Protein AF-0000000075185343 (afdb_homodimer)

Organism: Armillaria gallica (NCBI:txid47427)

Solvent-accessible surface area (backbone atoms only — not comparable to full-atom values): 59771 Å² total; per-residue (Å²): 130,84,63,84,61,34,31,67,48,39,50,49,32,51,50,29,24,50,54,26,45,66,64,66,38,42,68,31,11,31,52,29,29,56,52,54,71,21,35,46,64,78,39,52,64,46,67,72,79,73,80,76,79,70,81,72,74,79,71,74,74,76,77,89,76,66,90,67,81,67,83,68,66,77,80,66,73,63,76,83,69,45,92,76,30,43,60,65,43,72,72,53,65,68,56,47,52,49,42,52,50,40,41,62,76,40,42,66,58,45,51,30,40,41,27,28,52,73,70,65,43,30,81,58,32,34,73,70,36,65,86,51,80,25,66,67,41,47,39,46,24,54,50,25,49,44,74,69,45,75,46,71,73,50,36,55,56,52,36,63,76,35,65,85,56,83,48,28,69,43,21,33,50,34,13,52,39,30,42,77,70,68,40,38,69,62,12,35,52,28,14,49,50,12,35,24,45,42,71,57,46,47,58,34,54,52,52,35,45,72,52,50,87,50,69,68,52,45,62,55,49,58,44,35,39,51,57,58,73,84,37,67,68,49,41,52,49,48,39,51,44,30,37,76,69,64,64,46,52,71,65,42,52,50,54,48,53,56,45,37,31,79,71,38,28,48,72,40,40,67,58,30,36,49,49,13,49,34,29,42,69,67,70,34,36,69,60,12,48,53,28,39,50,52,17,35,70,73,35,75,78,64,55,82,63,42,32,59,48,43,55,32,34,57,79,66,69,32,60,67,58,42,51,55,49,35,54,52,39,47,72,69,42,63,87,37,38,41,43,23,34,28,40,14,48,47,27,45,76,69,66,36,44,70,62,13,38,54,24,15,50,48,15,32,73,70,33,81,79,43,42,67,37,29,38,52,35,17,52,40,24,50,75,65,67,33,35,68,62,17,41,53,27,20,52,53,22,39,72,75,38,74,77,44,40,66,32,32,38,46,42,12,53,29,28,42,74,69,69,33,41,70,62,11,35,55,28,16,52,52,20,29,70,69,41,70,66,45,34,69,38,26,42,50,35,14,50,34,27,46,75,73,67,40,53,70,60,15,48,53,25,43,56,57,19,53,73,60,40,62,88,78,61,46,67,68,42,51,52,46,19,53,52,27,48,73,73,67,39,50,69,63,15,38,53,34,29,50,51,44,46,53,47,34,59,73,66,66,51,63,60,65,80,45,36,69,35,33,50,52,43,22,53,48,23,68,69,39,94,88,36,53,54,66,59,24,44,53,40,23,50,56,36,38,74,44,90,34,92,57,21,66,60,24,46,55,47,38,55,51,49,53,52,50,53,50,50,52,54,50,51,54,51,50,53,52,68,74,95,126,85,63,82,59,35,32,67,48,38,50,51,33,52,50,29,25,50,55,27,46,66,63,66,37,41,69,31,10,31,52,28,28,57,52,53,69,20,35,44,64,78,40,51,64,45,67,71,80,73,78,75,81,71,81,72,72,78,66,81,69,71,73,87,74,66,88,64,80,67,80,68,65,77,81,65,73,63,76,82,68,46,91,77,29,44,61,65,41,71,72,52,67,66,59,47,52,49,42,52,50,40,39,62,75,39,40,68,59,46,52,31,38,40,26,30,53,72,70,66,45,29,82,58,31,35,73,70,37,65,84,52,78,23,66,67,41,46,39,44,25,55,48,24,50,44,74,69,44,75,47,72,72,52,36,53,55,53,37,63,76,35,66,86,54,83,49,30,69,43,21,32,51,36,12,53,40,29,42,76,71,69,39,40,69,62,13,35,51,28,15,50,51,11,33,21,44,43,70,58,46,48,58,35,54,53,51,35,44,72,52,48,87,49,70,68,53,45,62,55,49,58,46,35,38,49,56,57,73,84,37,68,67,48,41,51,50,48,41,51,46,29,37,75,70,64,64,46,53,70,64,41,52,49,52,49,53,57,45,37,31,78,71,39,29,46,74,39,40,66,56,28,37,49,49,13,50,34,28,42,70,68,68,34,36,68,62,12,47,52,28,40,50,51,18,36,70,73,35,76,79,66,54,83,61,43,32,60,49,45,56,30,33,58,77,68,69,32,62,66,59,41,51,55,50,34,55,52,38,48,72,68,43,62,89,36,39,42,41,22,34,27,40,13,49,48,28,44,77,69,66,36,44,70,60,14,39,52,24,16,49,48,16,32,73,70,32,81,79,43,42,69,38,30,38,51,36,16,52,39,25,50,76,68,67,34,37,68,63,15,44,54,27,19,52,54,23,38,72,76,38,74,79,44,41,66,33,31,38,46,41,13,52,29,27,41,75,69,69,34,42,68,63,12,35,55,27,17,52,52,20,28,71,71,42,70,66,46,35,69,37,26,44,51,34,15,50,35,26,45,76,72,65,40,52,68,62,14,47,55,26,43,55,54,19,53,72,60,39,62,88,78,62,46,68,68,41,50,50,47,20,52,51,26,47,74,73,66,37,50,68,64,15,36,51,35,28,50,50,44,46,53,47,35,57,73,67,67,51,63,61,64,79,47,36,68,37,34,50,51,42,23,54,48,22,67,67,41,95,89,36,55,55,66,57,23,45,51,41,24,50,53,35,39,73,44,90,32,92,56,20,66,62,25,45,57,49,38,54,52,48,53,51,51,54,49,50,54,55,50,52,53,51,51,55,52,69,74,93

Secondary structure (DSSP, 8-state):
---S-SHHHHHHHHHHHHHHHHTT-HHHHHHHHHHHHHS-HHHHS------------S------------------------TTPPP--PPPHHHHHHHHHHHHHTHHHHHHHHHHHHTT-GGGHHHHTTT--SHHHHHHHHHHHHHH---HHHHHHHHHHTTT---HHHHHHHHHHHHHTT-HHHHHHHHHHHHHH-TT-HHHHHHHHHT--SHHHHHHHHTTSSS-TTSHHHHHHHHHHHHHTT---HHHHHHHHHHTSTTS-TT-HHHHHHHHHHHHHTT-HHHHHHHHHHHHHH-TT--TTHHHHHHHHHHTT-HHHHHHHHHHHHHHHTT-HHHHHHHHHHHHHTT-HHHHHHHHHHHHHH-TT-HHHHHHHHHHHHHTT-HHHHHHHHHHHHHH-TT-HHHHHHHHHHHHHTT-HHHHHHHHHHHHHHSTT-HHHHHHHHHHHHHHT-HHHHHHHHHHHHHHS-TT--HHHHHHHHHHHHHT-HHHHHHHHHHHHHHHHHTT--GGGSHHHHHHHHHHHHHSTT--HHHHHHHHHHHHTTT-TTHHHHHHHHHHHHHHHHHHHHHHHHHHHH-/---S-SHHHHHHHHHHHHHHHHTT-HHHHHHHHHHHHHS-HHHHS------------SS-----------------------TTPPP--PPPHHHHHHHHHHHHHTHHHHHHHHHHHHTT-GGGHHHHTTT--SHHHHHHHHHHHHHH---HHHHHHHHHHTTT---HHHHHHHHHHHHHTT-HHHHHHHHHHHHHHSTT-HHHHHHHHHT--SHHHHHHHHTTSSS-TTSHHHHHHHHHHHHHTT---HHHHHHHHHHTSTTS-TT-HHHHHHHHHHHHHTT-HHHHHHHHHHHHHH-TT--TTHHHHHHHHHHTT-HHHHHHHHHHHHHHHTT-HHHHHHHHHHHHHTT-HHHHHHHHHHHHHH-TT-HHHHHHHHHHHHHTT-HHHHHHHHHHHHHH-TT-HHHHHHHHHHHHHTT-HHHHHHHHHHHHHH-TT-HHHHHHHHHHHHHHT-HHHHHHHHHHHHHHS-TT--HHHHHHHHHHHHHT-HHHHHHHHHHHHHHHHHTT--GGGSHHHHHHHHHHHHHSTT--HHHHHHHHHHHHTTT-TTHHHHHHHHHHHHHHHHHHHHHHHHHHHH-

Structure (mmCIF, N/CA/C/O backbone):
data_AF-0000000075185343-model_v1
#
loop_
_entity.id
_entity.type
_entity.pdbx_description
1 polymer 'TPR-like protein'
#
loop_
_atom_site.group_PDB
_atom_site.id
_atom_site.type_symbol
_atom_site.label_atom_id
_atom_site.label_alt_id
_atom_site.label_comp_id
_atom_site.label_asym_id
_atom_site.label_entity_id
_atom_site.label_seq_id
_atom_site.pdbx_PDB_ins_code
_atom_site.Cartn_x
_atom_site.Cartn_y
_atom_site.Cartn_z
_atom_site.occupancy
_atom_site.B_iso_or_equiv
_atom_site.auth_seq_id
_atom_site.auth_comp_id
_atom_site.auth_asym_id
_atom_site.auth_atom_id
_atom_site.pdbx_PDB_model_num
ATOM 1 N N . MET A 1 1 ? -32.25 22.969 25.922 1 38.88 1 MET A N 1
ATOM 2 C CA . MET A 1 1 ? -31.812 23.125 24.531 1 38.88 1 MET A CA 1
ATOM 3 C C . MET A 1 1 ? -31.625 21.75 23.875 1 38.88 1 MET A C 1
ATOM 5 O O . MET A 1 1 ? -30.906 20.906 24.391 1 38.88 1 MET A O 1
ATOM 9 N N . ALA A 1 2 ? -32.562 21.281 23.281 1 50.47 2 ALA A N 1
ATOM 10 C CA . ALA A 1 2 ? -32.688 19.922 22.75 1 50.47 2 ALA A CA 1
ATOM 11 C C . ALA A 1 2 ? -31.453 19.5 21.969 1 50.47 2 ALA A C 1
ATOM 13 O O . ALA A 1 2 ? -30.922 20.281 21.172 1 50.47 2 ALA A O 1
ATOM 14 N N . SER A 1 3 ? -30.641 18.609 22.438 1 69.75 3 SER A N 1
ATOM 15 C CA . SER A 1 3 ? -29.359 18.094 21.938 1 69.75 3 SER A CA 1
ATOM 16 C C . SER A 1 3 ? -29.5 17.547 20.531 1 69.75 3 SER A C 1
ATOM 18 O O . SER A 1 3 ? -30.469 16.859 20.219 1 69.75 3 SER A O 1
ATOM 20 N N . TYR A 1 4 ? -28.922 18.266 19.484 1 83 4 TYR A N 1
ATOM 21 C CA . TYR A 1 4 ? -28.875 17.812 18.109 1 83 4 TYR A CA 1
ATOM 22 C C . TYR A 1 4 ? -28.531 16.328 18.031 1 83 4 TYR A C 1
ATOM 24 O O . TYR A 1 4 ? -28.969 15.633 17.109 1 83 4 TYR A O 1
ATOM 32 N N . VAL A 1 5 ? -28.047 15.781 19.125 1 92.75 5 VAL A N 1
ATOM 33 C CA . VAL A 1 5 ? -27.594 14.398 19.062 1 92.75 5 VAL A CA 1
ATOM 34 C C . VAL A 1 5 ? -28.688 13.461 19.547 1 92.75 5 VAL A C 1
ATOM 36 O O . VAL A 1 5 ? -28.984 13.406 20.75 1 92.75 5 VAL A O 1
ATOM 39 N N . ASP A 1 6 ? -29.328 12.836 18.625 1 92.31 6 ASP A N 1
ATOM 40 C CA . ASP A 1 6 ? -30.422 11.922 18.922 1 92.31 6 ASP A CA 1
ATOM 41 C C . ASP A 1 6 ? -30.391 10.703 18 1 92.31 6 ASP A C 1
ATOM 43 O O . ASP A 1 6 ? -29.391 10.477 17.312 1 92.31 6 ASP A O 1
ATOM 47 N N . ALA A 1 7 ? -31.422 9.945 18.047 1 92.25 7 ALA A N 1
ATOM 48 C CA . ALA A 1 7 ? -31.484 8.703 17.281 1 92.25 7 ALA A CA 1
ATOM 49 C C . ALA A 1 7 ? -31.516 8.984 15.781 1 92.25 7 ALA A C 1
ATOM 51 O O . ALA A 1 7 ? -30.969 8.211 14.992 1 92.25 7 ALA A O 1
ATOM 52 N N . SER A 1 8 ? -32.125 10.086 15.469 1 92.81 8 SER A N 1
ATOM 53 C CA . SER A 1 8 ? -32.188 10.461 14.055 1 92.81 8 SER A CA 1
ATOM 54 C C . SER A 1 8 ? -30.797 10.766 13.508 1 92.81 8 SER A C 1
ATOM 56 O O . SER A 1 8 ? -30.453 10.336 12.406 1 92.81 8 SER A O 1
ATOM 58 N N . MET A 1 9 ? -30.078 11.477 14.289 1 95.06 9 MET A N 1
ATOM 59 C CA . MET A 1 9 ? -28.703 11.766 13.883 1 95.06 9 MET A CA 1
ATOM 60 C C . MET A 1 9 ? -27.891 10.492 13.758 1 95.06 9 MET A C 1
ATOM 62 O O . MET A 1 9 ? -27.125 10.328 12.805 1 95.06 9 MET A O 1
ATOM 66 N N . ALA A 1 10 ? -28.062 9.641 14.711 1 95.94 10 ALA A N 1
ATOM 67 C CA . ALA A 1 10 ? -27.359 8.359 14.672 1 95.94 10 ALA A CA 1
ATOM 68 C C . ALA A 1 10 ? -27.688 7.586 13.398 1 95.94 10 ALA A C 1
ATOM 70 O O . ALA A 1 10 ? -26.812 6.98 12.789 1 95.94 10 ALA A O 1
ATOM 71 N N . ALA A 1 11 ? -28.906 7.605 13.031 1 95.31 11 ALA A N 1
ATOM 72 C CA . ALA A 1 11 ? -29.344 6.914 11.82 1 95.31 11 ALA A CA 1
ATOM 73 C C . ALA A 1 11 ? -28.703 7.531 10.578 1 95.31 11 ALA A C 1
ATOM 75 O O . ALA A 1 11 ? -28.312 6.812 9.656 1 95.31 11 ALA A O 1
ATOM 76 N N . ASP A 1 12 ? -28.656 8.852 10.594 1 95.62 12 ASP A N 1
ATOM 77 C CA . ASP A 1 12 ? -28.031 9.547 9.477 1 95.62 12 ASP A CA 1
ATOM 78 C C . ASP A 1 12 ? -26.562 9.195 9.359 1 95.62 12 ASP A C 1
ATOM 80 O O . ASP A 1 12 ? -26.031 9.016 8.258 1 95.62 12 ASP A O 1
ATOM 84 N N . ILE A 1 13 ? -25.891 9.117 10.469 1 97.44 13 ILE A N 1
ATOM 85 C CA . ILE A 1 13 ? -24.469 8.797 10.477 1 97.44 13 ILE A CA 1
ATOM 86 C C . ILE A 1 13 ? -24.266 7.344 10.047 1 97.44 13 ILE A C 1
ATOM 88 O O . ILE A 1 13 ? -23.328 7.031 9.32 1 97.44 13 ILE A O 1
ATOM 92 N N . ARG A 1 14 ? -25.172 6.473 10.445 1 96.56 14 ARG A N 1
ATOM 93 C CA . ARG A 1 14 ? -25.141 5.078 10.008 1 96.56 14 ARG A CA 1
ATOM 94 C C . ARG A 1 14 ? -25.234 4.973 8.492 1 96.56 14 ARG A C 1
ATOM 96 O O . ARG A 1 14 ? -24.5 4.203 7.871 1 96.56 14 ARG A O 1
ATOM 103 N N . ALA A 1 15 ? -26.125 5.723 8.016 1 96.31 15 ALA A N 1
ATOM 104 C CA . ALA A 1 15 ? -26.297 5.75 6.566 1 96.31 15 ALA A CA 1
ATOM 105 C C . ALA A 1 15 ? -25.031 6.25 5.875 1 96.31 15 ALA A C 1
ATOM 107 O O . ALA A 1 15 ? -24.672 5.762 4.805 1 96.31 15 ALA A O 1
ATOM 108 N N . ALA A 1 16 ? -24.391 7.184 6.469 1 97.94 16 ALA A N 1
ATOM 109 C CA . ALA A 1 16 ? -23.156 7.738 5.906 1 97.94 16 ALA A CA 1
ATOM 110 C C . ALA A 1 16 ? -22.047 6.699 5.898 1 97.94 16 ALA A C 1
ATOM 112 O O . ALA A 1 16 ? -21.25 6.633 4.953 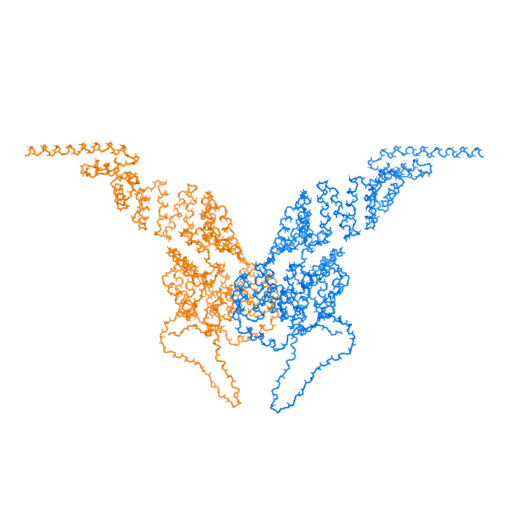1 97.94 16 ALA A O 1
ATOM 113 N N . VAL A 1 17 ? -21.938 5.91 6.98 1 97.94 17 VAL A N 1
ATOM 114 C CA . VAL A 1 17 ? -20.938 4.852 7.039 1 97.94 17 VAL A CA 1
ATOM 115 C C . VAL A 1 17 ? -21.125 3.902 5.855 1 97.94 17 VAL A C 1
ATOM 117 O O . VAL A 1 17 ? -20.156 3.578 5.16 1 97.94 17 VAL A O 1
ATOM 120 N N . GLN A 1 18 ? -22.312 3.57 5.613 1 95.88 18 GLN A N 1
ATOM 121 C CA . GLN A 1 18 ? -22.625 2.611 4.559 1 95.88 18 GLN A CA 1
ATOM 122 C C . GLN A 1 18 ? -22.391 3.219 3.178 1 95.88 18 GLN A C 1
ATOM 124 O O . GLN A 1 18 ? -21.703 2.631 2.342 1 95.88 18 GLN A O 1
ATOM 129 N N . GLU A 1 19 ? -22.922 4.398 2.951 1 96.69 19 GLU A N 1
ATOM 130 C CA . GLU A 1 19 ? -22.875 5.031 1.636 1 96.69 19 GLU A CA 1
ATOM 131 C C . GLU A 1 19 ? -21.438 5.387 1.255 1 96.69 19 GLU A C 1
ATOM 133 O O . GLU A 1 19 ? -21.031 5.207 0.105 1 96.69 19 GLU A O 1
ATOM 138 N N . CYS A 1 20 ? -20.719 5.871 2.207 1 98.12 20 CYS A N 1
ATOM 139 C CA . CYS A 1 20 ? -19.328 6.207 1.936 1 98.12 20 CYS A CA 1
ATOM 140 C C . CYS A 1 20 ? -18.5 4.957 1.652 1 98.12 20 CYS A C 1
ATOM 142 O O . CYS A 1 20 ? -17.688 4.934 0.724 1 98.12 20 CYS A O 1
ATOM 144 N N . SER A 1 21 ? -18.734 3.916 2.41 1 96.62 21 SER A N 1
ATOM 145 C CA . SER A 1 21 ? -18.031 2.656 2.215 1 96.62 21 SER A CA 1
ATOM 146 C C . SER A 1 21 ? -18.328 2.061 0.843 1 96.62 21 SER A C 1
ATOM 148 O O . SER A 1 21 ? -17.422 1.606 0.145 1 96.62 21 SER A O 1
ATOM 150 N N . GLU A 1 22 ? -19.562 2.1 0.472 1 95.56 22 GLU A N 1
ATOM 151 C CA . GLU A 1 22 ? -19.984 1.51 -0.793 1 95.56 22 GLU A CA 1
ATOM 152 C C . GLU A 1 22 ? -19.422 2.283 -1.98 1 95.56 22 GLU A C 1
ATOM 154 O O . GLU A 1 22 ? -19.328 1.754 -3.092 1 95.56 22 GLU A O 1
ATOM 159 N N . ARG A 1 23 ? -19.047 3.523 -1.767 1 96.94 23 ARG A N 1
ATOM 160 C CA . ARG A 1 23 ? -18.547 4.359 -2.848 1 96.94 23 ARG A CA 1
ATOM 161 C C . ARG A 1 23 ? -17.016 4.469 -2.787 1 96.94 23 ARG A C 1
ATOM 163 O O . ARG A 1 23 ? -16.422 5.246 -3.527 1 96.94 23 ARG A O 1
ATOM 170 N N . GLY A 1 24 ? -16.391 3.771 -1.872 1 96 24 GLY A N 1
ATOM 171 C CA . GLY A 1 24 ? -14.938 3.725 -1.801 1 96 24 GLY A CA 1
ATOM 172 C C . GLY A 1 24 ? -14.336 4.91 -1.065 1 96 24 GLY A C 1
ATOM 173 O O . GLY A 1 24 ? -13.133 5.152 -1.146 1 96 24 GLY A O 1
ATOM 174 N N . LEU A 1 25 ? -15.164 5.707 -0.429 1 97.44 25 LEU A N 1
ATOM 175 C CA . LEU A 1 25 ? -14.672 6.793 0.412 1 97.44 25 LEU A CA 1
ATOM 176 C C . LEU A 1 25 ? -14.375 6.297 1.823 1 97.44 25 LEU A C 1
ATOM 178 O O . LEU A 1 25 ? -15.078 6.652 2.771 1 97.44 25 LEU A O 1
ATOM 182 N N . TYR A 1 26 ? -13.312 5.613 1.954 1 96.44 26 TYR A N 1
ATOM 183 C CA . TYR A 1 26 ? -13.008 4.828 3.145 1 96.44 26 TYR A CA 1
ATOM 184 C C . TYR A 1 26 ? -12.711 5.734 4.332 1 96.44 26 TYR A C 1
ATOM 186 O O . TYR A 1 26 ? -13.117 5.441 5.461 1 96.44 26 TYR A O 1
ATOM 194 N N . LYS A 1 27 ? -12.039 6.824 4.125 1 94.81 27 LYS A N 1
ATOM 195 C CA . LYS A 1 27 ? -11.711 7.734 5.215 1 94.81 27 LYS A CA 1
ATOM 196 C C . LYS A 1 27 ? -12.961 8.391 5.789 1 94.81 27 LYS A C 1
ATOM 198 O O . LYS A 1 27 ? -13.078 8.57 7 1 94.81 27 LYS A O 1
ATOM 203 N N . ALA A 1 28 ? -13.82 8.75 4.887 1 98 28 ALA A N 1
ATOM 204 C CA . ALA A 1 28 ? -15.078 9.328 5.34 1 98 28 ALA A CA 1
ATOM 205 C C . ALA A 1 28 ? -15.922 8.297 6.09 1 98 28 ALA A C 1
ATOM 207 O O . ALA A 1 28 ? -16.562 8.625 7.094 1 98 28 ALA A O 1
ATOM 208 N N . ALA A 1 29 ? -15.938 7.098 5.555 1 98 29 ALA A N 1
ATOM 209 C CA . ALA A 1 29 ? -16.656 6.02 6.23 1 98 29 ALA A CA 1
ATOM 210 C C . ALA A 1 29 ? -16.094 5.77 7.625 1 98 29 ALA A C 1
ATOM 212 O O . ALA A 1 29 ? -16.844 5.605 8.586 1 98 29 ALA A O 1
ATOM 213 N N . GLN A 1 30 ? -14.836 5.777 7.73 1 97.06 30 GLN A N 1
ATOM 214 C CA . GLN A 1 30 ? -14.164 5.562 9.008 1 97.06 30 GLN A CA 1
ATOM 215 C C . GLN A 1 30 ? -14.5 6.68 10 1 97.06 30 GLN A C 1
ATOM 217 O O . GLN A 1 30 ? -14.812 6.414 11.164 1 97.06 30 GLN A O 1
ATOM 222 N N . TRP A 1 31 ? -14.391 7.879 9.508 1 97.31 31 TRP A N 1
ATOM 223 C CA . TRP A 1 31 ? -14.695 9.023 10.359 1 97.31 31 TRP A CA 1
ATOM 224 C C . TRP A 1 31 ? -16.125 8.945 10.891 1 97.31 31 TRP A C 1
ATOM 226 O O . TRP A 1 31 ? -16.359 9.172 12.078 1 97.31 31 TRP A O 1
ATOM 236 N N . ALA A 1 32 ? -17.047 8.633 10.023 1 98.19 32 ALA A N 1
ATOM 237 C CA . ALA A 1 32 ? -18.453 8.531 10.406 1 98.19 32 ALA A CA 1
ATOM 238 C C . ALA A 1 32 ? -18.672 7.398 11.406 1 98.19 32 ALA A C 1
ATOM 240 O O . ALA A 1 32 ? -19.406 7.555 12.383 1 98.19 32 ALA A O 1
ATOM 241 N N . ALA A 1 33 ? -18.016 6.309 11.156 1 97.31 33 ALA A N 1
ATOM 242 C CA . ALA A 1 33 ? -18.156 5.156 12.047 1 97.31 33 ALA A CA 1
ATOM 243 C C . ALA A 1 33 ? -17.594 5.469 13.43 1 97.31 33 ALA A C 1
ATOM 245 O O . ALA A 1 33 ? -18.219 5.137 14.445 1 97.31 33 ALA A O 1
ATOM 246 N N . ASP A 1 34 ? -16.453 6.105 13.508 1 96.12 34 ASP A N 1
ATOM 247 C CA . ASP A 1 34 ? -15.859 6.5 14.781 1 96.12 34 ASP A CA 1
ATOM 248 C C . ASP A 1 34 ? -16.781 7.441 15.555 1 96.12 34 ASP A C 1
ATOM 250 O O . ASP A 1 34 ? -16.969 7.277 16.75 1 96.12 34 ASP A O 1
ATOM 254 N N . LEU A 1 35 ? -17.297 8.352 14.812 1 97.12 35 LEU A N 1
ATOM 255 C CA . LEU A 1 35 ? -18.172 9.328 15.43 1 97.12 35 LEU A CA 1
ATOM 256 C C . LEU A 1 35 ? -19.422 8.656 15.992 1 97.12 35 LEU A C 1
ATOM 258 O O . LEU A 1 35 ? -19.875 8.984 17.094 1 97.12 35 LEU A O 1
ATOM 262 N N . LEU A 1 36 ? -20 7.762 15.227 1 96.38 36 LEU A N 1
ATOM 263 C CA . LEU A 1 36 ? -21.219 7.062 15.609 1 96.38 36 LEU A CA 1
ATOM 264 C C . LEU A 1 36 ? -21.047 6.355 16.953 1 96.38 36 LEU A C 1
ATOM 266 O O . LEU A 1 36 ? -21.953 6.395 17.797 1 96.38 36 LEU A O 1
ATOM 270 N N . LEU A 1 37 ? -19.906 5.824 17.203 1 94.31 37 LEU A N 1
ATOM 271 C CA . LEU A 1 37 ? -19.688 5.027 18.406 1 94.31 37 LEU A CA 1
ATOM 272 C C . LEU A 1 37 ? -19.406 5.918 19.609 1 94.31 37 LEU A C 1
ATOM 274 O O . LEU A 1 37 ? -19.422 5.453 20.75 1 94.31 37 LEU A O 1
ATOM 278 N N . THR A 1 38 ? -19.141 7.148 19.344 1 95.56 38 THR A N 1
ATOM 279 C CA . THR A 1 38 ? -18.906 8.07 20.453 1 95.56 38 THR A CA 1
ATOM 280 C C . THR A 1 38 ? -20.234 8.625 20.984 1 95.56 38 THR A C 1
ATOM 282 O O . THR A 1 38 ? -20.266 9.234 22.047 1 95.56 38 THR A O 1
ATOM 285 N N . ILE A 1 39 ? -21.328 8.406 20.234 1 95.69 39 ILE A N 1
ATOM 286 C CA . ILE A 1 39 ? -22.656 8.781 20.719 1 95.69 39 ILE A CA 1
ATOM 287 C C . ILE A 1 39 ? -23.078 7.828 21.828 1 95.69 39 ILE A C 1
ATOM 289 O O . ILE A 1 39 ? -22.938 6.609 21.703 1 95.69 39 ILE A O 1
ATOM 293 N N . PRO A 1 40 ? -23.578 8.32 22.891 1 93.88 40 PRO A N 1
ATOM 294 C CA . PRO A 1 40 ? -24.031 7.449 23.969 1 93.88 40 PRO A CA 1
ATOM 295 C C . PRO A 1 40 ? -25.031 6.387 23.516 1 93.88 40 PRO A C 1
ATOM 297 O O . PRO A 1 40 ? -25.891 6.672 22.688 1 93.88 40 PRO A O 1
ATOM 300 N N . GLU A 1 41 ? -24.938 5.219 24.031 1 89.81 41 GLU A N 1
ATOM 301 C CA . GLU A 1 41 ? -25.688 4.047 23.609 1 89.81 41 GLU A CA 1
ATOM 302 C C . GLU A 1 41 ? -27.203 4.293 23.719 1 89.81 41 GLU A C 1
ATOM 304 O O . GLU A 1 41 ? -27.969 3.863 22.859 1 89.81 41 GLU A O 1
ATOM 309 N N . ALA A 1 42 ? -27.594 4.938 24.75 1 89.75 42 ALA A N 1
ATOM 310 C CA . ALA A 1 42 ? -29.016 5.199 25 1 89.75 42 ALA A CA 1
ATOM 311 C C . ALA A 1 42 ? -29.625 6.031 23.875 1 89.75 42 ALA A C 1
ATOM 313 O O . ALA A 1 42 ? -30.766 5.82 23.484 1 89.75 42 ALA A O 1
ATOM 314 N N . LYS A 1 43 ? -28.844 6.879 23.266 1 90.69 43 LYS A N 1
ATOM 315 C CA . LYS A 1 43 ? -29.312 7.754 22.203 1 90.69 43 LYS A CA 1
ATOM 316 C C . LYS A 1 43 ? -29.172 7.082 20.844 1 90.69 43 LYS A C 1
ATOM 318 O O . LYS A 1 43 ? -30 7.297 19.953 1 90.69 43 LYS A O 1
ATOM 323 N N . ARG A 1 44 ? -28.219 6.27 20.734 1 90.12 44 ARG A N 1
ATOM 324 C CA . ARG A 1 44 ? -27.891 5.641 19.453 1 90.12 44 ARG A CA 1
ATOM 325 C C . ARG A 1 44 ? -28.891 4.555 19.109 1 90.12 44 ARG A C 1
ATOM 327 O O . ARG A 1 44 ? -29.266 4.395 17.938 1 90.12 44 ARG A O 1
ATOM 334 N N . ASN A 1 45 ? -29.344 3.83 20.078 1 83.88 45 ASN A N 1
ATOM 335 C CA . ASN A 1 45 ? -30.172 2.66 19.844 1 83.88 45 ASN A CA 1
ATOM 336 C C . ASN A 1 45 ? -31.656 2.99 19.984 1 83.88 45 ASN A C 1
ATOM 338 O O . ASN A 1 45 ? -32.5 2.129 19.781 1 83.88 45 ASN A O 1
ATOM 342 N N . THR A 1 46 ? -32 4.141 20.375 1 73.5 46 THR A N 1
ATOM 343 C CA . THR A 1 46 ? -33.406 4.469 20.5 1 73.5 46 THR A CA 1
ATOM 344 C C . THR A 1 46 ? -34.094 4.434 19.141 1 73.5 46 THR A C 1
ATOM 346 O O . THR A 1 46 ? -33.688 5.125 18.219 1 73.5 46 THR A O 1
ATOM 349 N N . ARG A 1 47 ? -34.5 3.256 18.703 1 56.31 47 ARG A N 1
ATOM 350 C CA . ARG A 1 47 ? -35.219 3.107 17.422 1 56.31 47 ARG A CA 1
ATOM 351 C C . ARG A 1 47 ? -36.375 4.066 17.344 1 56.31 47 ARG A C 1
ATOM 353 O O . ARG A 1 47 ? -37.156 4.184 18.281 1 56.31 47 ARG A O 1
ATOM 360 N N . PRO A 1 48 ? -36.469 4.906 16.469 1 52.06 48 PRO A N 1
ATOM 361 C CA . PRO A 1 48 ? -37.656 5.742 16.375 1 52.06 48 PRO A CA 1
ATOM 362 C C . PRO A 1 48 ? -38.938 4.93 16.391 1 52.06 48 PRO A C 1
ATOM 364 O O . PRO A 1 48 ? -38.969 3.762 16 1 52.06 48 PRO A O 1
ATOM 367 N N . PRO A 1 49 ? -39.969 5.141 17.172 1 39.41 49 PRO A N 1
ATOM 368 C CA . PRO A 1 49 ? -41.219 4.402 17.141 1 39.41 49 PRO A CA 1
ATOM 369 C C . PRO A 1 49 ? -41.656 4.07 15.719 1 39.41 49 PRO A C 1
ATOM 371 O O . PRO A 1 49 ? -41.562 4.918 14.828 1 39.41 49 PRO A O 1
ATOM 374 N N . THR A 1 50 ? -41.531 2.859 15.297 1 37.97 50 THR A N 1
ATOM 375 C CA . THR A 1 50 ? -42.156 2.451 14.047 1 37.97 50 THR A CA 1
ATOM 376 C C . THR A 1 50 ? -43.562 3.002 13.961 1 37.97 50 THR A C 1
ATOM 378 O O . THR A 1 50 ? -44.375 2.781 14.867 1 37.97 50 THR A O 1
ATOM 381 N N . THR A 1 51 ? -43.969 3.99 13.297 1 34.47 51 THR A N 1
ATOM 382 C CA . THR A 1 51 ? -45.344 4.219 12.945 1 34.47 51 THR A CA 1
ATOM 383 C C . THR A 1 51 ? -46.031 2.924 12.492 1 34.47 51 THR A C 1
ATOM 385 O O . THR A 1 51 ? -45.594 2.299 11.531 1 34.47 51 THR A O 1
ATOM 388 N N . GLU A 1 52 ? -46.625 2.104 13.367 1 32.38 52 GLU A N 1
ATOM 389 C CA . GLU A 1 52 ? -47.562 1.032 13.062 1 32.38 52 GLU A CA 1
ATOM 390 C C . GLU A 1 52 ? -48.469 1.424 11.914 1 32.38 52 GLU A C 1
ATOM 392 O O . GLU A 1 52 ? -49.25 2.393 12.023 1 32.38 52 GLU A O 1
ATOM 397 N N . THR A 1 53 ? -48.188 1.217 10.664 1 31.88 53 THR A N 1
ATOM 398 C CA . THR A 1 53 ? -49.188 1.246 9.609 1 31.88 53 THR A CA 1
ATOM 399 C C . THR A 1 53 ? -50.312 0.27 9.93 1 31.88 53 THR A C 1
ATOM 401 O O . THR A 1 53 ? -50.156 -0.944 9.797 1 31.88 53 THR A O 1
ATOM 404 N N . THR A 1 54 ? -51.156 0.413 10.938 1 28.97 54 THR A N 1
ATOM 405 C CA . THR A 1 54 ? -52.406 -0.285 11.039 1 28.97 54 THR A CA 1
ATOM 406 C C . THR A 1 54 ? -53.156 -0.273 9.695 1 28.97 54 THR A C 1
ATOM 408 O O . THR A 1 54 ? -53.312 0.786 9.086 1 28.97 54 THR A O 1
ATOM 411 N N . PHE A 1 55 ? -53.312 -1.43 9.047 1 27.7 55 PHE A N 1
ATOM 412 C CA . PHE A 1 55 ? -54.156 -1.722 7.895 1 27.7 55 PHE A CA 1
ATOM 413 C C . PHE A 1 55 ? -55.594 -1.248 8.133 1 27.7 55 PHE A C 1
ATOM 415 O O . PHE A 1 55 ? -56.344 -1.87 8.891 1 27.7 55 PHE A O 1
ATOM 422 N N . SER A 1 56 ? -55.938 0.004 8.414 1 25.16 56 SER A N 1
ATOM 423 C CA . SER A 1 56 ? -57.344 0.393 8.336 1 25.16 56 SER A CA 1
ATOM 424 C C . SER A 1 56 ? -57.969 -0.091 7.043 1 25.16 56 SER A C 1
ATOM 426 O O . SER A 1 56 ? -57.312 -0.157 6.004 1 25.16 56 SER A O 1
ATOM 428 N N . THR A 1 57 ? -59 -1.056 7.078 1 25.14 57 THR A N 1
ATOM 429 C CA . THR A 1 57 ? -60.094 -1.346 6.141 1 25.14 57 THR A CA 1
ATOM 430 C C . THR A 1 57 ? -60.406 -0.123 5.281 1 25.14 57 THR A C 1
ATOM 432 O O . THR A 1 57 ? -60.125 1.01 5.68 1 25.14 57 THR A O 1
ATOM 435 N N . SER A 1 58 ? -61.156 -0.441 4.047 1 23.34 58 SER A N 1
ATOM 436 C CA . SER A 1 58 ? -61.5 0.292 2.83 1 23.34 58 SER A CA 1
ATOM 437 C C . SER A 1 58 ? -62.188 1.618 3.152 1 23.34 58 SER A C 1
ATOM 439 O O . SER A 1 58 ? -62.656 2.312 2.252 1 23.34 58 SER A O 1
ATOM 441 N N . THR A 1 59 ? -62.75 1.814 4.336 1 23.42 59 THR A N 1
ATOM 442 C CA . THR A 1 59 ? -63.594 2.945 4.02 1 23.42 59 THR A CA 1
ATOM 443 C C . THR A 1 59 ? -62.781 4.105 3.449 1 23.42 59 THR A C 1
ATOM 445 O O . THR A 1 59 ? -61.719 4.414 3.947 1 23.42 59 THR A O 1
ATOM 448 N N . PRO A 1 60 ? -63.25 4.566 2.184 1 22.77 60 PRO A N 1
ATOM 449 C CA . PRO A 1 60 ? -62.625 5.602 1.355 1 22.77 60 PRO A CA 1
ATOM 450 C C . PRO A 1 60 ? -62.188 6.809 2.168 1 22.77 60 PRO A C 1
ATOM 452 O O . PRO A 1 60 ? -61.781 7.832 1.595 1 22.77 60 PRO A O 1
ATOM 455 N N . ALA A 1 61 ? -61.875 6.621 3.492 1 21.17 61 ALA A N 1
ATOM 456 C CA . ALA A 1 61 ? -61.906 8.008 3.949 1 21.17 61 ALA A CA 1
ATOM 457 C C . ALA A 1 61 ? -61 8.891 3.08 1 21.17 61 ALA A C 1
ATOM 459 O O . ALA A 1 61 ? -60.031 8.422 2.514 1 21.17 61 ALA A O 1
ATOM 460 N N . ARG A 1 62 ? -61.406 10.109 2.988 1 19.31 62 ARG A N 1
ATOM 461 C CA . ARG A 1 62 ? -61.094 11.383 2.344 1 19.31 62 ARG A CA 1
ATOM 462 C C . ARG A 1 62 ? -59.625 11.758 2.545 1 19.31 62 ARG A C 1
ATOM 464 O O . ARG A 1 62 ? -59 11.32 3.51 1 19.31 62 ARG A O 1
ATOM 471 N N . ASN A 1 63 ? -59.125 12.633 1.643 1 17.38 63 ASN A N 1
ATOM 472 C CA . ASN A 1 63 ? -57.906 13.328 1.25 1 17.38 63 ASN A CA 1
ATOM 473 C C . ASN A 1 63 ? -57.219 13.961 2.451 1 17.38 63 ASN A C 1
ATOM 475 O O . ASN A 1 63 ? -56.219 14.703 2.291 1 17.38 63 ASN A O 1
ATOM 479 N N . THR A 1 64 ? -57.625 13.727 3.723 1 18.91 64 THR A N 1
ATOM 480 C CA . THR A 1 64 ? -57.094 14.938 4.355 1 18.91 64 THR A CA 1
ATOM 481 C C . THR A 1 64 ? -55.562 14.961 4.293 1 18.91 64 THR A C 1
ATOM 483 O O . THR A 1 64 ? -54.906 13.961 4.582 1 18.91 64 THR A O 1
ATOM 486 N N . ALA A 1 65 ? -54.906 15.984 3.689 1 19.08 65 ALA A N 1
ATOM 487 C CA . ALA A 1 65 ? -53.75 16.797 3.291 1 19.08 65 ALA A CA 1
ATOM 488 C C . ALA A 1 65 ? -52.688 16.766 4.359 1 19.08 65 ALA A C 1
ATOM 490 O O . ALA A 1 65 ? -51.531 16.438 4.074 1 19.08 65 ALA A O 1
ATOM 491 N N . ASN A 1 66 ? -52.688 17.766 5.301 1 17.88 66 ASN A N 1
ATOM 492 C CA . ASN A 1 66 ? -51.656 18.734 5.652 1 17.88 66 ASN A CA 1
ATOM 493 C C . ASN A 1 66 ? -50.75 18.234 6.77 1 17.88 66 ASN A C 1
ATOM 495 O O . ASN A 1 66 ? -49.906 18.953 7.262 1 17.88 66 ASN A O 1
ATOM 499 N N . ALA A 1 67 ? -51 17.156 7.562 1 19.53 67 ALA A N 1
ATOM 500 C CA . ALA A 1 67 ? -50.562 17.578 8.898 1 19.53 67 ALA A CA 1
ATOM 501 C C . ALA A 1 67 ? -49.031 17.625 8.992 1 19.53 67 ALA A C 1
ATOM 503 O O . ALA A 1 67 ? -48.375 16.578 8.992 1 19.53 67 ALA A O 1
ATOM 504 N N . LEU A 1 68 ? -48.375 18.828 8.453 1 21.62 68 LEU A N 1
ATOM 505 C CA . LEU A 1 68 ? -47.125 19.516 8.727 1 21.62 68 LEU A CA 1
ATOM 506 C C . LEU A 1 68 ? -46.781 19.453 10.219 1 21.62 68 LEU A C 1
ATOM 508 O O . LEU A 1 68 ? -47.438 20.078 11.039 1 21.62 68 LEU A O 1
ATOM 512 N N . THR A 1 69 ? -46.844 18.406 10.82 1 22.77 69 THR A N 1
ATOM 513 C CA . THR A 1 69 ? -46.625 18.609 12.25 1 22.77 69 THR A CA 1
ATOM 514 C C . THR A 1 69 ? -45.531 19.672 12.477 1 22.77 69 THR A C 1
ATOM 516 O O . THR A 1 69 ? -44.406 19.531 12 1 22.77 69 THR A O 1
ATOM 519 N N . SER A 1 70 ? -46 20.969 12.703 1 23.92 70 SER A N 1
ATOM 520 C CA . SER A 1 70 ? -45.469 22.219 13.211 1 23.92 70 SER A CA 1
ATOM 521 C C . SER A 1 70 ? -44.719 22.016 14.516 1 23.92 70 SER A C 1
ATOM 523 O O . SER A 1 70 ? -45.312 21.922 15.586 1 23.92 70 SER A O 1
ATOM 525 N N . PHE A 1 71 ? -44.031 21.094 14.828 1 24.12 71 PHE A N 1
ATOM 526 C CA . PHE A 1 71 ? -43.375 21.438 16.078 1 24.12 71 PHE A CA 1
ATOM 527 C C . PHE A 1 71 ? -42.906 22.891 16.047 1 24.12 71 PHE A C 1
ATOM 529 O O . PHE A 1 71 ? -41.969 23.234 15.305 1 24.12 71 PHE A O 1
ATOM 536 N N . MET A 1 72 ? -43.844 23.875 16.219 1 26.06 72 MET A N 1
ATOM 537 C CA . MET A 1 72 ? -43.812 25.297 16.578 1 26.06 72 MET A CA 1
ATOM 538 C C . MET A 1 72 ? -42.875 25.531 17.781 1 26.06 72 MET A C 1
ATOM 540 O O . MET A 1 72 ? -43.344 25.484 18.922 1 26.06 72 MET A O 1
ATOM 544 N N . GLU A 1 73 ? -41.812 24.812 18.125 1 26.14 73 GLU A N 1
ATOM 545 C CA . GLU A 1 73 ? -41.219 25.484 19.297 1 26.14 73 GLU A CA 1
ATOM 546 C C . GLU A 1 73 ? -41.281 27 19.141 1 26.14 73 GLU A C 1
ATOM 548 O O . GLU A 1 73 ? -41.406 27.516 18.031 1 26.14 73 GLU A O 1
ATOM 553 N N . SER A 1 74 ? -41.562 27.797 20.234 1 28 74 SER A N 1
ATOM 554 C CA . SER A 1 74 ? -41.469 29.25 20.25 1 28 74 SER A CA 1
ATOM 555 C C . SER A 1 74 ? -40.344 29.734 19.328 1 28 74 SER A C 1
ATOM 557 O O . SER A 1 74 ? -39.312 29.062 19.188 1 28 74 SER A O 1
ATOM 559 N N . PRO A 1 75 ? -40.625 30.609 18.328 1 30.58 75 PRO A N 1
ATOM 560 C CA . PRO A 1 75 ? -39.719 31.281 17.422 1 30.58 75 PRO A CA 1
ATOM 561 C C . PRO A 1 75 ? -38.438 31.734 18.109 1 30.58 75 PRO A C 1
ATOM 563 O O . PRO A 1 75 ? -38.375 32.844 18.641 1 30.58 75 PRO A O 1
ATOM 566 N N . THR A 1 76 ? -38.031 31.016 19.094 1 31.53 76 THR A N 1
ATOM 567 C CA . THR A 1 76 ? -36.781 31.641 19.453 1 31.53 76 THR A CA 1
ATOM 568 C C . THR A 1 76 ? -35.938 31.922 18.203 1 31.53 76 THR A C 1
ATOM 570 O O . THR A 1 76 ? -35.75 31.016 17.375 1 31.53 76 THR A O 1
ATOM 573 N N . LYS A 1 77 ? -35.906 33.094 17.688 1 33.53 77 LYS A N 1
ATOM 574 C CA . LYS A 1 77 ? -35.25 33.719 16.531 1 33.53 77 LYS A CA 1
ATOM 575 C C . LYS A 1 77 ? -33.969 33 16.188 1 33.53 77 LYS A C 1
ATOM 577 O O . LYS A 1 77 ? -32.969 33.125 16.906 1 33.53 77 LYS A O 1
ATOM 582 N N . SER A 1 78 ? -34.062 31.797 15.867 1 39.12 78 SER A N 1
ATOM 583 C CA . SER A 1 78 ? -32.781 31.328 15.305 1 39.12 78 SER A CA 1
ATOM 584 C C . SER A 1 78 ? -32.125 32.406 14.469 1 39.12 78 SER A C 1
ATOM 586 O O . SER A 1 78 ? -32.781 33.094 13.695 1 39.12 78 SER A O 1
ATOM 588 N N . PRO A 1 79 ? -31.094 32.969 14.773 1 43.97 79 PRO A N 1
ATOM 589 C CA . PRO A 1 79 ? -30.516 34.062 13.992 1 43.97 79 PRO A CA 1
ATOM 590 C C . PRO A 1 79 ? -30.688 33.875 12.492 1 43.97 79 PRO A C 1
ATOM 592 O O . PRO A 1 79 ? -30.781 32.719 12.016 1 43.97 79 PRO A O 1
ATOM 595 N N . ALA A 1 80 ? -31.375 34.719 11.664 1 51.75 80 ALA A N 1
ATOM 596 C CA . ALA A 1 80 ? -31.625 34.812 10.227 1 51.75 80 ALA A CA 1
ATOM 597 C C . ALA A 1 80 ? -30.484 34.219 9.422 1 51.75 80 ALA A C 1
ATOM 599 O O . ALA A 1 80 ? -29.328 34.625 9.562 1 51.75 80 ALA A O 1
ATOM 600 N N . ARG A 1 81 ? -30.672 32.844 9.031 1 63.38 81 ARG A N 1
ATOM 601 C CA . ARG A 1 81 ? -29.703 32.281 8.102 1 63.38 81 ARG A CA 1
ATOM 602 C C . ARG A 1 81 ? -29.422 33.219 6.938 1 63.38 81 ARG A C 1
ATOM 604 O O . ARG A 1 81 ? -30.266 34.031 6.578 1 63.38 81 ARG A O 1
ATOM 611 N N . HIS A 1 82 ? -28.25 33.219 6.605 1 71.38 82 HIS A N 1
ATOM 612 C CA . HIS A 1 82 ? -27.859 34.062 5.477 1 71.38 82 HIS A CA 1
ATOM 613 C C . HIS A 1 82 ? -28.734 33.781 4.258 1 71.38 82 HIS A C 1
ATOM 615 O O . HIS A 1 82 ? -29.047 32.625 3.967 1 71.38 82 HIS A O 1
ATOM 621 N N . PRO A 1 83 ? -29.391 34.719 3.705 1 69.62 83 PRO A N 1
ATOM 622 C CA . PRO A 1 83 ? -30.297 34.562 2.559 1 69.62 83 PRO A CA 1
ATOM 623 C C . PRO A 1 83 ? -29.719 33.688 1.467 1 69.62 83 PRO A C 1
ATOM 625 O O . PRO A 1 83 ? -30.453 33.031 0.723 1 69.62 83 PRO A O 1
ATOM 628 N N . HIS A 1 84 ? -28.359 33.562 1.429 1 74.25 84 HIS A N 1
ATOM 629 C CA . HIS A 1 84 ? -27.719 32.781 0.365 1 74.25 84 HIS A CA 1
ATOM 630 C C . HIS A 1 84 ? -27.281 31.422 0.863 1 74.25 84 HIS A C 1
ATOM 632 O O . HIS A 1 84 ? -26.562 30.703 0.162 1 74.25 84 HIS A O 1
ATOM 638 N N . ALA A 1 85 ? -27.766 31.062 2.025 1 77.81 85 ALA A N 1
ATOM 639 C CA . ALA A 1 85 ? -27.391 29.766 2.574 1 77.81 85 ALA A CA 1
ATOM 640 C C . ALA A 1 85 ? -28.031 28.625 1.794 1 77.81 85 ALA A C 1
ATOM 642 O O . ALA A 1 85 ? -29.203 28.703 1.406 1 77.81 85 ALA A O 1
ATOM 643 N N . ALA A 1 86 ? -27.219 27.656 1.539 1 79.38 86 ALA A N 1
ATOM 644 C CA . ALA A 1 86 ? -27.75 26.484 0.835 1 79.38 86 ALA A CA 1
ATOM 645 C C . ALA A 1 86 ? -28.812 25.797 1.66 1 79.38 86 ALA A C 1
ATOM 647 O O . ALA A 1 86 ? -28.781 25.812 2.893 1 79.38 86 ALA A O 1
ATOM 648 N N . SER A 1 87 ? -29.844 25.281 1.004 1 80.62 87 SER A N 1
ATOM 649 C CA . SER A 1 87 ? -30.875 24.516 1.684 1 80.62 87 SER A CA 1
ATOM 650 C C . SER A 1 87 ? -30.641 23.016 1.543 1 80.62 87 SER A C 1
ATOM 652 O O . SER A 1 87 ? -30.125 22.562 0.526 1 80.62 87 SER A O 1
ATOM 654 N N . LEU A 1 88 ? -30.922 22.391 2.711 1 77.62 88 LEU A N 1
ATOM 655 C CA . LEU A 1 88 ? -30.844 20.938 2.615 1 77.62 88 LEU A CA 1
ATOM 656 C C . LEU A 1 88 ? -31.75 20.406 1.513 1 77.62 88 LEU A C 1
ATOM 658 O O . LEU A 1 88 ? -32.938 20.781 1.439 1 77.62 88 LEU A O 1
ATOM 662 N N . LYS A 1 89 ? -31.188 19.891 0.448 1 68.62 89 LYS A N 1
ATOM 663 C CA . LYS A 1 89 ? -31.953 19.406 -0.697 1 68.62 89 LYS A CA 1
ATOM 664 C C . LYS A 1 89 ? -32.031 17.875 -0.682 1 68.62 89 LYS A C 1
ATOM 666 O O . LYS A 1 89 ? -31.016 17.188 -0.724 1 68.62 89 LYS A O 1
ATOM 671 N N . SER A 1 90 ? -33.188 17.438 -0.16 1 72.12 90 SER A N 1
ATOM 672 C CA . SER A 1 90 ? -33.406 16.016 -0.37 1 72.12 90 SER A CA 1
ATOM 673 C C . SER A 1 90 ? -33.969 15.734 -1.759 1 72.12 90 SER A C 1
ATOM 675 O O . SER A 1 90 ? -34.719 16.562 -2.305 1 72.12 90 SER A O 1
ATOM 677 N N . LEU A 1 91 ? -33.375 14.898 -2.465 1 74.44 91 LEU A N 1
ATOM 678 C CA . LEU A 1 91 ? -33.938 14.531 -3.764 1 74.44 91 LEU A CA 1
ATOM 679 C C . LEU A 1 91 ? -35.406 14.227 -3.65 1 74.44 91 LEU A C 1
ATOM 681 O O . LEU A 1 91 ? -35.875 13.664 -2.648 1 74.44 91 LEU A O 1
ATOM 685 N N . PRO A 1 92 ? -36.094 14.672 -4.582 1 81.19 92 PRO A N 1
ATOM 686 C CA . PRO A 1 92 ? -37.5 14.289 -4.59 1 81.19 92 PRO A CA 1
ATOM 687 C C . PRO A 1 92 ? -37.719 12.789 -4.418 1 81.19 92 PRO A C 1
ATOM 689 O O . PRO A 1 92 ? -36.906 11.992 -4.906 1 81.19 92 PRO A O 1
ATOM 692 N N . PRO A 1 93 ? -38.688 12.438 -3.648 1 86.31 93 PRO A N 1
ATOM 693 C CA . PRO A 1 93 ? -38.906 11.023 -3.355 1 86.31 93 PRO A CA 1
ATOM 694 C C . PRO A 1 93 ? -39 10.164 -4.617 1 86.31 93 PRO A C 1
ATOM 696 O O . PRO A 1 93 ? -38.562 9.016 -4.621 1 86.31 93 PRO A O 1
ATOM 699 N N . GLU A 1 94 ? -39.562 10.75 -5.645 1 87.75 94 GLU A N 1
ATOM 700 C CA . GLU A 1 94 ? -39.688 10 -6.895 1 87.75 94 GLU A CA 1
ATOM 701 C C . GLU A 1 94 ? -38.312 9.695 -7.48 1 87.75 94 GLU A C 1
ATOM 703 O O . GLU A 1 94 ? -38.062 8.586 -7.977 1 87.75 94 GLU A O 1
ATOM 708 N N . LEU A 1 95 ? -37.562 10.672 -7.398 1 86.31 95 LEU A N 1
ATOM 709 C CA . LEU A 1 95 ? -36.219 10.492 -7.918 1 86.31 95 LEU A CA 1
ATOM 710 C C . LEU A 1 95 ? -35.406 9.516 -7.055 1 86.31 95 LEU A C 1
ATOM 712 O O . LEU A 1 95 ? -34.625 8.734 -7.566 1 86.31 95 LEU A O 1
ATOM 716 N N . LEU A 1 96 ? -35.688 9.555 -5.84 1 87.31 96 LEU A N 1
ATOM 717 C CA . LEU A 1 96 ? -35.031 8.633 -4.926 1 87.31 96 LEU A CA 1
ATOM 718 C C . LEU A 1 96 ? -35.438 7.195 -5.203 1 87.31 96 LEU A C 1
ATOM 720 O O . LEU A 1 96 ? -34.625 6.289 -5.199 1 87.31 96 LEU A O 1
ATOM 724 N N . GLN A 1 97 ? -36.719 7.02 -5.391 1 90.81 97 GLN A N 1
ATOM 725 C CA . GLN A 1 97 ? -37.219 5.688 -5.691 1 90.81 97 GLN A CA 1
ATOM 726 C C . GLN A 1 97 ? -36.656 5.172 -7.016 1 90.81 97 GLN A C 1
ATOM 728 O O . GLN A 1 97 ? -36.344 3.99 -7.145 1 90.81 97 GLN A O 1
ATOM 733 N N . HIS A 1 98 ? -36.594 6.086 -7.922 1 92.5 98 HIS A N 1
ATOM 734 C CA . HIS A 1 98 ? -36.031 5.723 -9.219 1 92.5 98 HIS A CA 1
ATOM 735 C C . HIS A 1 98 ? -34.594 5.297 -9.086 1 92.5 98 HIS A C 1
ATOM 737 O O . HIS A 1 98 ? -34.156 4.316 -9.711 1 92.5 98 HIS A O 1
ATOM 743 N N . GLU A 1 99 ? -33.875 5.996 -8.312 1 91.75 99 GLU A N 1
ATOM 744 C CA . GLU A 1 99 ? -32.469 5.68 -8.086 1 91.75 99 GLU A CA 1
ATOM 745 C C . GLU A 1 99 ? -32.312 4.32 -7.406 1 91.75 99 GLU A C 1
ATOM 747 O O . GLU A 1 99 ? -31.422 3.545 -7.762 1 91.75 99 GLU A O 1
ATOM 752 N N . VAL A 1 100 ? -33.156 4.055 -6.492 1 91.88 100 VAL A N 1
ATOM 753 C CA . VAL A 1 100 ? -33.094 2.785 -5.773 1 91.88 100 VAL A CA 1
ATOM 754 C C . VAL A 1 100 ? -33.406 1.635 -6.73 1 91.88 100 VAL A C 1
ATOM 756 O O . VAL A 1 100 ? -32.781 0.577 -6.656 1 91.88 100 VAL A O 1
ATOM 759 N N . GLN A 1 101 ? -34.281 1.837 -7.605 1 94 101 GLN A N 1
ATOM 760 C CA . GLN A 1 101 ? -34.625 0.82 -8.594 1 94 101 GLN A CA 1
ATOM 761 C C . GLN A 1 101 ? -33.5 0.578 -9.562 1 94 101 GLN A C 1
ATOM 763 O O . GLN A 1 101 ? -33.188 -0.569 -9.898 1 94 101 GLN A O 1
ATOM 768 N N . LEU A 1 102 ? -32.906 1.66 -10.008 1 94.75 102 LEU A N 1
ATOM 769 C CA . LEU A 1 102 ? -31.766 1.533 -10.906 1 94.75 102 LEU A CA 1
ATOM 770 C C . LEU A 1 102 ? -30.625 0.777 -10.234 1 94.75 102 LEU A C 1
ATOM 772 O O . LEU A 1 102 ? -30 -0.087 -10.852 1 94.75 102 LEU A O 1
ATOM 776 N N . GLU A 1 103 ? -30.391 1.063 -9.031 1 94.75 103 GLU A N 1
ATOM 777 C CA . GLU A 1 103 ? -29.328 0.397 -8.281 1 94.75 103 GLU A CA 1
ATOM 778 C C . GLU A 1 103 ? -29.609 -1.094 -8.125 1 94.75 103 GLU A C 1
ATOM 780 O O . GLU A 1 103 ? -28.703 -1.915 -8.172 1 94.75 103 GLU A O 1
ATOM 785 N N . ALA A 1 104 ? -30.875 -1.377 -7.906 1 93.62 104 ALA A N 1
ATOM 786 C CA . ALA A 1 104 ? -31.266 -2.779 -7.773 1 93.62 104 ALA A CA 1
ATOM 787 C C . ALA A 1 104 ? -31.031 -3.539 -9.07 1 93.62 104 ALA A C 1
ATOM 789 O O . ALA A 1 104 ? -30.578 -4.691 -9.055 1 93.62 104 ALA A O 1
ATOM 790 N N . LEU A 1 105 ? -31.281 -2.865 -10.164 1 93.31 105 LEU A N 1
ATOM 791 C CA . LEU A 1 105 ? -31.094 -3.471 -11.477 1 93.31 105 LEU A CA 1
ATOM 792 C C . LEU A 1 105 ? -29.609 -3.646 -11.781 1 93.31 105 LEU A C 1
ATOM 794 O O . LEU A 1 105 ? -29.219 -4.57 -12.5 1 93.31 105 LEU A O 1
ATOM 798 N N . GLU A 1 106 ? -28.828 -2.777 -11.234 1 95.75 106 GLU A N 1
ATOM 799 C CA . GLU A 1 106 ? -27.391 -2.756 -11.523 1 95.75 106 GLU A CA 1
ATOM 800 C C . GLU A 1 106 ? -26.578 -3.291 -10.352 1 95.75 106 GLU A C 1
ATOM 802 O O . GLU A 1 106 ? -25.406 -2.963 -10.203 1 95.75 106 GLU A O 1
ATOM 807 N N . GLU A 1 107 ? -27.188 -4.074 -9.508 1 94.94 107 GLU A N 1
ATOM 808 C CA . GLU A 1 107 ? -26.594 -4.504 -8.25 1 94.94 107 GLU A CA 1
ATOM 809 C C . GLU A 1 107 ? -25.328 -5.316 -8.477 1 94.94 107 GLU A C 1
ATOM 811 O O . GLU A 1 107 ? -24.328 -5.152 -7.766 1 94.94 107 GLU A O 1
ATOM 816 N N . ASP A 1 108 ? -25.344 -6.199 -9.469 1 95.56 108 ASP A N 1
ATOM 817 C CA . ASP A 1 108 ? -24.203 -7.078 -9.727 1 95.56 108 ASP A CA 1
ATOM 818 C C . ASP A 1 108 ? -23 -6.285 -10.227 1 95.56 108 ASP A C 1
ATOM 820 O O . ASP A 1 108 ? -21.875 -6.5 -9.766 1 95.56 108 ASP A O 1
ATOM 824 N N . GLU A 1 109 ? -23.234 -5.328 -11.117 1 96.19 109 GLU A N 1
ATOM 825 C CA . GLU A 1 109 ? -22.172 -4.492 -11.656 1 96.19 109 GLU A CA 1
ATOM 826 C C . GLU A 1 109 ? -21.578 -3.586 -10.57 1 96.19 109 GLU A C 1
ATOM 828 O O . GLU A 1 109 ? -20.375 -3.4 -10.5 1 96.19 109 GLU A O 1
ATOM 833 N N . ILE A 1 110 ? -22.438 -3.084 -9.742 1 97.19 110 ILE A N 1
ATOM 834 C CA . ILE A 1 110 ? -22 -2.195 -8.672 1 97.19 110 ILE A CA 1
ATOM 835 C C . ILE A 1 110 ? -21.188 -2.98 -7.652 1 97.19 110 ILE A C 1
ATOM 837 O O . ILE A 1 110 ? -20.141 -2.504 -7.18 1 97.19 110 ILE A O 1
ATOM 841 N N . ALA A 1 111 ? -21.641 -4.164 -7.371 1 96.5 111 ALA A N 1
ATOM 842 C CA . ALA A 1 111 ? -20.906 -5.02 -6.438 1 96.5 111 ALA A CA 1
ATOM 843 C C . ALA A 1 111 ? -19.531 -5.363 -6.98 1 96.5 111 ALA A C 1
ATOM 845 O O . ALA A 1 111 ? -18.547 -5.402 -6.23 1 96.5 111 ALA A O 1
ATOM 846 N N . MET A 1 112 ? -19.469 -5.621 -8.234 1 96 112 MET A N 1
ATOM 847 C CA . MET A 1 112 ? -18.188 -5.914 -8.867 1 96 112 MET A CA 1
ATOM 848 C C . MET A 1 112 ? -17.266 -4.703 -8.805 1 96 112 MET A C 1
ATOM 850 O O . MET A 1 112 ? -16.078 -4.84 -8.477 1 96 112 MET A O 1
ATOM 854 N N . ALA A 1 113 ? -17.797 -3.572 -9.117 1 97.38 113 ALA A N 1
ATOM 855 C CA . ALA A 1 113 ? -17.016 -2.34 -9.062 1 97.38 113 ALA A CA 1
ATOM 856 C C . ALA A 1 113 ? -16.453 -2.1 -7.664 1 97.38 113 ALA A C 1
ATOM 858 O O . ALA A 1 113 ? -15.297 -1.709 -7.508 1 97.38 113 ALA A O 1
ATOM 859 N N . ARG A 1 114 ? -17.281 -2.344 -6.699 1 96.44 114 ARG A N 1
ATOM 860 C CA . ARG A 1 114 ? -16.844 -2.178 -5.316 1 96.44 114 ARG A CA 1
ATOM 861 C C . ARG A 1 114 ? -15.719 -3.148 -4.969 1 96.44 114 ARG A C 1
ATOM 863 O O . ARG A 1 114 ? -14.766 -2.781 -4.281 1 96.44 114 ARG A O 1
ATOM 870 N N . ALA A 1 115 ? -15.883 -4.336 -5.418 1 96.31 115 ALA A N 1
ATOM 871 C CA . ALA A 1 115 ? -14.844 -5.336 -5.176 1 96.31 115 ALA A CA 1
ATOM 872 C C . ALA A 1 115 ? -13.516 -4.918 -5.801 1 96.31 115 ALA A C 1
ATOM 874 O O . ALA A 1 115 ? -12.461 -5.07 -5.188 1 96.31 115 ALA A O 1
ATOM 875 N N . TRP A 1 116 ? -13.617 -4.375 -7.035 1 95.12 116 TRP A N 1
ATOM 876 C CA . TRP A 1 116 ? -12.414 -3.91 -7.719 1 95.12 116 TRP A CA 1
ATOM 877 C C . TRP A 1 116 ? -11.828 -2.686 -7.02 1 95.12 116 TRP A C 1
ATOM 879 O O . TRP A 1 116 ? -10.609 -2.494 -7 1 95.12 116 TRP A O 1
ATOM 889 N N . MET A 1 117 ? -12.68 -1.861 -6.363 1 95.31 117 MET A N 1
ATOM 890 C CA . MET A 1 117 ? -12.219 -0.726 -5.57 1 95.31 117 MET A CA 1
ATOM 891 C C . MET A 1 117 ? -11.406 -1.197 -4.371 1 95.31 117 MET A C 1
ATOM 893 O O . MET A 1 117 ? -10.359 -0.626 -4.062 1 95.31 117 MET A O 1
ATOM 897 N N . ASP A 1 118 ? -11.875 -2.242 -3.771 1 93.88 118 ASP A N 1
ATOM 898 C CA . ASP A 1 118 ? -11.234 -2.773 -2.57 1 93.88 118 ASP A CA 1
ATOM 899 C C . ASP A 1 118 ? -9.859 -3.355 -2.887 1 93.88 118 ASP A C 1
ATOM 901 O O . ASP A 1 118 ? -8.953 -3.311 -2.051 1 93.88 118 ASP A O 1
ATOM 905 N N . THR A 1 119 ? -9.719 -3.883 -4.074 1 91.94 119 THR A N 1
ATOM 906 C CA . THR A 1 119 ? -8.445 -4.473 -4.469 1 91.94 119 THR A CA 1
ATOM 907 C C . THR A 1 119 ? -7.605 -3.469 -5.25 1 91.94 119 THR A C 1
ATOM 909 O O . THR A 1 119 ? -6.547 -3.816 -5.785 1 91.94 119 THR A O 1
ATOM 912 N N . ARG A 1 120 ? -8.086 -2.277 -5.484 1 90.06 120 ARG A N 1
ATOM 913 C CA . ARG A 1 120 ? -7.41 -1.144 -6.105 1 90.06 120 ARG A CA 1
ATOM 914 C C . ARG A 1 120 ? -7.172 -1.395 -7.59 1 90.06 120 ARG A C 1
ATOM 916 O O . ARG A 1 120 ? -6.137 -1.002 -8.133 1 90.06 120 ARG A O 1
ATOM 923 N N . GLU A 1 121 ? -7.988 -2.145 -8.156 1 92.31 121 GLU A N 1
ATOM 924 C CA . GLU A 1 121 ? -7.996 -2.318 -9.609 1 92.31 121 GLU A CA 1
ATOM 925 C C . GLU A 1 121 ? -8.938 -1.321 -10.281 1 92.31 121 GLU A C 1
ATOM 927 O O . GLU A 1 121 ? -9.914 -1.716 -10.922 1 92.31 121 GLU A O 1
ATOM 932 N N . TYR A 1 122 ? -8.547 -0.096 -10.289 1 94.12 122 TYR A N 1
ATOM 933 C CA . TYR A 1 122 ? -9.398 1.037 -10.648 1 94.12 122 TYR A CA 1
ATOM 934 C C . TYR A 1 122 ? -9.68 1.055 -12.141 1 94.12 122 TYR A C 1
ATOM 936 O O . TYR A 1 122 ? -10.789 1.392 -12.57 1 94.12 122 TYR A O 1
ATOM 944 N N . THR A 1 1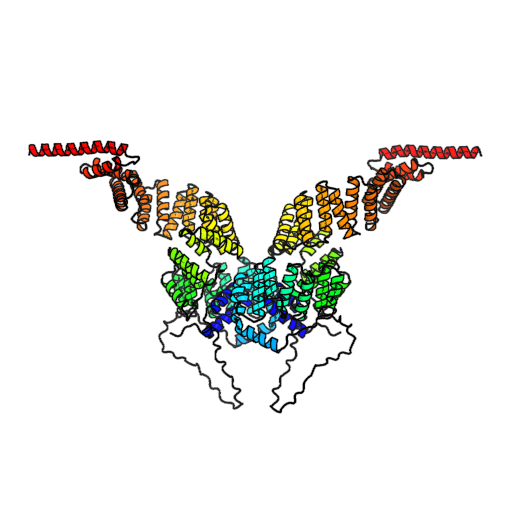23 ? -8.773 0.651 -12.953 1 92.19 123 THR A N 1
ATOM 945 C CA . THR A 1 123 ? -8.844 0.809 -14.398 1 92.19 123 THR A CA 1
ATOM 946 C C . THR A 1 123 ? -9.938 -0.076 -14.992 1 92.19 123 THR A C 1
ATOM 948 O O . THR A 1 123 ? -10.477 0.221 -16.062 1 92.19 123 THR A O 1
ATOM 951 N N . ARG A 1 124 ? -10.289 -1.099 -14.258 1 92.94 124 ARG A N 1
ATOM 952 C CA . ARG A 1 124 ? -11.273 -2.059 -14.742 1 92.94 124 ARG A CA 1
ATOM 953 C C . ARG A 1 124 ? -12.695 -1.53 -14.547 1 92.94 124 ARG A C 1
ATOM 955 O O . ARG A 1 124 ? -13.625 -1.971 -15.219 1 92.94 124 ARG A O 1
ATOM 962 N N . ILE A 1 125 ? -12.859 -0.612 -13.719 1 96.19 125 ILE A N 1
ATOM 963 C CA . ILE A 1 125 ? -14.172 -0.258 -13.195 1 96.19 125 ILE A CA 1
ATOM 964 C C . ILE A 1 125 ? -14.945 0.559 -14.227 1 96.19 125 ILE A C 1
ATOM 966 O O . ILE A 1 125 ? -16.094 0.237 -14.555 1 96.19 125 ILE A O 1
ATOM 970 N N . ALA A 1 126 ? -14.336 1.545 -14.844 1 94.56 126 ALA A N 1
ATOM 971 C CA . ALA A 1 126 ? -15.039 2.475 -15.727 1 94.56 126 ALA A CA 1
ATOM 972 C C . ALA A 1 126 ? -15.617 1.751 -16.938 1 94.56 126 ALA A C 1
ATOM 974 O O . ALA A 1 126 ? -16.812 1.895 -17.25 1 94.56 126 ALA A O 1
ATOM 975 N N . PRO A 1 127 ? -14.836 0.907 -17.594 1 93 127 PRO A N 1
ATOM 976 C CA . PRO A 1 127 ? -15.406 0.186 -18.734 1 93 127 PRO A CA 1
ATOM 977 C C . PRO A 1 127 ? -16.547 -0.75 -18.344 1 93 127 PRO A C 1
ATOM 979 O O . PRO A 1 127 ? -17.5 -0.928 -19.109 1 93 127 PRO A O 1
ATOM 982 N N . ALA A 1 128 ? -16.5 -1.298 -17.203 1 92.69 128 ALA A N 1
ATOM 983 C CA . ALA A 1 128 ? -17.5 -2.256 -16.75 1 92.69 128 ALA A CA 1
ATOM 984 C C . ALA A 1 128 ? -18.812 -1.553 -16.406 1 92.69 128 ALA A C 1
ATOM 986 O O . ALA A 1 128 ? -19.891 -2.154 -16.484 1 92.69 128 ALA A O 1
ATOM 987 N N . LEU A 1 129 ? -18.734 -0.293 -15.977 1 96.31 129 LEU A N 1
ATOM 988 C CA . LEU A 1 129 ? -19.922 0.432 -15.531 1 96.31 129 LEU A CA 1
ATOM 989 C C . LEU A 1 129 ? -20.422 1.362 -16.625 1 96.31 129 LEU A C 1
ATOM 991 O O . LEU A 1 129 ? -21.344 2.16 -16.406 1 96.31 129 LEU A O 1
ATOM 995 N N . ARG A 1 130 ? -19.953 1.283 -17.812 1 93.38 130 ARG A N 1
ATOM 996 C CA . ARG A 1 130 ? -20.219 2.23 -18.891 1 93.38 130 ARG A CA 1
ATOM 997 C C . ARG A 1 130 ? -21.703 2.279 -19.219 1 93.38 130 ARG A C 1
ATOM 999 O O . ARG A 1 130 ? -22.234 3.338 -19.562 1 93.38 130 ARG A O 1
ATOM 1006 N N . ASN A 1 131 ? -22.422 1.184 -19.047 1 93.75 131 ASN A N 1
ATOM 1007 C CA . ASN A 1 131 ? -23.828 1.109 -19.438 1 93.75 131 ASN A CA 1
ATOM 1008 C C . ASN A 1 131 ? -24.75 1.31 -18.234 1 93.75 131 ASN A C 1
ATOM 1010 O O . ASN A 1 131 ? -25.969 1.257 -18.375 1 93.75 131 ASN A O 1
ATOM 1014 N N . CYS A 1 132 ? -24.203 1.521 -17.094 1 96.38 132 CYS A N 1
ATOM 1015 C CA . CYS A 1 132 ? -25 1.741 -15.898 1 96.38 132 CYS A CA 1
ATOM 1016 C C . CYS A 1 132 ? -25.469 3.188 -15.82 1 96.38 132 CYS A C 1
ATOM 1018 O O . CYS A 1 132 ? -24.844 4.086 -16.375 1 96.38 132 CYS A O 1
ATOM 1020 N N . ARG A 1 133 ? -26.625 3.387 -15.148 1 94.88 133 ARG A N 1
ATOM 1021 C CA . ARG A 1 133 ? -27.234 4.711 -15.164 1 94.88 133 ARG A CA 1
ATOM 1022 C C . ARG A 1 133 ? -27.453 5.234 -13.75 1 94.88 133 ARG A C 1
ATOM 1024 O O . ARG A 1 133 ? -27.703 6.426 -13.555 1 94.88 133 ARG A O 1
ATOM 1031 N N . SER A 1 134 ? -27.406 4.348 -12.773 1 96 134 SER A N 1
ATOM 1032 C CA . SER A 1 134 ? -27.578 4.801 -11.398 1 96 134 SER A CA 1
ATOM 1033 C C . SER A 1 134 ? -26.484 5.789 -11 1 96 134 SER A C 1
ATOM 1035 O O . SER A 1 134 ? -25.359 5.715 -11.508 1 96 134 SER A O 1
ATOM 1037 N N . SER A 1 135 ? -26.812 6.738 -10.117 1 95.31 135 SER A N 1
ATOM 1038 C CA . SER A 1 135 ? -25.844 7.73 -9.648 1 95.31 135 SER A CA 1
ATOM 1039 C C . SER A 1 135 ? -24.672 7.07 -8.953 1 95.31 135 SER A C 1
ATOM 1041 O O . SER A 1 135 ? -23.531 7.547 -9.047 1 95.31 135 SER A O 1
ATOM 1043 N N . LYS A 1 136 ? -24.953 6.02 -8.25 1 96.75 136 LYS A N 1
ATOM 1044 C CA . LYS A 1 136 ? -23.891 5.305 -7.547 1 96.75 136 LYS A CA 1
ATOM 1045 C C . LYS A 1 136 ? -22.906 4.688 -8.531 1 96.75 136 LYS A C 1
ATOM 1047 O O . LYS A 1 136 ? -21.688 4.789 -8.352 1 96.75 136 LYS A O 1
ATOM 1052 N N . ALA A 1 137 ? -23.422 4.035 -9.562 1 97.81 137 ALA A N 1
ATOM 1053 C CA . ALA A 1 137 ? -22.562 3.457 -10.594 1 97.81 137 ALA A CA 1
ATOM 1054 C C . ALA A 1 137 ? -21.766 4.539 -11.312 1 97.81 137 ALA A C 1
ATOM 1056 O O . ALA A 1 137 ? -20.578 4.359 -11.586 1 97.81 137 ALA A O 1
ATOM 1057 N N . ARG A 1 138 ? -22.438 5.617 -11.586 1 97.06 138 ARG A N 1
ATOM 1058 C CA . ARG A 1 138 ? -21.766 6.727 -12.25 1 97.06 138 ARG A CA 1
ATOM 1059 C C . ARG A 1 138 ? -20.656 7.301 -11.375 1 97.06 138 ARG A C 1
ATOM 1061 O O . ARG A 1 138 ? -19.578 7.637 -11.867 1 97.06 138 ARG A O 1
ATOM 1068 N N . PHE A 1 139 ? -20.953 7.422 -10.109 1 98.19 139 PHE A N 1
ATOM 1069 C CA . PHE A 1 139 ? -19.938 7.895 -9.172 1 98.19 139 PHE A CA 1
ATOM 1070 C C . PHE A 1 139 ? -18.719 6.992 -9.203 1 98.19 139 PHE A C 1
ATOM 1072 O O . PHE A 1 139 ? -17.578 7.473 -9.312 1 98.19 139 PHE A O 1
ATOM 1079 N N . LEU A 1 140 ? -18.922 5.691 -9.102 1 98.19 140 LEU A N 1
ATOM 1080 C CA . LEU A 1 140 ? -17.828 4.727 -9.078 1 98.19 140 LEU A CA 1
ATOM 1081 C C . LEU A 1 140 ? -17.047 4.773 -10.383 1 98.19 140 LEU A C 1
ATOM 1083 O O . LEU A 1 140 ? -15.812 4.637 -10.375 1 98.19 140 LEU A O 1
ATOM 1087 N N . GLU A 1 141 ? -17.719 4.969 -11.461 1 97.5 141 GLU A N 1
ATOM 1088 C CA . GLU A 1 141 ? -17.078 5.078 -12.766 1 97.5 141 GLU A CA 1
ATOM 1089 C C . GLU A 1 141 ? -16.125 6.266 -12.805 1 97.5 141 GLU A C 1
ATOM 1091 O O . GLU A 1 141 ? -14.953 6.117 -13.164 1 97.5 141 GLU A O 1
ATOM 1096 N N . VAL A 1 142 ? -16.594 7.391 -12.383 1 97.75 142 VAL A N 1
ATOM 1097 C CA . VAL A 1 142 ? -15.82 8.625 -12.469 1 97.75 142 VAL A CA 1
ATOM 1098 C C . VAL A 1 142 ? -14.719 8.625 -11.406 1 97.75 142 VAL A C 1
ATOM 1100 O O . VAL A 1 142 ? -13.578 8.984 -11.68 1 97.75 142 VAL A O 1
ATOM 1103 N N . TYR A 1 143 ? -15.031 8.195 -10.211 1 97.88 143 TYR A N 1
ATOM 1104 C CA . TYR A 1 143 ? -14.086 8.203 -9.102 1 97.88 143 TYR A CA 1
ATOM 1105 C C . TYR A 1 143 ? -12.914 7.258 -9.375 1 97.88 143 TYR A C 1
ATOM 1107 O O . TYR A 1 143 ? -11.773 7.559 -9.023 1 97.88 143 TYR A O 1
ATOM 1115 N N . SER A 1 144 ? -13.234 6.121 -9.953 1 96.69 144 SER A N 1
ATOM 1116 C CA . SER A 1 144 ? -12.172 5.156 -10.234 1 96.69 144 SER A CA 1
ATOM 1117 C C . SER A 1 144 ? -11.164 5.723 -11.234 1 96.69 144 SER A C 1
ATOM 1119 O O . SER A 1 144 ? -9.961 5.484 -11.109 1 96.69 144 SER A O 1
ATOM 1121 N N . ARG A 1 145 ? -11.617 6.438 -12.234 1 95.69 145 ARG A N 1
ATOM 1122 C CA . ARG A 1 145 ? -10.734 7.074 -13.203 1 95.69 145 ARG A CA 1
ATOM 1123 C C . ARG A 1 145 ? -9.844 8.117 -12.531 1 95.69 145 ARG A C 1
ATOM 1125 O O . ARG A 1 145 ? -8.648 8.203 -12.82 1 95.69 145 ARG A O 1
ATOM 1132 N N . TYR A 1 146 ? -10.398 8.852 -11.609 1 95.94 146 TYR A N 1
ATOM 1133 C CA . TYR A 1 146 ? -9.648 9.844 -10.844 1 95.94 146 TYR A CA 1
ATOM 1134 C C . TYR A 1 146 ? -8.586 9.172 -9.984 1 95.94 146 TYR A C 1
ATOM 1136 O O . TYR A 1 146 ? -7.445 9.641 -9.922 1 95.94 146 TYR A O 1
ATOM 1144 N N . ALA A 1 147 ? -8.992 8.117 -9.305 1 93.31 147 ALA A N 1
ATOM 1145 C CA . ALA A 1 147 ? -8.086 7.41 -8.406 1 93.31 147 ALA A CA 1
ATOM 1146 C C . ALA A 1 147 ? -6.887 6.844 -9.156 1 93.31 147 ALA A C 1
ATOM 1148 O O . ALA A 1 147 ? -5.785 6.766 -8.617 1 93.31 147 ALA A O 1
ATOM 1149 N N . HIS A 1 148 ? -7.121 6.484 -10.383 1 90.06 148 HIS A N 1
ATOM 1150 C CA . HIS A 1 148 ? -6.059 5.914 -11.195 1 90.06 148 HIS A CA 1
ATOM 1151 C C . HIS A 1 148 ? -5.125 7 -11.727 1 90.06 148 HIS A C 1
ATOM 1153 O O . HIS A 1 148 ? -3.908 6.812 -11.773 1 90.06 148 HIS A O 1
ATOM 1159 N N . ASN A 1 149 ? -5.719 8.062 -12.211 1 87.31 149 ASN A N 1
ATOM 1160 C CA . ASN A 1 149 ? -4.969 9.133 -12.867 1 87.31 149 ASN A CA 1
ATOM 1161 C C . ASN A 1 149 ? -5.551 10.508 -12.539 1 87.31 149 ASN A C 1
ATOM 1163 O O . ASN A 1 149 ? -6.684 10.812 -12.922 1 87.31 149 ASN A O 1
ATOM 1167 N N . SER A 1 150 ? -4.75 11.336 -11.906 1 88.38 150 SER A N 1
ATOM 1168 C CA . SER A 1 150 ? -5.227 12.656 -11.523 1 88.38 150 SER A CA 1
ATOM 1169 C C . SER A 1 150 ? -4.445 13.758 -12.234 1 88.38 150 SER A C 1
ATOM 1171 O O . SER A 1 150 ? -4.191 14.82 -11.664 1 88.38 150 SER A O 1
ATOM 1173 N N . SER A 1 151 ? -4.074 13.484 -13.461 1 92 151 SER A N 1
ATOM 1174 C CA . SER A 1 151 ? -3.41 14.508 -14.266 1 92 151 SER A CA 1
ATOM 1175 C C . SER A 1 151 ? -4.379 15.617 -14.656 1 92 151 SER A C 1
ATOM 1177 O O . SER A 1 151 ? -5.59 15.406 -14.703 1 92 151 SER A O 1
ATOM 1179 N N . PRO A 1 152 ? -3.904 16.812 -14.945 1 93.56 152 PRO A N 1
ATOM 1180 C CA . PRO A 1 152 ? -4.781 17.922 -15.297 1 93.56 152 PRO A CA 1
ATOM 1181 C C . PRO A 1 152 ? -5.629 17.641 -16.531 1 93.56 152 PRO A C 1
ATOM 1183 O O . PRO A 1 152 ? -6.801 18.016 -16.594 1 93.56 152 PRO A O 1
ATOM 1186 N N . THR A 1 153 ? -5.016 16.953 -17.516 1 95.56 153 THR A N 1
ATOM 1187 C CA . THR A 1 153 ? -5.754 16.609 -18.734 1 95.56 153 THR A CA 1
ATOM 1188 C C . THR A 1 153 ? -6.914 15.672 -18.406 1 95.56 153 THR A C 1
ATOM 1190 O O . THR A 1 153 ? -8.031 15.875 -18.891 1 95.56 153 THR A O 1
ATOM 1193 N N . GLU A 1 154 ? -6.656 14.688 -17.594 1 94.81 154 GLU A N 1
ATOM 1194 C CA . GLU A 1 154 ? -7.699 13.75 -17.203 1 94.81 154 GLU A CA 1
ATOM 1195 C C . GLU A 1 154 ? -8.758 14.43 -16.344 1 94.81 154 GLU A C 1
ATOM 1197 O O . GLU A 1 154 ? -9.953 14.156 -16.484 1 94.81 154 GLU A O 1
ATOM 1202 N N . LEU A 1 155 ? -8.367 15.305 -15.5 1 96.75 155 LEU A N 1
ATOM 1203 C CA . LEU A 1 155 ? -9.289 16 -14.609 1 96.75 155 LEU A CA 1
ATOM 1204 C C . LEU A 1 155 ? -10.273 16.859 -15.398 1 96.75 155 LEU A C 1
ATOM 1206 O O . LEU A 1 155 ? -11.445 16.953 -15.039 1 96.75 155 LEU A O 1
ATOM 1210 N N . ARG A 1 156 ? -9.82 17.484 -16.5 1 97.25 156 ARG A N 1
ATOM 1211 C CA . ARG A 1 156 ? -10.703 18.281 -17.359 1 97.25 156 ARG A CA 1
ATOM 1212 C C . ARG A 1 156 ? -11.758 17.422 -18.031 1 97.25 156 ARG A C 1
ATOM 1214 O O . ARG A 1 156 ? -12.914 17.812 -18.156 1 97.25 156 ARG A O 1
ATOM 1221 N N . GLU A 1 157 ? -11.289 16.266 -18.453 1 96.75 157 GLU A N 1
ATOM 1222 C CA . GLU A 1 157 ? -12.234 15.328 -19.047 1 96.75 157 GLU A CA 1
ATOM 1223 C C . GLU A 1 157 ? -13.266 14.852 -18.031 1 96.75 157 GLU A C 1
ATOM 1225 O O . GLU A 1 157 ? -14.453 14.766 -18.344 1 96.75 157 GLU A O 1
ATOM 1230 N N . LEU A 1 158 ? -12.797 14.531 -16.844 1 97.56 158 LEU A N 1
ATOM 1231 C CA . LEU A 1 158 ? -13.688 14.07 -15.781 1 97.56 158 LEU A CA 1
ATOM 1232 C C . LEU A 1 158 ? -14.664 15.164 -15.375 1 97.56 158 LEU A C 1
ATOM 1234 O O . LEU A 1 158 ? -15.836 14.883 -15.102 1 97.56 158 LEU A O 1
ATOM 1238 N N . LEU A 1 159 ? -14.203 16.359 -15.352 1 97.81 159 LEU A N 1
ATOM 1239 C CA . LEU A 1 159 ? -15.055 17.5 -15.008 1 97.81 159 LEU A CA 1
ATOM 1240 C C . LEU A 1 159 ? -16.188 17.641 -16 1 97.81 159 LEU A C 1
ATOM 1242 O O . LEU A 1 159 ? -17.312 17.969 -15.625 1 97.81 159 LEU A O 1
ATOM 1246 N N . ARG A 1 160 ? -15.961 17.359 -17.281 1 96.88 160 ARG A N 1
ATOM 1247 C CA . ARG A 1 160 ? -16.984 17.422 -18.312 1 96.88 160 ARG A CA 1
ATOM 1248 C C . ARG A 1 160 ? -18.078 16.391 -18.078 1 96.88 160 ARG A C 1
ATOM 1250 O O . ARG A 1 160 ? -19.25 16.641 -18.344 1 96.88 160 ARG A O 1
ATOM 1257 N N . LEU A 1 161 ? -17.719 15.305 -17.5 1 95.44 161 LEU A N 1
ATOM 1258 C CA . LEU A 1 161 ? -18.656 14.211 -17.266 1 95.44 161 LEU A CA 1
ATOM 1259 C C . LEU A 1 161 ? -19.625 14.555 -16.141 1 95.44 161 LEU A C 1
ATOM 1261 O O . LEU A 1 161 ? -20.75 14.031 -16.094 1 95.44 161 LEU A O 1
ATOM 1265 N N . VAL A 1 162 ? -19.172 15.469 -15.195 1 96.88 162 VAL A N 1
ATOM 1266 C CA . VAL A 1 162 ? -20 15.742 -14.023 1 96.88 162 VAL A CA 1
ATOM 1267 C C . VAL A 1 162 ? -20.391 17.219 -13.992 1 96.88 162 VAL A C 1
ATOM 1269 O O . VAL A 1 162 ? -20.797 17.734 -12.953 1 96.88 162 VAL A O 1
ATOM 1272 N N . ARG A 1 163 ? -20.312 17.906 -15.008 1 93.88 163 ARG A N 1
ATOM 1273 C CA . ARG A 1 163 ? -20.484 19.359 -15.062 1 93.88 163 ARG A CA 1
ATOM 1274 C C . ARG A 1 163 ? -21.906 19.75 -14.672 1 93.88 163 ARG A C 1
ATOM 1276 O O . ARG A 1 163 ? -22.109 20.688 -13.898 1 93.88 163 ARG A O 1
ATOM 1283 N N . ASP A 1 164 ? -22.891 19.062 -15.094 1 91.69 164 ASP A N 1
ATOM 1284 C CA . ASP A 1 164 ? -24.281 19.453 -14.891 1 91.69 164 ASP A CA 1
ATOM 1285 C C . ASP A 1 164 ? -25 18.5 -13.93 1 91.69 164 ASP A C 1
ATOM 1287 O O . ASP A 1 164 ? -26.219 18.344 -13.992 1 91.69 164 ASP A O 1
ATOM 1291 N N . THR A 1 165 ? -24.312 18.047 -13.008 1 92.25 165 THR A N 1
ATOM 1292 C CA . THR A 1 165 ? -24.906 17.062 -12.102 1 92.25 165 THR A CA 1
ATOM 1293 C C . THR A 1 165 ? -25.578 17.766 -10.93 1 92.25 165 THR A C 1
ATOM 1295 O O . THR A 1 165 ? -25.234 18.891 -10.57 1 92.25 165 THR A O 1
ATOM 1298 N N . ALA A 1 166 ? -26.625 17.141 -10.398 1 90.88 166 ALA A N 1
ATOM 1299 C CA . ALA A 1 166 ? -27.297 17.609 -9.188 1 90.88 166 ALA A CA 1
ATOM 1300 C C . ALA A 1 166 ? -27.156 16.594 -8.062 1 90.88 166 ALA A C 1
ATOM 1302 O O . ALA A 1 166 ? -27.578 16.844 -6.93 1 90.88 166 ALA A O 1
ATOM 1303 N N . ASP A 1 167 ? -26.594 15.406 -8.406 1 93.69 167 ASP A N 1
ATOM 1304 C CA . ASP A 1 167 ? -26.391 14.367 -7.402 1 93.69 167 ASP A CA 1
ATOM 1305 C C . ASP A 1 167 ? -25.312 14.773 -6.402 1 93.69 167 ASP A C 1
ATOM 1307 O O . ASP A 1 167 ? -24.219 15.203 -6.797 1 93.69 167 ASP A O 1
ATOM 1311 N N . PRO A 1 168 ? -25.625 14.664 -5.129 1 96.06 168 PRO A N 1
ATOM 1312 C CA . PRO A 1 168 ? -24.688 15.156 -4.117 1 96.06 168 PRO A CA 1
ATOM 1313 C C . PRO A 1 168 ? -23.312 14.484 -4.219 1 96.06 168 PRO A C 1
ATOM 1315 O O . PRO A 1 168 ? -22.297 15.125 -3.969 1 96.06 168 PRO A O 1
ATOM 1318 N N . TRP A 1 169 ? -23.266 13.227 -4.562 1 97.31 169 TRP A N 1
ATOM 1319 C CA . TRP A 1 169 ? -22.016 12.5 -4.645 1 97.31 169 TRP A CA 1
ATOM 1320 C C . TRP A 1 169 ? -21.203 12.945 -5.867 1 97.31 169 TRP A C 1
ATOM 1322 O O . TRP A 1 169 ? -19.984 13.109 -5.793 1 97.31 169 TRP A O 1
ATOM 1332 N N . LEU A 1 170 ? -21.891 13.125 -6.969 1 97.62 170 LEU A N 1
ATOM 1333 C CA . LEU A 1 170 ? -21.219 13.602 -8.18 1 97.62 170 LEU A CA 1
ATOM 1334 C C . LEU A 1 170 ? -20.812 15.062 -8.031 1 97.62 170 LEU A C 1
ATOM 1336 O O . LEU A 1 170 ? -19.781 15.484 -8.578 1 97.62 170 LEU A O 1
ATOM 1340 N N . LEU A 1 171 ? -21.578 15.82 -7.297 1 97.81 171 LEU A N 1
ATOM 1341 C CA . LEU A 1 171 ? -21.203 17.203 -6.98 1 97.81 171 LEU A CA 1
ATOM 1342 C C . LEU A 1 171 ? -19.891 17.234 -6.191 1 97.81 171 LEU A C 1
ATOM 1344 O O . LEU A 1 171 ? -19.062 18.125 -6.406 1 97.81 171 LEU A O 1
ATOM 1348 N N . PHE A 1 172 ? -19.75 16.312 -5.277 1 98.25 172 PHE A N 1
ATOM 1349 C CA . PHE A 1 172 ? -18.5 16.188 -4.539 1 98.25 172 PHE A CA 1
ATOM 1350 C C . PHE A 1 172 ? -17.328 16.016 -5.492 1 98.25 172 PHE A C 1
ATOM 1352 O O . PHE A 1 172 ? -16.312 16.688 -5.359 1 98.25 172 PHE A O 1
ATOM 1359 N N . LEU A 1 173 ? -17.516 15.117 -6.441 1 98.62 173 LEU A N 1
ATOM 1360 C CA . LEU A 1 173 ? -16.453 14.883 -7.414 1 98.62 173 LEU A CA 1
ATOM 1361 C C . LEU A 1 173 ? -16.172 16.141 -8.242 1 98.62 173 LEU A C 1
ATOM 1363 O O . LEU A 1 173 ? -15.023 16.453 -8.531 1 98.62 173 LEU A O 1
ATOM 1367 N N . LYS A 1 174 ? -17.234 16.781 -8.648 1 98.44 174 LYS A N 1
ATOM 1368 C CA . LYS A 1 174 ? -17.094 18.031 -9.383 1 98.44 174 LYS A CA 1
ATOM 1369 C C . LYS A 1 174 ? -16.219 19.016 -8.602 1 98.44 174 LYS A C 1
ATOM 1371 O O . LYS A 1 174 ? -15.297 19.609 -9.164 1 98.44 174 LYS A O 1
ATOM 1376 N N . GLY A 1 175 ? -16.578 19.234 -7.309 1 98.31 175 GLY A N 1
ATOM 1377 C CA . GLY A 1 175 ? -15.789 20.109 -6.465 1 98.31 175 GLY A CA 1
ATOM 1378 C C . GLY A 1 175 ? -14.336 19.688 -6.352 1 98.31 175 GLY A C 1
ATOM 1379 O O . GLY A 1 175 ? -13.438 20.516 -6.367 1 98.31 175 GLY A O 1
ATOM 1380 N N . LEU A 1 176 ? -14.133 18.406 -6.215 1 97.81 176 LEU A N 1
ATOM 1381 C CA . LEU A 1 176 ? -12.789 17.844 -6.082 1 97.81 176 LEU A CA 1
ATOM 1382 C C . LEU A 1 176 ? -11.945 18.156 -7.309 1 97.81 176 LEU A C 1
ATOM 1384 O O . LEU A 1 176 ? -10.789 18.562 -7.184 1 97.81 176 LEU A O 1
ATOM 1388 N N . PHE A 1 177 ? -12.523 17.969 -8.508 1 98 177 PHE A N 1
ATOM 1389 C CA . PHE A 1 177 ? -11.797 18.219 -9.75 1 98 177 PHE A CA 1
ATOM 1390 C C . PHE A 1 177 ? -11.508 19.703 -9.914 1 98 177 PHE A C 1
ATOM 1392 O O . PHE A 1 177 ? -10.398 20.078 -10.297 1 98 177 PHE A O 1
ATOM 1399 N N . LEU A 1 178 ? -12.445 20.469 -9.594 1 97.88 178 LEU A N 1
ATOM 1400 C CA . LEU A 1 178 ? -12.281 21.922 -9.695 1 97.88 178 LEU A CA 1
ATOM 1401 C C . LEU A 1 178 ? -11.172 22.406 -8.773 1 97.88 178 LEU A C 1
ATOM 1403 O O . LEU A 1 178 ? -10.367 23.266 -9.164 1 97.88 178 LEU A O 1
ATOM 1407 N N . LYS A 1 179 ? -11.141 21.859 -7.582 1 95.62 179 LYS A N 1
ATOM 1408 C CA . LYS A 1 179 ? -10.094 22.234 -6.633 1 95.62 179 LYS A CA 1
ATOM 1409 C C . LYS A 1 179 ? -8.711 21.906 -7.184 1 95.62 179 LYS A C 1
ATOM 1411 O O . LYS A 1 179 ? -7.797 22.734 -7.109 1 95.62 179 LYS A O 1
ATOM 1416 N N . HIS A 1 180 ? -8.562 20.734 -7.727 1 93.62 180 HIS A N 1
ATOM 1417 C CA . HIS A 1 180 ? -7.281 20.312 -8.273 1 93.62 180 HIS A CA 1
ATOM 1418 C C . HIS A 1 180 ? -6.883 21.156 -9.477 1 93.62 180 HIS A C 1
ATOM 1420 O O . HIS A 1 180 ? -5.695 21.312 -9.758 1 93.62 180 HIS A O 1
ATOM 1426 N N . LEU A 1 181 ? -7.852 21.703 -10.164 1 94.94 181 LEU A N 1
ATOM 1427 C CA . LEU A 1 181 ? -7.59 22.531 -11.336 1 94.94 181 LEU A CA 1
ATOM 1428 C C . LEU A 1 181 ? -7.391 24 -10.938 1 94.94 181 LEU A C 1
ATOM 1430 O O . LEU A 1 181 ? -7.277 24.875 -11.805 1 94.94 181 LEU A O 1
ATOM 1434 N N . GLY A 1 182 ? -7.484 24.375 -9.68 1 91.81 182 GLY A N 1
ATOM 1435 C CA . GLY A 1 182 ? -7.172 25.688 -9.164 1 91.81 182 GLY A CA 1
ATOM 1436 C C . GLY A 1 182 ? -8.375 26.609 -9.125 1 91.81 182 GLY A C 1
ATOM 1437 O O . GLY A 1 182 ? -8.234 27.812 -8.883 1 91.81 182 GLY A O 1
ATOM 1438 N N . ARG A 1 183 ? -9.516 26.094 -9.414 1 95.88 183 ARG A N 1
ATOM 1439 C CA . ARG A 1 183 ? -10.742 26.875 -9.359 1 95.88 183 ARG A CA 1
ATOM 1440 C C . ARG A 1 183 ? -11.414 26.75 -8 1 95.88 183 ARG A C 1
ATOM 1442 O O . ARG A 1 183 ? -12.484 26.156 -7.883 1 95.88 183 ARG A O 1
ATOM 1449 N N . ARG A 1 184 ? -11.016 27.422 -7.012 1 94.5 184 ARG A N 1
ATOM 1450 C CA . ARG A 1 184 ? -11.328 27.234 -5.598 1 94.5 184 ARG A CA 1
ATOM 1451 C C . ARG A 1 184 ? -12.75 27.688 -5.285 1 94.5 184 ARG A C 1
ATOM 1453 O O . ARG A 1 184 ? -13.461 27.031 -4.531 1 94.5 184 ARG A O 1
ATOM 1460 N N . GLU A 1 185 ? -13.18 28.766 -5.855 1 95.44 185 GLU A N 1
ATOM 1461 C CA . GLU A 1 185 ? -14.5 29.297 -5.547 1 95.44 185 GLU A CA 1
ATOM 1462 C C . GLU A 1 185 ? -15.602 28.375 -6.043 1 95.44 185 GLU A C 1
ATOM 1464 O O . GLU A 1 185 ? -16.562 28.094 -5.32 1 95.44 185 GLU A O 1
ATOM 1469 N N . GLU A 1 186 ? -15.414 27.922 -7.246 1 97.38 186 GLU A N 1
ATOM 1470 C CA . GLU A 1 186 ? -16.391 26.984 -7.793 1 97.38 186 GLU A CA 1
ATOM 1471 C C . GLU A 1 186 ? -16.359 25.672 -7.035 1 97.38 186 GLU A C 1
ATOM 1473 O O . GLU A 1 186 ? -17.406 25.016 -6.867 1 97.38 186 GLU A O 1
ATOM 1478 N N . ALA A 1 187 ? -15.18 25.266 -6.672 1 98 187 ALA A N 1
ATOM 1479 C CA . ALA A 1 187 ? -15.039 24.047 -5.887 1 98 187 ALA A CA 1
ATOM 1480 C C . ALA A 1 187 ? -15.789 24.156 -4.562 1 98 187 ALA A C 1
ATOM 1482 O O . ALA A 1 187 ? -16.5 23.219 -4.164 1 98 187 ALA A O 1
ATOM 1483 N N . ALA A 1 188 ? -15.664 25.297 -3.904 1 97.75 188 ALA A N 1
ATOM 1484 C CA . ALA A 1 188 ? -16.344 25.531 -2.633 1 97.75 188 ALA A CA 1
ATOM 1485 C C . ALA A 1 188 ? -17.859 25.5 -2.807 1 97.75 188 ALA A C 1
ATOM 1487 O O . ALA A 1 188 ? -18.578 24.922 -1.977 1 97.75 188 ALA A O 1
ATOM 1488 N N . GLU A 1 189 ? -18.312 26.094 -3.865 1 96.69 189 GLU A N 1
ATOM 1489 C CA . GLU A 1 189 ? -19.75 26.078 -4.152 1 96.69 189 GLU A CA 1
ATOM 1490 C C . GLU A 1 189 ? -20.266 24.656 -4.348 1 96.69 189 GLU A C 1
ATOM 1492 O O . GLU A 1 189 ? -21.281 24.281 -3.779 1 96.69 189 GLU A O 1
ATOM 1497 N N . SER A 1 190 ? -19.531 23.922 -5.18 1 97.69 190 SER A N 1
ATOM 1498 C CA . SER A 1 190 ? -19.922 22.531 -5.426 1 97.69 190 SER A CA 1
ATOM 1499 C C . SER A 1 190 ? -19.875 21.719 -4.141 1 97.69 190 SER A C 1
ATOM 1501 O O . SER A 1 190 ? -20.734 20.859 -3.92 1 97.69 190 SER A O 1
ATOM 1503 N N . ALA A 1 191 ? -18.906 21.922 -3.318 1 98.12 191 ALA A N 1
ATOM 1504 C CA . ALA A 1 191 ? -18.797 21.234 -2.041 1 98.12 191 ALA A CA 1
ATOM 1505 C C . ALA A 1 191 ? -20 21.531 -1.144 1 98.12 191 ALA A C 1
ATOM 1507 O O . ALA A 1 191 ? -20.562 20.625 -0.524 1 98.12 191 ALA A O 1
ATOM 1508 N N . ILE A 1 192 ? -20.422 22.766 -1.099 1 97.5 192 ILE A N 1
ATOM 1509 C CA . ILE A 1 192 ? -21.531 23.172 -0.262 1 97.5 192 ILE A CA 1
ATOM 1510 C C . ILE A 1 192 ? -22.828 22.516 -0.762 1 97.5 192 ILE A C 1
ATOM 1512 O O . ILE A 1 192 ? -23.625 22.031 0.034 1 97.5 192 ILE A O 1
ATOM 1516 N N . LEU A 1 193 ? -22.953 22.469 -2.049 1 96.31 193 LEU A N 1
ATOM 1517 C CA . LEU A 1 193 ? -24.125 21.828 -2.627 1 96.31 193 LEU A CA 1
ATOM 1518 C C . LEU A 1 193 ? -24.125 20.328 -2.342 1 96.31 193 LEU A C 1
ATOM 1520 O O . LEU A 1 193 ? -25.172 19.734 -2.092 1 96.31 193 LEU A O 1
ATOM 1524 N N . SER A 1 19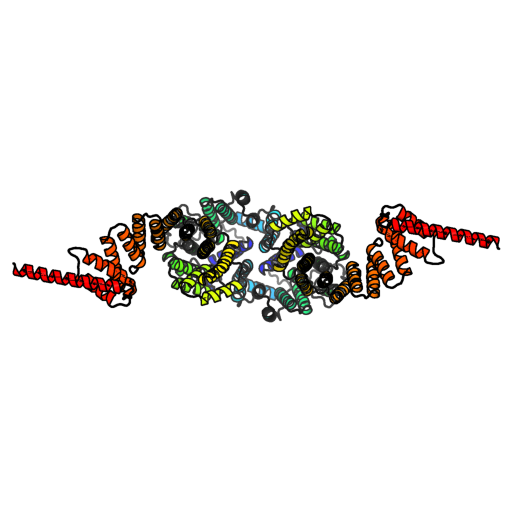4 ? -22.938 19.719 -2.453 1 97.62 194 SER A N 1
ATOM 1525 C CA . SER A 1 194 ? -22.812 18.312 -2.117 1 97.62 194 SER A CA 1
ATOM 1526 C C . SER A 1 194 ? -23.203 18.047 -0.666 1 97.62 194 SER A C 1
ATOM 1528 O O . SER A 1 194 ? -23.938 17.109 -0.375 1 97.62 194 SER A O 1
ATOM 1530 N N . ILE A 1 195 ? -22.75 18.906 0.237 1 97.69 195 ILE A N 1
ATOM 1531 C CA . ILE A 1 195 ? -23.031 18.781 1.662 1 97.69 195 ILE A CA 1
ATOM 1532 C C . ILE A 1 195 ? -24.531 18.953 1.899 1 97.69 195 ILE A C 1
ATOM 1534 O O . ILE A 1 195 ? -25.125 18.234 2.713 1 97.69 195 ILE A O 1
ATOM 1538 N N . ALA A 1 196 ? -25.125 19.797 1.176 1 95.94 196 ALA A N 1
ATOM 1539 C CA . ALA A 1 196 ? -26.562 20.031 1.301 1 95.94 196 ALA A CA 1
ATOM 1540 C C . ALA A 1 196 ? -27.359 18.781 0.915 1 95.94 196 ALA A C 1
ATOM 1542 O O . ALA A 1 196 ? -28.438 18.531 1.46 1 95.94 196 ALA A O 1
ATOM 1543 N N . GLY A 1 197 ? -26.844 18.062 0.03 1 94.88 197 GLY A N 1
ATOM 1544 C CA . GLY A 1 197 ? -27.516 16.859 -0.434 1 94.88 197 GLY A CA 1
ATOM 1545 C C . GLY A 1 197 ? -27.281 15.656 0.454 1 94.88 197 GLY A C 1
ATOM 1546 O O . GLY A 1 197 ? -28.156 14.805 0.608 1 94.88 197 GLY A O 1
ATOM 1547 N N . PHE A 1 198 ? -26.109 15.562 0.954 1 96 198 PHE A N 1
ATOM 1548 C CA . PHE A 1 198 ? -25.734 14.492 1.875 1 96 198 PHE A CA 1
ATOM 1549 C C . PHE A 1 198 ? -24.797 15.016 2.963 1 96 198 PHE A C 1
ATOM 1551 O O . PHE A 1 198 ? -23.578 15.008 2.795 1 96 198 PHE A O 1
ATOM 1558 N N . LEU A 1 199 ? -25.312 15.195 4.066 1 96.25 199 LEU A N 1
ATOM 1559 C CA . LEU A 1 199 ? -24.719 16.016 5.113 1 96.25 199 LEU A CA 1
ATOM 1560 C C . LEU A 1 199 ? -23.484 15.344 5.711 1 96.25 199 LEU A C 1
ATOM 1562 O O . LEU A 1 199 ? -22.5 16 6.016 1 96.25 199 LEU A O 1
ATOM 1566 N N . TRP A 1 200 ? -23.453 14.062 5.844 1 97.25 200 TRP A N 1
ATOM 1567 C CA . TRP A 1 200 ? -22.5 13.406 6.73 1 97.25 200 TRP A CA 1
ATOM 1568 C C . TRP A 1 200 ? -21.375 12.766 5.934 1 97.25 200 TRP A C 1
ATOM 1570 O O . TRP A 1 200 ? -20.672 11.883 6.438 1 97.25 200 TRP A O 1
ATOM 1580 N N . ASN A 1 201 ? -21.188 13.195 4.656 1 97.88 201 ASN A N 1
ATOM 1581 C CA . ASN A 1 201 ? -19.984 12.859 3.916 1 97.88 201 ASN A CA 1
ATOM 1582 C C . ASN A 1 201 ? -18.812 13.75 4.316 1 97.88 201 ASN A C 1
ATOM 1584 O O . ASN A 1 201 ? -18.609 14.82 3.742 1 97.88 201 ASN A O 1
ATOM 1588 N N . TRP A 1 202 ? -18 13.266 5.18 1 98.12 202 TRP A N 1
ATOM 1589 C CA . TRP A 1 202 ? -16.922 14.055 5.734 1 98.12 202 TRP A CA 1
ATOM 1590 C C . TRP A 1 202 ? -15.914 14.438 4.652 1 98.12 202 TRP A C 1
ATOM 1592 O O . TRP A 1 202 ? -15.25 15.477 4.746 1 98.12 202 TRP A O 1
ATOM 1602 N N . SER A 1 203 ? -15.789 13.656 3.602 1 98.12 203 SER A N 1
ATOM 1603 C CA . SER A 1 203 ? -14.891 13.984 2.506 1 98.12 203 SER A CA 1
ATOM 1604 C C . SER A 1 203 ? -15.281 15.305 1.845 1 98.12 203 SER A C 1
ATOM 1606 O O . SER A 1 203 ? -14.422 16.047 1.375 1 98.12 203 SER A O 1
ATOM 1608 N N . ALA A 1 204 ? -16.547 15.57 1.789 1 98.31 204 ALA A N 1
ATOM 1609 C CA . ALA A 1 204 ? -17.016 16.828 1.223 1 98.31 204 ALA A CA 1
ATOM 1610 C C . ALA A 1 204 ? -16.641 18 2.115 1 98.31 204 ALA A C 1
ATOM 1612 O O . ALA A 1 204 ? -16.297 19.078 1.619 1 98.31 204 ALA A O 1
ATOM 1613 N N . TRP A 1 205 ? -16.734 17.812 3.373 1 98.12 205 TRP A N 1
ATOM 1614 C CA . TRP A 1 205 ? -16.344 18.844 4.324 1 98.12 205 TRP A CA 1
ATOM 1615 C C . TRP A 1 205 ? -14.836 19.125 4.234 1 98.12 205 TRP A C 1
ATOM 1617 O O . TRP A 1 205 ? -14.406 20.266 4.301 1 98.12 205 TRP A O 1
ATOM 1627 N N . GLU A 1 206 ? -14.078 18.047 4.113 1 96.69 206 GLU A N 1
ATOM 1628 C CA . GLU A 1 206 ? -12.641 18.203 3.945 1 96.69 206 GLU A CA 1
ATOM 1629 C C . GLU A 1 206 ? -12.312 18.953 2.664 1 96.69 206 GLU A C 1
ATOM 1631 O O . GLU A 1 206 ? -11.352 19.734 2.625 1 96.69 206 GLU A O 1
ATOM 1636 N N . LEU A 1 207 ? -13.055 18.656 1.646 1 97.25 207 LEU A N 1
ATOM 1637 C CA . LEU A 1 207 ? -12.891 19.391 0.396 1 97.25 207 LEU A CA 1
ATOM 1638 C C . LEU A 1 207 ? -13.164 20.875 0.6 1 97.25 207 LEU A C 1
ATOM 1640 O O . LEU A 1 207 ? -12.391 21.719 0.139 1 97.25 207 LEU A O 1
ATOM 1644 N N . LEU A 1 208 ? -14.203 21.172 1.274 1 97.62 208 LEU A N 1
ATOM 1645 C CA . LEU A 1 208 ? -14.531 22.578 1.559 1 97.62 208 LEU A CA 1
ATOM 1646 C C . LEU A 1 208 ? -13.422 23.234 2.357 1 97.62 208 LEU A C 1
ATOM 1648 O O . LEU A 1 208 ? -13.039 24.375 2.064 1 97.62 208 LEU A O 1
ATOM 1652 N N . ARG A 1 209 ? -12.93 22.516 3.352 1 95.19 209 ARG A N 1
ATOM 1653 C CA . ARG A 1 209 ? -11.812 23.016 4.152 1 95.19 209 ARG A CA 1
ATOM 1654 C C . ARG A 1 209 ? -10.625 23.375 3.27 1 95.19 209 ARG A C 1
ATOM 1656 O O . ARG A 1 209 ? -9.977 24.406 3.473 1 95.19 209 ARG A O 1
ATOM 1663 N N . SER A 1 210 ? -10.367 22.562 2.328 1 91.88 210 SER A N 1
ATOM 1664 C CA . SER A 1 210 ? -9.203 22.75 1.462 1 91.88 210 SER A CA 1
ATOM 1665 C C . SER A 1 210 ? -9.359 23.984 0.594 1 91.88 210 SER A C 1
ATOM 1667 O O . SER A 1 210 ? -8.383 24.484 0.04 1 91.88 210 SER A O 1
ATOM 1669 N N . CYS A 1 211 ? -10.547 24.5 0.536 1 93.44 211 CYS A N 1
ATOM 1670 C CA . CYS A 1 211 ? -10.812 25.688 -0.271 1 93.44 211 CYS A CA 1
ATOM 1671 C C . CYS A 1 211 ? -10.688 26.953 0.565 1 93.44 211 CYS A C 1
ATOM 1673 O O . CYS A 1 211 ? -10.766 28.062 0.034 1 93.44 211 CYS A O 1
ATOM 1675 N N . ILE A 1 212 ? -10.508 26.828 1.829 1 92.88 212 ILE A N 1
ATOM 1676 C CA . ILE A 1 212 ? -10.461 27.969 2.744 1 92.88 212 ILE A CA 1
ATOM 1677 C C . ILE A 1 212 ? -9.008 28.281 3.096 1 92.88 212 ILE A C 1
ATOM 1679 O O . ILE A 1 212 ? -8.266 27.391 3.537 1 92.88 212 ILE A O 1
ATOM 1683 N N . SER A 1 213 ? -8.656 29.562 2.92 1 85.69 213 SER A N 1
ATOM 1684 C CA . SER A 1 213 ? -7.254 29.906 3.145 1 85.69 213 SER A CA 1
ATOM 1685 C C . SER A 1 213 ? -7.105 30.875 4.316 1 85.69 213 SER A C 1
ATOM 1687 O O . SER A 1 213 ? -6.008 31.047 4.848 1 85.69 213 SER A O 1
ATOM 1689 N N . ASP A 1 214 ? -8.25 31.516 4.711 1 86 214 ASP A N 1
ATOM 1690 C CA . ASP A 1 214 ? -8.133 32.5 5.781 1 86 214 ASP A CA 1
ATOM 1691 C C . ASP A 1 214 ? -9.422 32.594 6.598 1 86 214 ASP A C 1
ATOM 1693 O O . ASP A 1 214 ? -10.398 31.891 6.297 1 86 214 ASP A O 1
ATOM 1697 N N . ASN A 1 215 ? -9.344 33.375 7.617 1 87.5 215 ASN A N 1
ATOM 1698 C CA . ASN A 1 215 ? -10.445 33.5 8.562 1 87.5 215 ASN A CA 1
ATOM 1699 C C . ASN A 1 215 ? -11.656 34.188 7.934 1 87.5 215 ASN A C 1
ATOM 1701 O O . ASN A 1 215 ? -12.797 33.875 8.273 1 87.5 215 ASN A O 1
ATOM 1705 N N . GLU A 1 216 ? -11.414 35.156 7.07 1 90 216 GLU A N 1
ATOM 1706 C CA . GLU A 1 216 ? -12.508 35.875 6.418 1 90 216 GLU A CA 1
ATOM 1707 C C . GLU A 1 216 ? -13.344 34.938 5.551 1 90 216 GLU A C 1
ATOM 1709 O O . GLU A 1 216 ? -14.578 34.969 5.598 1 90 216 GLU A O 1
ATOM 1714 N N . GLN A 1 217 ? -12.672 34.125 4.82 1 91.56 217 GLN A N 1
ATOM 1715 C CA . GLN A 1 217 ? -13.367 33.156 3.984 1 91.56 217 GLN A CA 1
ATOM 1716 C C . GLN A 1 217 ? -14.156 32.156 4.836 1 91.56 217 GLN A C 1
ATOM 1718 O O . GLN A 1 217 ? -15.273 31.797 4.484 1 91.56 217 GLN A O 1
ATOM 1723 N N . MET A 1 218 ? -13.523 31.766 5.91 1 92.81 218 MET A N 1
ATOM 1724 C CA . MET A 1 218 ? -14.203 30.844 6.816 1 92.81 218 MET A CA 1
ATOM 1725 C C . MET A 1 218 ? -15.5 31.453 7.344 1 92.81 218 MET A C 1
ATOM 1727 O O . MET A 1 218 ? -16.547 30.797 7.336 1 92.81 218 MET A O 1
ATOM 1731 N N . SER A 1 219 ? -15.453 32.656 7.801 1 91 219 SER A N 1
ATOM 1732 C CA . SER A 1 219 ? -16.609 33.344 8.359 1 91 219 SER A CA 1
ATOM 1733 C C . SER A 1 219 ? -17.703 33.5 7.312 1 91 219 SER A C 1
ATOM 1735 O O . SER A 1 219 ? -18.891 33.406 7.629 1 91 219 SER A O 1
ATOM 1737 N N . ALA A 1 220 ? -17.297 33.719 6.098 1 91.69 220 ALA A N 1
ATOM 1738 C CA . ALA A 1 220 ? -18.25 33.906 5.008 1 91.69 220 ALA A CA 1
ATOM 1739 C C . ALA A 1 220 ? -18.906 32.562 4.641 1 91.69 220 ALA A C 1
ATOM 1741 O O . ALA A 1 220 ? -20.125 32.5 4.469 1 91.69 220 ALA A O 1
ATOM 1742 N N . LEU A 1 221 ? -18.141 31.594 4.562 1 93.19 221 LEU A N 1
ATOM 1743 C CA . LEU A 1 221 ? -18.625 30.297 4.055 1 93.19 221 LEU A CA 1
ATOM 1744 C C . LEU A 1 221 ? -19.5 29.609 5.09 1 93.19 221 LEU A C 1
ATOM 1746 O O . LEU A 1 221 ? -20.422 28.875 4.734 1 93.19 221 LEU A O 1
ATOM 1750 N N . ILE A 1 222 ? -19.188 29.781 6.32 1 92.69 222 ILE A N 1
ATOM 1751 C CA . ILE A 1 222 ? -19.953 29.109 7.375 1 92.69 222 ILE A CA 1
ATOM 1752 C C . ILE A 1 222 ? -21.406 29.562 7.32 1 92.69 222 ILE A C 1
ATOM 1754 O O . ILE A 1 222 ? -22.312 28.781 7.637 1 92.69 222 ILE A O 1
ATOM 1758 N N . GLN A 1 223 ? -21.656 30.75 6.816 1 91.44 223 GLN A N 1
ATOM 1759 C CA . GLN A 1 223 ? -23 31.312 6.719 1 91.44 223 GLN A CA 1
ATOM 1760 C C . GLN A 1 223 ? -23.766 30.703 5.543 1 91.44 223 GLN A C 1
ATOM 1762 O O . GLN A 1 223 ? -24.984 30.781 5.492 1 91.44 223 GLN A O 1
ATOM 1767 N N . LEU A 1 224 ? -23.016 30.125 4.672 1 93.06 224 LEU A N 1
ATOM 1768 C CA . LEU A 1 224 ? -23.625 29.594 3.455 1 93.06 224 LEU A CA 1
ATOM 1769 C C . LEU A 1 224 ? -23.938 28.109 3.613 1 93.06 224 LEU A C 1
ATOM 1771 O O . LEU A 1 224 ? -24.562 27.516 2.738 1 93.06 224 LEU A O 1
ATOM 1775 N N . LEU A 1 225 ? -23.562 27.531 4.738 1 94.56 225 LEU A N 1
ATOM 1776 C CA . LEU A 1 225 ? -23.781 26.109 4.961 1 94.56 225 LEU A CA 1
ATOM 1777 C C . LEU A 1 225 ? -25.25 25.812 5.156 1 94.56 225 LEU A C 1
ATOM 1779 O O . LEU A 1 225 ? -26.016 26.672 5.602 1 94.56 225 LEU A O 1
ATOM 1783 N N . PRO A 1 226 ? -25.703 24.625 4.828 1 92.69 226 PRO A N 1
ATOM 1784 C CA . PRO A 1 226 ? -27.125 24.266 4.902 1 92.69 226 PRO A CA 1
ATOM 1785 C C . PRO A 1 226 ? -27.609 24.031 6.332 1 92.69 226 PRO A C 1
ATOM 1787 O O . PRO A 1 226 ? -28.812 23.891 6.57 1 92.69 226 PRO A O 1
ATOM 1790 N N . ILE A 1 227 ? -26.734 23.969 7.312 1 92.38 227 ILE A N 1
ATOM 1791 C CA . ILE A 1 227 ? -27.094 23.75 8.711 1 92.38 227 ILE A CA 1
ATOM 1792 C C . ILE A 1 227 ? -26.562 24.891 9.57 1 92.38 227 ILE A C 1
ATOM 1794 O O . ILE A 1 227 ? -25.594 25.547 9.195 1 92.38 227 ILE A O 1
ATOM 1798 N N . PRO A 1 228 ? -27.25 25.078 10.625 1 91.44 228 PRO A N 1
ATOM 1799 C CA . PRO A 1 228 ? -26.875 26.219 11.453 1 91.44 228 PRO A CA 1
ATOM 1800 C C . PRO A 1 228 ? -25.5 26.078 12.086 1 91.44 228 PRO A C 1
ATOM 1802 O O . PRO A 1 228 ? -24.938 24.984 12.109 1 91.44 228 PRO A O 1
ATOM 1805 N N . GLU A 1 229 ? -25 27.156 12.602 1 91.5 229 GLU A N 1
ATOM 1806 C CA . GLU A 1 229 ? -23.656 27.234 13.172 1 91.5 229 GLU A CA 1
ATOM 1807 C C . GLU A 1 229 ? -23.547 26.422 14.453 1 91.5 229 GLU A C 1
ATOM 1809 O O . GLU A 1 229 ? -22.469 25.938 14.805 1 91.5 229 GLU A O 1
ATOM 1814 N N . ASN A 1 230 ? -24.656 26.203 15.125 1 92.19 230 ASN A N 1
ATOM 1815 C CA . ASN A 1 230 ? -24.625 25.484 16.391 1 92.19 230 ASN A CA 1
ATOM 1816 C C . ASN A 1 230 ? -24.781 23.984 16.203 1 92.19 230 ASN A C 1
ATOM 1818 O O . ASN A 1 230 ? -24.719 23.219 17.172 1 92.19 230 ASN A O 1
ATOM 1822 N N . HIS A 1 231 ? -25 23.609 14.953 1 94.5 231 HIS A N 1
ATOM 1823 C CA . HIS A 1 231 ? -25.016 22.188 14.672 1 94.5 231 HIS A CA 1
ATOM 1824 C C . HIS A 1 231 ? -23.672 21.547 14.953 1 94.5 231 HIS A C 1
ATOM 1826 O O . HIS A 1 231 ? -22.625 22.109 14.602 1 94.5 231 HIS A O 1
ATOM 1832 N N . PRO A 1 232 ? -23.641 20.391 15.641 1 96.06 232 PRO A N 1
ATOM 1833 C CA . PRO A 1 232 ? -22.375 19.75 16 1 96.06 232 PRO A CA 1
ATOM 1834 C C . PRO A 1 232 ? -21.453 19.547 14.805 1 96.06 232 PRO A C 1
ATOM 1836 O O . PRO A 1 232 ? -20.234 19.719 14.922 1 96.06 232 PRO A O 1
ATOM 1839 N N . LEU A 1 233 ? -22 19.203 13.688 1 96.31 233 LEU A N 1
ATOM 1840 C CA . LEU A 1 233 ? -21.203 18.969 12.492 1 96.31 233 LEU A CA 1
ATOM 1841 C C . LEU A 1 233 ? -20.531 20.25 12.023 1 96.31 233 LEU A C 1
ATOM 1843 O O . LEU A 1 233 ? -19.359 20.234 11.625 1 96.31 233 LEU A O 1
ATOM 1847 N N . THR A 1 234 ? -21.25 21.344 11.992 1 96 234 THR A N 1
ATOM 1848 C CA . THR A 1 234 ? -20.688 22.641 11.641 1 96 234 THR A CA 1
ATOM 1849 C C . THR A 1 234 ? -19.578 23.031 12.617 1 96 234 THR A C 1
ATOM 1851 O O . THR A 1 234 ? -18.562 23.578 12.219 1 96 234 THR A O 1
ATOM 1854 N N . GLN A 1 235 ? -19.859 22.766 13.836 1 96.62 235 GLN A N 1
ATOM 1855 C CA . GLN A 1 235 ? -18.875 23.094 14.867 1 96.62 235 GLN A CA 1
ATOM 1856 C C . GLN A 1 235 ? -17.609 22.266 14.703 1 96.62 235 GLN A C 1
ATOM 1858 O O . GLN A 1 235 ? -16.5 22.781 14.852 1 96.62 235 GLN A O 1
ATOM 1863 N N . MET A 1 236 ? -17.734 20.984 14.414 1 97.25 236 MET A N 1
ATOM 1864 C CA . MET A 1 236 ? -16.562 20.141 14.172 1 97.25 236 MET A CA 1
ATOM 1865 C C . MET A 1 236 ? -15.766 20.656 12.977 1 97.25 236 MET A C 1
ATOM 1867 O O . MET A 1 236 ? -14.531 20.672 13.008 1 97.25 236 MET A O 1
ATOM 1871 N N . PHE A 1 237 ? -16.531 21.062 11.961 1 97.44 237 PHE A N 1
ATOM 1872 C CA . PHE A 1 237 ? -15.898 21.625 10.766 1 97.44 237 PHE A CA 1
ATOM 1873 C C . PHE A 1 237 ? -15.117 22.891 11.109 1 97.44 237 PHE A C 1
ATOM 1875 O O . PHE A 1 237 ? -13.977 23.047 10.664 1 97.44 237 PHE A O 1
ATOM 1882 N N . GLN A 1 238 ? -15.688 23.656 11.883 1 96.62 238 GLN A N 1
ATOM 1883 C CA . GLN A 1 238 ? -15.055 24.922 12.281 1 96.62 238 GLN A CA 1
ATOM 1884 C C . GLN A 1 238 ? -13.789 24.656 13.086 1 96.62 238 GLN A C 1
ATOM 1886 O O . GLN A 1 238 ? -12.75 25.266 12.828 1 96.62 238 GLN A O 1
ATOM 1891 N N . ILE A 1 239 ? -13.859 23.812 14.094 1 97.12 239 ILE A N 1
ATOM 1892 C CA . ILE A 1 239 ? -12.711 23.484 14.93 1 97.12 239 ILE A CA 1
ATOM 1893 C C . ILE A 1 239 ? -11.57 22.969 14.07 1 97.12 239 ILE A C 1
ATOM 1895 O O . ILE A 1 239 ? -10.43 23.422 14.188 1 97.12 239 ILE A O 1
ATOM 1899 N N . LYS A 1 240 ? -11.867 22.047 13.195 1 96.5 240 LYS A N 1
ATOM 1900 C CA . LYS A 1 240 ? -10.867 21.422 12.336 1 96.5 240 LYS A CA 1
ATOM 1901 C C . LYS A 1 240 ? -10.227 22.453 11.406 1 96.5 240 LYS A C 1
ATOM 1903 O O . LYS A 1 240 ? -9 22.531 11.297 1 96.5 240 LYS A O 1
ATOM 1908 N N . THR A 1 241 ? -11.062 23.234 10.742 1 95.12 241 THR A N 1
ATOM 1909 C CA . THR A 1 241 ? -10.586 24.219 9.773 1 95.12 241 THR A CA 1
ATOM 1910 C C . THR A 1 241 ? -9.695 25.25 10.445 1 95.12 241 THR A C 1
ATOM 1912 O O . THR A 1 241 ? -8.602 25.562 9.953 1 95.12 241 THR A O 1
ATOM 1915 N N . MET A 1 242 ? -10.133 25.766 11.57 1 93.19 242 MET A N 1
ATOM 1916 C CA . MET A 1 242 ? -9.375 26.797 12.281 1 93.19 242 MET A CA 1
ATOM 1917 C C . MET A 1 242 ? -8.062 26.219 12.82 1 93.19 242 MET A C 1
ATOM 1919 O O . MET A 1 242 ? -7.055 26.938 12.875 1 93.19 242 MET A O 1
ATOM 1923 N N . SER A 1 243 ? -8.148 25 13.258 1 93 243 SER A N 1
ATOM 1924 C CA . SER A 1 243 ? -6.922 24.344 13.695 1 93 243 SER A CA 1
ATOM 1925 C C . SER A 1 243 ? -5.938 24.172 12.547 1 93 243 SER A C 1
ATOM 1927 O O . SER A 1 243 ? -4.754 24.484 12.68 1 93 243 SER A O 1
ATOM 1929 N N . ASP A 1 244 ? -6.402 23.734 11.375 1 88.31 244 ASP A N 1
ATOM 1930 C CA . ASP A 1 244 ? -5.562 23.5 10.203 1 88.31 244 ASP A CA 1
ATOM 1931 C C . ASP A 1 244 ? -4.91 24.812 9.742 1 88.31 244 ASP A C 1
ATOM 1933 O O . ASP A 1 244 ? -3.779 24.797 9.242 1 88.31 244 ASP A O 1
ATOM 1937 N N . LEU A 1 245 ? -5.668 25.859 9.883 1 83.81 245 LEU A N 1
ATOM 1938 C CA . LEU A 1 245 ? -5.164 27.156 9.461 1 83.81 245 LEU A CA 1
ATOM 1939 C C . LEU A 1 245 ? -4.285 27.781 10.539 1 83.81 245 LEU A C 1
ATOM 1941 O O . LEU A 1 245 ? -3.729 28.859 10.352 1 83.81 245 LEU A O 1
ATOM 1945 N N . GLN A 1 246 ? -4.238 27.141 11.742 1 82.81 246 GLN A N 1
ATOM 1946 C CA . GLN A 1 246 ? -3.471 27.609 12.891 1 82.81 246 GLN A CA 1
ATOM 1947 C C . GLN A 1 246 ? -4.008 28.953 13.391 1 82.81 246 GLN A C 1
ATOM 1949 O O . GLN A 1 246 ? -3.232 29.844 13.742 1 82.81 246 GLN A O 1
ATOM 1954 N N . LEU A 1 247 ? -5.328 29.062 13.305 1 84.94 247 LEU A N 1
ATOM 1955 C CA . LEU A 1 247 ? -5.98 30.297 13.719 1 84.94 247 LEU A CA 1
ATOM 1956 C C . LEU A 1 247 ? -6.953 30.047 14.859 1 84.94 247 LEU A C 1
ATOM 1958 O O . LEU A 1 247 ? -7.668 30.953 15.289 1 84.94 247 LEU A O 1
ATOM 1962 N N . ALA A 1 248 ? -6.871 28.875 15.336 1 90.19 248 ALA A N 1
ATOM 1963 C CA . ALA A 1 248 ? -7.816 28.516 16.391 1 90.19 248 ALA A CA 1
ATOM 1964 C C . ALA A 1 248 ? -7.516 29.266 17.672 1 90.19 248 ALA A C 1
ATOM 1966 O O . ALA A 1 248 ? -6.352 29.516 18 1 90.19 248 ALA A O 1
ATOM 1967 N N . SER A 1 249 ? -8.578 29.656 18.359 1 88.38 249 SER A N 1
ATOM 1968 C CA . SER A 1 249 ? -8.484 30.391 19.625 1 88.38 249 SER A CA 1
ATOM 1969 C C . SER A 1 249 ? -9.203 29.656 20.75 1 88.38 249 SER A C 1
ATOM 1971 O O . SER A 1 249 ? -9.477 28.453 20.641 1 88.38 249 SER A O 1
ATOM 1973 N N . ASP A 1 250 ? -9.492 30.375 21.797 1 92.38 250 ASP A N 1
ATOM 1974 C CA . ASP A 1 250 ? -10.211 29.828 22.938 1 92.38 250 ASP A CA 1
ATOM 1975 C C . ASP A 1 250 ? -11.648 29.469 22.562 1 92.38 250 ASP A C 1
ATOM 1977 O O . ASP A 1 250 ? -12.234 28.547 23.141 1 92.38 250 ASP A O 1
ATOM 1981 N N . HIS A 1 251 ? -12.055 30.125 21.562 1 94.12 251 HIS A N 1
ATOM 1982 C CA . HIS A 1 251 ? -13.406 29.844 21.109 1 94.12 251 HIS A CA 1
ATOM 1983 C C . HIS A 1 251 ? -13.539 28.391 20.625 1 94.12 251 HIS A C 1
ATOM 1985 O O . HIS A 1 251 ? -14.477 27.688 21 1 94.12 251 HIS A O 1
ATOM 1991 N N . GLU A 1 252 ? -12.641 27.984 19.781 1 95.81 252 GLU A N 1
ATOM 1992 C CA . GLU A 1 252 ? -12.664 26.625 19.25 1 95.81 252 GLU A CA 1
ATOM 1993 C C . GLU A 1 252 ? -12.461 25.594 20.359 1 95.81 252 GLU A C 1
ATOM 1995 O O . GLU A 1 252 ? -13.031 24.5 20.312 1 95.81 252 GLU A O 1
ATOM 2000 N N . MET A 1 253 ? -11.703 25.953 21.391 1 96.19 253 MET A N 1
ATOM 2001 C CA . MET A 1 253 ? -11.5 25.078 22.531 1 96.19 253 MET A CA 1
ATOM 2002 C C . MET A 1 253 ? -12.805 24.875 23.312 1 96.19 253 MET A C 1
ATOM 2004 O O . MET A 1 253 ? -13.109 23.766 23.734 1 96.19 253 MET A O 1
ATOM 2008 N N . THR A 1 254 ? -13.5 25.938 23.391 1 96.62 254 THR A N 1
ATOM 2009 C CA . THR A 1 254 ? -14.781 25.891 24.094 1 96.62 254 THR A CA 1
ATOM 2010 C C . THR A 1 254 ? -15.789 25.062 23.312 1 96.62 254 THR A C 1
ATOM 2012 O O . THR A 1 254 ? -16.562 24.297 23.891 1 96.62 254 THR A O 1
ATOM 2015 N N . LEU A 1 255 ? -15.812 25.266 22.016 1 96.81 255 LEU A N 1
ATOM 2016 C CA . LEU A 1 255 ? -16.688 24.453 21.172 1 96.81 255 LEU A CA 1
ATOM 2017 C C . LEU A 1 255 ? -16.359 22.969 21.312 1 96.81 255 LEU A C 1
ATOM 2019 O O . LEU A 1 255 ? -17.281 22.156 21.422 1 96.81 255 LEU A O 1
ATOM 2023 N N . ALA A 1 256 ? -15.102 22.625 21.297 1 97.69 256 ALA A N 1
ATOM 2024 C CA . ALA A 1 256 ? -14.68 21.234 21.438 1 97.69 256 ALA A CA 1
ATOM 2025 C C . ALA A 1 256 ? -15.094 20.672 22.781 1 97.69 256 ALA A C 1
ATOM 2027 O O . ALA A 1 256 ? -15.531 19.516 22.875 1 97.69 256 ALA A O 1
ATOM 2028 N N . ALA A 1 257 ? -14.938 21.469 23.797 1 96.56 257 ALA A N 1
ATOM 2029 C CA . ALA A 1 257 ? -15.328 21.047 25.141 1 96.56 257 ALA A CA 1
ATOM 2030 C C . ALA A 1 257 ? -16.828 20.734 25.203 1 96.56 257 ALA A C 1
ATOM 2032 O O . ALA A 1 257 ? -17.234 19.781 25.844 1 96.56 257 ALA A O 1
ATOM 2033 N N . LYS A 1 258 ? -17.562 21.547 24.578 1 96.62 258 LYS A N 1
ATOM 2034 C CA . LYS A 1 258 ? -19 21.344 24.531 1 96.62 258 LYS A CA 1
ATOM 2035 C C . LYS A 1 258 ? -19.344 20.047 23.812 1 96.62 258 LYS A C 1
ATOM 2037 O O . LYS A 1 258 ? -20.203 19.281 24.281 1 96.62 258 LYS A O 1
ATOM 2042 N N . LEU A 1 259 ? -18.703 19.797 22.703 1 97.44 259 LEU A N 1
ATOM 2043 C CA . LEU A 1 259 ? -18.969 18.594 21.906 1 97.44 259 LEU A CA 1
ATOM 2044 C C . LEU A 1 259 ? -18.547 17.344 22.656 1 97.44 259 LEU A C 1
ATOM 2046 O O . LEU A 1 259 ? -19.016 16.25 22.359 1 97.44 259 LEU A O 1
ATOM 2050 N N . LEU A 1 260 ? -17.641 17.469 23.641 1 97.44 260 LEU A N 1
ATOM 2051 C CA . LEU A 1 260 ? -17.125 16.328 24.391 1 97.44 260 LEU A CA 1
ATOM 2052 C C . LEU A 1 260 ? -17.969 16.062 25.641 1 97.44 260 LEU A C 1
ATOM 2054 O O . LEU A 1 260 ? -17.688 15.141 26.406 1 97.44 260 LEU A O 1
ATOM 2058 N N . GLU A 1 261 ? -19.016 16.781 25.812 1 96.25 261 GLU A N 1
ATOM 2059 C CA . GLU A 1 261 ? -19.906 16.578 26.953 1 96.25 261 GLU A CA 1
ATOM 2060 C C . GLU A 1 261 ? -20.641 15.25 26.859 1 96.25 261 GLU A C 1
ATOM 2062 O O . GLU A 1 261 ? -20.766 14.68 25.766 1 96.25 261 GLU A O 1
ATOM 2067 N N . PRO A 1 262 ? -21.203 14.727 27.875 1 94.38 262 PRO A N 1
ATOM 2068 C CA . PRO A 1 262 ? -21.797 13.391 27.953 1 94.38 262 PRO A CA 1
ATOM 2069 C C . PRO A 1 262 ? -23 13.227 27.016 1 94.38 262 PRO A C 1
ATOM 2071 O O . PRO A 1 262 ? -23.297 12.117 26.562 1 94.38 262 PRO A O 1
ATOM 2074 N N . ASN A 1 263 ? -23.594 14.312 26.703 1 92.94 263 ASN A N 1
ATOM 2075 C CA . ASN A 1 263 ? -24.797 14.219 25.875 1 92.94 263 ASN A CA 1
ATOM 2076 C C . ASN A 1 263 ? -24.5 14.422 24.406 1 92.94 263 ASN A C 1
ATOM 2078 O O . ASN A 1 263 ? -25.406 14.367 23.562 1 92.94 263 ASN A O 1
ATOM 2082 N N . TYR A 1 264 ? -23.25 14.617 24.094 1 95.88 264 TYR A N 1
ATOM 2083 C CA . TYR A 1 264 ? -22.828 14.797 22.719 1 95.88 264 TYR A CA 1
ATOM 2084 C C . TYR A 1 264 ? -21.938 13.648 22.266 1 95.88 264 TYR A C 1
ATOM 2086 O O . TYR A 1 264 ? -22.406 12.516 22.094 1 95.88 264 TYR A O 1
ATOM 2094 N N . PHE A 1 265 ? -20.562 13.953 22.25 1 97.12 265 PHE A N 1
ATOM 2095 C CA . PHE A 1 265 ? -19.609 12.945 21.828 1 97.12 265 PHE A CA 1
ATOM 2096 C C . PHE A 1 265 ? -18.5 12.797 22.859 1 97.12 265 PHE A C 1
ATOM 2098 O O . PHE A 1 265 ? -17.328 13.086 22.578 1 97.12 265 PHE A O 1
ATOM 2105 N N . PRO A 1 266 ? -18.688 12.367 24.062 1 93.88 266 PRO A N 1
ATOM 2106 C CA . PRO A 1 266 ? -17.766 12.43 25.188 1 93.88 266 PRO A CA 1
ATOM 2107 C C . PRO A 1 266 ? -16.469 11.672 24.938 1 93.88 266 PRO A C 1
ATOM 2109 O O . PRO A 1 266 ? -15.406 12.078 25.422 1 93.88 266 PRO A O 1
ATOM 2112 N N . LYS A 1 267 ? -16.312 10.57 24.266 1 93.12 267 LYS A N 1
ATOM 2113 C CA . LYS A 1 267 ? -15.117 9.75 24.047 1 93.12 267 LYS A CA 1
ATOM 2114 C C . LYS A 1 267 ? -14.656 9.828 22.594 1 93.12 267 LYS A C 1
ATOM 2116 O O . LYS A 1 267 ? -14.297 8.805 22 1 93.12 267 LYS A O 1
ATOM 2121 N N . ASN A 1 268 ? -14.656 11.109 22.203 1 96.12 268 ASN A N 1
ATOM 2122 C CA . ASN A 1 268 ? -14.242 11.328 20.812 1 96.12 268 ASN A CA 1
ATOM 2123 C C . ASN A 1 268 ? -12.75 11.656 20.719 1 96.12 268 ASN A C 1
ATOM 2125 O O . ASN A 1 268 ? -12.344 12.789 20.969 1 96.12 268 ASN A O 1
ATOM 2129 N N . ASP A 1 269 ? -11.945 10.719 20.344 1 95.12 269 ASP A N 1
ATOM 2130 C CA . ASP A 1 269 ? -10.5 10.883 20.297 1 95.12 269 ASP A CA 1
ATOM 2131 C C . ASP A 1 269 ? -10.102 11.906 19.234 1 95.12 269 ASP A C 1
ATOM 2133 O O . ASP A 1 269 ? -9.086 12.594 19.375 1 95.12 269 ASP A O 1
ATOM 2137 N N . PHE A 1 270 ? -10.898 12.062 18.219 1 95.19 270 PHE A N 1
ATOM 2138 C CA . PHE A 1 270 ? -10.656 13.039 17.156 1 95.19 270 PHE A CA 1
ATOM 2139 C C . PHE A 1 270 ? -10.672 14.453 17.719 1 95.19 270 PHE A C 1
ATOM 2141 O O . PHE A 1 270 ? -9.789 15.258 17.406 1 95.19 270 PHE A O 1
ATOM 2148 N N . LEU A 1 271 ? -11.594 14.727 18.516 1 97.62 271 LEU A N 1
ATOM 2149 C CA . LEU A 1 271 ? -11.734 16.047 19.109 1 97.62 271 LEU A CA 1
ATOM 2150 C C . LEU A 1 271 ? -10.594 16.328 20.094 1 97.62 271 LEU A C 1
ATOM 2152 O O . LEU A 1 271 ? -10.102 17.469 20.172 1 97.62 271 LEU A O 1
ATOM 2156 N N . TYR A 1 272 ? -10.219 15.359 20.844 1 97.38 272 TYR A N 1
ATOM 2157 C CA . TYR A 1 272 ? -9.07 15.539 21.719 1 97.38 272 TYR A CA 1
ATOM 2158 C C . TYR A 1 272 ? -7.809 15.82 20.906 1 97.38 272 TYR A C 1
ATOM 2160 O O . TYR A 1 272 ? -6.957 16.609 21.328 1 97.38 272 TYR A O 1
ATOM 2168 N N . GLY A 1 273 ? -7.684 15.109 19.781 1 97.38 273 GLY A N 1
ATOM 2169 C CA . GLY A 1 273 ? -6.57 15.406 18.891 1 97.38 273 GLY A CA 1
ATOM 2170 C C . GLY A 1 273 ? -6.562 16.844 18.406 1 97.38 273 GLY A C 1
ATOM 2171 O O . GLY A 1 273 ? -5.512 17.484 18.391 1 97.38 273 GLY A O 1
ATOM 2172 N N . LEU A 1 274 ? -7.707 17.344 18.047 1 97.5 274 LEU A N 1
ATOM 2173 C CA . LEU A 1 274 ? -7.82 18.719 17.578 1 97.5 274 LEU A CA 1
ATOM 2174 C C . LEU A 1 274 ? -7.48 19.703 18.703 1 97.5 274 LEU A C 1
ATOM 2176 O O . LEU A 1 274 ? -6.82 20.719 18.453 1 97.5 274 LEU A O 1
ATOM 2180 N N . ARG A 1 275 ? -7.906 19.422 19.875 1 97.69 275 ARG A N 1
ATOM 2181 C CA . ARG A 1 275 ? -7.555 20.25 21.016 1 97.69 275 ARG A CA 1
ATOM 2182 C C . ARG A 1 275 ? -6.043 20.297 21.219 1 97.69 275 ARG A C 1
ATOM 2184 O O . ARG A 1 275 ? -5.48 21.359 21.516 1 97.69 275 ARG A O 1
ATOM 2191 N N . GLY A 1 276 ? -5.434 19.109 21.094 1 97.12 276 GLY A N 1
ATOM 2192 C CA . GLY A 1 276 ? -3.98 19.078 21.172 1 97.12 276 GLY A CA 1
ATOM 2193 C C . GLY A 1 276 ? -3.312 19.969 20.141 1 97.12 276 GLY A C 1
ATOM 2194 O O . GLY A 1 276 ? -2.363 20.688 20.453 1 97.12 276 GLY A O 1
ATOM 2195 N N . CYS A 1 277 ? -3.812 19.953 18.953 1 96 277 CYS A N 1
ATOM 2196 C CA . CYS A 1 277 ? -3.271 20.781 17.875 1 96 277 CYS A CA 1
ATOM 2197 C C . CYS A 1 277 ? -3.447 22.266 18.172 1 96 277 CYS A C 1
ATOM 2199 O O . CYS A 1 277 ? -2.541 23.062 17.938 1 96 277 CYS A O 1
ATOM 2201 N N . ILE A 1 278 ? -4.594 22.594 18.641 1 95.62 278 ILE A N 1
ATOM 2202 C CA . ILE A 1 278 ? -4.883 23.984 18.969 1 95.62 278 ILE A CA 1
ATOM 2203 C C . ILE A 1 278 ? -3.92 24.484 20.047 1 95.62 278 ILE A C 1
ATOM 2205 O O . ILE A 1 278 ? -3.346 25.562 19.938 1 95.62 278 ILE A O 1
ATOM 2209 N N . MET A 1 279 ? -3.693 23.688 21.047 1 94.56 279 MET A N 1
ATOM 2210 C CA . MET A 1 279 ? -2.783 24.047 22.141 1 94.56 279 MET A CA 1
ATOM 2211 C C . MET A 1 279 ? -1.35 24.156 21.625 1 94.56 279 MET A C 1
ATOM 2213 O O . MET A 1 279 ? -0.604 25.047 22.047 1 94.56 279 MET A O 1
ATOM 2217 N N . TYR A 1 280 ? -1.007 23.281 20.766 1 91.88 280 TYR A N 1
ATOM 2218 C CA . TYR A 1 280 ? 0.322 23.328 20.172 1 91.88 280 TYR A CA 1
ATOM 2219 C C . TYR A 1 280 ? 0.521 24.625 19.391 1 91.88 280 TYR A C 1
ATOM 2221 O O . TYR A 1 280 ? 1.546 25.297 19.531 1 91.88 280 TYR A O 1
ATOM 2229 N N . ASN A 1 281 ? -0.458 24.969 18.609 1 84.94 281 ASN A N 1
ATOM 2230 C CA . ASN A 1 281 ? -0.376 26.172 17.797 1 84.94 281 ASN A CA 1
ATOM 2231 C C . ASN A 1 281 ? -0.374 27.438 18.641 1 84.94 281 ASN A C 1
ATOM 2233 O O . ASN A 1 281 ? 0.127 28.469 18.219 1 84.94 281 ASN A O 1
ATOM 2237 N N . SER A 1 282 ? -0.911 27.312 19.828 1 86.56 282 SER A N 1
ATOM 2238 C CA . SER A 1 282 ? -0.91 28.422 20.766 1 86.56 282 SER A CA 1
ATOM 2239 C C . SER A 1 282 ? 0.375 28.453 21.594 1 86.56 282 SER A C 1
ATOM 2241 O O . SER A 1 282 ? 0.475 29.188 22.562 1 86.56 282 SER A O 1
ATOM 2243 N N . HIS A 1 283 ? 1.241 27.531 21.328 1 82.06 283 HIS A N 1
ATOM 2244 C CA . HIS A 1 283 ? 2.568 27.438 21.938 1 82.06 283 HIS A CA 1
ATOM 2245 C C . HIS A 1 283 ? 2.482 27.016 23.391 1 82.06 283 HIS A C 1
ATOM 2247 O O . HIS A 1 283 ? 3.326 27.391 24.203 1 82.06 283 HIS A O 1
ATOM 2253 N N . ASP A 1 284 ? 1.417 26.391 23.719 1 89.94 284 ASP A N 1
ATOM 2254 C CA . ASP A 1 284 ? 1.31 25.734 25.016 1 89.94 284 ASP A CA 1
ATOM 2255 C C . ASP A 1 284 ? 1.589 24.234 24.891 1 89.94 284 ASP A C 1
ATOM 2257 O O . ASP A 1 284 ? 0.661 23.422 24.891 1 89.94 284 ASP A O 1
ATOM 2261 N N . MET A 1 285 ? 2.775 23.875 24.984 1 89.94 285 MET A N 1
ATOM 2262 C CA . MET A 1 285 ? 3.23 22.516 24.719 1 89.94 285 MET A CA 1
ATOM 2263 C C . MET A 1 285 ? 2.748 21.547 25.797 1 89.94 285 MET A C 1
ATOM 2265 O O . MET A 1 285 ? 2.396 20.406 25.516 1 89.94 285 MET A O 1
ATOM 2269 N N . GLY A 1 286 ? 2.816 22.016 26.969 1 92.06 286 GLY A N 1
ATOM 2270 C CA . GLY A 1 286 ? 2.367 21.172 28.062 1 92.06 286 GLY A CA 1
ATOM 2271 C C . GLY A 1 286 ? 0.916 20.75 27.922 1 92.06 286 GLY A C 1
ATOM 2272 O O . GLY A 1 286 ? 0.592 19.562 28.078 1 92.06 286 GLY A O 1
ATOM 2273 N N . ALA A 1 287 ? 0.125 21.766 27.672 1 95.25 287 ALA A N 1
ATOM 2274 C CA . ALA A 1 287 ? -1.298 21.484 27.5 1 95.25 287 ALA A CA 1
ATOM 2275 C C . ALA A 1 287 ? -1.541 20.609 26.281 1 95.25 287 ALA A C 1
ATOM 2277 O O . ALA A 1 287 ? -2.441 19.766 26.266 1 95.25 287 ALA A O 1
ATOM 2278 N N . ALA A 1 288 ? -0.833 20.828 25.234 1 96.06 288 ALA A N 1
ATOM 2279 C CA . ALA A 1 288 ? -0.947 20 24.031 1 96.06 288 ALA A CA 1
ATOM 2280 C C . ALA A 1 288 ? -0.681 18.531 24.328 1 96.06 288 ALA A C 1
ATOM 2282 O O . ALA A 1 288 ? -1.443 17.656 23.922 1 96.06 288 ALA A O 1
ATOM 2283 N N . VAL A 1 289 ? 0.388 18.281 25.109 1 95.56 289 VAL A N 1
ATOM 2284 C CA . VAL A 1 289 ? 0.775 16.922 25.453 1 95.56 289 VAL A CA 1
ATOM 2285 C C . VAL A 1 289 ? -0.345 16.25 26.234 1 95.56 289 VAL A C 1
ATOM 2287 O O . VAL A 1 289 ? -0.666 15.078 26 1 95.56 289 VAL A O 1
ATOM 2290 N N . VAL A 1 290 ? -0.933 17 27.125 1 96.75 290 VAL A N 1
ATOM 2291 C CA . VAL A 1 290 ? -2.008 16.453 27.953 1 96.75 290 VAL A CA 1
ATOM 2292 C C . VAL A 1 290 ? -3.182 16.031 27.062 1 96.75 290 VAL A C 1
ATOM 2294 O O . VAL A 1 290 ? -3.744 14.953 27.25 1 96.75 290 VAL A O 1
ATOM 2297 N N . GLU A 1 291 ? -3.564 16.891 26.156 1 97.19 291 GLU A N 1
ATOM 2298 C CA . GLU A 1 291 ? -4.68 16.594 25.266 1 97.19 291 GLU A CA 1
ATOM 2299 C C . GLU A 1 291 ? -4.375 15.391 24.375 1 97.19 291 GLU A C 1
ATOM 2301 O O . GLU A 1 291 ? -5.242 14.547 24.156 1 97.19 291 GLU A O 1
ATOM 2306 N N . PHE A 1 292 ? -3.201 15.273 23.844 1 97 292 PHE A N 1
ATOM 2307 C CA . PHE A 1 292 ? -2.816 14.141 23 1 97 292 PHE A CA 1
ATOM 2308 C C . PHE A 1 292 ? -2.787 12.852 23.812 1 97 292 PHE A C 1
ATOM 2310 O O . PHE A 1 292 ? -3.129 11.781 23.297 1 97 292 PHE A O 1
ATOM 2317 N N . GLU A 1 293 ? -2.35 12.945 25.047 1 96.12 293 GLU A N 1
ATOM 2318 C CA . GLU A 1 293 ? -2.34 11.758 25.891 1 96.12 293 GLU A CA 1
ATOM 2319 C C . GLU A 1 293 ? -3.758 11.281 26.188 1 96.12 293 GLU A C 1
ATOM 2321 O O . GLU A 1 293 ? -4.004 10.07 26.266 1 96.12 293 GLU A O 1
ATOM 2326 N N . ARG A 1 294 ? -4.652 12.234 26.328 1 96.75 294 ARG A N 1
ATOM 2327 C CA . ARG A 1 294 ? -6.059 11.859 26.469 1 96.75 294 ARG A CA 1
ATOM 2328 C C . ARG A 1 294 ? -6.562 11.164 25.219 1 96.75 294 ARG A C 1
ATOM 2330 O O . ARG A 1 294 ? -7.316 10.188 25.297 1 96.75 294 ARG A O 1
ATOM 2337 N N . MET A 1 295 ? -6.207 11.68 24.078 1 96.75 295 MET A N 1
ATOM 2338 C CA . MET A 1 295 ? -6.531 11.055 22.797 1 96.75 295 MET A CA 1
ATOM 2339 C C . MET A 1 295 ? -6.055 9.602 22.766 1 96.75 295 MET A C 1
ATOM 2341 O O . MET A 1 295 ? -6.816 8.703 22.406 1 96.75 295 MET A O 1
ATOM 2345 N N . LEU A 1 296 ? -4.855 9.344 23.266 1 95.38 296 LEU A N 1
ATOM 2346 C CA . LEU A 1 296 ? -4.227 8.023 23.188 1 95.38 296 LEU A CA 1
ATOM 2347 C C . LEU A 1 296 ? -4.762 7.098 24.266 1 95.38 296 LEU A C 1
ATOM 2349 O O . LEU A 1 296 ? -4.699 5.875 24.141 1 95.38 296 LEU A O 1
ATOM 2353 N N . GLU A 1 297 ? -5.234 7.672 25.328 1 95.69 297 GLU A N 1
ATOM 2354 C CA . GLU A 1 297 ? -5.895 6.863 26.344 1 95.69 297 GLU A CA 1
ATOM 2355 C C . GLU A 1 297 ? -7.176 6.234 25.797 1 95.69 297 GLU A C 1
ATOM 2357 O O . GLU A 1 297 ? -7.504 5.094 26.141 1 95.69 297 GLU A O 1
ATOM 2362 N N . LEU A 1 298 ? -7.82 7.039 25.016 1 93.75 298 LEU A N 1
ATOM 2363 C CA . LEU A 1 298 ? -9.07 6.566 24.422 1 93.75 298 LEU A CA 1
ATOM 2364 C C . LEU A 1 298 ? -8.805 5.59 23.281 1 93.75 298 LEU A C 1
ATOM 2366 O O . LEU A 1 298 ? -9.523 4.605 23.125 1 93.75 298 LEU A O 1
ATOM 2370 N N . ASP A 1 299 ? -7.809 5.875 22.5 1 93.5 299 ASP A N 1
ATOM 2371 C CA . ASP A 1 299 ? -7.406 5.043 21.375 1 93.5 299 ASP A CA 1
ATOM 2372 C C . ASP A 1 299 ? -5.887 4.965 21.266 1 93.5 299 ASP A C 1
ATOM 2374 O O . ASP A 1 299 ? -5.27 5.758 20.547 1 93.5 299 ASP A O 1
ATOM 2378 N N . PRO A 1 300 ? -5.352 3.973 21.828 1 92.75 300 PRO A N 1
ATOM 2379 C CA . PRO A 1 300 ? -3.893 3.852 21.859 1 92.75 300 PRO A CA 1
ATOM 2380 C C . PRO A 1 300 ? -3.289 3.691 20.469 1 92.75 300 PRO A C 1
ATOM 2382 O O . PRO A 1 300 ? -2.082 3.879 20.281 1 92.75 300 PRO A O 1
ATOM 2385 N N . TRP A 1 301 ? -4.039 3.385 19.5 1 91.69 301 TRP A N 1
ATOM 2386 C CA . TRP A 1 301 ? -3.529 3.127 18.156 1 91.69 301 TRP A CA 1
ATOM 2387 C C . TRP A 1 301 ? -3.85 4.289 17.234 1 91.69 301 TRP A C 1
ATOM 2389 O O . TRP A 1 301 ? -3.668 4.184 16.016 1 91.69 301 TRP A O 1
ATOM 2399 N N . HIS A 1 302 ? -4.25 5.371 17.797 1 93.06 302 HIS A N 1
ATOM 2400 C CA . HIS A 1 302 ? -4.602 6.551 17.016 1 93.06 302 HIS A CA 1
ATOM 2401 C C . HIS A 1 302 ? -3.391 7.105 16.281 1 93.06 302 HIS A C 1
ATOM 2403 O O . HIS A 1 302 ? -2.316 7.262 16.859 1 93.06 302 HIS A O 1
ATOM 2409 N N . ILE A 1 303 ? -3.537 7.41 15 1 93.25 303 ILE A N 1
ATOM 2410 C CA . ILE A 1 303 ? -2.375 7.812 14.219 1 93.25 303 ILE A CA 1
ATOM 2411 C C . ILE A 1 303 ? -2.521 9.273 13.797 1 93.25 303 ILE A C 1
ATOM 2413 O O . ILE A 1 303 ? -1.53 10.008 13.711 1 93.25 303 ILE A O 1
ATOM 2417 N N . GLU A 1 304 ? -3.693 9.75 13.547 1 92.31 304 GLU A N 1
ATOM 2418 C CA . GLU A 1 304 ? -3.9 11.125 13.117 1 92.31 304 GLU A CA 1
ATOM 2419 C C . GLU A 1 304 ? -3.377 12.117 14.156 1 92.31 304 GLU A C 1
ATOM 2421 O O . GLU A 1 304 ? -3.584 11.93 15.359 1 92.31 304 GLU A O 1
ATOM 2426 N N . TYR A 1 305 ? -2.596 13.07 13.789 1 94.69 305 TYR A N 1
ATOM 2427 C CA . TYR A 1 305 ? -2.068 14.195 14.547 1 94.69 305 TYR A CA 1
ATOM 2428 C C . TYR A 1 305 ? -0.879 13.773 15.398 1 94.69 305 TYR A C 1
ATOM 2430 O O . TYR A 1 305 ? -0.342 14.57 16.172 1 94.69 305 TYR A O 1
ATOM 2438 N N . VAL A 1 306 ? -0.415 12.57 15.297 1 95.44 306 VAL A N 1
ATOM 2439 C CA . VAL A 1 306 ? 0.683 12.125 16.156 1 95.44 306 VAL A CA 1
ATOM 2440 C C . VAL A 1 306 ? 1.966 12.859 15.766 1 95.44 306 VAL A C 1
ATOM 2442 O O . VAL A 1 306 ? 2.895 12.961 16.562 1 95.44 306 VAL A O 1
ATOM 2445 N N . ASP A 1 307 ? 2.045 13.297 14.562 1 94.25 307 ASP A N 1
ATOM 2446 C CA . ASP A 1 307 ? 3.174 14.133 14.164 1 94.25 307 ASP A CA 1
ATOM 2447 C C . ASP A 1 307 ? 3.244 15.406 15.016 1 94.25 307 ASP A C 1
ATOM 2449 O O . ASP A 1 307 ? 4.305 15.742 15.547 1 94.25 307 ASP A O 1
ATOM 2453 N N . VAL A 1 308 ? 2.096 16.047 15.18 1 94.31 308 VAL A N 1
ATOM 2454 C CA . VAL A 1 308 ? 2.035 17.25 16 1 94.31 308 VAL A CA 1
ATOM 2455 C C . VAL A 1 308 ? 2.375 16.906 17.453 1 94.31 308 VAL A C 1
ATOM 2457 O O . VAL A 1 308 ? 3.066 17.656 18.141 1 94.31 308 VAL A O 1
ATOM 2460 N N . TYR A 1 309 ? 1.874 15.797 17.859 1 95.5 309 TYR A N 1
ATOM 2461 C CA . TYR A 1 309 ? 2.213 15.289 19.188 1 95.5 309 TYR A CA 1
ATOM 2462 C C . TYR A 1 309 ? 3.723 15.172 19.359 1 95.5 309 TYR A C 1
ATOM 2464 O O . TYR A 1 309 ? 4.273 15.555 20.391 1 95.5 309 TYR A O 1
ATOM 2472 N N . SER A 1 310 ? 4.391 14.633 18.359 1 94.69 310 SER A N 1
ATOM 2473 C CA . SER A 1 310 ? 5.84 14.469 18.422 1 94.69 310 SER A CA 1
ATOM 2474 C C . SER A 1 310 ? 6.539 15.82 18.547 1 94.69 310 SER A C 1
ATOM 2476 O O . SER A 1 310 ? 7.555 15.93 19.234 1 94.69 310 SER A O 1
ATOM 2478 N N . PHE A 1 311 ? 6.004 16.844 17.953 1 90.31 311 PHE A N 1
ATOM 2479 C CA . PHE A 1 311 ? 6.57 18.188 18.047 1 90.31 311 PHE A CA 1
ATOM 2480 C C . PHE A 1 311 ? 6.398 18.75 19.453 1 90.31 311 PHE A C 1
ATOM 2482 O O . PHE A 1 311 ? 7.309 19.375 20 1 90.31 311 PHE A O 1
ATOM 2489 N N . ALA A 1 312 ? 5.285 18.484 19.969 1 92 312 ALA A N 1
ATOM 2490 C CA . ALA A 1 312 ? 5 18.938 21.328 1 92 312 ALA A CA 1
ATOM 2491 C C . ALA A 1 312 ? 5.906 18.25 22.344 1 92 312 ALA A C 1
ATOM 2493 O O . ALA A 1 312 ? 6.348 18.875 23.312 1 92 312 ALA A O 1
ATOM 2494 N N . LEU A 1 313 ? 6.172 17 22.109 1 91.12 313 LEU A N 1
ATOM 2495 C CA . LEU A 1 313 ? 7.035 16.234 23.016 1 91.12 313 LEU A CA 1
ATOM 2496 C C . LEU A 1 313 ? 8.469 16.734 22.938 1 91.12 313 LEU A C 1
ATOM 2498 O O . LEU A 1 313 ? 9.172 16.766 23.953 1 91.12 313 LEU A O 1
ATOM 2502 N N . HIS A 1 314 ? 8.961 17.047 21.859 1 80.44 314 HIS A N 1
ATOM 2503 C CA . HIS A 1 314 ? 10.32 17.531 21.641 1 80.44 314 HIS A CA 1
ATOM 2504 C C . HIS A 1 314 ? 10.602 18.781 22.484 1 80.44 314 HIS A C 1
ATOM 2506 O O . HIS A 1 314 ? 11.617 18.844 23.172 1 80.44 314 HIS A O 1
ATOM 2512 N N . VAL A 1 315 ? 9.727 19.578 22.453 1 70.56 315 VAL A N 1
ATOM 2513 C CA . VAL A 1 315 ? 9.922 20.859 23.125 1 70.56 315 VAL A CA 1
ATOM 2514 C C . VAL A 1 315 ? 9.859 20.656 24.641 1 70.56 315 VAL A C 1
ATOM 2516 O O . VAL A 1 315 ? 10.562 21.344 25.391 1 70.56 315 VAL A O 1
ATOM 2519 N N . ASN A 1 316 ? 9.211 19.562 25.016 1 70.69 316 ASN A N 1
ATOM 2520 C CA . ASN A 1 316 ? 9.008 19.328 26.453 1 70.69 316 ASN A CA 1
ATOM 2521 C C . ASN A 1 316 ? 10 18.312 27 1 70.69 316 ASN A C 1
ATOM 2523 O O . ASN A 1 316 ? 9.758 17.703 28.031 1 70.69 316 ASN A O 1
ATOM 2527 N N . GLU A 1 317 ? 11.023 18.062 26.297 1 66 317 GLU A N 1
ATOM 2528 C CA . GLU A 1 317 ? 12.164 17.25 26.688 1 66 317 GLU A CA 1
ATOM 2529 C C . GLU A 1 317 ? 11.766 15.789 26.875 1 66 317 GLU A C 1
ATOM 2531 O O . GLU A 1 317 ? 12.273 15.109 27.766 1 66 317 GLU A O 1
ATOM 2536 N N . GLY A 1 318 ? 10.984 15.344 26.094 1 76.69 318 GLY A N 1
ATOM 2537 C CA . GLY A 1 318 ? 10.539 13.969 26.234 1 76.69 318 GLY A CA 1
ATOM 2538 C C . GLY A 1 318 ? 11.18 13.023 25.234 1 76.69 318 GLY A C 1
ATOM 2539 O O . GLY A 1 318 ? 10.484 12.305 24.531 1 76.69 318 GLY A O 1
ATOM 2540 N N . THR A 1 319 ? 12.477 12.914 25.297 1 81.75 319 THR A N 1
ATOM 2541 C CA . THR A 1 319 ? 13.211 12.148 24.297 1 81.75 319 THR A CA 1
ATOM 2542 C C . THR A 1 319 ? 12.977 10.656 24.484 1 81.75 319 THR A C 1
ATOM 2544 O O . THR A 1 319 ? 12.859 9.906 23.5 1 81.75 319 THR A O 1
ATOM 2547 N N . ARG A 1 320 ? 12.836 10.32 25.688 1 87.44 320 ARG A N 1
ATOM 2548 C CA . ARG A 1 320 ? 12.609 8.906 25.953 1 87.44 320 ARG A CA 1
ATOM 2549 C C . ARG A 1 320 ? 11.25 8.461 25.422 1 87.44 320 ARG A C 1
ATOM 2551 O O . ARG A 1 320 ? 11.141 7.402 24.797 1 87.44 320 ARG A O 1
ATOM 2558 N N . LYS A 1 321 ? 10.312 9.305 25.719 1 91.31 321 LYS A N 1
ATOM 2559 C CA . LYS A 1 321 ? 8.969 9.008 25.234 1 91.31 321 LYS A CA 1
ATOM 2560 C C . LYS A 1 321 ? 8.914 9.031 23.719 1 91.31 321 LYS A C 1
ATOM 2562 O O . LYS A 1 321 ? 8.25 8.188 23.094 1 91.31 321 LYS A O 1
ATOM 2567 N N . LEU A 1 322 ? 9.57 9.922 23.141 1 92.06 322 LEU A N 1
ATOM 2568 C CA . LEU A 1 322 ? 9.641 10.023 21.688 1 92.06 322 LEU A CA 1
ATOM 2569 C C . LEU A 1 322 ? 10.25 8.758 21.078 1 92.06 322 LEU A C 1
ATOM 2571 O O . LEU A 1 322 ? 9.766 8.25 20.062 1 92.06 322 LEU A O 1
ATOM 2575 N N . SER A 1 323 ? 11.266 8.273 21.672 1 93 323 SER A N 1
ATOM 2576 C CA . SER A 1 323 ? 11.945 7.074 21.203 1 93 323 SER A CA 1
ATOM 2577 C C . SER A 1 323 ? 11.031 5.855 21.281 1 93 323 SER A C 1
ATOM 2579 O O . SER A 1 323 ? 10.891 5.113 20.312 1 93 323 SER A O 1
ATOM 2581 N N . ARG A 1 324 ? 10.477 5.688 22.406 1 94.06 324 ARG A N 1
ATOM 2582 C CA . ARG A 1 324 ? 9.594 4.543 22.609 1 94.06 324 ARG A CA 1
ATOM 2583 C C . ARG A 1 324 ? 8.422 4.57 21.625 1 94.06 324 ARG A C 1
ATOM 2585 O O . ARG A 1 324 ? 8.133 3.57 20.969 1 94.06 324 ARG A O 1
ATOM 2592 N N . LEU A 1 325 ? 7.77 5.715 21.516 1 94.19 325 LEU A N 1
ATOM 2593 C CA . LEU A 1 325 ? 6.59 5.848 20.656 1 94.19 325 LEU A CA 1
ATOM 2594 C C . LEU A 1 325 ? 6.965 5.695 19.188 1 94.19 325 LEU A C 1
ATOM 2596 O O . LEU A 1 325 ? 6.18 5.172 18.391 1 94.19 325 LEU A O 1
ATOM 2600 N N . SER A 1 326 ? 8.148 6.16 18.828 1 95 326 SER A N 1
ATOM 2601 C CA . SER A 1 326 ? 8.609 6.012 17.453 1 95 326 SER A CA 1
ATOM 2602 C C . SER A 1 326 ? 8.664 4.543 17.047 1 95 326 SER A C 1
ATOM 2604 O O . SER A 1 326 ? 8.234 4.184 15.945 1 95 326 SER A O 1
ATOM 2606 N N . ARG A 1 327 ? 9.164 3.727 17.875 1 93.94 327 ARG A N 1
ATOM 2607 C CA . ARG A 1 327 ? 9.25 2.295 17.609 1 93.94 327 ARG A CA 1
ATOM 2608 C C . ARG A 1 327 ? 7.867 1.666 17.547 1 93.94 327 ARG A C 1
ATOM 2610 O O . ARG A 1 327 ? 7.594 0.853 16.656 1 93.94 327 ARG A O 1
ATOM 2617 N N . GLU A 1 328 ? 7.086 2.039 18.438 1 93.94 328 GLU A N 1
ATOM 2618 C CA . GLU A 1 328 ? 5.734 1.495 18.5 1 93.94 328 GLU A CA 1
ATOM 2619 C C . GLU A 1 328 ? 4.93 1.858 17.25 1 93.94 328 GLU A C 1
ATOM 2621 O O . GLU A 1 328 ? 4.227 1.016 16.703 1 93.94 328 GLU A O 1
ATOM 2626 N N . TYR A 1 329 ? 5.004 3.064 16.797 1 94.62 329 TYR A N 1
ATOM 2627 C CA . TYR A 1 329 ? 4.234 3.52 15.641 1 94.62 329 TYR A CA 1
ATOM 2628 C C . TYR A 1 329 ? 4.758 2.891 14.359 1 94.62 329 TYR A C 1
ATOM 2630 O O . TYR A 1 329 ? 3.984 2.619 13.438 1 94.62 329 TYR A O 1
ATOM 2638 N N . LEU A 1 330 ? 6.062 2.629 14.289 1 92.62 330 LEU A N 1
ATOM 2639 C CA . LEU A 1 330 ? 6.617 1.94 13.133 1 92.62 330 LEU A CA 1
ATOM 2640 C C . LEU A 1 330 ? 6.062 0.525 13.023 1 92.62 330 LEU A C 1
ATOM 2642 O O . LEU A 1 330 ? 5.797 0.04 11.914 1 92.62 330 LEU A O 1
ATOM 2646 N N . LEU A 1 331 ? 5.895 -0.069 14.148 1 88.5 331 LEU A N 1
ATOM 2647 C CA . LEU A 1 331 ? 5.34 -1.418 14.172 1 88.5 331 LEU A CA 1
ATOM 2648 C C . LEU A 1 331 ? 3.854 -1.403 13.844 1 88.5 331 LEU A C 1
ATOM 2650 O O . LEU A 1 331 ? 3.338 -2.354 13.25 1 88.5 331 LEU A O 1
ATOM 2654 N N . LEU A 1 332 ? 3.236 -0.317 14.227 1 89.75 332 LEU A N 1
ATOM 2655 C CA . LEU A 1 332 ? 1.802 -0.183 14 1 89.75 332 LEU A CA 1
ATOM 2656 C C . LEU A 1 332 ? 1.502 0.006 12.516 1 89.75 332 LEU A C 1
ATOM 2658 O O . LEU A 1 332 ? 0.687 -0.722 11.945 1 89.75 332 LEU A O 1
ATOM 2662 N N . ASN A 1 333 ? 2.121 0.966 11.891 1 89.19 333 ASN A N 1
ATOM 2663 C CA . ASN A 1 333 ? 1.901 1.231 10.469 1 89.19 333 ASN A CA 1
ATOM 2664 C C . ASN A 1 333 ? 2.998 2.121 9.891 1 89.19 333 ASN A C 1
ATOM 2666 O O . ASN A 1 333 ? 2.879 3.348 9.906 1 89.19 333 ASN A O 1
ATOM 2670 N N . LYS A 1 334 ? 3.9 1.604 9.281 1 89.44 334 LYS A N 1
ATOM 2671 C CA . LYS A 1 334 ? 5.051 2.332 8.75 1 89.44 334 LYS A CA 1
ATOM 2672 C C . LYS A 1 334 ? 4.68 3.092 7.477 1 89.44 334 LYS A C 1
ATOM 2674 O O . LYS A 1 334 ? 5.402 4 7.059 1 89.44 334 LYS A O 1
ATOM 2679 N N . ASP A 1 335 ? 3.551 2.826 6.891 1 88.44 335 ASP A N 1
ATOM 2680 C CA . ASP A 1 335 ? 3.193 3.402 5.598 1 88.44 335 ASP A CA 1
ATOM 2681 C C . ASP A 1 335 ? 2.24 4.582 5.766 1 88.44 335 ASP A C 1
ATOM 2683 O O . ASP A 1 335 ? 1.506 4.934 4.84 1 88.44 335 ASP A O 1
ATOM 2687 N N . ARG A 1 336 ? 2.168 5.215 6.934 1 93.19 336 ARG A N 1
ATOM 2688 C CA . ARG A 1 336 ? 1.421 6.441 7.191 1 93.19 336 ARG A CA 1
ATOM 2689 C C . ARG A 1 336 ? 2.355 7.645 7.285 1 93.19 336 ARG A C 1
ATOM 2691 O O . ARG A 1 336 ? 3.367 7.594 7.988 1 93.19 336 ARG A O 1
ATOM 2698 N N . PRO A 1 337 ? 2.049 8.688 6.566 1 95.5 337 PRO A N 1
ATOM 2699 C CA . PRO A 1 337 ? 2.936 9.852 6.586 1 95.5 337 PRO A CA 1
ATOM 2700 C C . PRO A 1 337 ? 3.117 10.43 7.984 1 95.5 337 PRO A C 1
ATOM 2702 O O . PRO A 1 337 ? 4.199 10.922 8.32 1 95.5 337 PRO A O 1
ATOM 2705 N N . GLU A 1 338 ? 2.127 10.398 8.828 1 96.06 338 GLU A N 1
ATOM 2706 C CA . GLU A 1 338 ? 2.209 10.914 10.195 1 96.06 338 GLU A CA 1
ATOM 2707 C C . GLU A 1 338 ? 3.25 10.156 11.008 1 96.06 338 GLU A C 1
ATOM 2709 O O . GLU A 1 338 ? 3.994 10.75 11.789 1 96.06 338 GLU A O 1
ATOM 2714 N N . VAL A 1 339 ? 3.266 8.867 10.766 1 96.12 339 VAL A N 1
ATOM 2715 C CA . VAL A 1 339 ? 4.215 8.016 11.484 1 96.12 339 VAL A CA 1
ATOM 2716 C C . VAL A 1 339 ? 5.633 8.32 11.008 1 96.12 339 VAL A C 1
ATOM 2718 O O . VAL A 1 339 ? 6.555 8.445 11.82 1 96.12 339 VAL A O 1
ATOM 2721 N N . ALA A 1 340 ? 5.77 8.438 9.695 1 96.94 340 ALA A N 1
ATOM 2722 C CA . ALA A 1 340 ? 7.078 8.781 9.141 1 96.94 340 ALA A CA 1
ATOM 2723 C C . ALA A 1 340 ? 7.57 10.117 9.695 1 96.94 340 ALA A C 1
ATOM 2725 O O . ALA A 1 340 ? 8.742 10.258 10.047 1 96.94 340 ALA A O 1
ATOM 2726 N N . CYS A 1 341 ? 6.734 11.055 9.773 1 96.56 341 CYS A N 1
ATOM 2727 C CA . CYS A 1 341 ? 7.09 12.367 10.305 1 96.56 341 CYS A CA 1
ATOM 2728 C C . CYS A 1 341 ? 7.449 12.273 11.781 1 96.56 341 CYS A C 1
ATOM 2730 O O . CYS A 1 341 ? 8.383 12.93 12.242 1 96.56 341 CYS A O 1
ATOM 2732 N N . PHE A 1 342 ? 6.715 11.469 12.516 1 96.56 342 PHE A N 1
ATOM 2733 C CA . PHE A 1 342 ? 6.996 11.242 13.93 1 96.56 342 PHE A CA 1
ATOM 2734 C C . PHE A 1 342 ? 8.406 10.695 14.117 1 96.56 342 PHE A C 1
ATOM 2736 O O . PHE A 1 342 ? 9.172 11.203 14.945 1 96.56 342 PHE A O 1
ATOM 2743 N N . VAL A 1 343 ? 8.781 9.742 13.391 1 96.5 343 VAL A N 1
ATOM 2744 C CA . VAL A 1 343 ? 10.086 9.102 13.492 1 96.5 343 VAL A CA 1
ATOM 2745 C C . VAL A 1 343 ? 11.172 10.07 13.023 1 96.5 343 VAL A C 1
ATOM 2747 O O . VAL A 1 343 ? 12.266 10.117 13.602 1 96.5 343 VAL A O 1
ATOM 2750 N N . GLY A 1 344 ? 10.875 10.789 11.969 1 96.5 344 GLY A N 1
ATOM 2751 C CA . GLY A 1 344 ? 11.797 11.82 11.523 1 96.5 344 GLY A CA 1
ATOM 2752 C C . GLY A 1 344 ? 12.117 12.836 12.602 1 96.5 344 GLY A C 1
ATOM 2753 O O . GLY A 1 344 ? 13.273 13.227 12.773 1 96.5 344 GLY A O 1
ATOM 2754 N N . ASN A 1 345 ? 11.141 13.25 13.281 1 94.5 345 ASN A N 1
ATOM 2755 C CA . ASN A 1 345 ? 11.336 14.203 14.367 1 94.5 345 ASN A CA 1
ATOM 2756 C C . ASN A 1 345 ? 12.203 13.617 15.477 1 94.5 345 ASN A C 1
ATOM 2758 O O . ASN A 1 345 ? 13.016 14.32 16.078 1 94.5 345 ASN A O 1
ATOM 2762 N N . TYR A 1 346 ? 11.922 12.359 15.773 1 94.88 346 TYR A N 1
ATOM 2763 C CA . TYR A 1 346 ? 12.742 11.68 16.766 1 94.88 346 TYR A CA 1
ATOM 2764 C C . TYR A 1 346 ? 14.219 11.742 16.375 1 94.88 346 TYR A C 1
ATOM 2766 O O . TYR A 1 346 ? 15.07 12.102 17.203 1 94.88 346 TYR A O 1
ATOM 2774 N N . TYR A 1 347 ? 14.547 11.461 15.117 1 95.19 347 TYR A N 1
ATOM 2775 C CA . TYR A 1 347 ? 15.93 11.492 14.656 1 95.19 347 TYR A CA 1
ATOM 2776 C C . TYR A 1 347 ? 16.453 12.922 14.609 1 95.19 347 TYR A C 1
ATOM 2778 O O . TYR A 1 347 ? 17.641 13.164 14.875 1 95.19 347 TYR A O 1
ATOM 2786 N N . SER A 1 348 ? 15.609 13.828 14.289 1 94.12 348 SER A N 1
ATOM 2787 C CA . SER A 1 348 ? 15.992 15.234 14.242 1 94.12 348 SER A CA 1
ATOM 2788 C C . SER A 1 348 ? 16.422 15.742 15.617 1 94.12 348 SER A C 1
ATOM 2790 O O . SER A 1 348 ? 17.438 16.422 15.742 1 94.12 348 SER A O 1
ATOM 2792 N N . VAL A 1 349 ? 15.672 15.383 16.609 1 91.5 349 VAL A N 1
ATOM 2793 C CA . VAL A 1 349 ? 15.938 15.82 17.969 1 91.5 349 VAL A CA 1
ATOM 2794 C C . VAL A 1 349 ? 17.281 15.266 18.438 1 91.5 349 VAL A C 1
ATOM 2796 O O . VAL A 1 349 ? 18 15.906 19.203 1 91.5 349 VAL A O 1
ATOM 2799 N N . ARG A 1 350 ? 17.672 14.172 17.859 1 91.62 350 ARG A N 1
ATOM 2800 C CA . ARG A 1 350 ? 18.922 13.523 18.234 1 91.62 350 ARG A CA 1
ATOM 2801 C C . ARG A 1 350 ? 20.062 13.938 17.297 1 91.62 350 ARG A C 1
ATOM 2803 O O . ARG A 1 350 ? 21.172 13.422 17.391 1 91.62 350 ARG A O 1
ATOM 2810 N N . SER A 1 351 ? 19.75 14.789 16.375 1 93.44 351 SER A N 1
ATOM 2811 C CA . SER A 1 351 ? 20.703 15.367 15.414 1 93.44 351 SER A CA 1
ATOM 2812 C C . SER A 1 351 ? 21.219 14.305 14.453 1 93.44 351 SER A C 1
ATOM 2814 O O . SER A 1 351 ? 22.375 14.367 14.016 1 93.44 351 SER A O 1
ATOM 2816 N N . TYR A 1 352 ? 20.438 13.258 14.312 1 95.62 352 TYR A N 1
ATOM 2817 C CA . TYR A 1 352 ? 20.703 12.32 13.227 1 95.62 352 TYR A CA 1
ATOM 2818 C C . TYR A 1 352 ? 20.062 12.805 11.93 1 95.62 352 TYR A C 1
ATOM 2820 O O . TYR A 1 352 ? 19.047 12.266 11.5 1 95.62 352 TYR A O 1
ATOM 2828 N N . HIS A 1 353 ? 20.719 13.68 11.273 1 96.88 353 HIS A N 1
ATOM 2829 C CA . HIS A 1 353 ? 20.141 14.461 10.188 1 96.88 353 HIS A CA 1
ATOM 2830 C C . HIS A 1 353 ? 19.859 13.586 8.969 1 96.88 353 HIS A C 1
ATOM 2832 O O . HIS A 1 353 ? 18.812 13.727 8.336 1 96.88 353 HIS A O 1
ATOM 2838 N N . ILE A 1 354 ? 20.719 12.664 8.711 1 96.44 354 ILE A N 1
ATOM 2839 C CA . ILE A 1 354 ? 20.562 11.82 7.531 1 96.44 354 ILE A CA 1
ATOM 2840 C C . ILE A 1 354 ? 19.344 10.922 7.699 1 96.44 354 ILE A C 1
ATOM 2842 O O . ILE A 1 354 ? 18.531 10.789 6.781 1 96.44 354 ILE A O 1
ATOM 2846 N N . ASP A 1 355 ? 19.25 10.391 8.891 1 97 355 ASP A N 1
ATOM 2847 C CA . ASP A 1 355 ? 18.109 9.531 9.18 1 97 355 ASP A CA 1
ATOM 2848 C C . ASP A 1 355 ? 16.797 10.328 9.195 1 97 355 ASP A C 1
ATOM 2850 O O . ASP A 1 355 ? 15.766 9.844 8.727 1 97 355 ASP A O 1
ATOM 2854 N N . ALA A 1 356 ? 16.844 11.477 9.766 1 97.31 356 ALA A N 1
ATOM 2855 C CA . ALA A 1 356 ? 15.672 12.336 9.797 1 97.31 356 ALA A CA 1
ATOM 2856 C C . ALA A 1 356 ? 15.172 12.633 8.391 1 97.31 356 ALA A C 1
ATOM 2858 O O . ALA A 1 356 ? 13.977 12.523 8.109 1 97.31 356 ALA A O 1
ATOM 2859 N N . ILE A 1 357 ? 16.125 12.977 7.5 1 97.69 357 ILE A N 1
ATOM 2860 C CA . ILE A 1 357 ? 15.789 13.312 6.121 1 97.69 357 ILE A CA 1
ATOM 2861 C C . ILE A 1 357 ? 15.148 12.102 5.438 1 97.69 357 ILE A C 1
ATOM 2863 O O . ILE A 1 357 ? 14.188 12.242 4.688 1 97.69 357 ILE A O 1
ATOM 2867 N N . LYS A 1 358 ? 15.688 10.984 5.742 1 97 358 LYS A N 1
ATOM 2868 C CA . LYS A 1 358 ? 15.148 9.75 5.176 1 97 358 LYS A CA 1
ATOM 2869 C C . LYS A 1 358 ? 13.664 9.594 5.504 1 97 358 LYS A C 1
ATOM 2871 O O . LYS A 1 358 ? 12.859 9.273 4.625 1 97 358 LYS A O 1
ATOM 2876 N N . TYR A 1 359 ? 13.281 9.82 6.691 1 97.25 359 TYR A N 1
ATOM 2877 C CA . TYR A 1 359 ? 11.906 9.625 7.129 1 97.25 359 TYR A CA 1
ATOM 2878 C C . TYR A 1 359 ? 11.016 10.781 6.691 1 97.25 359 TYR A C 1
ATOM 2880 O O . TYR A 1 359 ? 9.844 10.586 6.367 1 97.25 359 TYR A O 1
ATOM 2888 N N . PHE A 1 360 ? 11.547 12.008 6.688 1 97.5 360 PHE A N 1
ATOM 2889 C CA . PHE A 1 360 ? 10.766 13.117 6.168 1 97.5 360 PHE A CA 1
ATOM 2890 C C . PHE A 1 360 ? 10.492 12.938 4.68 1 97.5 360 PHE A C 1
ATOM 2892 O O . PHE A 1 360 ? 9.398 13.25 4.203 1 97.5 360 PHE A O 1
ATOM 2899 N N . LYS A 1 361 ? 11.523 12.492 4.012 1 96.81 361 LYS A N 1
ATOM 2900 C CA . LYS A 1 361 ? 11.336 12.203 2.592 1 96.81 361 LYS A CA 1
ATOM 2901 C C . LYS A 1 361 ? 10.273 11.125 2.389 1 96.81 361 LYS A C 1
ATOM 2903 O O . LYS A 1 361 ? 9.453 11.227 1.476 1 96.81 361 LYS A O 1
ATOM 2908 N N . ARG A 1 362 ? 10.32 10.141 3.221 1 95.75 362 ARG A N 1
ATOM 2909 C CA . ARG A 1 362 ? 9.305 9.094 3.166 1 95.75 362 ARG A CA 1
ATOM 2910 C C . ARG A 1 362 ? 7.91 9.672 3.398 1 95.75 362 ARG A C 1
ATOM 2912 O O . ARG A 1 362 ? 6.953 9.289 2.729 1 95.75 362 ARG A O 1
ATOM 2919 N N . ALA A 1 363 ? 7.727 10.531 4.352 1 96 363 ALA A N 1
ATOM 2920 C CA . ALA A 1 363 ? 6.449 11.18 4.621 1 96 363 ALA A CA 1
ATOM 2921 C C . ALA A 1 363 ? 5.938 11.914 3.385 1 96 363 ALA A C 1
ATOM 2923 O O . ALA A 1 363 ? 4.754 11.828 3.049 1 96 363 ALA A O 1
ATOM 2924 N N . VAL A 1 364 ? 6.844 12.531 2.646 1 94.75 364 VAL A N 1
ATOM 2925 C CA . VAL A 1 364 ? 6.488 13.312 1.462 1 94.75 364 VAL A CA 1
ATOM 2926 C C . VAL A 1 364 ? 6.137 12.367 0.314 1 94.75 364 VAL A C 1
ATOM 2928 O O . VAL A 1 364 ? 5.25 12.664 -0.492 1 94.75 364 VAL A O 1
ATOM 2931 N N . ASP A 1 365 ? 6.844 11.227 0.237 1 91.75 365 ASP A N 1
ATOM 2932 C CA . ASP A 1 365 ? 6.547 10.227 -0.786 1 91.75 365 ASP A CA 1
ATOM 2933 C C . ASP A 1 365 ? 5.137 9.664 -0.611 1 91.75 365 ASP A C 1
ATOM 2935 O O . ASP A 1 365 ? 4.453 9.367 -1.595 1 91.75 365 ASP A O 1
ATOM 2939 N N . LEU A 1 366 ? 4.785 9.547 0.59 1 90 366 LEU A N 1
ATOM 2940 C CA . LEU A 1 366 ? 3.469 9 0.905 1 90 366 LEU A CA 1
ATOM 2941 C C . LEU A 1 366 ? 2.381 10.055 0.702 1 90 366 LEU A C 1
ATOM 2943 O O . LEU A 1 366 ? 1.265 9.727 0.295 1 90 366 LEU A O 1
ATOM 2947 N N . ASP A 1 367 ? 2.703 11.312 1.042 1 90.75 367 ASP A N 1
ATOM 2948 C CA . ASP A 1 367 ? 1.794 12.438 0.845 1 90.75 367 ASP A CA 1
ATOM 2949 C C . ASP A 1 367 ? 2.545 13.664 0.341 1 90.75 367 ASP A C 1
ATOM 2951 O O . ASP A 1 367 ? 3.078 14.438 1.136 1 90.75 367 ASP A O 1
ATOM 2955 N N . PRO A 1 368 ? 2.441 13.852 -0.86 1 88.88 368 PRO A N 1
ATOM 2956 C CA . PRO A 1 368 ? 3.213 14.945 -1.464 1 88.88 368 PRO A CA 1
ATOM 2957 C C . PRO A 1 368 ? 2.77 16.328 -0.978 1 88.88 368 PRO A C 1
ATOM 2959 O O . PRO A 1 368 ? 3.473 17.312 -1.192 1 88.88 368 PRO A O 1
ATOM 2962 N N . THR A 1 369 ? 1.664 16.422 -0.262 1 86.19 369 THR A N 1
ATOM 2963 C CA . THR A 1 369 ? 1.168 17.719 0.195 1 86.19 369 THR A CA 1
ATOM 2964 C C . THR A 1 369 ? 1.499 17.938 1.67 1 86.19 369 THR A C 1
ATOM 2966 O O . THR A 1 369 ? 0.959 18.844 2.307 1 86.19 369 THR A O 1
ATOM 2969 N N . TYR A 1 370 ? 2.371 17.109 2.148 1 90.94 370 TYR A N 1
ATOM 2970 C CA . TYR A 1 370 ? 2.74 17.203 3.557 1 90.94 370 TYR A CA 1
ATOM 2971 C C . TYR A 1 370 ? 3.738 18.328 3.781 1 90.94 370 TYR A C 1
ATOM 2973 O O . TYR A 1 370 ? 4.945 18.094 3.869 1 90.94 370 TYR A O 1
ATOM 2981 N N . ASP A 1 371 ? 3.361 19.531 4.012 1 90.56 371 ASP A N 1
ATOM 2982 C CA . ASP A 1 371 ? 4.184 20.734 4.043 1 90.56 371 ASP A CA 1
ATOM 2983 C C . ASP A 1 371 ? 5.121 20.734 5.246 1 90.56 371 ASP A C 1
ATOM 2985 O O . ASP A 1 371 ? 6.285 21.125 5.137 1 90.56 371 ASP A O 1
ATOM 2989 N N . THR A 1 372 ? 4.609 20.266 6.375 1 91.69 372 THR A N 1
ATOM 2990 C CA . THR A 1 372 ? 5.422 20.234 7.586 1 91.69 372 THR A CA 1
ATOM 2991 C C . THR A 1 372 ? 6.656 19.359 7.395 1 91.69 372 THR A C 1
ATOM 2993 O O . THR A 1 372 ? 7.758 19.734 7.801 1 91.69 372 THR A O 1
ATOM 2996 N N . ALA A 1 373 ? 6.445 18.25 6.824 1 95.12 373 ALA A N 1
ATOM 2997 C CA . ALA A 1 373 ? 7.57 17.344 6.582 1 95.12 373 ALA A CA 1
ATOM 2998 C C . ALA A 1 373 ? 8.594 17.984 5.641 1 95.12 373 ALA A C 1
ATOM 3000 O O . ALA A 1 373 ? 9.797 17.828 5.824 1 95.12 373 ALA A O 1
ATOM 3001 N N . LEU A 1 374 ? 8.156 18.703 4.656 1 95.75 374 LEU A N 1
ATOM 3002 C CA . LEU A 1 374 ? 9.023 19.406 3.717 1 95.75 374 LEU A CA 1
ATOM 3003 C C . LEU A 1 374 ? 9.836 20.484 4.422 1 95.75 374 LEU A C 1
ATOM 3005 O O . LEU A 1 374 ? 11.047 20.594 4.207 1 95.75 374 LEU A O 1
ATOM 3009 N N . THR A 1 375 ? 9.195 21.188 5.23 1 95.31 375 THR A N 1
ATOM 3010 C CA . THR A 1 375 ? 9.867 22.25 5.969 1 95.31 375 THR A CA 1
ATOM 3011 C C . THR A 1 375 ? 10.93 21.688 6.902 1 95.31 375 THR A C 1
ATOM 3013 O O . THR A 1 375 ? 12.047 22.203 6.973 1 95.31 375 THR A O 1
ATOM 3016 N N . LEU A 1 376 ? 10.586 20.672 7.57 1 95.25 376 LEU A N 1
ATOM 3017 C CA . LEU A 1 376 ? 11.523 20.047 8.492 1 95.25 376 LEU A CA 1
ATOM 3018 C C . LEU A 1 376 ? 12.703 19.422 7.734 1 95.25 376 LEU A C 1
ATOM 3020 O O . LEU A 1 376 ? 13.836 19.469 8.211 1 95.25 376 LEU A O 1
ATOM 3024 N N . MET A 1 377 ? 12.414 18.891 6.633 1 97.06 377 MET A N 1
ATOM 3025 C CA . MET A 1 377 ? 13.477 18.391 5.762 1 97.06 377 MET A CA 1
ATOM 3026 C C . MET A 1 377 ? 14.438 19.516 5.375 1 97.06 377 MET A C 1
ATOM 3028 O O . MET A 1 377 ? 15.656 19.312 5.367 1 97.06 377 MET A O 1
ATOM 3032 N N . GLY A 1 378 ? 13.93 20.641 5.027 1 97.38 378 GLY A N 1
ATOM 3033 C CA . GLY A 1 378 ? 14.75 21.812 4.742 1 97.38 378 GLY A CA 1
ATOM 3034 C C . GLY A 1 378 ? 15.648 22.203 5.902 1 97.38 378 GLY A C 1
ATOM 3035 O O . GLY A 1 378 ? 16.828 22.5 5.711 1 97.38 378 GLY A O 1
ATOM 3036 N N . HIS A 1 379 ? 15.055 22.188 7.043 1 96.44 379 HIS A N 1
ATOM 3037 C CA . HIS A 1 379 ? 15.828 22.5 8.242 1 96.44 379 HIS A CA 1
ATOM 3038 C C . HIS A 1 379 ? 16.984 21.531 8.414 1 96.44 379 HIS A C 1
ATOM 3040 O O . HIS A 1 379 ? 18.094 21.938 8.789 1 96.44 379 HIS A O 1
ATOM 3046 N N . GLU A 1 380 ? 16.719 20.297 8.172 1 97.38 380 GLU A N 1
ATOM 3047 C CA . GLU A 1 380 ? 17.781 19.297 8.289 1 97.38 380 GLU A CA 1
ATOM 3048 C C . GLU A 1 380 ? 18.875 19.531 7.254 1 97.38 380 GLU A C 1
ATOM 3050 O O . GLU A 1 380 ? 20.062 19.359 7.547 1 97.38 380 GLU A O 1
ATOM 3055 N N . TYR A 1 381 ? 18.5 19.938 6.086 1 97.56 381 TYR A N 1
ATOM 3056 C CA . TYR A 1 381 ? 19.484 20.234 5.047 1 97.56 381 TYR A CA 1
ATOM 3057 C C . TYR A 1 381 ? 20.328 21.438 5.426 1 97.56 381 TYR A C 1
ATOM 3059 O O . TYR A 1 381 ? 21.531 21.484 5.121 1 97.56 381 TYR A O 1
ATOM 3067 N N . ILE A 1 382 ? 19.734 22.391 6.086 1 96.88 382 ILE A N 1
ATOM 3068 C CA . ILE A 1 382 ? 20.469 23.547 6.57 1 96.88 382 ILE A CA 1
ATOM 3069 C C . ILE A 1 382 ? 21.516 23.109 7.586 1 96.88 382 ILE A C 1
ATOM 3071 O O . ILE A 1 382 ? 22.656 23.562 7.543 1 96.88 382 ILE A O 1
ATOM 3075 N N . GLU A 1 383 ? 21.031 22.219 8.445 1 95.94 383 GLU A N 1
ATOM 3076 C CA . GLU A 1 383 ? 21.953 21.703 9.445 1 95.94 383 GLU A CA 1
ATOM 3077 C C . GLU A 1 383 ? 23.125 20.953 8.797 1 95.94 383 GLU A C 1
ATOM 3079 O O . GLU A 1 383 ? 24.25 20.984 9.305 1 95.94 383 GLU A O 1
ATOM 3084 N N . MET A 1 384 ? 22.859 20.438 7.684 1 96.44 384 MET A N 1
ATOM 3085 C CA . MET A 1 384 ? 23.875 19.688 6.953 1 96.44 384 MET A CA 1
ATOM 3086 C C . MET A 1 384 ? 24.625 20.578 5.973 1 96.44 384 MET A C 1
ATOM 3088 O O . MET A 1 384 ? 25.469 20.125 5.211 1 96.44 384 MET A O 1
ATOM 3092 N N . LYS A 1 385 ? 24.281 21.844 5.875 1 95.81 385 LYS A N 1
ATOM 3093 C CA . LYS A 1 385 ? 24.875 22.875 5.023 1 95.81 385 LYS A CA 1
ATOM 3094 C C . LYS A 1 385 ? 24.656 22.547 3.547 1 95.81 385 LYS A C 1
ATOM 3096 O O . LYS A 1 385 ? 25.547 22.781 2.721 1 95.81 385 LYS A O 1
ATOM 3101 N N . ASN A 1 386 ? 23.641 21.875 3.344 1 96.69 386 ASN A N 1
ATOM 3102 C CA . ASN A 1 386 ? 23.203 21.641 1.968 1 96.69 386 ASN A CA 1
ATOM 3103 C C . ASN A 1 386 ? 22.141 22.641 1.532 1 96.69 386 ASN A C 1
ATOM 3105 O O . ASN A 1 386 ? 20.953 22.328 1.522 1 96.69 386 ASN A O 1
ATOM 3109 N N . ALA A 1 387 ? 22.609 23.781 1.074 1 96.56 387 ALA A N 1
ATOM 3110 C CA . ALA A 1 387 ? 21.734 24.922 0.789 1 96.56 387 ALA A CA 1
ATOM 3111 C C . ALA A 1 387 ? 20.812 24.625 -0.396 1 96.56 387 ALA A C 1
ATOM 3113 O O . ALA A 1 387 ? 19.641 25 -0.389 1 96.56 387 ALA A O 1
ATOM 3114 N N . GLN A 1 388 ? 21.344 23.953 -1.358 1 96.5 388 GLN A N 1
ATOM 3115 C CA . GLN A 1 388 ? 20.578 23.703 -2.568 1 96.5 388 GLN A CA 1
ATOM 3116 C C . GLN A 1 388 ? 19.375 22.812 -2.271 1 96.5 388 GLN A C 1
ATOM 3118 O O . GLN A 1 388 ? 18.25 23.109 -2.689 1 96.5 388 GLN A O 1
ATOM 3123 N N . ALA A 1 389 ? 19.641 21.781 -1.568 1 97.31 389 ALA A N 1
ATOM 3124 C CA . ALA A 1 389 ? 18.562 20.875 -1.213 1 97.31 389 ALA A CA 1
ATOM 3125 C C . ALA A 1 389 ? 17.547 21.547 -0.302 1 97.31 389 ALA A C 1
ATOM 3127 O O . ALA A 1 389 ? 16.344 21.312 -0.407 1 97.31 389 ALA A O 1
ATOM 3128 N N . ALA A 1 390 ? 18 22.391 0.584 1 97.88 390 ALA A N 1
ATOM 3129 C CA . ALA A 1 390 ? 17.109 23.141 1.47 1 97.88 390 ALA A CA 1
ATOM 3130 C C . ALA A 1 390 ? 16.188 24.062 0.673 1 97.88 390 ALA A C 1
ATOM 3132 O O . ALA A 1 390 ? 14.992 24.125 0.934 1 97.88 390 ALA A O 1
ATOM 3133 N N . ILE A 1 391 ? 16.797 24.719 -0.309 1 97.69 391 ILE A N 1
ATOM 3134 C CA . ILE A 1 391 ? 16.031 25.641 -1.144 1 97.69 391 ILE A CA 1
ATOM 3135 C C . ILE A 1 391 ? 14.914 24.891 -1.868 1 97.69 391 ILE A C 1
ATOM 3137 O O . ILE A 1 391 ? 13.773 25.344 -1.907 1 97.69 391 ILE A O 1
ATOM 3141 N N . THR A 1 392 ? 15.281 23.75 -2.352 1 96.94 392 THR A N 1
ATOM 3142 C CA . THR A 1 392 ? 14.297 22.938 -3.064 1 96.94 392 THR A CA 1
ATOM 3143 C C . THR A 1 392 ? 13.156 22.531 -2.139 1 96.94 392 THR A C 1
ATOM 3145 O O . THR A 1 392 ? 11.984 22.625 -2.514 1 96.94 392 THR A O 1
ATOM 3148 N N . ALA A 1 393 ? 13.469 22.141 -0.975 1 97.25 393 ALA A N 1
ATOM 3149 C CA . ALA A 1 393 ? 12.469 21.703 -0.003 1 97.25 393 ALA A CA 1
ATOM 3150 C C . ALA A 1 393 ? 11.547 22.859 0.393 1 97.25 393 ALA A C 1
ATOM 3152 O O . ALA A 1 393 ? 10.328 22.703 0.435 1 97.25 393 ALA A O 1
ATOM 3153 N N . TYR A 1 394 ? 12.125 24 0.654 1 97.06 394 TYR A N 1
ATOM 3154 C CA . TYR A 1 394 ? 11.336 25.156 1.079 1 97.06 394 TYR A CA 1
ATOM 3155 C C . TYR A 1 394 ? 10.461 25.672 -0.06 1 97.06 394 TYR A C 1
ATOM 3157 O O . TYR A 1 394 ? 9.336 26.109 0.166 1 97.06 394 TYR A O 1
ATOM 3165 N N . ARG A 1 395 ? 10.961 25.641 -1.235 1 96.12 395 ARG A N 1
ATOM 3166 C CA . ARG A 1 395 ? 10.164 26.062 -2.381 1 96.12 395 ARG A CA 1
ATOM 3167 C C . ARG A 1 395 ? 8.953 25.156 -2.572 1 96.12 395 ARG A C 1
ATOM 3169 O O . ARG A 1 395 ? 7.859 25.625 -2.889 1 96.12 395 ARG A O 1
ATOM 3176 N N . GLN A 1 396 ? 9.164 23.906 -2.383 1 94.81 396 GLN A N 1
ATOM 3177 C CA . GLN A 1 396 ? 8.047 22.969 -2.461 1 94.81 396 GLN A CA 1
ATOM 3178 C C . GLN A 1 396 ? 7.008 23.25 -1.381 1 94.81 396 GLN A C 1
ATOM 3180 O O . GLN A 1 396 ? 5.805 23.141 -1.626 1 94.81 396 GLN A O 1
ATOM 3185 N N . THR A 1 397 ? 7.465 23.562 -0.208 1 94.38 397 THR A N 1
ATOM 3186 C CA . THR A 1 397 ? 6.562 23.938 0.878 1 94.38 397 THR A CA 1
ATOM 3187 C C . THR A 1 397 ? 5.707 25.141 0.487 1 94.38 397 THR A C 1
ATOM 3189 O O . THR A 1 397 ? 4.492 25.141 0.711 1 94.38 397 THR A O 1
ATOM 3192 N N . LEU A 1 398 ? 6.316 26.094 -0.148 1 91.81 398 LEU A N 1
ATOM 3193 C CA . LEU A 1 398 ? 5.637 27.344 -0.498 1 91.81 398 LEU A CA 1
ATOM 3194 C C . LEU A 1 398 ? 4.672 27.125 -1.66 1 91.81 398 LEU A C 1
ATOM 3196 O O . LEU A 1 398 ? 3.711 27.875 -1.823 1 91.81 398 LEU A O 1
ATOM 3200 N N . ASP A 1 399 ? 4.906 26.062 -2.439 1 87.69 399 ASP A N 1
ATOM 3201 C CA . ASP A 1 399 ? 3.961 25.688 -3.486 1 87.69 399 ASP A CA 1
ATOM 3202 C C . ASP A 1 399 ? 2.664 25.141 -2.887 1 87.69 399 ASP A C 1
ATOM 3204 O O . ASP A 1 399 ? 1.595 25.266 -3.488 1 87.69 399 ASP A O 1
ATOM 3208 N N . ILE A 1 400 ? 2.799 24.562 -1.796 1 83.44 400 ILE A N 1
ATOM 3209 C CA . ILE A 1 400 ? 1.64 24 -1.121 1 83.44 400 ILE A CA 1
ATOM 3210 C C . ILE A 1 400 ? 0.966 25.062 -0.257 1 83.44 400 ILE A C 1
ATOM 3212 O O . ILE A 1 400 ? -0.256 25.219 -0.299 1 83.44 400 ILE A O 1
ATOM 3216 N N . ARG A 1 401 ? 1.863 25.75 0.531 1 83.5 401 ARG A N 1
ATOM 3217 C CA . ARG A 1 401 ? 1.395 26.812 1.423 1 83.5 401 ARG A CA 1
ATOM 3218 C C . ARG A 1 401 ? 2.199 28.094 1.227 1 83.5 401 ARG A C 1
ATOM 3220 O O . ARG A 1 401 ? 3.238 28.281 1.862 1 83.5 401 ARG A O 1
ATOM 3227 N N . ARG A 1 402 ? 1.585 28.938 0.667 1 84.5 402 ARG A N 1
ATOM 3228 C CA . ARG A 1 402 ? 2.289 30.141 0.243 1 84.5 402 ARG A CA 1
ATOM 3229 C C . ARG A 1 402 ? 2.604 31.047 1.436 1 84.5 402 ARG A C 1
ATOM 3231 O O . ARG A 1 402 ? 3.566 31.812 1.403 1 84.5 402 ARG A O 1
ATOM 3238 N N . ASP A 1 403 ? 1.938 30.906 2.479 1 84.44 403 ASP A N 1
ATOM 3239 C CA . ASP A 1 403 ? 2.1 31.844 3.592 1 84.44 403 ASP A CA 1
ATOM 3240 C C . ASP A 1 403 ? 2.799 31.172 4.773 1 84.44 403 ASP A C 1
ATOM 3242 O O . ASP A 1 403 ? 2.662 31.609 5.914 1 84.44 403 ASP A O 1
ATOM 3246 N N . ASP A 1 404 ? 3.553 30.188 4.5 1 87.69 404 ASP A N 1
ATOM 3247 C CA . ASP A 1 404 ? 4.289 29.516 5.562 1 87.69 404 ASP A CA 1
ATOM 3248 C C . ASP A 1 404 ? 5.551 30.281 5.938 1 87.69 404 ASP A C 1
ATOM 3250 O O . ASP A 1 404 ? 6.559 30.203 5.234 1 87.69 404 ASP A O 1
ATOM 3254 N N . HIS A 1 405 ? 5.523 30.938 7.066 1 89 405 HIS A N 1
ATOM 3255 C CA . HIS A 1 405 ? 6.633 31.797 7.48 1 89 405 HIS A CA 1
ATOM 3256 C C . HIS A 1 405 ? 7.895 30.969 7.73 1 89 405 HIS A C 1
ATOM 3258 O O . HIS A 1 405 ? 9.008 31.484 7.578 1 89 405 HIS A O 1
ATOM 3264 N N . ARG A 1 406 ? 7.754 29.719 8.102 1 90.56 406 ARG A N 1
ATOM 3265 C CA . ARG A 1 406 ? 8.914 28.875 8.375 1 90.56 406 ARG A CA 1
ATOM 3266 C C . ARG A 1 406 ? 9.711 28.609 7.098 1 90.56 406 ARG A C 1
ATOM 3268 O O . ARG A 1 406 ? 10.945 28.609 7.121 1 90.56 406 ARG A O 1
ATOM 3275 N N . ALA A 1 407 ? 8.953 28.406 6.082 1 95.06 407 ALA A N 1
ATOM 3276 C CA . ALA A 1 407 ? 9.617 28.156 4.805 1 95.06 407 ALA A CA 1
ATOM 3277 C C . ALA A 1 407 ? 10.289 29.422 4.277 1 95.06 407 ALA A C 1
ATOM 3279 O O . ALA A 1 407 ? 11.383 29.375 3.723 1 95.06 407 ALA A O 1
ATOM 3280 N N . TRP A 1 408 ? 9.664 30.562 4.438 1 95.62 408 TRP A N 1
ATOM 3281 C CA . TRP A 1 408 ? 10.266 31.828 4.031 1 95.62 408 TRP A CA 1
ATOM 3282 C C . TRP A 1 408 ? 11.531 32.125 4.828 1 95.62 408 TRP A C 1
ATOM 3284 O O . TRP A 1 408 ? 12.562 32.469 4.258 1 95.62 408 TRP A O 1
ATOM 3294 N N . TYR A 1 409 ? 11.414 31.938 6.113 1 96.12 409 TYR A N 1
ATOM 3295 C CA . TYR A 1 409 ? 12.578 32.094 6.977 1 96.12 409 TYR A CA 1
ATOM 3296 C C . TYR A 1 409 ? 13.688 31.125 6.59 1 96.12 409 TYR A C 1
ATOM 3298 O O . TYR A 1 409 ? 14.859 31.5 6.535 1 96.12 409 TYR A O 1
ATOM 3306 N N . GLY A 1 410 ? 13.25 29.938 6.309 1 97.12 410 GLY A N 1
ATOM 3307 C CA . GLY A 1 410 ? 14.203 28.906 5.902 1 97.12 410 GLY A CA 1
ATOM 3308 C C . GLY A 1 410 ? 14.93 29.25 4.613 1 97.12 410 GLY A C 1
ATOM 3309 O O . GLY A 1 410 ? 16.125 29.016 4.492 1 97.12 410 GLY A O 1
ATOM 3310 N N . LEU A 1 411 ? 14.25 29.812 3.629 1 97.44 411 LEU A N 1
ATOM 3311 C CA . LEU A 1 411 ? 14.883 30.266 2.393 1 97.44 411 LEU A CA 1
ATOM 3312 C C . LEU A 1 411 ? 15.93 31.328 2.674 1 97.44 411 LEU A C 1
ATOM 3314 O O . LEU A 1 411 ? 17 31.328 2.08 1 97.44 411 LEU A O 1
ATOM 3318 N N . GLY A 1 412 ? 15.555 32.219 3.555 1 97.81 412 GLY A N 1
ATOM 3319 C CA . GLY A 1 412 ? 16.531 33.219 3.973 1 97.81 412 GLY A CA 1
ATOM 3320 C C . GLY A 1 412 ? 17.797 32.594 4.539 1 97.81 412 GLY A C 1
ATOM 3321 O O . GLY A 1 412 ? 18.906 33 4.164 1 97.81 412 GLY A O 1
ATOM 3322 N N . GLN A 1 413 ? 17.609 31.656 5.383 1 97.19 413 GLN A N 1
ATOM 3323 C CA . GLN A 1 413 ? 18.75 30.969 5.992 1 97.19 413 GLN A CA 1
ATOM 3324 C C . GLN A 1 413 ? 19.578 30.25 4.934 1 97.19 413 GLN A C 1
ATOM 3326 O O . GLN A 1 413 ? 20.812 30.25 5.012 1 97.19 413 GLN A O 1
ATOM 3331 N N . ALA A 1 414 ? 18.938 29.641 4.02 1 97.69 414 ALA A N 1
ATOM 3332 C CA . ALA A 1 414 ? 19.641 28.906 2.963 1 97.69 414 ALA A CA 1
ATOM 3333 C C . ALA A 1 414 ? 20.484 29.859 2.119 1 97.69 414 ALA A C 1
ATOM 3335 O O . ALA A 1 414 ? 21.625 29.562 1.794 1 97.69 414 ALA A O 1
ATOM 3336 N N . TYR A 1 415 ? 20 31 1.818 1 97 415 TYR A N 1
ATOM 3337 C CA . TYR A 1 415 ? 20.734 31.969 1.005 1 97 415 TYR A CA 1
ATOM 3338 C C . TYR A 1 415 ? 21.844 32.625 1.808 1 97 415 TYR A C 1
ATOM 3340 O O . TYR A 1 415 ? 22.875 33 1.251 1 97 415 TYR A O 1
ATOM 3348 N N . GLU A 1 416 ? 21.594 32.719 3.031 1 95.62 416 GLU A N 1
ATOM 3349 C CA . GLU A 1 416 ? 22.672 33.188 3.891 1 95.62 416 GLU A CA 1
ATOM 3350 C C . GLU A 1 416 ? 23.844 32.219 3.871 1 95.62 416 GLU A C 1
ATOM 3352 O O . GLU A 1 416 ? 25 32.625 3.869 1 95.62 416 GLU A O 1
ATOM 3357 N N . LEU A 1 417 ? 23.531 30.953 3.896 1 95.19 417 LEU A N 1
ATOM 3358 C CA . LEU A 1 417 ? 24.562 29.922 3.824 1 95.19 417 LEU A CA 1
ATOM 3359 C C . LEU A 1 417 ? 25.359 30.047 2.531 1 95.19 417 LEU A C 1
ATOM 3361 O O . LEU A 1 417 ? 26.547 29.703 2.494 1 95.19 417 LEU A O 1
ATOM 3365 N N . LEU A 1 418 ? 24.703 30.547 1.494 1 95.31 418 LEU A N 1
ATOM 3366 C CA . LEU A 1 418 ? 25.359 30.75 0.203 1 95.31 418 LEU A CA 1
ATOM 3367 C C . LEU A 1 418 ? 26 32.125 0.126 1 95.31 418 LEU A C 1
ATOM 3369 O O . LEU A 1 418 ? 26.484 32.531 -0.933 1 95.31 418 LEU A O 1
ATOM 3373 N N . SER A 1 419 ? 25.969 32.875 1.229 1 94.81 419 SER A N 1
ATOM 3374 C CA . SER A 1 419 ? 26.531 34.219 1.365 1 94.81 419 SER A CA 1
ATOM 3375 C C . SER A 1 419 ? 25.844 35.188 0.434 1 94.81 419 SER A C 1
ATOM 3377 O O . SER A 1 419 ? 26.469 36.125 -0.066 1 94.81 419 SER A O 1
ATOM 3379 N N . MET A 1 420 ? 24.641 34.844 0.15 1 96.06 420 MET A N 1
ATOM 3380 C CA . MET A 1 420 ? 23.797 35.75 -0.635 1 96.06 420 MET A CA 1
ATOM 3381 C C . MET A 1 420 ? 22.859 36.531 0.267 1 96.06 420 MET A C 1
ATOM 3383 O O . MET A 1 420 ? 21.641 36.344 0.247 1 96.06 420 MET A O 1
ATOM 3387 N N . HIS A 1 421 ? 23.328 37.531 0.896 1 95.94 421 HIS A N 1
ATOM 3388 C CA . HIS A 1 421 ? 22.641 38.219 1.98 1 95.94 421 HIS A CA 1
ATOM 3389 C C . HIS A 1 421 ? 21.531 39.125 1.447 1 95.94 421 HIS A C 1
ATOM 3391 O O . HIS A 1 421 ? 20.516 39.344 2.119 1 95.94 421 HIS A O 1
ATOM 3397 N N . ASP A 1 422 ? 21.703 39.594 0.237 1 95.44 422 ASP A N 1
ATOM 3398 C CA . ASP A 1 422 ? 20.625 40.375 -0.345 1 95.44 422 ASP A CA 1
ATOM 3399 C C . ASP A 1 422 ? 19.375 39.531 -0.564 1 95.44 422 ASP A C 1
ATOM 3401 O O . ASP A 1 422 ? 18.266 39.938 -0.218 1 95.44 422 ASP A O 1
ATOM 3405 N N . ASN A 1 423 ? 19.688 38.469 -1.169 1 95.88 423 ASN A N 1
ATOM 3406 C CA . ASN A 1 423 ? 18.594 37.531 -1.368 1 95.88 423 ASN A CA 1
ATOM 3407 C C . ASN A 1 423 ? 17.969 37.094 -0.041 1 95.88 423 ASN A C 1
ATOM 3409 O O . ASN A 1 423 ? 16.75 37 0.089 1 95.88 423 ASN A O 1
ATOM 3413 N N . ALA A 1 424 ? 18.766 36.781 0.917 1 97.31 424 ALA A N 1
ATOM 3414 C CA . ALA A 1 424 ? 18.312 36.344 2.234 1 97.31 424 ALA A CA 1
ATOM 3415 C C . ALA A 1 424 ? 17.406 37.375 2.879 1 97.31 424 ALA A C 1
ATOM 3417 O O . ALA A 1 424 ? 16.391 37.031 3.473 1 97.31 424 ALA A O 1
ATOM 3418 N N . LEU A 1 425 ? 17.828 38.594 2.725 1 96.62 425 LEU A N 1
ATOM 3419 C CA . LEU A 1 425 ? 17.078 39.688 3.305 1 96.62 425 LEU A CA 1
ATOM 3420 C C . LEU A 1 425 ? 15.672 39.75 2.74 1 96.62 425 LEU A C 1
ATOM 3422 O O . LEU A 1 425 ? 14.711 39.969 3.482 1 96.62 425 LEU A O 1
ATOM 3426 N N . HIS A 1 426 ? 15.625 39.562 1.488 1 96.12 426 HIS A N 1
ATOM 3427 C CA . HIS A 1 426 ? 14.312 39.531 0.849 1 96.12 426 HIS A CA 1
ATOM 3428 C C . HIS A 1 426 ? 13.398 38.531 1.514 1 96.12 426 HIS A C 1
ATOM 3430 O O . HIS A 1 426 ? 12.242 38.844 1.831 1 96.12 426 HIS A O 1
ATOM 3436 N N . TYR A 1 427 ? 13.867 37.406 1.742 1 97.19 427 TYR A N 1
ATOM 3437 C CA . TYR A 1 427 ? 13.07 36.344 2.305 1 97.19 427 TYR A CA 1
ATOM 3438 C C . TYR A 1 427 ? 12.789 36.562 3.783 1 97.19 427 TYR A C 1
ATOM 3440 O O . TYR A 1 427 ? 11.68 36.312 4.258 1 97.19 427 TYR A O 1
ATOM 3448 N N . PHE A 1 428 ? 13.719 37.031 4.508 1 96.88 428 PHE A N 1
ATOM 3449 C CA . PHE A 1 428 ? 13.508 37.344 5.922 1 96.88 428 PHE A CA 1
ATOM 3450 C C . PHE A 1 428 ? 12.453 38.406 6.094 1 96.88 428 PHE A C 1
ATOM 3452 O O . PHE A 1 428 ? 11.578 38.312 6.957 1 96.88 428 PHE A O 1
ATOM 3459 N N . LEU A 1 429 ? 12.547 39.375 5.285 1 96.25 429 LEU A N 1
ATOM 3460 C CA . LEU A 1 429 ? 11.594 40.469 5.379 1 96.25 429 LEU A CA 1
ATOM 3461 C C . LEU A 1 429 ? 10.188 40 5.027 1 96.25 429 LEU A C 1
ATOM 3463 O O . LEU A 1 429 ? 9.211 40.438 5.637 1 96.25 429 LEU A O 1
ATOM 3467 N N . HIS A 1 430 ? 10.141 39.156 4.094 1 95.88 430 HIS A N 1
ATOM 3468 C CA . HIS A 1 430 ? 8.836 38.594 3.781 1 95.88 430 HIS A CA 1
ATOM 3469 C C . HIS A 1 430 ? 8.289 37.812 4.961 1 95.88 430 HIS A C 1
ATOM 3471 O O . HIS A 1 430 ? 7.094 37.875 5.258 1 95.88 430 HIS A O 1
ATOM 3477 N N . ALA A 1 431 ? 9.062 37.031 5.574 1 94.62 431 ALA A N 1
ATOM 3478 C CA . ALA A 1 431 ? 8.648 36.281 6.742 1 94.62 431 ALA A CA 1
ATOM 3479 C C . ALA A 1 431 ? 8.133 37.188 7.852 1 94.62 431 ALA A C 1
ATOM 3481 O O . ALA A 1 431 ? 7.156 36.844 8.531 1 94.62 431 ALA A O 1
ATOM 3482 N N . THR A 1 432 ? 8.742 38.344 8.062 1 93.5 432 THR A N 1
ATOM 3483 C CA . THR A 1 432 ? 8.32 39.281 9.086 1 93.5 432 THR A CA 1
ATOM 3484 C C . THR A 1 432 ? 6.934 39.844 8.766 1 93.5 432 THR A C 1
ATOM 3486 O O . THR A 1 432 ? 6.18 40.219 9.68 1 93.5 432 THR A O 1
ATOM 3489 N N . SER A 1 433 ? 6.645 39.906 7.508 1 93.19 433 SER A N 1
ATOM 3490 C CA . SER A 1 433 ? 5.328 40.406 7.113 1 93.19 433 SER A CA 1
ATOM 3491 C C . SER A 1 433 ? 4.234 39.406 7.496 1 93.19 433 SER A C 1
ATOM 3493 O O . SER A 1 433 ? 3.092 39.812 7.742 1 93.19 433 SER A O 1
ATOM 3495 N N . ILE A 1 434 ? 4.613 38.188 7.504 1 87.06 434 ILE A N 1
ATOM 3496 C CA . ILE A 1 434 ? 3.66 37.125 7.859 1 87.06 434 ILE A CA 1
ATOM 3497 C C . ILE A 1 434 ? 3.518 37.062 9.383 1 87.06 434 ILE A C 1
ATOM 3499 O O . ILE A 1 434 ? 2.404 36.938 9.898 1 87.06 434 ILE A O 1
ATOM 3503 N N . VAL A 1 435 ? 4.672 37.125 10.031 1 86.88 435 VAL A N 1
ATOM 3504 C CA . VAL A 1 435 ? 4.676 37.094 11.492 1 86.88 435 VAL A CA 1
ATOM 3505 C C . VAL A 1 435 ? 5.438 38.312 12.031 1 86.88 435 VAL A C 1
ATOM 3507 O O . VAL A 1 435 ? 6.57 38.188 12.5 1 86.88 435 VAL A O 1
ATOM 3510 N N . PRO A 1 436 ? 4.797 39.281 12.188 1 88.94 436 PRO A N 1
ATOM 3511 C CA . PRO A 1 436 ? 5.477 40.531 12.516 1 88.94 436 PRO A CA 1
ATOM 3512 C C . PRO A 1 436 ? 5.98 40.594 13.953 1 88.94 436 PRO A C 1
ATOM 3514 O O . PRO A 1 436 ? 6.84 41.406 14.289 1 88.94 436 PRO A O 1
ATOM 3517 N N . TYR A 1 437 ? 5.578 39.812 14.766 1 84.81 437 TYR A N 1
ATOM 3518 C CA . TYR A 1 437 ? 5.961 39.906 16.172 1 84.81 437 TYR A CA 1
ATOM 3519 C C . TYR A 1 437 ? 6.918 38.781 16.562 1 84.81 437 TYR A C 1
ATOM 3521 O O . TYR A 1 437 ? 7.246 38.625 17.734 1 84.81 437 TYR A O 1
ATOM 3529 N N . ASP A 1 438 ? 7.336 38.062 15.602 1 86.5 438 ASP A N 1
ATOM 3530 C CA . ASP A 1 438 ? 8.336 37.062 15.875 1 86.5 438 ASP A CA 1
ATOM 3531 C C . ASP A 1 438 ? 9.742 37.656 15.859 1 86.5 438 ASP A C 1
ATOM 3533 O O . ASP A 1 438 ? 10.219 38.125 14.82 1 86.5 438 ASP A O 1
ATOM 3537 N N . MET A 1 439 ? 10.43 37.5 16.953 1 89.12 439 MET A N 1
ATOM 3538 C CA . MET A 1 439 ? 11.711 38.188 17.141 1 89.12 439 MET A CA 1
ATOM 3539 C C . MET A 1 439 ? 12.789 37.531 16.266 1 89.12 439 MET A C 1
ATOM 3541 O O . MET A 1 439 ? 13.742 38.219 15.859 1 89.12 439 MET A O 1
ATOM 3545 N N . ARG A 1 440 ? 12.695 36.25 15.906 1 87.5 440 ARG A N 1
ATOM 3546 C CA . ARG A 1 440 ? 13.719 35.531 15.188 1 87.5 440 ARG A CA 1
ATOM 3547 C C . ARG A 1 440 ? 13.883 36.062 13.766 1 87.5 440 ARG A C 1
ATOM 3549 O O . ARG A 1 440 ? 14.984 36.031 13.211 1 87.5 440 ARG A O 1
ATOM 3556 N N . MET A 1 441 ? 12.781 36.438 13.266 1 92.69 441 MET A N 1
ATOM 3557 C CA . MET A 1 441 ? 12.797 36.938 11.883 1 92.69 441 MET A CA 1
ATOM 3558 C C . MET A 1 441 ? 13.477 38.281 11.805 1 92.69 441 MET A C 1
ATOM 3560 O O . MET A 1 441 ? 14.273 38.531 10.891 1 92.69 441 MET A O 1
ATOM 3564 N N . TRP A 1 442 ? 13.156 39.031 12.75 1 94.75 442 TRP A N 1
ATOM 3565 C CA . TRP A 1 442 ? 13.727 40.375 12.789 1 94.75 442 TRP A CA 1
ATOM 3566 C C . TRP A 1 442 ? 15.219 40.312 13.086 1 94.75 442 TRP A C 1
ATOM 3568 O O . TRP A 1 442 ? 16 41.094 12.531 1 94.75 442 TRP A O 1
ATOM 3578 N N . GLN A 1 443 ? 15.578 39.5 13.93 1 95.12 443 GLN A N 1
ATOM 3579 C CA . GLN A 1 443 ? 17 39.344 14.242 1 95.12 443 GLN A CA 1
ATOM 3580 C C . GLN A 1 443 ? 17.781 38.875 13.016 1 95.12 443 GLN A C 1
ATOM 3582 O O . GLN A 1 443 ? 18.891 39.344 12.781 1 95.12 443 GLN A O 1
ATOM 3587 N N . ALA A 1 444 ? 17.203 37.969 12.312 1 96 444 ALA A N 1
ATOM 3588 C CA . ALA A 1 444 ? 17.859 37.5 11.102 1 96 444 ALA A CA 1
ATOM 3589 C C . ALA A 1 444 ? 18.016 38.594 10.07 1 96 444 ALA A C 1
ATOM 3591 O O . ALA A 1 444 ? 19.062 38.75 9.453 1 96 444 ALA A O 1
ATOM 3592 N N . ALA A 1 445 ? 17.016 39.375 9.898 1 96.69 445 ALA A N 1
ATOM 3593 C CA . ALA A 1 445 ? 17.078 40.5 8.984 1 96.69 445 ALA A CA 1
ATOM 3594 C C . ALA A 1 445 ? 18.125 41.531 9.445 1 96.69 445 ALA A C 1
ATOM 3596 O O . ALA A 1 445 ? 18.859 42.062 8.625 1 96.69 445 ALA A O 1
ATOM 3597 N N . GLY A 1 446 ? 18.156 41.781 10.719 1 96.5 446 GLY A N 1
ATOM 3598 C CA . GLY A 1 446 ? 19.156 42.688 11.281 1 96.5 446 GLY A CA 1
ATOM 3599 C C . GLY A 1 446 ? 20.578 42.25 11.008 1 96.5 446 GLY A C 1
ATOM 3600 O O . GLY A 1 446 ? 21.422 43.062 10.641 1 96.5 446 GLY A O 1
ATOM 3601 N N . HIS A 1 447 ? 20.766 41 11.188 1 95.62 447 HIS A N 1
ATOM 3602 C CA . HIS A 1 447 ? 22.094 40.469 10.922 1 95.62 447 HIS A CA 1
ATOM 3603 C C . HIS A 1 447 ? 22.469 40.625 9.461 1 95.62 447 HIS A C 1
ATOM 3605 O O . HIS A 1 447 ? 23.609 40.969 9.148 1 95.62 447 HIS A O 1
ATOM 3611 N N . CYS A 1 448 ? 21.625 40.375 8.586 1 96.12 448 CYS A N 1
ATOM 3612 C CA . CYS A 1 448 ? 21.891 40.531 7.16 1 96.12 448 CYS A CA 1
ATOM 3613 C C . CYS A 1 448 ? 22.219 41.969 6.812 1 96.12 448 CYS A C 1
ATOM 3615 O O . CYS A 1 448 ? 23.156 42.25 6.051 1 96.12 448 CYS A O 1
ATOM 3617 N N . TYR A 1 449 ? 21.484 42.875 7.363 1 96.81 449 TYR A N 1
ATOM 3618 C CA . TYR A 1 449 ? 21.75 44.281 7.145 1 96.81 449 TYR A CA 1
ATOM 3619 C C . TYR A 1 449 ? 23.141 44.656 7.645 1 96.81 449 TYR A C 1
ATOM 3621 O O . TYR A 1 449 ? 23.844 45.469 7.008 1 96.81 449 TYR A O 1
ATOM 3629 N N . GLU A 1 450 ? 23.453 44.094 8.75 1 95.94 450 GLU A N 1
ATOM 3630 C CA . GLU A 1 450 ? 24.781 44.375 9.312 1 95.94 450 GLU A CA 1
ATOM 3631 C C . GLU A 1 450 ? 25.891 43.906 8.375 1 95.94 450 GLU A C 1
ATOM 3633 O O . GLU A 1 450 ? 26.859 44.625 8.141 1 95.94 450 GLU A O 1
ATOM 3638 N N . VAL A 1 451 ? 25.75 42.75 7.855 1 95.75 451 VAL A N 1
ATOM 3639 C CA . VAL A 1 451 ? 26.734 42.156 6.969 1 95.75 451 VAL A CA 1
ATOM 3640 C C . VAL A 1 451 ? 26.812 42.969 5.672 1 95.75 451 VAL A C 1
ATOM 3642 O O . VAL A 1 451 ? 27.891 43.094 5.09 1 95.75 451 VAL A O 1
ATOM 3645 N N . LEU A 1 452 ? 25.734 43.531 5.254 1 95.81 452 LEU A N 1
ATOM 3646 C CA . LEU A 1 452 ? 25.672 44.312 4.016 1 95.81 452 LEU A CA 1
ATOM 3647 C C . LEU A 1 452 ? 26.141 45.75 4.238 1 95.81 452 LEU A C 1
ATOM 3649 O O . LEU A 1 452 ? 26.25 46.5 3.287 1 95.81 452 LEU A O 1
ATOM 3653 N N . GLY A 1 453 ? 26.375 46.125 5.52 1 94.81 453 GLY A N 1
ATOM 3654 C CA . GLY A 1 453 ? 26.906 47.438 5.844 1 94.81 453 GLY A CA 1
ATOM 3655 C C . GLY A 1 453 ? 25.828 48.469 6.027 1 94.81 453 GLY A C 1
ATOM 3656 O O . GLY A 1 453 ? 26.109 49.688 6.137 1 94.81 453 GLY A O 1
ATOM 3657 N N . ARG A 1 454 ? 24.641 48.031 6.016 1 96.69 454 ARG A N 1
ATOM 3658 C CA . ARG A 1 454 ? 23.516 48.938 6.254 1 96.69 454 ARG A CA 1
ATOM 3659 C C . ARG A 1 454 ? 23.156 48.969 7.734 1 96.69 454 ARG A C 1
ATOM 3661 O O . ARG A 1 454 ? 22.125 48.438 8.133 1 96.69 454 ARG A O 1
ATOM 3668 N N . ILE A 1 455 ? 23.859 49.75 8.5 1 97.06 455 ILE A N 1
ATOM 3669 C CA . ILE A 1 455 ? 23.859 49.688 9.961 1 97.06 455 ILE A CA 1
ATOM 3670 C C . ILE A 1 455 ? 22.578 50.281 10.508 1 97.06 455 ILE A C 1
ATOM 3672 O O . ILE A 1 455 ? 22.016 49.781 11.484 1 97.06 455 ILE A O 1
ATOM 3676 N N . ARG A 1 456 ? 22.109 51.344 9.922 1 96.75 456 ARG A N 1
ATOM 3677 C CA . ARG A 1 456 ? 20.906 51.969 10.414 1 96.75 456 ARG A CA 1
ATOM 3678 C C . ARG A 1 456 ? 19.703 51.062 10.305 1 96.75 456 ARG A C 1
ATOM 3680 O O . ARG A 1 456 ? 18.891 50.969 11.227 1 96.75 456 ARG A O 1
ATOM 3687 N N . GLN A 1 457 ? 19.625 50.438 9.164 1 96.88 457 GLN A N 1
ATOM 3688 C CA . GLN A 1 457 ? 18.531 49.5 8.977 1 96.88 457 GLN A CA 1
ATOM 3689 C C . GLN A 1 457 ? 18.672 48.312 9.93 1 96.88 457 GLN A C 1
ATOM 3691 O O . GLN A 1 457 ? 17.672 47.781 10.422 1 96.88 457 GLN A O 1
ATOM 3696 N N . ALA A 1 458 ? 19.812 47.844 10.18 1 97.44 458 ALA A N 1
ATOM 3697 C CA . ALA A 1 458 ? 20.047 46.75 11.133 1 97.44 458 ALA A CA 1
ATOM 3698 C C . ALA A 1 458 ? 19.547 47.125 12.523 1 97.44 458 ALA A C 1
ATOM 3700 O O . ALA A 1 458 ? 18.891 46.312 13.188 1 97.44 458 ALA A O 1
ATOM 3701 N N . ILE A 1 459 ? 19.859 48.344 12.914 1 97.19 459 ILE A N 1
ATOM 3702 C CA . ILE A 1 459 ? 19.438 48.844 14.219 1 97.19 459 ILE A CA 1
ATOM 3703 C C . ILE A 1 459 ? 17.922 48.844 14.32 1 97.19 459 ILE A C 1
ATOM 3705 O O . ILE A 1 459 ? 17.359 48.406 15.336 1 97.19 459 ILE A O 1
ATOM 3709 N N . GLU A 1 460 ? 17.312 49.281 13.281 1 96.81 460 GLU A N 1
ATOM 3710 C CA . GLU A 1 460 ? 15.844 49.281 13.266 1 96.81 460 GLU A CA 1
ATOM 3711 C C . GLU A 1 460 ? 15.273 47.875 13.43 1 96.81 460 GLU A C 1
ATOM 3713 O O . GLU A 1 460 ? 14.289 47.688 14.141 1 96.81 460 GLU A O 1
ATOM 3718 N N . CYS A 1 461 ? 15.859 46.969 12.805 1 96.75 461 CYS A N 1
ATOM 3719 C CA . CYS A 1 461 ? 15.406 45.562 12.883 1 96.75 461 CYS A CA 1
ATOM 3720 C C . CYS A 1 461 ? 15.609 45 14.289 1 96.75 461 CYS A C 1
ATOM 3722 O O . CYS A 1 461 ? 14.719 44.375 14.836 1 96.75 461 CYS A O 1
ATOM 3724 N N . TYR A 1 462 ? 16.703 45.25 14.867 1 95.94 462 TYR A N 1
ATOM 3725 C CA . TYR A 1 462 ? 16.984 44.75 16.219 1 95.94 462 TYR A CA 1
ATOM 3726 C C . TYR A 1 462 ? 16.047 45.406 17.234 1 95.94 462 TYR A C 1
ATOM 3728 O O . TYR A 1 462 ? 15.609 44.75 18.172 1 95.94 462 TYR A O 1
ATOM 3736 N N . LYS A 1 463 ? 15.75 46.625 17.031 1 95 463 LYS A N 1
ATOM 3737 C CA . LYS A 1 463 ? 14.812 47.312 17.922 1 95 463 LYS A CA 1
ATOM 3738 C C . LYS A 1 463 ? 13.422 46.688 17.828 1 95 463 LYS A C 1
ATOM 3740 O O . LYS A 1 463 ? 12.758 46.5 18.844 1 95 463 LYS A O 1
ATOM 3745 N N . ARG A 1 464 ? 13.07 46.375 16.672 1 94.5 464 ARG A N 1
ATOM 3746 C CA . ARG A 1 464 ? 11.781 45.75 16.469 1 94.5 464 ARG A CA 1
ATOM 3747 C C . ARG A 1 464 ? 11.742 44.375 17.141 1 94.5 464 ARG A C 1
ATOM 3749 O O . ARG A 1 464 ? 10.703 43.938 17.656 1 94.5 464 ARG A O 1
ATOM 3756 N N . SER A 1 465 ? 12.797 43.656 17.047 1 93.88 465 SER A N 1
ATOM 3757 C CA . SER A 1 465 ? 12.867 42.312 17.656 1 93.88 465 SER A CA 1
ATOM 3758 C C . SER A 1 465 ? 12.68 42.406 19.172 1 93.88 465 SER A C 1
ATOM 3760 O O . SER A 1 465 ? 12.195 41.469 19.797 1 93.88 465 SER A O 1
ATOM 3762 N N . LEU A 1 466 ? 13 43.5 19.812 1 91.56 466 LEU A N 1
ATOM 3763 C CA . LEU A 1 466 ? 12.93 43.688 21.266 1 91.56 466 LEU A CA 1
ATOM 3764 C C . LEU A 1 466 ? 11.492 43.906 21.719 1 91.56 466 LEU A C 1
ATOM 3766 O O . LEU A 1 466 ? 11.172 43.688 22.891 1 91.56 466 LEU A O 1
ATOM 3770 N N . ILE A 1 467 ? 10.625 44.281 20.797 1 89.38 467 ILE A N 1
ATOM 3771 C CA . ILE A 1 467 ? 9.227 44.531 21.125 1 89.38 467 ILE A CA 1
ATOM 3772 C C . ILE A 1 467 ? 8.594 43.25 21.688 1 89.38 467 ILE A C 1
ATOM 3774 O O . ILE A 1 467 ? 7.855 43.281 22.672 1 89.38 467 ILE A O 1
ATOM 3778 N N . SER A 1 468 ? 8.914 42.156 21.031 1 82.94 468 SER A N 1
ATOM 3779 C CA . SER A 1 468 ? 8.289 40.906 21.422 1 82.94 468 SER A CA 1
ATOM 3780 C C . SER A 1 468 ? 9.234 40.062 22.281 1 82.94 468 SER A C 1
ATOM 3782 O O . SER A 1 468 ? 8.844 39 22.781 1 82.94 468 SER A O 1
ATOM 3784 N N . ALA A 1 469 ? 10.398 40.531 22.5 1 81.81 469 ALA A N 1
ATOM 3785 C CA . ALA A 1 469 ? 11.391 39.75 23.219 1 81.81 469 ALA A CA 1
ATOM 3786 C C . ALA A 1 469 ? 11.156 39.812 24.734 1 81.81 469 ALA A C 1
ATOM 3788 O O . ALA A 1 469 ? 10.477 40.719 25.219 1 81.81 469 ALA A O 1
ATOM 3789 N N . ASN A 1 470 ? 11.648 38.844 25.391 1 82.25 470 ASN A N 1
ATOM 3790 C CA . ASN A 1 470 ? 11.711 38.875 26.844 1 82.25 470 ASN A CA 1
ATOM 3791 C C . ASN A 1 470 ? 12.461 40.125 27.344 1 82.25 470 ASN A C 1
ATOM 3793 O O . ASN A 1 470 ? 13.523 40.469 26.828 1 82.25 470 ASN A O 1
ATOM 3797 N N . PRO A 1 471 ? 11.82 40.719 28.234 1 83.25 471 PRO A N 1
ATOM 3798 C CA . PRO A 1 471 ? 12.469 41.906 28.75 1 83.25 471 PRO A CA 1
ATOM 3799 C C . PRO A 1 471 ? 13.852 41.625 29.328 1 83.25 471 PRO A C 1
ATOM 3801 O O . PRO A 1 471 ? 14.68 42.531 29.422 1 83.25 471 PRO A O 1
ATOM 3804 N N . ARG A 1 472 ? 14.133 40.469 29.594 1 88.06 472 ARG A N 1
ATOM 3805 C CA . ARG A 1 472 ? 15.398 40.094 30.219 1 88.06 472 ARG A CA 1
ATOM 3806 C C . ARG A 1 472 ? 16.438 39.719 29.156 1 88.06 472 ARG A C 1
ATOM 3808 O O . ARG A 1 472 ? 17.547 39.312 29.5 1 88.06 472 ARG A O 1
ATOM 3815 N N . GLU A 1 473 ? 16.031 39.906 27.938 1 88.62 473 GLU A N 1
ATOM 3816 C CA . GLU A 1 473 ? 16.938 39.531 26.859 1 88.62 473 GLU A CA 1
ATOM 3817 C C . GLU A 1 473 ? 18.094 40.531 26.766 1 88.62 473 GLU A C 1
ATOM 3819 O O . GLU A 1 473 ? 17.906 41.75 26.781 1 88.62 473 GLU A O 1
ATOM 3824 N N . THR A 1 474 ? 19.391 40.062 26.688 1 91.62 474 THR A N 1
ATOM 3825 C CA . THR A 1 474 ? 20.547 40.969 26.719 1 91.62 474 THR A CA 1
ATOM 3826 C C . THR A 1 474 ? 21.359 40.844 25.438 1 91.62 474 THR A C 1
ATOM 3828 O O . THR A 1 474 ? 22.141 41.719 25.094 1 91.62 474 THR A O 1
ATOM 3831 N N . ILE A 1 475 ? 21.172 39.781 24.703 1 90.81 475 ILE A N 1
ATOM 3832 C CA . ILE A 1 475 ? 22.016 39.5 23.547 1 90.81 475 ILE A CA 1
ATOM 3833 C C . ILE A 1 475 ? 21.734 40.531 22.453 1 90.81 475 ILE A C 1
ATOM 3835 O O . ILE A 1 475 ? 22.656 41.094 21.875 1 90.81 475 ILE A O 1
ATOM 3839 N N . VAL A 1 476 ? 20.5 40.75 22.172 1 93.44 476 VAL A N 1
ATOM 3840 C CA . VAL A 1 476 ? 20.125 41.719 21.141 1 93.44 476 VAL A CA 1
ATOM 3841 C C . VAL A 1 476 ? 20.531 43.125 21.562 1 93.44 476 VAL A C 1
ATOM 3843 O O . VAL A 1 476 ? 20.938 43.938 20.734 1 93.44 476 VAL A O 1
ATOM 3846 N N . LYS A 1 477 ? 20.438 43.438 22.828 1 95.06 477 LYS A N 1
ATOM 3847 C CA . LYS A 1 477 ? 20.828 44.75 23.359 1 95.06 477 LYS A CA 1
ATOM 3848 C C . LYS A 1 477 ? 22.328 44.969 23.203 1 95.06 477 LYS A C 1
ATOM 3850 O O . LYS A 1 477 ? 22.781 46.094 22.938 1 95.06 477 LYS A O 1
ATOM 3855 N N . LEU A 1 478 ? 23.062 43.938 23.406 1 94.69 478 LEU A N 1
ATOM 3856 C CA . LEU A 1 478 ? 24.5 44.031 23.203 1 94.69 478 LEU A CA 1
ATOM 3857 C C . LEU A 1 478 ? 24.828 44.312 21.75 1 94.69 478 LEU A C 1
ATOM 3859 O O . LEU A 1 478 ? 25.734 45.094 21.453 1 94.69 478 LEU A O 1
ATOM 3863 N N . ASN A 1 479 ? 24.141 43.719 20.891 1 94.56 479 ASN A N 1
ATOM 3864 C CA . ASN A 1 479 ? 24.328 43.969 19.453 1 94.56 479 ASN A CA 1
ATOM 3865 C C . ASN A 1 479 ? 24 45.406 19.094 1 94.56 479 ASN A C 1
ATOM 3867 O O . ASN A 1 479 ? 24.703 46.031 18.297 1 94.56 479 ASN A O 1
ATOM 3871 N N . LEU A 1 480 ? 22.953 45.875 19.641 1 96.44 480 LEU A N 1
ATOM 3872 C CA . LEU A 1 480 ? 22.547 47.25 19.391 1 96.44 480 LEU A CA 1
ATOM 3873 C C . LEU A 1 480 ? 23.625 48.219 19.891 1 96.44 480 LEU A C 1
ATOM 3875 O O . LEU A 1 480 ? 23.953 49.188 19.203 1 96.44 480 LEU A O 1
ATOM 3879 N N . ALA A 1 481 ? 24.156 47.938 21.031 1 96.5 481 ALA A N 1
ATOM 3880 C CA . ALA A 1 481 ? 25.219 48.781 21.578 1 96.5 481 ALA A CA 1
ATOM 3881 C C . ALA A 1 481 ? 26.422 48.812 20.625 1 96.5 481 ALA A C 1
ATOM 3883 O O . ALA A 1 481 ? 26.953 49.875 20.328 1 96.5 481 ALA A O 1
ATOM 3884 N N . ARG A 1 482 ? 26.734 47.688 20.203 1 95.94 482 ARG A N 1
ATOM 3885 C CA . ARG A 1 482 ? 27.859 47.562 19.281 1 95.94 482 ARG A CA 1
ATOM 3886 C C . ARG A 1 482 ? 27.609 48.344 18 1 95.94 482 ARG A C 1
ATOM 3888 O O . ARG A 1 482 ? 28.5 49.031 17.516 1 95.94 482 ARG A O 1
ATOM 3895 N N . LEU A 1 483 ? 26.484 48.312 17.484 1 97.12 483 LEU A N 1
ATOM 3896 C CA . LEU A 1 483 ? 26.141 48.969 16.219 1 97.12 483 LEU A CA 1
ATOM 3897 C C . LEU A 1 483 ? 26.094 50.469 16.391 1 97.12 483 LEU A C 1
ATOM 3899 O O . LEU A 1 483 ? 26.5 51.219 15.492 1 97.12 483 LEU A O 1
ATOM 3903 N N . TYR A 1 484 ? 25.656 50.938 17.469 1 96.75 484 TYR A N 1
ATOM 3904 C CA . TYR A 1 484 ? 25.656 52.375 17.734 1 96.75 484 TYR A CA 1
ATOM 3905 C C . TYR A 1 484 ? 27.078 52.938 17.844 1 96.75 484 TYR A C 1
ATOM 3907 O O . TYR A 1 484 ? 27.359 54.031 17.391 1 96.75 484 TYR A O 1
ATOM 3915 N N . TYR A 1 485 ? 27.938 52.125 18.391 1 95 485 TYR A N 1
ATOM 3916 C CA . TYR A 1 485 ? 29.328 52.531 18.438 1 95 485 TYR A CA 1
ATOM 3917 C C . TYR A 1 485 ? 29.922 52.625 17.047 1 95 485 TYR A C 1
ATOM 3919 O O . TYR A 1 485 ? 30.703 53.562 16.75 1 95 485 TYR A O 1
ATOM 3927 N N . LYS A 1 486 ? 29.484 51.719 16.25 1 95.06 486 LYS A N 1
ATOM 3928 C CA . LYS A 1 486 ? 29.969 51.719 14.883 1 95.06 486 LYS A CA 1
ATOM 3929 C C . LYS A 1 486 ? 29.5 52.969 14.141 1 95.06 486 LYS A C 1
ATOM 3931 O O . LYS A 1 486 ? 30.188 53.469 13.25 1 95.06 486 LYS A O 1
ATOM 3936 N N . LEU A 1 487 ? 28.406 53.562 14.469 1 95.81 487 LEU A N 1
ATOM 3937 C CA . LEU A 1 487 ? 27.859 54.75 13.844 1 95.81 487 LEU A CA 1
ATOM 3938 C C . LEU A 1 487 ? 28.406 56 14.5 1 95.81 487 LEU A C 1
ATOM 3940 O O . LEU A 1 487 ? 28.156 57.125 14.023 1 95.81 487 LEU A O 1
ATOM 3944 N N . GLY A 1 488 ? 29.125 55.844 15.625 1 94.19 488 GLY A N 1
ATOM 3945 C CA . GLY A 1 488 ? 29.656 57 16.359 1 94.19 488 GLY A CA 1
ATOM 3946 C C . GLY A 1 488 ? 28.656 57.594 17.328 1 94.19 488 GLY A C 1
ATOM 3947 O O . GLY A 1 488 ? 28.891 58.688 17.875 1 94.19 488 GLY A O 1
ATOM 3948 N N . GLU A 1 489 ? 27.609 56.938 17.453 1 95.44 489 GLU A N 1
ATOM 3949 C CA . GLU A 1 489 ? 26.609 57.375 18.422 1 95.44 489 GLU A CA 1
ATOM 3950 C C . GLU A 1 489 ? 26.844 56.75 19.781 1 95.44 489 GLU A C 1
ATOM 3952 O O . GLU A 1 489 ? 26.078 55.906 20.234 1 95.44 489 GLU A O 1
ATOM 3957 N N . VAL A 1 490 ? 27.703 57.25 20.5 1 94 490 VAL A N 1
ATOM 3958 C CA . VAL A 1 490 ? 28.25 56.656 21.719 1 94 490 VAL A CA 1
ATOM 3959 C C . VAL A 1 490 ? 27.219 56.719 22.844 1 94 490 VAL A C 1
ATOM 3961 O O . VAL A 1 490 ? 27.094 55.781 23.609 1 94 490 VAL A O 1
ATOM 3964 N N . MET A 1 491 ? 26.516 57.812 22.828 1 93.31 491 MET A N 1
ATOM 3965 C CA . MET A 1 491 ? 25.531 58 23.906 1 93.31 491 MET A CA 1
ATOM 3966 C C . MET A 1 491 ? 24.484 56.875 23.859 1 93.31 491 MET A C 1
ATOM 3968 O O . MET A 1 491 ? 24.109 56.344 24.891 1 93.31 491 MET A O 1
ATOM 3972 N N . GLU A 1 492 ? 24.047 56.656 22.672 1 95.69 492 GLU A N 1
ATOM 3973 C CA . GLU A 1 492 ? 23.047 55.594 22.5 1 95.69 492 GLU A CA 1
ATOM 3974 C C . GLU A 1 492 ? 23.625 54.219 22.859 1 95.69 492 GLU A C 1
ATOM 3976 O O . GLU A 1 492 ? 22.953 53.406 23.484 1 95.69 492 GLU A O 1
ATOM 3981 N N . GLY A 1 493 ? 24.766 53.938 22.453 1 96.44 493 GLY A N 1
ATOM 3982 C CA . GLY A 1 493 ? 25.438 52.688 22.781 1 96.44 493 GLY A CA 1
ATOM 3983 C C . GLY A 1 493 ? 25.562 52.469 24.281 1 96.44 493 GLY A C 1
ATOM 3984 O O . GLY A 1 493 ? 25.297 51.375 24.781 1 96.44 493 GLY A O 1
ATOM 3985 N N . VAL A 1 494 ? 25.969 53.469 24.969 1 95.19 494 VAL A N 1
ATOM 3986 C CA . VAL A 1 494 ? 26.156 53.406 26.406 1 95.19 494 VAL A CA 1
ATOM 3987 C C . VAL A 1 494 ? 24.812 53.188 27.109 1 95.19 494 VAL A C 1
ATOM 3989 O O . VAL A 1 494 ? 24.75 52.5 28.125 1 95.19 494 VAL A O 1
ATOM 3992 N N . SER A 1 495 ? 23.828 53.844 26.562 1 96.06 495 SER A N 1
ATOM 3993 C CA . SER A 1 495 ? 22.5 53.656 27.125 1 96.06 495 SER A CA 1
ATOM 3994 C C . SER A 1 495 ? 22.109 52.156 27.125 1 96.06 495 SER A C 1
ATOM 3996 O O . SER A 1 495 ? 21.516 51.688 28.078 1 96.06 495 SER A O 1
ATOM 3998 N N . PHE A 1 496 ? 22.391 51.438 26.078 1 96.38 496 PHE A N 1
ATOM 3999 C CA . PHE A 1 496 ? 22.078 50.031 26 1 96.38 496 PHE A CA 1
ATOM 4000 C C . PHE A 1 496 ? 22.953 49.219 26.953 1 96.38 496 PHE A C 1
ATOM 4002 O O . PHE A 1 496 ? 22.5 48.25 27.547 1 96.38 496 PHE A O 1
ATOM 4009 N N . HIS A 1 497 ? 24.219 49.531 27.062 1 96 497 HIS A N 1
ATOM 4010 C CA . HIS A 1 497 ? 25.094 48.875 28.031 1 96 497 HIS A CA 1
ATOM 4011 C C . HIS A 1 497 ? 24.562 49.062 29.453 1 96 497 HIS A C 1
ATOM 4013 O O . HIS A 1 497 ? 24.625 48.125 30.266 1 96 497 HIS A O 1
ATOM 4019 N N . ARG A 1 498 ? 24.078 50.219 29.703 1 95.62 498 ARG A N 1
ATOM 4020 C CA . ARG A 1 498 ? 23.5 50.469 31.016 1 95.62 498 ARG A CA 1
ATOM 4021 C C . ARG A 1 498 ? 22.297 49.562 31.281 1 95.62 498 ARG A C 1
ATOM 4023 O O . ARG A 1 498 ? 22.141 49.031 32.375 1 95.62 498 ARG A O 1
ATOM 4030 N N . ARG A 1 499 ? 21.516 49.438 30.312 1 95.38 499 ARG A N 1
ATOM 4031 C CA . ARG A 1 499 ? 20.344 48.562 30.438 1 95.38 499 ARG A CA 1
ATOM 4032 C C . ARG A 1 499 ? 20.781 47.125 30.672 1 95.38 499 ARG A C 1
ATOM 4034 O O . ARG A 1 499 ? 20.125 46.375 31.422 1 95.38 499 ARG A O 1
ATOM 4041 N N . ILE A 1 500 ? 21.781 46.656 30.016 1 96.06 500 ILE A N 1
ATOM 4042 C CA . ILE A 1 500 ? 22.312 45.281 30.172 1 96.06 500 ILE A CA 1
ATOM 4043 C C . ILE A 1 500 ? 22.766 45.094 31.609 1 96.06 500 ILE A C 1
ATOM 4045 O O . ILE A 1 500 ? 22.516 44.031 32.219 1 96.06 500 ILE A O 1
ATOM 4049 N N . ILE A 1 501 ? 23.375 46.094 32.156 1 95.06 501 ILE A N 1
ATOM 4050 C CA . ILE A 1 501 ? 23.875 46.031 33.531 1 95.06 501 ILE A CA 1
ATOM 4051 C C . ILE A 1 501 ? 22.688 45.938 34.5 1 95.06 501 ILE A C 1
ATOM 4053 O O . ILE A 1 501 ? 22.688 45.125 35.406 1 95.06 501 ILE A O 1
ATOM 4057 N N . GLU A 1 502 ? 21.75 46.75 34.25 1 95.06 502 GLU A N 1
ATOM 4058 C CA . GLU A 1 502 ? 20.578 46.75 35.125 1 95.06 502 GLU A CA 1
ATOM 4059 C C . GLU A 1 502 ? 19.875 45.406 35.125 1 95.06 502 GLU A C 1
ATOM 4061 O O . GLU A 1 502 ? 19.5 44.875 36.188 1 95.06 502 GLU A O 1
ATOM 4066 N N . ILE A 1 503 ? 19.719 44.844 33.938 1 94.75 503 ILE A N 1
ATOM 4067 C CA . ILE A 1 503 ? 19.047 43.562 33.781 1 94.75 503 ILE A CA 1
ATOM 4068 C C . ILE A 1 503 ? 19.891 42.469 34.438 1 94.75 503 ILE A C 1
ATOM 4070 O O . ILE A 1 503 ? 19.344 41.625 35.156 1 94.75 503 ILE A O 1
ATOM 4074 N N . SER A 1 504 ? 21.156 42.5 34.25 1 94.5 504 SER A N 1
ATOM 4075 C CA . SER A 1 504 ? 22.047 41.5 34.781 1 94.5 504 SER A CA 1
ATOM 4076 C C . SER A 1 504 ? 22.125 41.531 36.312 1 94.5 504 SER A C 1
ATOM 4078 O O . SER A 1 504 ? 22.172 40.5 36.969 1 94.5 504 SER A O 1
ATOM 4080 N N . GLN A 1 505 ? 22.047 42.719 36.781 1 92.75 505 GLN A N 1
ATOM 4081 C CA . GLN A 1 505 ? 22.047 42.875 38.25 1 92.75 505 GLN A CA 1
ATOM 4082 C C . GLN A 1 505 ? 20.734 42.406 38.844 1 92.75 505 GLN A C 1
ATOM 4084 O O . GLN A 1 505 ? 20.719 41.75 39.906 1 92.75 505 GLN A O 1
ATOM 4089 N N . ALA A 1 506 ? 19.719 42.75 38.156 1 93.44 506 ALA A N 1
ATOM 4090 C CA . ALA A 1 506 ? 18.406 42.344 38.625 1 93.44 506 ALA A CA 1
ATOM 4091 C C . ALA A 1 506 ? 18.266 40.812 38.625 1 93.44 506 ALA A C 1
ATOM 4093 O O . ALA A 1 506 ? 17.609 40.25 39.5 1 93.44 506 ALA A O 1
ATOM 4094 N N . GLU A 1 507 ? 18.922 40.25 37.688 1 93 507 GLU A N 1
ATOM 4095 C CA . GLU A 1 507 ? 18.828 38.781 37.531 1 93 507 GLU A CA 1
ATOM 4096 C C . GLU A 1 507 ? 19.969 38.094 38.281 1 93 507 GLU A C 1
ATOM 4098 O O . GLU A 1 507 ? 20.094 36.875 38.219 1 93 507 GLU A O 1
ATOM 4103 N N . GLN A 1 508 ? 20.797 38.906 39 1 90.94 508 GLN A N 1
ATOM 4104 C CA . GLN A 1 508 ? 21.953 38.438 39.781 1 90.94 508 GLN A CA 1
ATOM 4105 C C . GLN A 1 508 ? 22.859 37.562 38.906 1 90.94 508 GLN A C 1
ATOM 4107 O O . GLN A 1 508 ? 23.234 36.469 39.312 1 90.94 508 GLN A O 1
ATOM 4112 N N . ARG A 1 509 ? 23.094 38.031 37.688 1 92.94 509 ARG A N 1
ATOM 4113 C CA . ARG A 1 509 ? 24 37.312 36.781 1 92.94 509 ARG A CA 1
ATOM 4114 C C . ARG A 1 509 ? 25.453 37.5 37.219 1 92.94 509 ARG A C 1
ATOM 4116 O O . ARG A 1 509 ? 25.766 38.375 38 1 92.94 509 ARG A O 1
ATOM 4123 N N . ASP A 1 510 ? 26.281 36.594 36.75 1 92.62 510 ASP A N 1
ATOM 4124 C CA . ASP A 1 510 ? 27.703 36.719 37.031 1 92.62 510 ASP A CA 1
ATOM 4125 C C . ASP A 1 510 ? 28.297 37.969 36.375 1 92.62 510 ASP A C 1
ATOM 4127 O O . ASP A 1 510 ? 27.953 38.281 35.219 1 92.62 510 ASP A O 1
ATOM 4131 N N . ILE A 1 511 ? 29.078 38.656 37.031 1 90.81 511 ILE A N 1
ATOM 4132 C CA . ILE A 1 511 ? 29.672 39.906 36.562 1 90.81 511 ILE A CA 1
ATOM 4133 C C . ILE A 1 511 ? 30.484 39.656 35.281 1 90.81 511 ILE A C 1
ATOM 4135 O O . ILE A 1 511 ? 30.594 40.531 34.438 1 90.81 511 ILE A O 1
ATOM 4139 N N . ALA A 1 512 ? 31.016 38.438 35.156 1 90.56 512 ALA A N 1
ATOM 4140 C CA . ALA A 1 512 ? 31.781 38.062 33.969 1 90.56 512 ALA A CA 1
ATOM 4141 C C . ALA A 1 512 ? 30.953 38.188 32.688 1 90.56 512 ALA A C 1
ATOM 4143 O O . ALA A 1 512 ? 31.469 38.5 31.625 1 90.56 512 ALA A O 1
ATOM 4144 N N . ASP A 1 513 ? 29.641 38.062 32.844 1 90.88 513 ASP A N 1
ATOM 4145 C CA . ASP A 1 513 ? 28.75 38.062 31.703 1 90.88 513 ASP A CA 1
ATOM 4146 C C . ASP A 1 513 ? 28.5 39.469 31.188 1 90.88 513 ASP A C 1
ATOM 4148 O O . ASP A 1 513 ? 28.141 39.656 30.031 1 90.88 513 ASP A O 1
ATOM 4152 N N . TYR A 1 514 ? 28.672 40.438 32.125 1 93.81 514 TYR A N 1
ATOM 4153 C CA . TYR A 1 514 ? 28.375 41.812 31.688 1 93.81 514 TYR A CA 1
ATOM 4154 C C . TYR A 1 514 ? 29.5 42.75 32.062 1 93.81 514 TYR A C 1
ATOM 4156 O O . TYR A 1 514 ? 29.281 43.969 32.219 1 93.81 514 TYR A O 1
ATOM 4164 N N . ALA A 1 515 ? 30.703 42.281 32.156 1 94.44 515 ALA A N 1
ATOM 4165 C CA . ALA A 1 515 ? 31.875 43.062 32.5 1 94.44 515 ALA A CA 1
ATOM 4166 C C . ALA A 1 515 ? 32.188 44.094 31.422 1 94.44 515 ALA A C 1
ATOM 4168 O O . ALA A 1 515 ? 32.531 45.219 31.719 1 94.44 515 ALA A O 1
ATOM 4169 N N . LYS A 1 516 ? 32.062 43.594 30.266 1 93.19 516 LYS A N 1
ATOM 4170 C CA . LYS A 1 516 ? 32.375 44.469 29.141 1 93.19 516 LYS A CA 1
ATOM 4171 C C . LYS A 1 516 ? 31.438 45.688 29.141 1 93.19 516 LYS A C 1
ATOM 4173 O O . LYS A 1 516 ? 31.859 46.812 28.828 1 93.19 516 LYS A O 1
ATOM 4178 N N . SER A 1 517 ? 30.25 45.469 29.453 1 95.81 517 SER A N 1
ATOM 4179 C CA . SER A 1 517 ? 29.297 46.562 29.516 1 95.81 517 SER A CA 1
ATOM 4180 C C . SER A 1 517 ? 29.641 47.531 30.641 1 95.81 517 SER A C 1
ATOM 4182 O O . SER A 1 517 ? 29.5 48.75 30.484 1 95.81 517 SER A O 1
ATOM 4184 N N . CYS A 1 518 ? 30.109 47.062 31.656 1 95.38 518 CYS A N 1
ATOM 4185 C CA . CYS A 1 518 ? 30.531 47.906 32.781 1 95.38 518 CYS A CA 1
ATOM 4186 C C . CYS A 1 518 ? 31.688 48.812 32.375 1 95.38 518 CYS A C 1
ATOM 4188 O O . CYS A 1 518 ? 31.703 50 32.688 1 95.38 518 CYS A O 1
ATOM 4190 N N . ILE A 1 519 ? 32.531 48.219 31.703 1 94.88 519 ILE A N 1
ATOM 4191 C CA . ILE A 1 519 ? 33.719 48.938 31.281 1 94.88 519 ILE A CA 1
ATOM 4192 C C . ILE A 1 519 ? 33.344 50.031 30.297 1 94.88 519 ILE A C 1
ATOM 4194 O O . ILE A 1 519 ? 33.844 51.156 30.391 1 94.88 519 ILE A O 1
ATOM 4198 N N . GLU A 1 520 ? 32.438 49.75 29.453 1 94.94 520 GLU A N 1
ATOM 4199 C CA . GLU A 1 520 ? 32.031 50.719 28.453 1 94.94 520 GLU A CA 1
ATOM 4200 C C . GLU A 1 520 ? 31.281 51.875 29.094 1 94.94 520 GLU A C 1
ATOM 4202 O O . GLU A 1 520 ? 31.484 53.031 28.688 1 94.94 520 GLU A O 1
ATOM 4207 N N . VAL A 1 521 ? 30.5 51.688 30.031 1 95.81 521 VAL A N 1
ATOM 4208 C CA . VAL A 1 521 ? 29.781 52.75 30.703 1 95.81 521 VAL A CA 1
ATOM 4209 C C . VAL A 1 521 ? 30.75 53.594 31.531 1 95.81 521 VAL A C 1
ATOM 4211 O O . VAL A 1 521 ? 30.672 54.812 31.531 1 95.81 521 VAL A O 1
ATOM 4214 N N . ALA A 1 522 ? 31.656 52.906 32.094 1 95.31 522 ALA A N 1
ATOM 4215 C CA . ALA A 1 522 ? 32.656 53.594 32.906 1 95.31 522 ALA A CA 1
ATOM 4216 C C . ALA A 1 522 ? 33.531 54.5 32 1 95.31 522 ALA A C 1
ATOM 4218 O O . ALA A 1 522 ? 33.812 55.625 32.375 1 95.31 522 ALA A O 1
ATOM 4219 N N . ALA A 1 523 ? 33.906 53.938 30.984 1 94.31 523 ALA A N 1
ATOM 4220 C CA . ALA A 1 523 ? 34.75 54.688 30.047 1 94.31 523 ALA A CA 1
ATOM 4221 C C . ALA A 1 523 ? 34.031 55.938 29.562 1 94.31 523 ALA A C 1
ATOM 4223 O O . ALA A 1 523 ? 34.625 57 29.406 1 94.31 523 ALA A O 1
ATOM 4224 N N . TYR A 1 524 ? 32.812 55.812 29.359 1 94.56 524 TYR A N 1
ATOM 4225 C CA . TYR A 1 524 ? 32 56.938 28.891 1 94.56 524 TYR A CA 1
ATOM 4226 C C . TYR A 1 524 ? 31.859 58 29.984 1 94.56 524 TYR A C 1
ATOM 4228 O O . TYR A 1 524 ? 32 59.188 29.719 1 94.56 524 TYR A O 1
ATOM 4236 N N . GLN A 1 525 ? 31.656 57.531 31.141 1 93.44 525 GLN A N 1
ATOM 4237 C CA . GLN A 1 525 ? 31.484 58.469 32.25 1 93.44 525 GLN A CA 1
ATOM 4238 C C . GLN A 1 525 ? 32.781 59.188 32.562 1 93.44 525 GLN A C 1
ATOM 4240 O O . GLN A 1 525 ? 32.75 60.344 33.062 1 93.44 525 GLN A O 1
ATOM 4245 N N . MET A 1 526 ? 33.844 58.594 32.219 1 92.31 526 MET A N 1
ATOM 4246 C CA . MET A 1 526 ? 35.156 59.219 32.438 1 92.31 526 MET A CA 1
ATOM 4247 C C . MET A 1 526 ? 35.5 60.219 31.328 1 92.31 526 MET A C 1
ATOM 4249 O O . MET A 1 526 ? 36.25 61.156 31.547 1 92.31 526 MET A O 1
ATOM 4253 N N . ALA A 1 527 ? 34.906 60.031 30.25 1 90.25 527 ALA A N 1
ATOM 4254 C CA . ALA A 1 527 ? 35.25 60.844 29.078 1 90.25 527 ALA A CA 1
ATOM 4255 C C . ALA A 1 527 ? 34.375 62.062 28.984 1 90.25 527 ALA A C 1
ATOM 4257 O O . ALA A 1 527 ? 34.781 63.094 28.453 1 90.25 527 ALA A O 1
ATOM 4258 N N . VAL A 1 528 ? 33.281 62.062 29.578 1 90.75 528 VAL A N 1
ATOM 4259 C CA . VAL A 1 528 ? 32.344 63.188 29.469 1 90.75 528 VAL A CA 1
ATOM 4260 C C . VAL A 1 528 ? 32.562 64.188 30.609 1 90.75 528 VAL A C 1
ATOM 4262 O O . VAL A 1 528 ? 32.844 63.781 31.734 1 90.75 528 VAL A O 1
ATOM 4265 N N . PRO A 1 529 ? 32.688 65.5 30.453 1 86.06 529 PRO A N 1
ATOM 4266 C CA . PRO A 1 529 ? 33 66.5 31.469 1 86.06 529 PRO A CA 1
ATOM 4267 C C . PRO A 1 529 ? 32.094 66.438 32.688 1 86.06 529 PRO A C 1
ATOM 4269 O O . PRO A 1 529 ? 32.562 66.562 33.812 1 86.06 529 PRO A O 1
ATOM 4272 N N . ASP A 1 530 ? 30.828 66.125 32.594 1 84.88 530 ASP A N 1
ATOM 4273 C CA . ASP A 1 530 ? 29.906 66.062 33.719 1 84.88 530 ASP A CA 1
ATOM 4274 C C . ASP A 1 530 ? 29.469 64.625 33.938 1 84.88 530 ASP A C 1
ATOM 4276 O O . ASP A 1 530 ? 28.328 64.375 34.344 1 84.88 530 ASP A O 1
ATOM 4280 N N . GLY A 1 531 ? 30.516 63.75 33.812 1 89.19 531 GLY A N 1
ATOM 4281 C CA . GLY A 1 531 ? 30.188 62.344 33.969 1 89.19 531 GLY A CA 1
ATOM 4282 C C . GLY A 1 531 ? 30.156 61.875 35.406 1 89.19 531 GLY A C 1
ATOM 4283 O O . GLY A 1 531 ? 30.734 62.531 36.281 1 89.19 531 GLY A O 1
ATOM 4284 N N . ASP A 1 532 ? 29.438 60.875 35.719 1 92.31 532 ASP A N 1
ATOM 4285 C CA . ASP A 1 532 ? 29.328 60.281 37.062 1 92.31 532 ASP A CA 1
ATOM 4286 C C . ASP A 1 532 ? 30.531 59.406 37.375 1 92.31 532 ASP A C 1
ATOM 4288 O O . ASP A 1 532 ? 30.484 58.188 37.156 1 92.31 532 ASP A O 1
ATOM 4292 N N . LEU A 1 533 ? 31.516 59.969 37.969 1 93.12 533 LEU A N 1
ATOM 4293 C CA . LEU A 1 533 ? 32.75 59.25 38.219 1 93.12 533 LEU A CA 1
ATOM 4294 C C . LEU A 1 533 ? 32.562 58.219 39.344 1 93.12 533 LEU A C 1
ATOM 4296 O O . LEU A 1 533 ? 33.281 57.219 39.375 1 93.12 533 LEU A O 1
ATOM 4300 N N . ASN A 1 534 ? 31.609 58.531 40.188 1 92.88 534 ASN A N 1
ATOM 4301 C CA . ASN A 1 534 ? 31.328 57.562 41.25 1 92.88 534 ASN A CA 1
ATOM 4302 C C . ASN A 1 534 ? 30.766 56.25 40.656 1 92.88 534 ASN A C 1
ATOM 4304 O O . ASN A 1 534 ? 31.125 55.156 41.125 1 92.88 534 ASN A O 1
ATOM 4308 N N . LEU A 1 535 ? 29.938 56.469 39.688 1 93.31 535 LEU A N 1
ATOM 4309 C CA . LEU A 1 535 ? 29.375 55.312 39.031 1 93.31 535 LEU A CA 1
ATOM 4310 C C . LEU A 1 535 ? 30.453 54.531 38.312 1 93.31 535 LEU A C 1
ATOM 4312 O O . LEU A 1 535 ? 30.469 53.281 38.312 1 93.31 535 LEU A O 1
ATOM 4316 N N . ALA A 1 536 ? 31.266 55.188 37.625 1 94.75 536 ALA A N 1
ATOM 4317 C CA . ALA A 1 536 ? 32.406 54.562 36.938 1 94.75 536 ALA A CA 1
ATOM 4318 C C . ALA A 1 536 ? 33.25 53.75 37.906 1 94.75 536 ALA A C 1
ATOM 4320 O O . ALA A 1 536 ? 33.688 52.625 37.594 1 94.75 536 ALA A O 1
ATOM 4321 N N . GLN A 1 537 ? 33.5 54.375 39.062 1 93.75 537 GLN A N 1
ATOM 4322 C CA . GLN A 1 537 ? 34.344 53.719 40.094 1 93.75 537 GLN A CA 1
ATOM 4323 C C . GLN A 1 537 ? 33.656 52.469 40.594 1 93.75 537 GLN A C 1
ATOM 4325 O O . GLN A 1 537 ? 34.344 51.438 40.781 1 93.75 537 GLN A O 1
ATOM 4330 N N . GLU A 1 538 ? 32.438 52.594 40.781 1 94.38 538 GLU A N 1
ATOM 4331 C CA . GLU A 1 538 ? 31.688 51.438 41.281 1 94.38 538 GLU A CA 1
ATOM 4332 C C . GLU A 1 538 ? 31.75 50.281 40.312 1 94.38 538 GLU A C 1
ATOM 4334 O O . GLU A 1 538 ? 32 49.156 40.688 1 94.38 538 GLU A O 1
ATOM 4339 N N . TYR A 1 539 ? 31.469 50.531 39.031 1 95.12 539 TYR A N 1
ATOM 4340 C CA . TYR A 1 539 ? 31.453 49.5 38 1 95.12 539 TYR A CA 1
ATOM 4341 C C . TYR A 1 539 ? 32.844 48.906 37.812 1 95.12 539 TYR A C 1
ATOM 4343 O O . TYR A 1 539 ? 33 47.688 37.719 1 95.12 539 TYR A O 1
ATOM 4351 N N . LEU A 1 540 ? 33.812 49.688 37.812 1 94.62 540 LEU A N 1
ATOM 4352 C CA . LEU A 1 540 ? 35.188 49.25 37.625 1 94.62 540 LEU A CA 1
ATOM 4353 C C . LEU A 1 540 ? 35.656 48.406 38.812 1 94.62 540 LEU A C 1
ATOM 4355 O O . LEU A 1 540 ? 36.406 47.438 38.625 1 94.62 540 LEU A O 1
ATOM 4359 N N . SER A 1 541 ? 35.25 48.875 40 1 94.75 541 SER A N 1
ATOM 4360 C CA . SER A 1 541 ? 35.625 48.125 41.219 1 94.75 541 SER A CA 1
ATOM 4361 C C . SER A 1 541 ? 35.031 46.719 41.188 1 94.75 541 SER A C 1
ATOM 4363 O O . SER A 1 541 ? 35.688 45.75 41.562 1 94.75 541 SER A O 1
ATOM 4365 N N . SER A 1 542 ? 33.844 46.719 40.75 1 94.06 542 SER A N 1
ATOM 4366 C CA . SER A 1 542 ? 33.156 45.406 40.688 1 94.06 542 SER A CA 1
ATOM 4367 C C . SER A 1 542 ? 33.844 44.469 39.688 1 94.06 542 SER A C 1
ATOM 4369 O O . SER A 1 542 ? 33.938 43.281 39.938 1 94.06 542 SER A O 1
ATOM 4371 N N . VAL A 1 543 ? 34.188 44.938 38.531 1 95.19 543 VAL A N 1
ATOM 4372 C CA . VAL A 1 543 ? 34.844 44.125 37.5 1 95.19 543 VAL A CA 1
ATOM 4373 C C . VAL A 1 543 ? 36.25 43.75 37.969 1 95.19 543 VAL A C 1
ATOM 4375 O O . VAL A 1 543 ? 36.688 42.625 37.75 1 95.19 543 VAL A O 1
ATOM 4378 N N . ALA A 1 544 ? 36.906 44.688 38.594 1 93 544 ALA A N 1
ATOM 4379 C CA . ALA A 1 544 ? 38.281 44.469 39.031 1 93 544 ALA A CA 1
ATOM 4380 C C . ALA A 1 544 ? 38.344 43.375 40.125 1 93 544 ALA A C 1
ATOM 4382 O O . ALA A 1 544 ? 39.312 42.656 40.25 1 93 544 ALA A O 1
ATOM 4383 N N . ALA A 1 545 ? 37.312 43.25 40.875 1 91.69 545 ALA A N 1
ATOM 4384 C CA . ALA A 1 545 ? 37.25 42.281 41.969 1 91.69 545 ALA A CA 1
ATOM 4385 C C . ALA A 1 545 ? 36.781 40.938 41.469 1 91.69 545 ALA A C 1
ATOM 4387 O O . ALA A 1 545 ? 36.781 39.938 42.219 1 91.69 545 ALA A O 1
ATOM 4388 N N . SER A 1 546 ? 36.531 40.875 40.25 1 90.44 546 SER A N 1
ATOM 4389 C CA . SER A 1 546 ? 35.969 39.656 39.719 1 90.44 546 SER A CA 1
ATOM 4390 C C . SER A 1 546 ? 37 38.844 38.969 1 90.44 546 SER A C 1
ATOM 4392 O O . SER A 1 546 ? 38.188 39.188 38.969 1 90.44 546 SER A O 1
ATOM 4394 N N . ASN A 1 547 ? 36.688 37.719 38.438 1 86.56 547 ASN A N 1
ATOM 4395 C CA . ASN A 1 547 ? 37.594 36.875 37.688 1 86.56 547 ASN A CA 1
ATOM 4396 C C . ASN A 1 547 ? 37.344 37 36.188 1 86.56 547 ASN A C 1
ATOM 4398 O O . ASN A 1 547 ? 37.656 36.062 35.438 1 86.56 547 ASN A O 1
ATOM 4402 N N . SER A 1 548 ? 36.875 38.156 35.844 1 87.69 548 SER A N 1
ATOM 4403 C CA . SER A 1 548 ? 36.562 38.375 34.438 1 87.69 548 SER A CA 1
ATOM 4404 C C . SER A 1 548 ? 37.844 38.625 33.625 1 87.69 548 SER A C 1
ATOM 4406 O O . SER A 1 548 ? 38.906 38.938 34.188 1 87.69 548 SER A O 1
ATOM 4408 N N . GLU A 1 549 ? 37.812 38.438 32.344 1 88.19 549 GLU A N 1
ATOM 4409 C CA . GLU A 1 549 ? 38.938 38.656 31.438 1 88.19 549 GLU A CA 1
ATOM 4410 C C . GLU A 1 549 ? 39.344 40.125 31.375 1 88.19 549 GLU A C 1
ATOM 4412 O O . GLU A 1 549 ? 40.469 40.438 31.062 1 88.19 549 GLU A O 1
ATOM 4417 N N . ASP A 1 550 ? 38.438 40.938 31.766 1 89 550 ASP A N 1
ATOM 4418 C CA . ASP A 1 550 ? 38.656 42.375 31.625 1 89 550 ASP A CA 1
ATOM 4419 C C . ASP A 1 550 ? 39.188 42.969 32.938 1 89 550 ASP A C 1
ATOM 4421 O O . ASP A 1 550 ? 39.156 44.188 33.125 1 89 550 ASP A O 1
ATOM 4425 N N . VAL A 1 551 ? 39.688 42.188 33.719 1 91.31 551 VAL A N 1
ATOM 4426 C CA . VAL A 1 551 ? 40.094 42.625 35.062 1 91.31 551 VAL A CA 1
ATOM 4427 C C . VAL A 1 551 ? 41.281 43.594 34.938 1 91.31 551 VAL A C 1
ATOM 4429 O O . VAL A 1 551 ? 41.312 44.594 35.656 1 91.31 551 VAL A O 1
ATOM 4432 N N . VAL A 1 552 ? 42.188 43.312 34.062 1 92 552 VAL A N 1
ATOM 4433 C CA . VAL A 1 552 ? 43.375 44.125 33.906 1 92 552 VAL A CA 1
ATOM 4434 C C . VAL A 1 552 ? 43 45.531 33.438 1 92 552 VAL A C 1
ATOM 4436 O O . VAL A 1 552 ? 43.469 46.531 33.969 1 92 552 VAL A O 1
ATOM 4439 N N . ARG A 1 553 ? 42.188 45.469 32.5 1 92.62 553 ARG A N 1
ATOM 4440 C CA . ARG A 1 553 ? 41.719 46.75 31.969 1 92.62 553 ARG A CA 1
ATOM 4441 C C . ARG A 1 553 ? 40.938 47.531 33 1 92.62 553 ARG A C 1
ATOM 4443 O O . ARG A 1 553 ? 41.125 48.75 33.156 1 92.62 553 ARG A O 1
ATOM 4450 N N . ALA A 1 554 ? 40.125 46.906 33.719 1 94.19 554 ALA A N 1
ATOM 4451 C CA . ALA A 1 554 ? 39.312 47.531 34.719 1 94.19 554 ALA A CA 1
ATOM 4452 C C . ALA A 1 554 ? 40.188 48.125 35.844 1 94.19 554 ALA A C 1
ATOM 4454 O O . ALA A 1 554 ? 39.906 49.188 36.375 1 94.19 554 ALA A O 1
ATOM 4455 N N . THR A 1 555 ? 41.219 47.438 36.156 1 93.75 555 THR A N 1
ATOM 4456 C CA . THR A 1 555 ? 42.094 47.875 37.219 1 93.75 555 THR A CA 1
ATOM 4457 C C . THR A 1 555 ? 42.875 49.125 36.812 1 93.75 555 THR A C 1
ATOM 4459 O O . THR A 1 555 ? 43.031 50.031 37.594 1 93.75 555 THR A O 1
ATOM 4462 N N . ASN A 1 556 ? 43.281 49.062 35.625 1 94 556 ASN A N 1
ATOM 4463 C CA . ASN A 1 556 ? 43.969 50.25 35.094 1 94 556 ASN A CA 1
ATOM 4464 C C . ASN A 1 556 ? 43.062 51.469 35.031 1 94 556 ASN A C 1
ATOM 4466 O O . ASN A 1 556 ? 43.469 52.562 35.406 1 94 556 ASN A O 1
ATOM 4470 N N . MET A 1 557 ? 41.938 51.219 34.688 1 94.69 557 MET A N 1
ATOM 4471 C CA . MET A 1 557 ? 41 52.312 34.594 1 94.69 557 MET A CA 1
ATOM 4472 C C . MET A 1 557 ? 40.562 52.781 35.969 1 94.69 557 MET A C 1
ATOM 4474 O O . MET A 1 557 ? 40.25 53.969 36.156 1 94.69 557 MET A O 1
ATOM 4478 N N . LEU A 1 558 ? 40.531 51.938 36.812 1 93.75 558 LEU A N 1
ATOM 4479 C CA . LEU A 1 558 ? 40.156 52.25 38.188 1 93.75 558 LEU A CA 1
ATOM 4480 C C . LEU A 1 558 ? 41.156 53.219 38.812 1 93.75 558 LEU A C 1
ATOM 4482 O O . LEU A 1 558 ? 40.781 54.125 39.531 1 93.75 558 LEU A O 1
ATOM 4486 N N . LYS A 1 559 ? 42.406 53.031 38.469 1 93.38 559 LYS A N 1
ATOM 4487 C CA . LYS A 1 559 ? 43.469 53.969 38.938 1 93.38 559 LYS A CA 1
ATOM 4488 C C . LYS A 1 559 ? 43.25 55.344 38.375 1 93.38 559 LYS A C 1
ATOM 4490 O O . LYS A 1 559 ? 43.406 56.344 39.094 1 93.38 559 LYS A O 1
ATOM 4495 N N . ASN A 1 560 ? 42.906 55.281 37.25 1 92.88 560 ASN A N 1
ATOM 4496 C CA . ASN A 1 560 ? 42.688 56.562 36.562 1 92.88 560 ASN A CA 1
ATOM 4497 C C . ASN A 1 560 ? 41.469 57.281 37.094 1 92.88 560 ASN A C 1
ATOM 4499 O O . ASN A 1 560 ? 41.5 58.531 37.25 1 92.88 560 ASN A O 1
ATOM 4503 N N . VAL A 1 561 ? 40.469 56.562 37.375 1 92.5 561 VAL A N 1
ATOM 4504 C CA . VAL A 1 561 ? 39.219 57.188 37.875 1 92.5 561 VAL A CA 1
ATOM 4505 C C . VAL A 1 561 ? 39.438 57.75 39.281 1 92.5 561 VAL A C 1
ATOM 4507 O O . VAL A 1 561 ? 38.938 58.812 39.625 1 92.5 561 VAL A O 1
ATOM 4510 N N . THR A 1 562 ? 40.219 57.062 40 1 90.56 562 THR A N 1
ATOM 4511 C CA . THR A 1 562 ? 40.531 57.5 41.344 1 90.56 562 THR A CA 1
ATOM 4512 C C . THR A 1 562 ? 41.344 58.812 41.312 1 90.56 562 THR A C 1
ATOM 4514 O O . THR A 1 562 ? 41.125 59.688 42.125 1 90.56 562 THR A O 1
ATOM 4517 N N . ARG A 1 563 ? 42.125 58.875 40.344 1 89.38 563 ARG A N 1
ATOM 4518 C CA . ARG A 1 563 ? 42.906 60.094 40.156 1 89.38 563 ARG A CA 1
ATOM 4519 C C . ARG A 1 563 ? 42.031 61.25 39.719 1 89.38 563 ARG A C 1
ATOM 4521 O O . ARG A 1 563 ? 42.219 62.375 40.188 1 89.38 563 ARG A O 1
ATOM 4528 N N . LEU A 1 564 ? 41.125 60.906 39.031 1 90 564 LEU A N 1
ATOM 4529 C CA . LEU A 1 564 ? 40.219 61.938 38.531 1 90 564 LEU A CA 1
ATOM 4530 C C . LEU A 1 564 ? 39.312 62.438 39.625 1 90 564 LEU A C 1
ATOM 4532 O O . LEU A 1 564 ? 39 63.625 39.688 1 90 564 LEU A O 1
ATOM 4536 N N . ILE A 1 565 ? 38.938 61.625 40.438 1 89.69 565 ILE A N 1
ATOM 4537 C CA . ILE A 1 565 ? 38.062 62 41.562 1 89.69 565 ILE A CA 1
ATOM 4538 C C . ILE A 1 565 ? 38.844 62.844 42.562 1 89.69 565 ILE A C 1
ATOM 4540 O O . ILE A 1 565 ? 38.312 63.844 43.094 1 89.69 565 ILE A O 1
ATOM 4544 N N . ALA A 1 566 ? 40.094 62.562 42.719 1 86.06 566 ALA A N 1
ATOM 4545 C CA . ALA A 1 566 ? 40.938 63.281 43.625 1 86.06 566 ALA A CA 1
ATOM 4546 C C . ALA A 1 566 ? 41.219 64.688 43.094 1 86.06 566 ALA A C 1
ATOM 4548 O O . ALA A 1 566 ? 41.25 65.688 43.875 1 86.06 566 ALA A O 1
ATOM 4549 N N . LYS A 1 567 ? 41.312 64.812 41.938 1 83.62 567 LYS A N 1
ATOM 4550 C CA . LYS A 1 567 ? 41.562 66.125 41.344 1 83.62 567 LYS A CA 1
ATOM 4551 C C . LYS A 1 567 ? 40.344 67 41.438 1 83.62 567 LYS A C 1
ATOM 4553 O O . LYS A 1 567 ? 40.469 68.188 41.625 1 83.62 567 LYS A O 1
ATOM 4558 N N . GLN A 1 568 ? 39.281 66.5 41.312 1 80.44 568 GLN A N 1
ATOM 4559 C CA . GLN A 1 568 ? 38.062 67.25 41.375 1 80.44 568 GLN A CA 1
ATOM 4560 C C . GLN A 1 568 ? 37.75 67.688 42.812 1 80.44 568 GLN A C 1
ATOM 4562 O O . GLN A 1 568 ? 37.25 68.812 43.031 1 80.44 568 GLN A O 1
ATOM 4567 N N . THR A 1 569 ? 38.156 66.875 43.719 1 76 569 THR A N 1
ATOM 4568 C CA . THR A 1 569 ? 37.969 67.188 45.125 1 76 569 THR A CA 1
ATOM 4569 C C . THR A 1 569 ? 38.969 68.312 45.531 1 76 569 THR A C 1
ATOM 4571 O O . THR A 1 569 ? 38.625 69.188 46.281 1 76 569 THR A O 1
ATOM 4574 N N . THR A 1 570 ? 40.188 68.25 44.969 1 72.44 570 THR A N 1
ATOM 4575 C CA . THR A 1 570 ? 41.188 69.25 45.281 1 72.44 570 THR A CA 1
ATOM 4576 C C . THR A 1 570 ? 40.844 70.562 44.562 1 72.44 570 THR A C 1
ATOM 4578 O O . THR A 1 570 ? 41.094 71.688 45.094 1 72.44 570 THR A O 1
ATOM 4581 N N . ALA A 1 571 ? 40.375 70.625 43.469 1 68.75 571 ALA A N 1
ATOM 4582 C CA . ALA A 1 571 ? 40 71.812 42.75 1 68.75 571 ALA A CA 1
ATOM 4583 C C . ALA A 1 571 ? 38.781 72.5 43.375 1 68.75 571 ALA A C 1
ATOM 4585 O O . ALA A 1 571 ? 38.719 73.75 43.438 1 68.75 571 ALA A O 1
ATOM 4586 N N . GLY A 1 572 ? 37.969 71.625 43.781 1 61.5 572 GLY A N 1
ATOM 4587 C CA . GLY A 1 572 ? 36.812 72.188 44.5 1 61.5 572 GLY A CA 1
ATOM 4588 C C . GLY A 1 572 ? 37.219 72.812 45.812 1 61.5 572 GLY A C 1
ATOM 4589 O O . GLY A 1 572 ? 36.625 73.812 46.219 1 61.5 572 GLY A O 1
ATOM 4590 N N . GLU A 1 573 ? 38.219 72.25 46.469 1 64.12 573 GLU A N 1
ATOM 4591 C CA . GLU A 1 573 ? 38.688 72.812 47.719 1 64.12 573 GLU A CA 1
ATOM 4592 C C . GLU A 1 573 ? 39.469 74.125 47.469 1 64.12 573 GLU A C 1
ATOM 4594 O O . GLU A 1 573 ? 39.375 75.062 48.281 1 64.12 573 GLU A O 1
ATOM 4599 N N . THR A 1 574 ? 40.156 74.125 46.438 1 60.94 574 THR A N 1
ATOM 4600 C CA . THR A 1 574 ? 40.875 75.375 46.156 1 60.94 574 THR A CA 1
ATOM 4601 C C . THR A 1 574 ? 39.906 76.438 45.719 1 60.94 574 THR A C 1
ATOM 4603 O O . THR A 1 574 ? 40.094 77.625 46.062 1 60.94 574 THR A O 1
ATOM 4606 N N . ASP A 1 575 ? 39 76.125 45.062 1 57.34 575 ASP A N 1
ATOM 4607 C CA . ASP A 1 575 ? 38.062 77.188 44.688 1 57.34 575 ASP A CA 1
ATOM 4608 C C . ASP A 1 575 ? 37.219 77.625 45.875 1 57.34 575 ASP A C 1
ATOM 4610 O O . ASP A 1 575 ? 36.75 78.75 45.938 1 57.34 575 ASP A O 1
ATOM 4614 N N . ALA A 1 576 ? 37.062 76.938 46.938 1 59.09 576 ALA A N 1
ATOM 4615 C CA . ALA A 1 576 ? 36.375 77.375 48.156 1 59.09 576 ALA A CA 1
ATOM 4616 C C . ALA A 1 576 ? 37.25 78.25 49 1 59.09 576 ALA A C 1
ATOM 4618 O O . ALA A 1 576 ? 36.75 79.188 49.656 1 59.09 576 ALA A O 1
ATOM 4619 N N . VAL A 1 577 ? 38.5 78.125 48.938 1 56.47 577 VAL A N 1
ATOM 4620 C CA . VAL A 1 577 ? 39.375 79 49.688 1 56.47 577 VAL A CA 1
ATOM 4621 C C . VAL A 1 577 ? 39.469 80.312 48.969 1 56.47 577 VAL A C 1
ATOM 4623 O O . VAL A 1 577 ? 39.656 81.375 49.625 1 56.47 577 VAL A O 1
ATOM 4626 N N . GLU A 1 578 ? 39.438 80.188 47.75 1 51.75 578 GLU A N 1
ATOM 4627 C CA . GLU A 1 578 ? 39.562 81.5 47.094 1 51.75 578 GLU A CA 1
ATOM 4628 C C . GLU A 1 578 ? 38.219 82.188 47 1 51.75 578 GLU A C 1
ATOM 4630 O O . GLU A 1 578 ? 38.156 83.375 46.688 1 51.75 578 GLU A O 1
ATOM 4635 N N . ALA A 1 579 ? 37.219 81.625 47.438 1 47.84 579 ALA A N 1
ATOM 4636 C CA . ALA A 1 579 ? 35.938 82.375 47.438 1 47.84 579 ALA A CA 1
ATOM 4637 C C . ALA A 1 579 ? 35.625 82.875 48.812 1 47.84 579 ALA A C 1
ATOM 4639 O O . ALA A 1 579 ? 35.812 82.188 49.812 1 47.84 579 ALA A O 1
ATOM 4640 N N . MET B 1 1 ? -29.078 -32.375 -19.516 1 39.09 1 MET B N 1
ATOM 4641 C CA . MET B 1 1 ? -28.344 -32.344 -18.266 1 39.09 1 MET B CA 1
ATOM 4642 C C . MET B 1 1 ? -28.422 -30.953 -17.609 1 39.09 1 MET B C 1
ATOM 4644 O O . MET B 1 1 ? -28.094 -29.953 -18.234 1 39.09 1 MET B O 1
ATOM 4648 N N . ALA B 1 2 ? -29.328 -30.797 -16.828 1 50.72 2 ALA B N 1
ATOM 4649 C CA . ALA B 1 2 ? -29.734 -29.516 -16.234 1 50.72 2 ALA B CA 1
ATOM 4650 C C . ALA B 1 2 ? -28.516 -28.734 -15.734 1 50.72 2 ALA B C 1
ATOM 4652 O O . ALA B 1 2 ? -27.641 -29.297 -15.062 1 50.72 2 ALA B O 1
ATOM 4653 N N . SER B 1 3 ? -28.062 -27.609 -16.328 1 70.81 3 SER B N 1
ATOM 4654 C CA . SER B 1 3 ? -26.906 -26.75 -16.094 1 70.81 3 SER B CA 1
ATOM 4655 C C . SER B 1 3 ? -26.906 -26.219 -14.656 1 70.81 3 SER B C 1
ATOM 4657 O O . SER B 1 3 ? -27.938 -25.812 -14.133 1 70.81 3 SER B O 1
ATOM 4659 N N . TYR B 1 4 ? -25.922 -26.688 -13.789 1 83 4 TYR B N 1
ATOM 4660 C CA . TYR B 1 4 ? -25.734 -26.203 -12.43 1 83 4 TYR B CA 1
ATOM 4661 C C . TYR B 1 4 ? -25.828 -24.688 -12.375 1 83 4 TYR B C 1
ATOM 4663 O O . TYR B 1 4 ? -26.25 -24.125 -11.359 1 83 4 TYR B O 1
ATOM 4671 N N . VAL B 1 5 ? -25.75 -24.062 -13.523 1 92.94 5 VAL B N 1
ATOM 4672 C CA . VAL B 1 5 ? -25.703 -22.609 -13.508 1 92.94 5 VAL B CA 1
ATOM 4673 C C . VAL B 1 5 ? -27.094 -22.031 -13.727 1 92.94 5 VAL B C 1
ATOM 4675 O O . VAL B 1 5 ? -27.641 -22.109 -14.828 1 92.94 5 VAL B O 1
ATOM 4678 N N . ASP B 1 6 ? -27.688 -21.594 -12.672 1 92.38 6 ASP B N 1
ATOM 4679 C CA . ASP B 1 6 ? -29.031 -21.047 -12.703 1 92.38 6 ASP B CA 1
ATOM 4680 C C . ASP B 1 6 ? -29.156 -19.844 -11.773 1 92.38 6 ASP B C 1
ATOM 4682 O O . ASP B 1 6 ? -28.141 -19.312 -11.289 1 92.38 6 ASP B O 1
ATOM 4686 N N . ALA B 1 7 ? -30.344 -19.406 -11.578 1 92.25 7 ALA B N 1
ATOM 4687 C CA . ALA B 1 7 ? -30.594 -18.219 -10.773 1 92.25 7 ALA B CA 1
ATOM 4688 C C . ALA B 1 7 ? -30.219 -18.453 -9.312 1 92.25 7 ALA B C 1
ATOM 4690 O O . ALA B 1 7 ? -29.781 -17.531 -8.625 1 92.25 7 ALA B O 1
ATOM 4691 N N . SER B 1 8 ? -30.422 -19.672 -8.914 1 92.94 8 SER B N 1
ATOM 4692 C CA . SER B 1 8 ? -30.078 -20 -7.531 1 92.94 8 SER B CA 1
ATOM 4693 C C . SER B 1 8 ? -28.578 -19.891 -7.297 1 92.94 8 SER B C 1
ATOM 4695 O O . SER B 1 8 ? -28.141 -19.344 -6.277 1 92.94 8 SER B O 1
ATOM 4697 N N . MET B 1 9 ? -27.859 -20.375 -8.234 1 95.12 9 MET B N 1
ATOM 4698 C CA . MET B 1 9 ? -26.406 -20.266 -8.133 1 95.12 9 MET B CA 1
ATOM 4699 C C . MET B 1 9 ? -25.984 -18.797 -8.141 1 95.12 9 MET B C 1
ATOM 4701 O O . MET B 1 9 ? -25.125 -18.391 -7.359 1 95.12 9 MET B O 1
ATOM 4705 N N . ALA B 1 10 ? -26.594 -18.047 -9 1 96 10 ALA B N 1
ATOM 4706 C CA . ALA B 1 10 ? -26.281 -16.625 -9.07 1 96 10 ALA B CA 1
ATOM 4707 C C . ALA B 1 10 ? -26.547 -15.938 -7.734 1 96 10 ALA B C 1
ATOM 4709 O O . ALA B 1 10 ? -25.781 -15.094 -7.297 1 96 10 ALA B O 1
ATOM 4710 N N . ALA B 1 11 ? -27.609 -16.297 -7.117 1 95.31 11 ALA B N 1
ATOM 4711 C CA . ALA B 1 11 ? -27.953 -15.719 -5.824 1 95.31 11 ALA B CA 1
ATOM 4712 C C . ALA B 1 11 ? -26.922 -16.094 -4.758 1 95.31 11 ALA B C 1
ATOM 4714 O O . ALA B 1 11 ? -26.562 -15.266 -3.918 1 95.31 11 ALA B O 1
ATOM 4715 N N . ASP B 1 12 ? -26.516 -17.344 -4.828 1 95.69 12 ASP B N 1
ATOM 4716 C CA . ASP B 1 12 ? -25.5 -17.797 -3.883 1 95.69 12 ASP B CA 1
ATOM 4717 C C . ASP B 1 12 ? -24.188 -17.047 -4.074 1 95.69 12 ASP B C 1
ATOM 4719 O O . ASP B 1 12 ? -23.516 -16.688 -3.1 1 95.69 12 ASP B O 1
ATOM 4723 N N . ILE B 1 13 ? -23.812 -16.812 -5.301 1 97.5 13 ILE B N 1
ATOM 4724 C CA . ILE B 1 13 ? -22.578 -16.094 -5.598 1 97.5 13 ILE B CA 1
ATOM 4725 C C . ILE B 1 13 ? -22.719 -14.641 -5.168 1 97.5 13 ILE B C 1
ATOM 4727 O O . ILE B 1 13 ? -21.766 -14.047 -4.648 1 97.5 13 ILE B O 1
ATOM 4731 N N . ARG B 1 14 ? -23.891 -14.07 -5.34 1 96.62 14 ARG B N 1
ATOM 4732 C CA . ARG B 1 14 ? -24.156 -12.711 -4.879 1 96.62 14 ARG B CA 1
ATOM 4733 C C . ARG B 1 14 ? -23.953 -12.594 -3.373 1 96.62 14 ARG B C 1
ATOM 4735 O O . ARG B 1 14 ? -23.359 -11.625 -2.895 1 96.62 14 ARG B O 1
ATOM 4742 N N . ALA B 1 15 ? -24.484 -13.547 -2.738 1 96.38 15 ALA B N 1
ATOM 4743 C CA . ALA B 1 15 ? -24.328 -13.578 -1.286 1 96.38 15 ALA B CA 1
ATOM 4744 C C . ALA B 1 15 ? -22.859 -13.672 -0.898 1 96.38 15 ALA B C 1
ATOM 4746 O O . ALA B 1 15 ? -22.422 -13.07 0.089 1 96.38 15 ALA B O 1
ATOM 4747 N N . ALA B 1 16 ? -22.125 -14.406 -1.646 1 97.94 16 ALA B N 1
ATOM 4748 C CA . ALA B 1 16 ? -20.688 -14.57 -1.373 1 97.94 16 ALA B CA 1
ATOM 4749 C C . ALA B 1 16 ? -19.938 -13.258 -1.571 1 97.94 16 ALA B C 1
ATOM 4751 O O . ALA B 1 16 ? -19.016 -12.945 -0.812 1 97.94 16 ALA B O 1
ATOM 4752 N N . VAL B 1 17 ? -20.297 -12.5 -2.623 1 97.94 17 VAL B N 1
ATOM 4753 C CA . VAL B 1 17 ? -19.672 -11.203 -2.861 1 97.94 17 VAL B CA 1
ATOM 4754 C C . VAL B 1 17 ? -19.859 -10.312 -1.639 1 97.94 17 VAL B C 1
ATOM 4756 O O . VAL B 1 17 ? -18.906 -9.703 -1.153 1 97.94 17 VAL B O 1
ATOM 4759 N N . GLN B 1 18 ? -21.016 -10.32 -1.139 1 95.88 18 GLN B N 1
ATOM 4760 C CA . GLN B 1 18 ? -21.359 -9.453 -0.014 1 95.88 18 GLN B CA 1
ATOM 4761 C C . GLN B 1 18 ? -20.672 -9.93 1.269 1 95.88 18 GLN B C 1
ATOM 4763 O O . GLN B 1 18 ? -20.016 -9.148 1.958 1 95.88 18 GLN B O 1
ATOM 4768 N N . GLU B 1 19 ? -20.797 -11.203 1.564 1 96.75 19 GLU B N 1
ATOM 4769 C CA . GLU B 1 19 ? -20.281 -11.75 2.818 1 96.75 19 GLU B CA 1
ATOM 4770 C C . GLU B 1 19 ? -18.766 -11.672 2.875 1 96.75 19 GLU B C 1
ATOM 4772 O O . GLU B 1 19 ? -18.188 -11.352 3.92 1 96.75 19 GLU B O 1
ATOM 4777 N N . CYS B 1 20 ? -18.156 -11.969 1.775 1 98.12 20 CYS B N 1
ATOM 4778 C CA . CYS B 1 20 ? -16.703 -11.891 1.738 1 98.12 20 CYS B CA 1
ATOM 4779 C C . CYS B 1 20 ? -16.234 -10.445 1.88 1 98.12 20 CYS B C 1
ATOM 4781 O O . CYS B 1 20 ? -15.281 -10.164 2.617 1 98.12 20 CYS B O 1
ATOM 4783 N N . SER B 1 21 ? -16.906 -9.531 1.221 1 96.69 21 SER B N 1
ATOM 4784 C CA . SER B 1 21 ? -16.547 -8.117 1.3 1 96.69 21 SER B CA 1
ATOM 4785 C C . SER B 1 21 ? -16.719 -7.59 2.723 1 96.69 21 SER B C 1
ATOM 4787 O O . SER B 1 21 ? -15.844 -6.875 3.225 1 96.69 21 SER B O 1
ATOM 4789 N N . GLU B 1 22 ? -17.766 -7.973 3.348 1 95.62 22 GLU B N 1
ATOM 4790 C CA . GLU B 1 22 ? -18.062 -7.488 4.691 1 95.62 22 GLU B CA 1
ATOM 4791 C C . GLU B 1 22 ? -17.062 -8.031 5.711 1 95.62 22 GLU B C 1
ATOM 4793 O O . GLU B 1 22 ? -16.906 -7.469 6.793 1 95.62 22 GLU B O 1
ATOM 4798 N N . ARG B 1 23 ? -16.422 -9.117 5.383 1 96.94 23 ARG B N 1
ATOM 4799 C CA . ARG B 1 23 ? -15.477 -9.742 6.305 1 96.94 23 ARG B CA 1
ATOM 4800 C C . ARG B 1 23 ? -14.031 -9.422 5.914 1 96.94 23 ARG B C 1
ATOM 4802 O O . ARG B 1 23 ? -13.094 -9.977 6.477 1 96.94 23 ARG B O 1
ATOM 4809 N N . GLY B 1 24 ? -13.836 -8.609 4.914 1 96 24 GLY B N 1
ATOM 4810 C CA . GLY B 1 24 ? -12.508 -8.156 4.535 1 96 24 GLY B CA 1
ATOM 4811 C C . GLY B 1 24 ? -11.773 -9.141 3.65 1 96 24 GLY B C 1
ATOM 4812 O O . GLY B 1 24 ? -10.555 -9.023 3.461 1 96 24 GLY B O 1
ATOM 4813 N N . LEU B 1 25 ? -12.445 -10.156 3.18 1 97.5 25 LEU B N 1
ATOM 4814 C CA . LEU B 1 25 ? -11.859 -11.078 2.219 1 97.5 25 LEU B CA 1
ATOM 4815 C C . LEU B 1 25 ? -12.023 -10.562 0.793 1 97.5 25 LEU B C 1
ATOM 4817 O O . LEU B 1 25 ? -12.773 -11.133 0.004 1 97.5 25 LEU B O 1
ATOM 4821 N N . TYR B 1 26 ? -11.258 -9.602 0.469 1 96.44 26 TYR B N 1
ATOM 4822 C CA . TYR B 1 26 ? -11.453 -8.805 -0.733 1 96.44 26 TYR B CA 1
ATOM 4823 C C . TYR B 1 26 ? -11.164 -9.617 -1.987 1 96.44 26 TYR B C 1
ATOM 4825 O O . TYR B 1 26 ? -11.867 -9.492 -2.994 1 96.44 26 TYR B O 1
ATOM 4833 N N . LYS B 1 27 ? -10.172 -10.469 -1.952 1 94.88 27 LYS B N 1
ATOM 4834 C CA . LYS B 1 27 ? -9.836 -11.281 -3.119 1 94.88 27 LYS B CA 1
ATOM 4835 C C . LYS B 1 27 ? -10.945 -12.281 -3.434 1 94.88 27 LYS B C 1
ATOM 4837 O O . LYS B 1 27 ? -11.266 -12.516 -4.602 1 94.88 27 LYS B O 1
ATOM 4842 N N . ALA B 1 28 ? -11.453 -12.844 -2.385 1 98.06 28 ALA B N 1
ATOM 4843 C CA . ALA B 1 28 ? -12.562 -13.773 -2.58 1 98.06 28 ALA B CA 1
ATOM 4844 C C . ALA B 1 28 ? -13.805 -13.047 -3.1 1 98.06 28 ALA B C 1
ATOM 4846 O O . ALA B 1 28 ? -14.523 -13.57 -3.955 1 98.06 28 ALA B O 1
ATOM 4847 N N . ALA B 1 29 ? -14.047 -11.883 -2.539 1 98 29 ALA B N 1
ATOM 4848 C CA . ALA B 1 29 ? -15.172 -11.078 -3.012 1 98 29 ALA B CA 1
ATOM 4849 C C . ALA B 1 29 ? -15.008 -10.719 -4.484 1 98 29 ALA B C 1
ATOM 4851 O O . ALA B 1 29 ? -15.961 -10.812 -5.262 1 98 29 ALA B O 1
ATOM 4852 N N . GLN B 1 30 ? -13.852 -10.375 -4.855 1 97.06 30 GLN B N 1
ATOM 4853 C CA . GLN B 1 30 ? -13.562 -10.016 -6.238 1 97.06 30 GLN B CA 1
ATOM 4854 C C . GLN B 1 30 ? -13.758 -11.211 -7.168 1 97.06 30 GLN B C 1
ATOM 4856 O O . GLN B 1 30 ? -14.375 -11.086 -8.227 1 97.06 30 GLN B O 1
ATOM 4861 N N . TRP B 1 31 ? -13.219 -12.312 -6.746 1 97.31 31 TRP B N 1
ATOM 4862 C CA . TRP B 1 31 ? -13.352 -13.516 -7.551 1 97.31 31 TRP B CA 1
ATOM 4863 C C . TRP B 1 31 ? -14.82 -13.867 -7.77 1 97.31 31 TRP B C 1
ATOM 4865 O O . TRP B 1 31 ? -15.234 -14.188 -8.891 1 97.31 31 TRP B O 1
ATOM 4875 N N . ALA B 1 32 ? -15.594 -13.812 -6.719 1 98.19 32 ALA B N 1
ATOM 4876 C CA . ALA B 1 32 ? -17.016 -14.125 -6.789 1 98.19 32 ALA B CA 1
ATOM 4877 C C . ALA B 1 32 ? -17.75 -13.133 -7.688 1 98.19 32 ALA B C 1
ATOM 4879 O O . ALA B 1 32 ? -18.594 -13.523 -8.492 1 98.19 32 ALA B O 1
ATOM 4880 N N . ALA B 1 33 ? -17.391 -11.891 -7.547 1 97.31 33 ALA B N 1
ATOM 4881 C CA . ALA B 1 33 ? -18.047 -10.859 -8.352 1 97.31 33 ALA B CA 1
ATOM 4882 C C . ALA B 1 33 ? -17.719 -11.031 -9.836 1 97.31 33 ALA B C 1
ATOM 4884 O O . ALA B 1 33 ? -18.609 -10.93 -10.68 1 97.31 33 ALA B O 1
ATOM 4885 N N . ASP B 1 34 ? -16.5 -11.32 -10.172 1 96.12 34 ASP B N 1
ATOM 4886 C CA . ASP B 1 34 ? -16.078 -11.57 -11.547 1 96.12 34 ASP B CA 1
ATOM 4887 C C . ASP B 1 34 ? -16.828 -12.758 -12.141 1 96.12 34 ASP B C 1
ATOM 4889 O O . ASP B 1 34 ? -17.328 -12.688 -13.273 1 96.12 34 ASP B O 1
ATOM 4893 N N . LEU B 1 35 ? -16.906 -13.75 -11.336 1 97.12 35 LEU B N 1
ATOM 4894 C CA . LEU B 1 35 ? -17.578 -14.961 -11.789 1 97.12 35 LEU B CA 1
ATOM 4895 C C . LEU B 1 35 ? -19.062 -14.688 -12.055 1 97.12 35 LEU B C 1
ATOM 4897 O O . LEU B 1 35 ? -19.609 -15.164 -13.047 1 97.12 35 LEU B O 1
ATOM 4901 N N . LEU B 1 36 ? -19.688 -13.977 -11.164 1 96.38 36 LEU B N 1
ATOM 4902 C CA . LEU B 1 36 ? -21.109 -13.664 -11.25 1 96.38 36 LEU B CA 1
ATOM 4903 C C . LEU B 1 36 ? -21.438 -12.977 -12.578 1 96.38 36 LEU B C 1
ATOM 4905 O O . LEU B 1 36 ? -22.438 -13.297 -13.219 1 96.38 36 LEU B O 1
ATOM 4909 N N . LEU B 1 37 ? -20.578 -12.148 -13.047 1 94.31 37 LEU B N 1
ATOM 4910 C CA . LEU B 1 37 ? -20.844 -11.352 -14.234 1 94.31 37 LEU B CA 1
ATOM 4911 C C . LEU B 1 37 ? -20.578 -12.164 -15.5 1 94.31 37 LEU B C 1
ATOM 4913 O O . LEU B 1 37 ? -20.969 -11.758 -16.594 1 94.31 37 LEU B O 1
ATOM 4917 N N . THR B 1 38 ? -19.922 -13.273 -15.336 1 95.56 38 THR B N 1
ATOM 4918 C CA . THR B 1 38 ? -19.672 -14.125 -16.5 1 95.56 38 THR B CA 1
ATOM 4919 C C . THR B 1 38 ? -20.859 -15.047 -16.75 1 95.56 38 THR B C 1
ATOM 4921 O O . THR B 1 38 ? -20.953 -15.68 -17.797 1 95.56 38 THR B O 1
ATOM 4924 N N . ILE B 1 39 ? -21.797 -15.125 -15.789 1 95.81 39 ILE B N 1
ATOM 4925 C CA . ILE B 1 39 ? -23.031 -15.875 -15.992 1 95.81 39 ILE B CA 1
ATOM 4926 C C . ILE B 1 39 ? -23.938 -15.117 -16.969 1 95.81 39 ILE B C 1
ATOM 4928 O O . ILE B 1 39 ? -24.125 -13.906 -16.828 1 95.81 39 ILE B O 1
ATOM 4932 N N . PRO B 1 40 ? -24.484 -15.781 -17.906 1 93.88 40 PRO B N 1
ATOM 4933 C CA . PRO B 1 40 ? -25.375 -15.102 -18.844 1 93.88 40 PRO B CA 1
ATOM 4934 C C . PRO B 1 40 ? -26.516 -14.352 -18.156 1 93.88 40 PRO B C 1
ATOM 4936 O O . PRO B 1 40 ? -27.078 -14.844 -17.172 1 93.88 40 PRO B O 1
ATOM 4939 N N . GLU B 1 41 ? -26.859 -13.211 -18.656 1 89.81 41 GLU B N 1
ATOM 4940 C CA . GLU B 1 41 ? -27.812 -12.297 -18.047 1 89.81 41 GLU B CA 1
ATOM 4941 C C . GLU B 1 41 ? -29.172 -12.961 -17.844 1 89.81 41 GLU B C 1
ATOM 4943 O O . GLU B 1 41 ? -29.844 -12.742 -16.828 1 89.81 41 GLU B O 1
ATOM 4948 N N . ALA B 1 42 ? -29.594 -13.727 -18.781 1 89.81 42 ALA B N 1
ATOM 4949 C CA . ALA B 1 42 ? -30.891 -14.391 -18.734 1 89.81 42 ALA B CA 1
ATOM 4950 C C . ALA B 1 42 ? -30.984 -15.328 -17.531 1 89.81 42 ALA B C 1
ATOM 4952 O O . ALA B 1 42 ? -32.062 -15.438 -16.922 1 89.81 42 ALA B O 1
ATOM 4953 N N . LYS B 1 43 ? -29.891 -15.891 -17.141 1 90.75 43 LYS B N 1
ATOM 4954 C CA . LYS B 1 43 ? -29.859 -16.828 -16.016 1 90.75 43 LYS B CA 1
ATOM 4955 C C . LYS B 1 43 ? -29.625 -16.109 -14.695 1 90.75 43 LYS B C 1
ATOM 4957 O O . LYS B 1 43 ? -30.156 -16.516 -13.656 1 90.75 43 LYS B O 1
ATOM 4962 N N . ARG B 1 44 ? -28.938 -15.047 -14.766 1 90.12 44 ARG B N 1
ATOM 4963 C CA . ARG B 1 44 ? -28.547 -14.312 -13.57 1 90.12 44 ARG B CA 1
ATOM 4964 C C . ARG B 1 44 ? -29.734 -13.547 -12.984 1 90.12 44 ARG B C 1
ATOM 4966 O O . ARG B 1 44 ? -29.875 -13.461 -11.766 1 90.12 44 ARG B O 1
ATOM 4973 N N . ASN B 1 45 ? -30.547 -13.008 -13.828 1 84 45 ASN B N 1
ATOM 4974 C CA . ASN B 1 45 ? -31.609 -12.117 -13.391 1 84 45 ASN B CA 1
ATOM 4975 C C . ASN B 1 45 ? -32.938 -12.859 -13.227 1 84 45 ASN B C 1
ATOM 4977 O O . ASN B 1 45 ? -33.938 -12.273 -12.82 1 84 45 ASN B O 1
ATOM 4981 N N . THR B 1 46 ? -33 -14.078 -13.555 1 73.62 46 THR B N 1
ATOM 4982 C CA . THR B 1 46 ? -34.25 -14.797 -13.391 1 73.62 46 THR B CA 1
ATOM 4983 C C . THR B 1 46 ? -34.625 -14.914 -11.914 1 73.62 46 THR B C 1
ATOM 4985 O O . THR B 1 46 ? -33.844 -15.414 -11.109 1 73.62 46 THR B O 1
ATOM 4988 N N . ARG B 1 47 ? -35.219 -13.891 -11.359 1 56.31 47 ARG B N 1
ATOM 4989 C CA . ARG B 1 47 ? -35.656 -13.906 -9.969 1 56.31 47 ARG B CA 1
ATOM 4990 C C . ARG B 1 47 ? -36.469 -15.172 -9.656 1 56.31 47 ARG B C 1
ATOM 4992 O O . ARG B 1 47 ? -37.375 -15.547 -10.414 1 56.31 47 ARG B O 1
ATOM 4999 N N . PRO B 1 48 ? -36.094 -15.977 -8.82 1 52.06 48 PRO B N 1
ATOM 5000 C CA . PRO B 1 48 ? -36.938 -17.125 -8.484 1 52.06 48 PRO B CA 1
ATOM 5001 C C . PRO B 1 48 ? -38.406 -16.734 -8.219 1 52.06 48 PRO B C 1
ATOM 5003 O O . PRO B 1 48 ? -38.656 -15.602 -7.805 1 52.06 48 PRO B O 1
ATOM 5006 N N . PRO B 1 49 ? -39.438 -17.281 -8.773 1 39.12 49 PRO B N 1
ATOM 5007 C CA . PRO B 1 49 ? -40.812 -16.953 -8.438 1 39.12 49 PRO B CA 1
ATOM 5008 C C . PRO B 1 49 ? -41.031 -16.703 -6.949 1 39.12 49 PRO B C 1
ATOM 5010 O O . PRO B 1 49 ? -40.5 -17.453 -6.117 1 39.12 49 PRO B O 1
ATOM 5013 N N . THR B 1 50 ? -41.156 -15.484 -6.551 1 38.06 50 THR B N 1
ATOM 5014 C CA . THR B 1 50 ? -41.594 -15.242 -5.184 1 38.06 50 THR B CA 1
ATOM 5015 C C . THR B 1 50 ? -42.719 -16.188 -4.809 1 38.06 50 THR B C 1
ATOM 5017 O O . THR B 1 50 ? -43.75 -16.266 -5.512 1 38.06 50 THR B O 1
ATOM 5020 N N . THR B 1 51 ? -42.625 -17.234 -4.137 1 34.75 51 THR B N 1
ATOM 5021 C CA . THR B 1 51 ? -43.781 -17.875 -3.498 1 34.75 51 THR B CA 1
ATOM 5022 C C . THR B 1 51 ? -44.688 -16.828 -2.863 1 34.75 51 THR B C 1
ATOM 5024 O O . THR B 1 51 ? -44.25 -16.062 -2 1 34.75 51 THR B O 1
ATOM 5027 N N . GLU B 1 52 ? -45.656 -16.266 -3.561 1 32.59 52 GLU B N 1
ATOM 5028 C CA . GLU B 1 52 ? -46.781 -15.531 -3.008 1 32.59 52 GLU B CA 1
ATOM 5029 C C . GLU B 1 52 ? -47.281 -16.172 -1.711 1 32.59 52 GLU B C 1
ATOM 5031 O O . GLU B 1 52 ? -47.719 -17.328 -1.702 1 32.59 52 GLU B O 1
ATOM 5036 N N . THR B 1 53 ? -46.75 -15.875 -0.563 1 32.12 53 THR B N 1
ATOM 5037 C CA . THR B 1 53 ? -47.438 -16.203 0.671 1 32.12 53 THR B CA 1
ATOM 5038 C C . THR B 1 53 ? -48.875 -15.633 0.653 1 32.12 53 THR B C 1
ATOM 5040 O O . THR B 1 53 ? -49.062 -14.422 0.805 1 32.12 53 THR B O 1
ATOM 5043 N N . THR B 1 54 ? -49.812 -16.094 -0.129 1 29.23 54 THR B N 1
ATOM 5044 C CA . THR B 1 54 ? -51.219 -15.852 0.084 1 29.23 54 THR B CA 1
ATOM 5045 C C . THR B 1 54 ? -51.594 -16.016 1.557 1 29.23 54 THR B C 1
ATOM 5047 O O . THR B 1 54 ? -51.281 -17.062 2.16 1 29.23 54 THR B O 1
ATOM 5050 N N . PHE B 1 55 ? -51.906 -14.914 2.258 1 27.72 55 PHE B N 1
ATOM 5051 C CA . PHE B 1 55 ? -52.5 -14.844 3.58 1 27.72 55 PHE B CA 1
ATOM 5052 C C . PHE B 1 55 ? -53.75 -15.734 3.652 1 27.72 55 PHE B C 1
ATOM 5054 O O . PHE B 1 55 ? -54.812 -15.383 3.113 1 27.72 55 PHE B O 1
ATOM 5061 N N . SER B 1 56 ? -53.781 -17.016 3.387 1 25.88 56 SER B N 1
ATOM 5062 C CA . SER B 1 56 ? -54.969 -17.797 3.734 1 25.88 56 SER B CA 1
ATOM 5063 C C . SER B 1 56 ? -55.438 -17.5 5.152 1 25.88 56 SER B C 1
ATOM 5065 O O . SER B 1 56 ? -54.625 -17.156 6.02 1 25.88 56 SER B O 1
ATOM 5067 N N . THR B 1 57 ? -56.688 -16.891 5.363 1 25.67 57 THR B N 1
ATOM 5068 C CA . THR B 1 57 ? -57.594 -16.953 6.523 1 25.67 57 THR B CA 1
ATOM 5069 C C . THR B 1 57 ? -57.25 -18.141 7.402 1 25.67 57 THR B C 1
ATOM 5071 O O . THR B 1 57 ? -56.688 -19.141 6.93 1 25.67 57 THR B O 1
ATOM 5074 N N . SER B 1 58 ? -57.688 -17.969 8.836 1 23.08 58 SER B N 1
ATOM 5075 C CA . SER B 1 58 ? -57.5 -18.766 10.047 1 23.08 58 SER B CA 1
ATOM 5076 C C . SER B 1 58 ? -57.844 -20.219 9.812 1 23.08 58 SER B C 1
ATOM 5078 O O . SER B 1 58 ? -57.938 -21 10.758 1 23.08 58 SER B O 1
ATOM 5080 N N . THR B 1 59 ? -58.625 -20.516 8.711 1 24.42 59 THR B N 1
ATOM 5081 C CA . THR B 1 59 ? -58.969 -21.875 9.109 1 24.42 59 THR B CA 1
ATOM 5082 C C . THR B 1 59 ? -57.719 -22.672 9.438 1 24.42 59 THR B C 1
ATOM 5084 O O . THR B 1 59 ? -56.688 -22.531 8.758 1 24.42 59 THR B O 1
ATOM 5087 N N . PRO B 1 60 ? -57.781 -23.328 10.758 1 21.75 60 PRO B N 1
ATOM 5088 C CA . PRO B 1 60 ? -56.688 -24.109 11.344 1 21.75 60 PRO B CA 1
ATOM 5089 C C . PRO B 1 60 ? -55.906 -24.938 10.312 1 21.75 60 PRO B C 1
ATOM 5091 O O . PRO B 1 60 ? -56.5 -25.828 9.688 1 21.75 60 PRO B O 1
ATOM 5094 N N . ALA B 1 61 ? -55.406 -24.172 9.297 1 19.73 61 ALA B N 1
ATOM 5095 C CA . ALA B 1 61 ? -54.844 -25.078 8.297 1 19.73 61 ALA B CA 1
ATOM 5096 C C . ALA B 1 61 ? -54 -26.172 8.945 1 19.73 61 ALA B C 1
ATOM 5098 O O . ALA B 1 61 ? -53.219 -25.891 9.867 1 19.73 61 ALA B O 1
ATOM 5099 N N . ARG B 1 62 ? -54.469 -27.328 8.766 1 18.69 62 ARG B N 1
ATOM 5100 C CA . ARG B 1 62 ? -53.75 -28.578 8.992 1 18.69 62 ARG B CA 1
ATOM 5101 C C . ARG B 1 62 ? -52.312 -28.453 8.578 1 18.69 62 ARG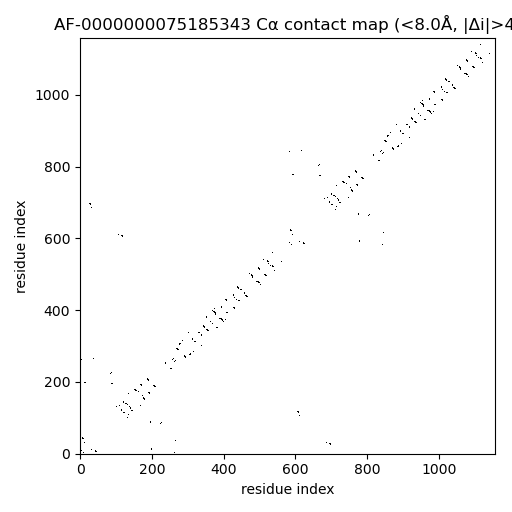 B C 1
ATOM 5103 O O . ARG B 1 62 ? -51.969 -27.734 7.633 1 18.69 62 ARG B O 1
ATOM 5110 N N . ASN B 1 63 ? -51.406 -28.969 9.438 1 17.8 63 ASN B N 1
ATOM 5111 C CA . ASN B 1 63 ? -49.969 -29.172 9.555 1 17.8 63 ASN B CA 1
ATOM 5112 C C . ASN B 1 63 ? -49.375 -29.625 8.227 1 17.8 63 ASN B C 1
ATOM 5114 O O . ASN B 1 63 ? -48.219 -30.078 8.188 1 17.8 63 ASN B O 1
ATOM 5118 N N . THR B 1 64 ? -50.125 -29.469 7.105 1 19.44 64 THR B N 1
ATOM 5119 C CA . THR B 1 64 ? -49.375 -30.422 6.277 1 19.44 64 THR B CA 1
ATOM 5120 C C . THR B 1 64 ? -47.938 -29.953 6.086 1 19.44 64 THR B C 1
ATOM 5122 O O . THR B 1 64 ? -47.688 -28.781 5.77 1 19.44 64 THR B O 1
ATOM 5125 N N . ALA B 1 65 ? -46.906 -30.672 6.582 1 18.5 65 ALA B N 1
ATOM 5126 C CA . ALA B 1 65 ? -45.5 -31 6.695 1 18.5 65 ALA B CA 1
ATOM 5127 C C . ALA B 1 65 ? -44.75 -30.594 5.438 1 18.5 65 ALA B C 1
ATOM 5129 O O . ALA B 1 65 ? -43.75 -29.828 5.512 1 18.5 65 ALA B O 1
ATOM 5130 N N . ASN B 1 66 ? -44.25 -31.609 4.695 1 18.06 66 ASN B N 1
ATOM 5131 C CA . ASN B 1 66 ? -42.969 -32.031 4.148 1 18.06 66 ASN B CA 1
ATOM 5132 C C . ASN B 1 66 ? -42.75 -31.438 2.758 1 18.06 66 ASN B C 1
ATOM 5134 O O . ASN B 1 66 ? -41.906 -31.922 2.012 1 18.06 66 ASN B O 1
ATOM 5138 N N . ALA B 1 67 ? -43.531 -30.5 2.229 1 19.8 67 ALA B N 1
ATOM 5139 C CA . ALA B 1 67 ? -43.344 -30.719 0.796 1 19.8 67 ALA B CA 1
ATOM 5140 C C . ALA B 1 67 ? -41.906 -30.422 0.368 1 19.8 67 ALA B C 1
ATOM 5142 O O . ALA B 1 67 ? -41.5 -29.25 0.318 1 19.8 67 ALA B O 1
ATOM 5143 N N . LEU B 1 68 ? -40.875 -31.406 0.736 1 21.62 68 LEU B N 1
ATOM 5144 C CA . LEU B 1 68 ? -39.625 -31.797 0.092 1 21.62 68 LEU B CA 1
ATOM 5145 C C . LEU B 1 68 ? -39.75 -31.703 -1.426 1 21.62 68 LEU B C 1
ATOM 5147 O O . LEU B 1 68 ? -40.5 -32.469 -2.045 1 21.62 68 LEU B O 1
ATOM 5151 N N . THR B 1 69 ? -40.125 -30.641 -1.938 1 23.56 69 THR B N 1
ATOM 5152 C CA . THR B 1 69 ? -40.188 -30.797 -3.385 1 23.56 69 THR B CA 1
ATOM 5153 C C . THR B 1 69 ? -39.094 -31.734 -3.873 1 23.56 69 THR B C 1
ATOM 5155 O O . THR B 1 69 ? -37.906 -31.484 -3.629 1 23.56 69 THR B O 1
ATOM 5158 N N . SER B 1 70 ? -39.438 -33.031 -4.043 1 24.47 70 SER B N 1
ATOM 5159 C CA . SER B 1 70 ? -38.875 -34.188 -4.707 1 24.47 70 SER B CA 1
ATOM 5160 C C . SER B 1 70 ? -38.438 -33.875 -6.133 1 24.47 70 SER B C 1
ATOM 5162 O O . SER B 1 70 ? -39.25 -33.875 -7.051 1 24.47 70 SER B O 1
ATOM 5164 N N . PHE B 1 71 ? -37.969 -32.844 -6.516 1 24.38 71 PHE B N 1
ATOM 5165 C CA . PHE B 1 71 ? -37.469 -33.094 -7.867 1 24.38 71 PHE B CA 1
ATOM 5166 C C . PHE B 1 71 ? -36.75 -34.438 -7.953 1 24.38 71 PHE B C 1
ATOM 5168 O O . PHE B 1 71 ? -35.688 -34.625 -7.395 1 24.38 71 PHE B O 1
ATOM 5175 N N . MET B 1 72 ? -37.531 -35.531 -7.938 1 26.39 72 MET B N 1
ATOM 5176 C CA . MET B 1 72 ? -37.281 -36.938 -8.32 1 26.39 72 MET B CA 1
ATOM 5177 C C . MET B 1 72 ? -36.594 -37.031 -9.664 1 26.39 72 MET B C 1
ATOM 5179 O O . MET B 1 72 ? -37.25 -37.094 -10.711 1 26.39 72 MET B O 1
ATOM 5183 N N . GLU B 1 73 ? -35.75 -36.094 -10.164 1 26.23 73 GLU B N 1
ATOM 5184 C CA . GLU B 1 73 ? -35.219 -36.656 -11.406 1 26.23 73 GLU B CA 1
ATOM 5185 C C . GLU B 1 73 ? -34.906 -38.156 -11.258 1 26.23 73 GLU B C 1
ATOM 5187 O O . GLU B 1 73 ? -34.75 -38.656 -10.141 1 26.23 73 GLU B O 1
ATOM 5192 N N . SER B 1 74 ? -35.25 -39 -12.25 1 27.97 74 SER B N 1
ATOM 5193 C CA . SER B 1 74 ? -34.844 -40.406 -12.305 1 27.97 74 SER B CA 1
ATOM 5194 C C . SER B 1 74 ? -33.5 -40.594 -11.625 1 27.97 74 SER B C 1
ATOM 5196 O O . SER B 1 74 ? -32.625 -39.719 -11.648 1 27.97 74 SER B O 1
ATOM 5198 N N . PRO B 1 75 ? -33.375 -41.5 -10.594 1 30.94 75 PRO B N 1
ATOM 5199 C CA . PRO B 1 75 ? -32.156 -41.938 -9.914 1 30.94 75 PRO B CA 1
ATOM 5200 C C . PRO B 1 75 ? -30.969 -42.094 -10.867 1 30.94 75 PRO B C 1
ATOM 5202 O O . PRO B 1 75 ? -30.734 -43.219 -11.383 1 30.94 75 PRO B O 1
ATOM 5205 N N . THR B 1 76 ? -30.969 -41.344 -11.898 1 31.59 76 THR B N 1
ATOM 5206 C CA . THR B 1 76 ? -29.688 -41.688 -12.508 1 31.59 76 THR B CA 1
ATOM 5207 C C . THR B 1 76 ? -28.562 -41.688 -11.469 1 31.59 76 THR B C 1
ATOM 5209 O O . THR B 1 76 ? -28.438 -40.719 -10.695 1 31.59 76 THR B O 1
ATOM 5212 N N . LYS B 1 77 ? -28.109 -42.812 -10.992 1 34.16 77 LYS B N 1
ATOM 5213 C CA . LYS B 1 77 ? -27.094 -43.188 -10.031 1 34.16 77 LYS B CA 1
ATOM 5214 C C . LYS B 1 77 ? -25.984 -42.125 -9.938 1 34.16 77 LYS B C 1
ATOM 5216 O O . LYS B 1 77 ? -25.172 -42 -10.859 1 34.16 77 LYS B O 1
ATOM 5221 N N . SER B 1 78 ? -26.344 -40.969 -9.562 1 39.56 78 SER B N 1
ATOM 5222 C CA . SER B 1 78 ? -25.156 -40.156 -9.266 1 39.56 78 SER B CA 1
ATOM 5223 C C . SER B 1 78 ? -24.062 -41 -8.617 1 39.56 78 SER B C 1
ATOM 5225 O O . SER B 1 78 ? -24.344 -41.844 -7.742 1 39.56 78 SER B O 1
ATOM 5227 N N . PRO B 1 79 ? -23 -41.281 -9.133 1 44.38 79 PRO B N 1
ATOM 5228 C CA . PRO B 1 79 ? -21.984 -42.125 -8.516 1 44.38 79 PRO B CA 1
ATOM 5229 C C . PRO B 1 79 ? -21.875 -41.938 -7.008 1 44.38 79 PRO B C 1
ATOM 5231 O O . PRO B 1 79 ? -22.172 -40.844 -6.508 1 44.38 79 PRO B O 1
ATOM 5234 N N . ALA B 1 80 ? -22.094 -42.875 -6.078 1 52.44 80 ALA B N 1
ATOM 5235 C CA . ALA B 1 80 ? -21.984 -43 -4.629 1 52.44 80 ALA B CA 1
ATOM 5236 C C . ALA B 1 80 ? -20.891 -42.094 -4.082 1 52.44 80 ALA B C 1
ATOM 5238 O O . ALA B 1 80 ? -19.734 -42.188 -4.492 1 52.44 80 ALA B O 1
ATOM 5239 N N . ARG B 1 81 ? -21.328 -40.844 -3.602 1 63.91 81 ARG B N 1
ATOM 5240 C CA . ARG B 1 81 ? -20.391 -39.969 -2.896 1 63.91 81 ARG B CA 1
ATOM 5241 C C . ARG B 1 81 ? -19.594 -40.781 -1.857 1 63.91 81 ARG B C 1
ATOM 5243 O O . ARG B 1 81 ? -20.078 -41.781 -1.346 1 63.91 81 ARG B O 1
ATOM 5250 N N . HIS B 1 82 ? -18.391 -40.438 -1.771 1 71.25 82 HIS B N 1
ATOM 5251 C CA . HIS B 1 82 ? -17.547 -41.094 -0.781 1 71.25 82 HIS B CA 1
ATOM 5252 C C . HIS B 1 82 ? -18.188 -41.062 0.604 1 71.25 82 HIS B C 1
ATOM 5254 O O . HIS B 1 82 ? -18.75 -40.031 0.998 1 71.25 82 HIS B O 1
ATOM 5260 N N . PRO B 1 83 ? -18.422 -42.125 1.238 1 69.31 83 PRO B N 1
ATOM 5261 C CA . PRO B 1 83 ? -19.062 -42.188 2.553 1 69.31 83 PRO B CA 1
ATOM 5262 C C . PRO B 1 83 ? -18.531 -41.125 3.525 1 69.31 83 PRO B C 1
ATOM 5264 O O . PRO B 1 83 ? -19.25 -40.719 4.438 1 69.31 83 PRO B O 1
ATOM 5267 N N . HIS B 1 84 ? -17.297 -40.625 3.289 1 74.06 84 HIS B N 1
ATOM 5268 C CA . HIS B 1 84 ? -16.688 -39.688 4.219 1 74.06 84 HIS B CA 1
ATOM 5269 C C . HIS B 1 84 ? -16.781 -38.25 3.678 1 74.06 84 HIS B C 1
ATOM 5271 O O . HIS B 1 84 ? -16.156 -37.344 4.23 1 74.06 84 HIS B O 1
ATOM 5277 N N . ALA B 1 85 ? -17.578 -38.094 2.66 1 77.88 85 ALA B N 1
ATOM 5278 C CA . ALA B 1 85 ? -17.703 -36.75 2.082 1 77.88 85 ALA B CA 1
ATOM 5279 C C . ALA B 1 85 ? -18.469 -35.812 3.016 1 77.88 85 ALA B C 1
ATOM 5281 O O . ALA B 1 85 ? -19.453 -36.219 3.641 1 77.88 85 ALA B O 1
ATOM 5282 N N . ALA B 1 86 ? -17.938 -34.656 3.125 1 79.38 86 ALA B N 1
ATOM 5283 C CA . ALA B 1 86 ? -18.609 -33.656 3.955 1 79.38 86 ALA B CA 1
ATOM 5284 C C . ALA B 1 86 ? -19.984 -33.344 3.395 1 79.38 86 ALA B C 1
ATOM 5286 O O . ALA B 1 86 ? -20.203 -33.375 2.18 1 79.38 86 ALA B O 1
ATOM 5287 N N . SER B 1 87 ? -20.938 -33.125 4.262 1 80.62 87 SER B N 1
ATOM 5288 C CA . SER B 1 87 ? -22.266 -32.719 3.842 1 80.62 87 SER B CA 1
ATOM 5289 C C . SER B 1 87 ? -22.438 -31.203 3.977 1 80.62 87 SER B C 1
ATOM 5291 O O . SER B 1 87 ? -21.859 -30.594 4.879 1 80.62 87 SER B O 1
ATOM 5293 N N . LEU B 1 88 ? -23.125 -30.719 2.912 1 77.81 88 LEU B N 1
ATOM 5294 C CA . LEU B 1 88 ? -23.438 -29.297 3.033 1 77.81 88 LEU B CA 1
ATOM 5295 C C . LEU B 1 88 ? -24.203 -29.016 4.32 1 77.81 88 LEU B C 1
ATOM 5297 O O . LEU B 1 88 ? -25.188 -29.703 4.625 1 77.81 88 LEU B O 1
ATOM 5301 N N . LYS B 1 89 ? -23.594 -28.328 5.246 1 68.44 89 LYS B N 1
ATOM 5302 C CA . LYS B 1 89 ? -24.203 -28.031 6.543 1 68.44 89 LYS B CA 1
ATOM 5303 C C . LYS B 1 89 ? -24.719 -26.609 6.602 1 68.44 89 LYS B C 1
ATOM 5305 O O . LYS B 1 89 ? -23.953 -25.656 6.438 1 68.44 89 LYS B O 1
ATOM 5310 N N . SER B 1 90 ? -26.016 -26.516 6.363 1 71.75 90 SER B N 1
ATOM 5311 C CA . SER B 1 90 ? -26.578 -25.219 6.672 1 71.75 90 SER B CA 1
ATOM 5312 C C . SER B 1 90 ? -26.875 -25.078 8.156 1 71.75 90 SER B C 1
ATOM 5314 O O . SER B 1 90 ? -27.234 -26.062 8.82 1 71.75 90 SER B O 1
ATOM 5316 N N . LEU B 1 91 ? -26.406 -24.078 8.766 1 74.44 91 LEU B N 1
ATOM 5317 C CA . LEU B 1 91 ? -26.75 -23.859 10.164 1 74.44 91 LEU B CA 1
ATOM 5318 C C . LEU B 1 91 ? -28.25 -24 10.383 1 74.44 91 LEU B C 1
ATOM 5320 O O . LEU B 1 91 ? -29.047 -23.625 9.516 1 74.44 91 LEU B O 1
ATOM 5324 N N . PRO B 1 92 ? -28.562 -24.578 11.43 1 81.25 92 PRO B N 1
ATOM 5325 C CA . PRO B 1 92 ? -29.984 -24.625 11.75 1 81.25 92 PRO B CA 1
ATOM 5326 C C . PRO B 1 92 ? -30.641 -23.25 11.664 1 81.25 92 PRO B C 1
ATOM 5328 O O . PRO B 1 92 ? -30.016 -22.234 12 1 81.25 92 PRO B O 1
ATOM 5331 N N . PRO B 1 93 ? -31.812 -23.219 11.133 1 86.38 93 PRO B N 1
ATOM 5332 C CA . PRO B 1 93 ? -32.5 -21.938 10.938 1 86.38 93 PRO B CA 1
ATOM 5333 C C . PRO B 1 93 ? -32.562 -21.094 12.211 1 86.38 93 PRO B C 1
ATOM 5335 O O . PRO B 1 93 ? -32.5 -19.875 12.156 1 86.38 93 PRO B O 1
ATOM 5338 N N . GLU B 1 94 ? -32.719 -21.781 13.32 1 87.81 94 GLU B N 1
ATOM 5339 C CA . GLU B 1 94 ? -32.75 -21.062 14.586 1 87.81 94 GLU B CA 1
ATOM 5340 C C . GLU B 1 94 ? -31.438 -20.344 14.875 1 87.81 94 GLU B C 1
ATOM 5342 O O . GLU B 1 94 ? -31.438 -19.203 15.344 1 87.81 94 GLU B O 1
ATOM 5347 N N . LEU B 1 95 ? -30.469 -21.078 14.609 1 86.56 95 LEU B N 1
ATOM 5348 C CA . LEU B 1 95 ? -29.156 -20.5 14.828 1 86.56 95 LEU B CA 1
ATOM 5349 C C . LEU B 1 95 ? -28.875 -19.359 13.844 1 86.56 95 LEU B C 1
ATOM 5351 O O . LEU B 1 95 ? -28.25 -18.375 14.195 1 86.56 95 LEU B O 1
ATOM 5355 N N . LEU B 1 96 ? -29.375 -19.516 12.711 1 87.38 96 LEU B N 1
ATOM 5356 C CA . LEU B 1 96 ? -29.219 -18.484 11.703 1 87.38 96 LEU B CA 1
ATOM 5357 C C . LEU B 1 96 ? -29.969 -17.219 12.102 1 87.38 96 LEU B C 1
ATOM 5359 O O . LEU B 1 96 ? -29.438 -16.109 11.945 1 87.38 96 LEU B O 1
ATOM 5363 N N . GLN B 1 97 ? -31.156 -17.406 12.57 1 90.94 97 GLN B N 1
ATOM 5364 C CA . GLN B 1 97 ? -31.953 -16.266 13.008 1 90.94 97 GLN B CA 1
ATOM 5365 C C . GLN B 1 97 ? -31.297 -15.562 14.195 1 90.94 97 GLN B C 1
ATOM 5367 O O . GLN B 1 97 ? -31.312 -14.336 14.281 1 90.94 97 GLN B O 1
ATOM 5372 N N . HIS B 1 98 ? -30.781 -16.391 15.039 1 92.62 98 HIS B N 1
ATOM 5373 C CA . HIS B 1 98 ? -30.078 -15.828 16.188 1 92.62 98 HIS B CA 1
ATOM 5374 C C . HIS B 1 98 ? -28.875 -15.008 15.766 1 92.62 98 HIS B C 1
ATOM 5376 O O . HIS B 1 98 ? -28.625 -13.93 16.312 1 92.62 98 HIS B O 1
ATOM 5382 N N . GLU B 1 99 ? -28.156 -15.5 14.844 1 91.88 99 GLU B N 1
ATOM 5383 C CA . GLU B 1 99 ? -26.984 -14.797 14.328 1 91.88 99 GLU B CA 1
ATOM 5384 C C . GLU B 1 99 ? -27.375 -13.477 13.672 1 91.88 99 GLU B C 1
ATOM 5386 O O . GLU B 1 99 ? -26.688 -12.461 13.852 1 91.88 99 GLU B O 1
ATOM 5391 N N . VAL B 1 100 ? -28.438 -13.492 12.969 1 92 100 VAL B N 1
ATOM 5392 C CA . VAL B 1 100 ? -28.906 -12.289 12.289 1 92 100 VAL B CA 1
ATOM 5393 C C . VAL B 1 100 ? -29.312 -11.242 13.328 1 92 100 VAL B C 1
ATOM 5395 O O . VAL B 1 100 ? -29.031 -10.047 13.156 1 92 100 VAL B O 1
ATOM 5398 N N . GLN B 1 101 ? -29.891 -11.656 14.359 1 94.19 101 GLN B N 1
ATOM 5399 C CA . GLN B 1 101 ? -30.297 -10.75 15.43 1 94.19 101 GLN B CA 1
ATOM 5400 C C . GLN B 1 101 ? -29.094 -10.156 16.141 1 94.19 101 GLN B C 1
ATOM 5402 O O . GLN B 1 101 ? -29.062 -8.961 16.438 1 94.19 101 GLN B O 1
ATOM 5407 N N . LEU B 1 102 ? -28.156 -11.016 16.422 1 94.94 102 LEU B N 1
ATOM 5408 C CA . LEU B 1 102 ? -26.922 -10.539 17.062 1 94.94 102 LEU B CA 1
ATOM 5409 C C . LEU B 1 102 ? -26.219 -9.508 16.188 1 94.94 102 LEU B C 1
ATOM 5411 O O . LEU B 1 102 ? -25.75 -8.477 16.672 1 94.94 102 LEU B O 1
ATOM 5415 N N . GLU B 1 103 ? -26.172 -9.766 14.953 1 94.75 103 GLU B N 1
ATOM 5416 C CA . GLU B 1 103 ? -25.531 -8.852 14.016 1 94.75 103 GLU B CA 1
ATOM 5417 C C . GLU B 1 103 ? -26.25 -7.508 13.961 1 94.75 103 GLU B C 1
ATOM 5419 O O . GLU B 1 103 ? -25.625 -6.457 13.836 1 94.75 103 GLU B O 1
ATOM 5424 N N . ALA B 1 104 ? -27.562 -7.598 14.031 1 93.69 104 ALA B N 1
ATOM 5425 C CA . ALA B 1 104 ? -28.344 -6.371 14.023 1 93.69 104 ALA B CA 1
ATOM 5426 C C . ALA B 1 104 ? -28.062 -5.531 15.266 1 93.69 104 ALA B C 1
ATOM 5428 O O . ALA B 1 104 ? -27.984 -4.301 15.188 1 93.69 104 ALA B O 1
ATOM 5429 N N . LEU B 1 105 ? -27.891 -6.215 16.359 1 93.38 105 LEU B N 1
ATOM 5430 C CA . LEU B 1 105 ? -27.609 -5.535 17.609 1 93.38 105 LEU B CA 1
ATOM 5431 C C . LEU B 1 105 ? -26.203 -4.938 17.609 1 93.38 105 LEU B C 1
ATOM 5433 O O . LEU B 1 105 ? -25.953 -3.916 18.25 1 93.38 105 LEU B O 1
ATOM 5437 N N . GLU B 1 106 ? -25.344 -5.562 16.875 1 95.88 106 GLU B N 1
ATOM 5438 C CA . GLU B 1 106 ? -23.938 -5.168 16.859 1 95.88 106 GLU B CA 1
ATOM 5439 C C . GLU B 1 106 ? -23.578 -4.461 15.562 1 95.88 106 GLU B C 1
ATOM 5441 O O . GLU B 1 106 ? -22.422 -4.441 15.156 1 95.88 106 GLU B O 1
ATOM 5446 N N . GLU B 1 107 ? -24.531 -3.908 14.898 1 95 107 GLU B N 1
ATOM 5447 C CA . GLU B 1 107 ? -24.375 -3.371 13.547 1 95 107 GLU B CA 1
ATOM 5448 C C . GLU B 1 107 ? -23.359 -2.221 13.531 1 95 107 GLU B C 1
ATOM 5450 O O . GLU B 1 107 ? -22.547 -2.119 12.625 1 95 107 GLU B O 1
ATOM 5455 N N . ASP B 1 108 ? -23.438 -1.351 14.531 1 95.62 108 ASP B N 1
ATOM 5456 C CA . ASP B 1 108 ? -22.562 -0.178 14.57 1 95.62 108 ASP B CA 1
ATOM 5457 C C . ASP B 1 108 ? -21.109 -0.582 14.781 1 95.62 108 ASP B C 1
ATOM 5459 O O . ASP B 1 108 ? -20.203 -0.066 14.109 1 95.62 108 ASP B O 1
ATOM 5463 N N . GLU B 1 109 ? -20.875 -1.532 15.672 1 96.25 109 GLU B N 1
ATOM 5464 C CA . GLU B 1 109 ? -19.531 -2.012 15.945 1 96.25 109 GLU B CA 1
ATOM 5465 C C . GLU B 1 109 ? -18.938 -2.75 14.742 1 96.25 109 GLU B C 1
ATOM 5467 O O . GLU B 1 109 ? -17.766 -2.58 14.406 1 96.25 109 GLU B O 1
ATOM 5472 N N . ILE B 1 110 ? -19.781 -3.502 14.094 1 97.25 110 ILE B N 1
ATOM 5473 C CA . ILE B 1 110 ? -19.344 -4.262 12.93 1 97.25 110 ILE B CA 1
ATOM 5474 C C . ILE B 1 110 ? -19 -3.307 11.781 1 97.25 110 ILE B C 1
ATOM 5476 O O . ILE B 1 110 ? -18 -3.482 11.094 1 97.25 110 ILE B O 1
ATOM 5480 N N . ALA B 1 111 ? -19.828 -2.309 11.641 1 96.56 111 ALA B N 1
ATOM 5481 C CA . ALA B 1 111 ? -19.578 -1.312 10.602 1 96.56 111 ALA B CA 1
ATOM 5482 C C . ALA B 1 111 ? -18.281 -0.57 10.852 1 96.56 111 ALA B C 1
ATOM 5484 O O . ALA B 1 111 ? -17.531 -0.278 9.914 1 96.56 111 ALA B O 1
ATOM 5485 N N . MET B 1 112 ? -18.031 -0.267 12.078 1 96.06 112 MET B N 1
ATOM 5486 C CA . MET B 1 112 ? -16.781 0.396 12.438 1 96.06 112 MET B CA 1
ATOM 5487 C C . MET B 1 112 ? -15.586 -0.502 12.141 1 96.06 112 MET B C 1
ATOM 5489 O O . MET B 1 112 ? -14.594 -0.048 11.57 1 96.06 112 MET B O 1
ATOM 5493 N N . ALA B 1 113 ? -15.703 -1.727 12.516 1 97.44 113 ALA B N 1
ATOM 5494 C CA . ALA B 1 113 ? -14.625 -2.686 12.258 1 97.44 113 ALA B CA 1
ATOM 5495 C C . ALA B 1 113 ? -14.336 -2.799 10.766 1 97.44 113 ALA B C 1
ATOM 5497 O O . ALA B 1 113 ? -13.172 -2.85 10.359 1 97.44 113 ALA B O 1
ATOM 5498 N N . ARG B 1 114 ? -15.375 -2.832 10.008 1 96.44 114 ARG B N 1
ATOM 5499 C CA . ARG B 1 114 ? -15.219 -2.91 8.555 1 96.44 114 ARG B CA 1
ATOM 5500 C C . ARG B 1 114 ? -14.516 -1.672 8.016 1 96.44 114 ARG B C 1
ATOM 5502 O O . ARG B 1 114 ? -13.664 -1.772 7.125 1 96.44 114 ARG B O 1
ATOM 5509 N N . ALA B 1 115 ? -14.898 -0.569 8.516 1 96.38 115 ALA B N 1
ATOM 5510 C CA . ALA B 1 115 ? -14.266 0.677 8.094 1 96.38 115 ALA B CA 1
ATOM 5511 C C . ALA B 1 115 ? -12.773 0.671 8.414 1 96.38 115 ALA B C 1
ATOM 5513 O O . ALA B 1 115 ? -11.961 1.102 7.594 1 96.38 115 ALA B O 1
ATOM 5514 N N . TRP B 1 116 ? -12.461 0.166 9.625 1 95.19 116 TRP B N 1
ATOM 5515 C CA . TRP B 1 116 ? -11.055 0.084 10.023 1 95.19 116 TRP B CA 1
ATOM 5516 C C . TRP B 1 116 ? -10.312 -0.945 9.18 1 95.19 116 TRP B C 1
ATOM 5518 O O . TRP B 1 116 ? -9.117 -0.78 8.898 1 95.19 116 TRP B O 1
ATOM 5528 N N . MET B 1 117 ? -11.016 -1.999 8.695 1 95.38 117 MET B N 1
ATOM 5529 C CA . MET B 1 117 ? -10.422 -2.979 7.785 1 95.38 117 MET B CA 1
ATOM 5530 C C . MET B 1 117 ? -10.047 -2.332 6.457 1 95.38 117 MET B C 1
ATOM 5532 O O . MET B 1 117 ? -8.969 -2.59 5.918 1 95.38 117 MET B O 1
ATOM 5536 N N . ASP B 1 118 ? -10.906 -1.486 6 1 94.06 118 ASP B N 1
ATOM 5537 C CA . ASP B 1 118 ? -10.719 -0.834 4.711 1 94.06 118 ASP B CA 1
ATOM 5538 C C . ASP B 1 118 ? -9.531 0.125 4.746 1 94.06 118 ASP B C 1
ATOM 5540 O O . ASP B 1 118 ? -8.852 0.317 3.736 1 94.06 118 ASP B O 1
ATOM 5544 N N . THR B 1 119 ? -9.305 0.708 5.898 1 92.06 119 THR B N 1
ATOM 5545 C CA . THR B 1 119 ? -8.195 1.646 6.031 1 92.06 119 THR B CA 1
ATOM 5546 C C . THR B 1 119 ? -6.957 0.948 6.59 1 92.06 119 THR B C 1
ATOM 5548 O O . THR B 1 119 ? -5.953 1.599 6.891 1 92.06 119 THR B O 1
ATOM 5551 N N . ARG B 1 120 ? -7.016 -0.321 6.879 1 90.12 120 ARG B N 1
ATOM 5552 C CA . ARG B 1 120 ? -5.93 -1.198 7.309 1 90.12 120 ARG B CA 1
ATOM 5553 C C . ARG B 1 120 ? -5.465 -0.843 8.719 1 90.12 120 ARG B C 1
ATOM 5555 O O . ARG B 1 120 ? -4.27 -0.907 9.016 1 90.12 120 ARG B O 1
ATOM 5562 N N . GLU B 1 121 ? -6.32 -0.332 9.469 1 92.38 121 GLU B N 1
ATOM 5563 C CA . GLU B 1 121 ? -6.066 -0.124 10.891 1 92.38 121 GLU B CA 1
ATOM 5564 C C . GLU B 1 121 ? -6.52 -1.326 11.711 1 92.38 121 GLU B C 1
ATOM 5566 O O . GLU B 1 121 ? -7.41 -1.207 12.562 1 92.38 121 GLU B O 1
ATOM 5571 N N . TYR B 1 122 ? -5.812 -2.396 11.594 1 94.19 122 TYR B N 1
ATOM 5572 C CA . TYR B 1 122 ? -6.207 -3.713 12.086 1 94.19 122 TYR B CA 1
ATOM 5573 C C . TYR B 1 122 ? -6.152 -3.764 13.609 1 94.19 122 TYR B C 1
ATOM 5575 O O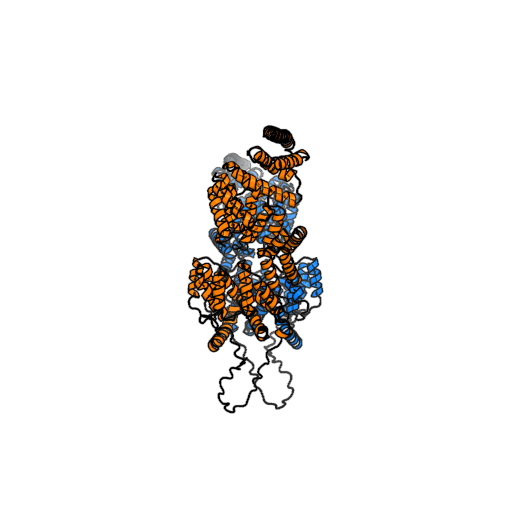 . TYR B 1 122 ? -7.004 -4.387 14.25 1 94.19 122 TYR B O 1
ATOM 5583 N N . THR B 1 123 ? -5.25 -3.096 14.219 1 92.19 123 THR B N 1
ATOM 5584 C CA . THR B 1 123 ? -4.965 -3.225 15.648 1 92.19 123 THR B CA 1
ATOM 5585 C C . THR B 1 123 ? -6.113 -2.666 16.484 1 92.19 123 THR B C 1
ATOM 5587 O O . THR B 1 123 ? -6.305 -3.068 17.625 1 92.19 123 THR B O 1
ATOM 5590 N N . ARG B 1 124 ? -6.879 -1.802 15.883 1 92.88 124 ARG B N 1
ATOM 5591 C CA . ARG B 1 124 ? -7.977 -1.147 16.594 1 92.88 124 ARG B CA 1
ATOM 5592 C C . ARG B 1 124 ? -9.195 -2.062 16.688 1 92.88 124 ARG B C 1
ATOM 5594 O O . ARG B 1 124 ? -10.047 -1.886 17.562 1 92.88 124 ARG B O 1
ATOM 5601 N N . ILE B 1 125 ? -9.266 -3.023 15.883 1 96.12 125 ILE B N 1
ATOM 5602 C CA . ILE B 1 125 ? -10.508 -3.75 15.633 1 96.12 125 ILE B CA 1
ATOM 5603 C C . ILE B 1 125 ? -10.773 -4.719 16.781 1 96.12 125 ILE B C 1
ATOM 5605 O O . ILE B 1 125 ? -11.867 -4.723 17.359 1 96.12 125 ILE B O 1
ATOM 5609 N N . ALA B 1 126 ? -9.797 -5.473 17.219 1 94.56 126 ALA B N 1
ATOM 5610 C CA . ALA B 1 126 ? -10 -6.539 18.203 1 94.56 126 ALA B CA 1
ATOM 5611 C C . ALA B 1 126 ? -10.492 -5.973 19.531 1 94.56 126 ALA B C 1
ATOM 5613 O O . ALA B 1 126 ? -11.492 -6.434 20.078 1 94.56 126 ALA B O 1
ATOM 5614 N N . PRO B 1 127 ? -9.859 -4.918 20.047 1 93 127 PRO B N 1
ATOM 5615 C CA . PRO B 1 127 ? -10.352 -4.355 21.297 1 93 127 PRO B CA 1
ATOM 5616 C C . PRO B 1 127 ? -11.766 -3.793 21.188 1 93 127 PRO B C 1
ATOM 5618 O O . PRO B 1 127 ? -12.547 -3.869 22.141 1 93 127 PRO B O 1
ATOM 5621 N N . ALA B 1 128 ? -12.125 -3.297 20.078 1 92.88 128 ALA B N 1
ATOM 5622 C CA . ALA B 1 128 ? -13.438 -2.678 19.875 1 92.88 128 ALA B CA 1
ATOM 5623 C C . ALA B 1 128 ? -14.531 -3.73 19.797 1 92.88 128 ALA B C 1
ATOM 5625 O O . ALA B 1 128 ? -15.695 -3.455 20.109 1 92.88 128 ALA B O 1
ATOM 5626 N N . LEU B 1 129 ? -14.195 -4.918 19.312 1 96.38 129 LEU B N 1
ATOM 5627 C CA . LEU B 1 129 ? -15.195 -5.965 19.109 1 96.38 129 LEU B CA 1
ATOM 5628 C C . LEU B 1 129 ? -15.172 -6.965 20.266 1 96.38 129 LEU B C 1
ATOM 5630 O O . LEU B 1 129 ? -15.852 -7.996 20.203 1 96.38 129 LEU B O 1
ATOM 5634 N N . ARG B 1 130 ? -14.508 -6.727 21.328 1 93.31 130 ARG B N 1
ATOM 5635 C CA . ARG B 1 130 ? -14.266 -7.672 22.406 1 93.31 130 ARG B CA 1
ATOM 5636 C C . ARG B 1 130 ? -15.57 -8.125 23.047 1 93.31 130 ARG B C 1
ATOM 5638 O O . ARG B 1 130 ? -15.695 -9.281 23.469 1 93.31 130 ARG B O 1
ATOM 5645 N N . ASN B 1 131 ? -16.578 -7.273 23.047 1 93.81 131 ASN B N 1
ATOM 5646 C CA . ASN B 1 131 ? -17.844 -7.59 23.719 1 93.81 131 ASN B CA 1
ATOM 5647 C C . ASN B 1 131 ? -18.891 -8.086 22.75 1 93.81 131 ASN B C 1
ATOM 5649 O O . ASN B 1 131 ? -20.031 -8.375 23.141 1 93.81 131 ASN B O 1
ATOM 5653 N N . CYS B 1 132 ? -18.547 -8.172 21.516 1 96.38 132 CYS B N 1
ATOM 5654 C CA . CYS B 1 132 ? -19.484 -8.648 20.5 1 96.38 132 CYS B CA 1
ATOM 5655 C C . CYS B 1 132 ? -19.531 -10.172 20.484 1 96.38 132 CYS B C 1
ATOM 5657 O O . CYS B 1 132 ? -18.578 -10.836 20.859 1 96.38 132 CYS B O 1
ATOM 5659 N N . ARG B 1 133 ? -20.703 -10.711 20.062 1 94.94 133 ARG B N 1
ATOM 5660 C CA . ARG B 1 133 ? -20.891 -12.156 20.156 1 94.94 133 ARG B CA 1
ATOM 5661 C C . ARG B 1 133 ? -21.25 -12.766 18.812 1 94.94 133 ARG B C 1
ATOM 5663 O O . ARG B 1 133 ? -21.188 -13.984 18.625 1 94.94 133 ARG B O 1
ATOM 5670 N N . SER B 1 134 ? -21.656 -11.938 17.875 1 96.06 134 SER B N 1
ATOM 5671 C CA . SER B 1 134 ? -21.984 -12.461 16.547 1 96.06 134 SER B CA 1
ATOM 5672 C C . SER B 1 134 ? -20.766 -13.109 15.898 1 96.06 134 SER B C 1
ATOM 5674 O O . SER B 1 134 ? -19.625 -12.703 16.156 1 96.06 134 SER B O 1
ATOM 5676 N N . SER B 1 135 ? -21 -14.141 15.078 1 95.38 135 SER B N 1
ATOM 5677 C CA . SER B 1 135 ? -19.906 -14.836 14.391 1 95.38 135 SER B CA 1
ATOM 5678 C C . SER B 1 135 ? -19.141 -13.891 13.477 1 95.38 135 SER B C 1
ATOM 5680 O O . SER B 1 135 ? -17.922 -14.016 13.312 1 95.38 135 SER B O 1
ATOM 5682 N N . LYS B 1 136 ? -19.859 -12.977 12.883 1 96.81 136 LYS B N 1
ATOM 5683 C CA . LYS B 1 136 ? -19.219 -12.016 12 1 96.81 136 LYS B CA 1
ATOM 5684 C C . LYS B 1 136 ? -18.266 -11.109 12.773 1 96.81 136 LYS B C 1
ATOM 5686 O O . LYS B 1 136 ? -17.141 -10.867 12.336 1 96.81 136 LYS B O 1
ATOM 5691 N N . ALA B 1 137 ? -18.719 -10.609 13.906 1 97.88 137 ALA B N 1
ATOM 5692 C CA . ALA B 1 137 ? -17.859 -9.781 14.742 1 97.88 137 ALA B CA 1
ATOM 5693 C C . ALA B 1 137 ? -16.656 -10.57 15.242 1 97.88 137 ALA B C 1
ATOM 5695 O O . ALA B 1 137 ? -15.539 -10.047 15.273 1 97.88 137 ALA B O 1
ATOM 5696 N N . ARG B 1 138 ? -16.922 -11.773 15.625 1 97.12 138 ARG B N 1
ATOM 5697 C CA . ARG B 1 138 ? -15.836 -12.625 16.094 1 97.12 138 ARG B CA 1
ATOM 5698 C C . ARG B 1 138 ? -14.828 -12.891 14.992 1 97.12 138 ARG B C 1
ATOM 5700 O O . ARG B 1 138 ? -13.617 -12.898 15.234 1 97.12 138 ARG B O 1
ATOM 5707 N N . PHE B 1 139 ? -15.336 -13.133 13.812 1 98.19 139 PHE B N 1
ATOM 5708 C CA . PHE B 1 139 ? -14.445 -13.32 12.672 1 98.19 139 PHE B CA 1
ATOM 5709 C C . PHE B 1 139 ? -13.547 -12.109 12.469 1 98.19 139 PHE B C 1
ATOM 5711 O O . PHE B 1 139 ? -12.336 -12.25 12.32 1 98.19 139 PHE B O 1
ATOM 5718 N N . LEU B 1 140 ? -14.133 -10.93 12.461 1 98.19 140 LEU B N 1
ATOM 5719 C CA . LEU B 1 140 ? -13.391 -9.695 12.234 1 98.19 140 LEU B CA 1
ATOM 5720 C C . LEU B 1 140 ? -12.359 -9.477 13.344 1 98.19 140 LEU B C 1
ATOM 5722 O O . LEU B 1 140 ? -11.25 -9 13.078 1 98.19 140 LEU B O 1
ATOM 5726 N N . GLU B 1 141 ? -12.719 -9.82 14.531 1 97.5 141 GLU B N 1
ATOM 5727 C CA . GLU B 1 141 ? -11.812 -9.703 15.664 1 97.5 141 GLU B CA 1
ATOM 5728 C C . GLU B 1 141 ? -10.57 -10.57 15.469 1 97.5 141 GLU B C 1
ATOM 5730 O O . GLU B 1 141 ? -9.445 -10.086 15.578 1 97.5 141 GLU B O 1
ATOM 5735 N N . VAL B 1 142 ? -10.781 -11.797 15.117 1 97.75 142 VAL B N 1
ATOM 5736 C CA . VAL B 1 142 ? -9.688 -12.758 15 1 97.75 142 VAL B CA 1
ATOM 5737 C C . VAL B 1 142 ? -8.891 -12.477 13.727 1 97.75 142 VAL B C 1
ATOM 5739 O O . VAL B 1 142 ? -7.656 -12.492 13.75 1 97.75 142 VAL B O 1
ATOM 5742 N N . TYR B 1 143 ? -9.555 -12.195 12.641 1 97.88 143 TYR B N 1
ATOM 5743 C CA . TYR B 1 143 ? -8.898 -11.961 11.359 1 97.88 143 TYR B CA 1
ATOM 5744 C C . TYR B 1 143 ? -8.016 -10.727 11.406 1 97.88 143 TYR B C 1
ATOM 5746 O O . TYR B 1 143 ? -6.93 -10.703 10.82 1 97.88 143 TYR B O 1
ATOM 5754 N N . SER B 1 144 ? -8.508 -9.703 12.07 1 96.69 144 SER B N 1
ATOM 5755 C CA . SER B 1 144 ? -7.727 -8.469 12.156 1 96.69 144 SER B CA 1
ATOM 5756 C C . SER B 1 144 ? -6.414 -8.695 12.898 1 96.69 144 SER B C 1
ATOM 5758 O O . SER B 1 144 ? -5.383 -8.133 12.539 1 96.69 144 SER B O 1
ATOM 5760 N N . ARG B 1 145 ? -6.43 -9.484 13.953 1 95.75 145 ARG B N 1
ATOM 5761 C CA . ARG B 1 145 ? -5.219 -9.812 14.695 1 95.75 145 ARG B CA 1
ATOM 5762 C C . ARG B 1 145 ? -4.234 -10.578 13.82 1 95.75 145 ARG B C 1
ATOM 5764 O O . ARG B 1 145 ? -3.029 -10.312 13.844 1 95.75 145 ARG B O 1
ATOM 5771 N N . TYR B 1 146 ? -4.73 -11.469 13.016 1 96 146 TYR B N 1
ATOM 5772 C CA . TYR B 1 146 ? -3.912 -12.227 12.078 1 96 146 TYR B CA 1
ATOM 5773 C C . TYR B 1 146 ? -3.285 -11.312 11.031 1 96 146 TYR B C 1
ATOM 5775 O O . TYR B 1 146 ? -2.102 -11.438 10.711 1 96 146 TYR B O 1
ATOM 5783 N N . ALA B 1 147 ? -4.105 -10.438 10.484 1 93.38 147 ALA B N 1
ATOM 5784 C CA . ALA B 1 147 ? -3.654 -9.531 9.438 1 93.38 147 ALA B CA 1
ATOM 5785 C C . ALA B 1 147 ? -2.531 -8.633 9.938 1 93.38 147 ALA B C 1
ATOM 5787 O O . ALA B 1 147 ? -1.633 -8.266 9.172 1 93.38 147 ALA B O 1
ATOM 5788 N N . HIS B 1 148 ? -2.594 -8.305 11.18 1 90.06 148 HIS B N 1
ATOM 5789 C CA . HIS B 1 148 ? -1.587 -7.43 11.773 1 90.06 148 HIS B CA 1
ATOM 5790 C C . HIS B 1 148 ? -0.299 -8.195 12.062 1 90.06 148 HIS B C 1
ATOM 5792 O O . HIS B 1 148 ? 0.798 -7.668 11.859 1 90.06 148 HIS B O 1
ATOM 5798 N N . ASN B 1 149 ? -0.453 -9.367 12.633 1 87.31 149 ASN B N 1
ATOM 5799 C CA . ASN B 1 149 ? 0.688 -10.164 13.086 1 87.31 149 ASN B CA 1
ATOM 5800 C C . ASN B 1 149 ? 0.463 -11.648 12.844 1 87.31 149 ASN B C 1
ATOM 5802 O O . ASN B 1 149 ? -0.428 -12.25 13.445 1 87.31 149 ASN B O 1
ATOM 5806 N N . SER B 1 150 ? 1.314 -12.242 12.039 1 88.44 150 SER B N 1
ATOM 5807 C CA . SER B 1 150 ? 1.166 -13.656 11.719 1 88.44 150 SER B CA 1
ATOM 5808 C C . SER B 1 150 ? 2.361 -14.469 12.219 1 88.44 150 SER B C 1
ATOM 5810 O O . SER B 1 150 ? 2.785 -15.422 11.562 1 88.44 150 SER B O 1
ATOM 5812 N N . SER B 1 151 ? 2.879 -14.062 13.344 1 92.06 151 SER B N 1
ATOM 5813 C CA . SER B 1 151 ? 3.961 -14.82 13.961 1 92.06 151 SER B CA 1
ATOM 5814 C C . SER B 1 151 ? 3.457 -16.156 14.508 1 92.06 151 SER B C 1
ATOM 5816 O O . SER B 1 151 ? 2.273 -16.297 14.82 1 92.06 151 SER B O 1
ATOM 5818 N N . PRO B 1 152 ? 4.297 -17.156 14.656 1 93.56 152 PRO B N 1
ATOM 5819 C CA . PRO B 1 152 ? 3.869 -18.469 15.148 1 93.56 152 PRO B CA 1
ATOM 5820 C C . PRO B 1 152 ? 3.254 -18.391 16.547 1 93.56 152 PRO B C 1
ATOM 5822 O O . PRO B 1 152 ? 2.279 -19.094 16.828 1 93.56 152 PRO B O 1
ATOM 5825 N N . THR B 1 153 ? 3.836 -17.516 17.391 1 95.62 153 THR B N 1
ATOM 5826 C CA . THR B 1 153 ? 3.307 -17.359 18.75 1 95.62 153 THR B CA 1
ATOM 5827 C C . THR B 1 153 ? 1.887 -16.812 18.719 1 95.62 153 THR B C 1
ATOM 5829 O O . THR B 1 153 ? 1.002 -17.312 19.406 1 95.62 153 THR B O 1
ATOM 5832 N N . GLU B 1 154 ? 1.685 -15.82 17.906 1 94.81 154 GLU B N 1
ATOM 5833 C CA . GLU B 1 154 ? 0.356 -15.227 17.766 1 94.81 154 GLU B CA 1
ATOM 5834 C C . GLU B 1 154 ? -0.622 -16.219 17.125 1 94.81 154 GLU B C 1
ATOM 5836 O O . GLU B 1 154 ? -1.786 -16.281 17.531 1 94.81 154 GLU B O 1
ATOM 5841 N N . LEU B 1 155 ? -0.186 -16.969 16.188 1 96.75 155 LEU B N 1
ATOM 5842 C CA . LEU B 1 155 ? -1.035 -17.922 15.484 1 96.75 155 LEU B CA 1
ATOM 5843 C C . LEU B 1 155 ? -1.547 -19 16.438 1 96.75 155 LEU B C 1
ATOM 5845 O O . LEU B 1 155 ? -2.691 -19.438 16.328 1 96.75 155 LEU B O 1
ATOM 5849 N N . ARG B 1 156 ? -0.718 -19.422 17.406 1 97.25 156 ARG B N 1
ATOM 5850 C CA . ARG B 1 156 ? -1.133 -20.422 18.391 1 97.25 156 ARG B CA 1
ATOM 5851 C C . ARG B 1 156 ? -2.225 -19.859 19.297 1 97.25 156 ARG B C 1
ATOM 5853 O O . ARG B 1 156 ? -3.17 -20.562 19.656 1 97.25 156 ARG B O 1
ATOM 5860 N N . GLU B 1 157 ? -2.023 -18.609 19.656 1 96.75 157 GLU B N 1
ATOM 5861 C CA . GLU B 1 157 ? -3.047 -17.953 20.469 1 96.75 157 GLU B CA 1
ATOM 5862 C C . GLU B 1 157 ? -4.359 -17.828 19.703 1 96.75 157 GLU B C 1
ATOM 5864 O O . GLU B 1 157 ? -5.434 -18.078 20.25 1 96.75 157 GLU B O 1
ATOM 5869 N N . LEU B 1 158 ? -4.27 -17.438 18.453 1 97.56 158 LEU B N 1
ATOM 5870 C CA . LEU B 1 158 ? -5.453 -17.281 17.609 1 97.56 158 LEU B CA 1
ATOM 5871 C C . LEU B 1 158 ? -6.141 -18.625 17.391 1 97.56 158 LEU B C 1
ATOM 5873 O O . LEU B 1 158 ? -7.371 -18.688 17.375 1 97.56 158 LEU B O 1
ATOM 5877 N N . LEU B 1 159 ? -5.375 -19.625 17.234 1 97.81 159 LEU B N 1
ATOM 5878 C CA . LEU B 1 159 ? -5.922 -20.969 17.047 1 97.81 159 LEU B CA 1
ATOM 5879 C C . LEU B 1 159 ? -6.734 -21.406 18.266 1 97.81 159 LEU B C 1
ATOM 5881 O O . LEU B 1 159 ? -7.773 -22.047 18.125 1 97.81 159 LEU B O 1
ATOM 5885 N N . ARG B 1 160 ? -6.328 -21.016 19.453 1 96.88 160 ARG B N 1
ATOM 5886 C CA . ARG B 1 160 ? -7.047 -21.344 20.688 1 96.88 160 ARG B CA 1
ATOM 5887 C C . ARG B 1 160 ? -8.414 -20.672 20.703 1 96.88 160 ARG B C 1
ATOM 5889 O O . ARG B 1 160 ? -9.383 -21.234 21.219 1 96.88 160 ARG B O 1
ATOM 5896 N N . LEU B 1 161 ? -8.508 -19.547 20.109 1 95.44 161 LEU B N 1
ATOM 5897 C CA . LEU B 1 161 ? -9.75 -18.781 20.125 1 95.44 161 LEU B CA 1
ATOM 5898 C C . LEU B 1 161 ? -10.789 -19.422 19.203 1 95.44 161 LEU B C 1
ATOM 5900 O O . LEU B 1 161 ? -11.992 -19.219 19.406 1 95.44 161 LEU B O 1
ATOM 5904 N N . VAL B 1 162 ? -10.312 -20.188 18.156 1 96.94 162 VAL B N 1
ATOM 5905 C CA . VAL B 1 162 ? -11.25 -20.719 17.172 1 96.94 162 VAL B CA 1
ATOM 5906 C C . VAL B 1 162 ? -11.203 -22.25 17.188 1 96.94 162 VAL B C 1
ATOM 5908 O O . VAL B 1 162 ? -11.656 -22.891 16.25 1 96.94 162 VAL B O 1
ATOM 5911 N N . ARG B 1 163 ? -10.727 -22.859 18.141 1 93.88 163 ARG B N 1
ATOM 5912 C CA . ARG B 1 163 ? -10.469 -24.297 18.188 1 93.88 163 ARG B CA 1
ATOM 5913 C C . ARG B 1 163 ? -11.773 -25.094 18.094 1 93.88 163 ARG B C 1
ATOM 5915 O O . ARG B 1 163 ? -11.852 -26.062 17.359 1 93.88 163 ARG B O 1
ATOM 5922 N N . ASP B 1 164 ? -12.797 -24.672 18.734 1 91.75 164 ASP B N 1
ATOM 5923 C CA . ASP B 1 164 ? -14.031 -25.469 18.828 1 91.75 164 ASP B CA 1
ATOM 5924 C C . ASP B 1 164 ? -15.164 -24.781 18.062 1 91.75 164 ASP B C 1
ATOM 5926 O O . ASP B 1 164 ? -16.344 -24.969 18.391 1 91.75 164 ASP B O 1
ATOM 5930 N N . THR B 1 165 ? -14.852 -24.172 17.031 1 92.25 165 THR B N 1
ATOM 5931 C CA . THR B 1 165 ? -15.875 -23.438 16.312 1 92.25 165 THR B CA 1
ATOM 5932 C C . THR B 1 165 ? -16.562 -24.328 15.281 1 92.25 165 THR B C 1
ATOM 5934 O O . THR B 1 165 ? -15.992 -25.312 14.82 1 92.25 165 THR B O 1
ATOM 5937 N N . ALA B 1 166 ? -17.828 -24.031 15 1 90.94 166 ALA B N 1
ATOM 5938 C CA . ALA B 1 166 ? -18.578 -24.719 13.945 1 90.94 166 ALA B CA 1
ATOM 5939 C C . ALA B 1 166 ? -18.984 -23.734 12.852 1 90.94 166 ALA B C 1
ATOM 5941 O O . ALA B 1 166 ? -19.547 -24.141 11.828 1 90.94 166 ALA B O 1
ATOM 5942 N N . ASP B 1 167 ? -18.703 -22.438 13.094 1 93.69 167 ASP B N 1
ATOM 5943 C CA . ASP B 1 167 ? -19.031 -21.406 12.102 1 93.69 167 ASP B CA 1
ATOM 5944 C C . ASP B 1 167 ? -18.109 -21.531 10.891 1 93.69 167 ASP B C 1
ATOM 5946 O O . ASP B 1 167 ? -16.891 -21.609 11.031 1 93.69 167 ASP B O 1
ATOM 5950 N N . PRO B 1 168 ? -18.703 -21.547 9.719 1 96.06 168 PRO B N 1
ATOM 5951 C CA . PRO B 1 168 ? -17.906 -21.797 8.516 1 96.06 168 PRO B CA 1
ATOM 5952 C C . PRO B 1 168 ? -16.797 -20.766 8.344 1 96.06 168 PRO B C 1
ATOM 5954 O O . PRO B 1 168 ? -15.703 -21.094 7.859 1 96.06 168 PRO B O 1
ATOM 5957 N N . TRP B 1 169 ? -17.031 -19.531 8.703 1 97.31 169 TRP B N 1
ATOM 5958 C CA . TRP B 1 169 ? -16.047 -18.469 8.539 1 97.31 169 TRP B CA 1
ATOM 5959 C C . TRP B 1 169 ? -14.906 -18.641 9.555 1 97.31 169 TRP B C 1
ATOM 5961 O O . TRP B 1 169 ? -13.734 -18.453 9.211 1 97.31 169 TRP B O 1
ATOM 5971 N N . LEU B 1 170 ? -15.25 -18.969 10.758 1 97.62 170 LEU B N 1
ATOM 5972 C CA . LEU B 1 170 ? -14.242 -19.188 11.781 1 97.62 170 LEU B CA 1
ATOM 5973 C C . LEU B 1 170 ? -13.469 -20.484 11.508 1 97.62 170 LEU B C 1
ATOM 5975 O O . LEU B 1 170 ? -12.281 -20.578 11.82 1 97.62 170 LEU B O 1
ATOM 5979 N N . LEU B 1 171 ? -14.125 -21.453 10.938 1 97.88 171 LEU B N 1
ATOM 5980 C CA . LEU B 1 171 ? -13.453 -22.672 10.508 1 97.88 171 LEU B CA 1
ATOM 5981 C C . LEU B 1 171 ? -12.391 -22.375 9.453 1 97.88 171 LEU B C 1
ATOM 5983 O O . LEU B 1 171 ? -11.32 -22.969 9.461 1 97.88 171 LEU B O 1
ATOM 5987 N N . PHE B 1 172 ? -12.719 -21.469 8.555 1 98.31 172 PHE B N 1
ATOM 5988 C CA . PHE B 1 172 ? -11.734 -21.016 7.574 1 98.31 172 PHE B CA 1
ATOM 5989 C C . PHE B 1 172 ? -10.484 -20.484 8.266 1 98.31 172 PHE B C 1
ATOM 5991 O O . PHE B 1 172 ? -9.367 -20.844 7.895 1 98.31 172 PHE B O 1
ATOM 5998 N N . LEU B 1 173 ? -10.711 -19.656 9.266 1 98.62 173 LEU B N 1
ATOM 5999 C CA . LEU B 1 173 ? -9.578 -19.094 9.992 1 98.62 173 LEU B CA 1
ATOM 6000 C C . LEU B 1 173 ? -8.797 -20.188 10.711 1 98.62 173 LEU B C 1
ATOM 6002 O O . LEU B 1 173 ? -7.562 -20.172 10.734 1 98.62 173 LEU B O 1
ATOM 6006 N N . LYS B 1 174 ? -9.523 -21.094 11.312 1 98.44 174 LYS B N 1
ATOM 6007 C CA . LYS B 1 174 ? -8.867 -22.234 11.953 1 98.44 174 LYS B CA 1
ATOM 6008 C C . LYS B 1 174 ? -7.945 -22.969 10.984 1 98.44 174 LYS B C 1
ATOM 6010 O O . LYS B 1 174 ? -6.789 -23.25 11.312 1 98.44 174 LYS B O 1
ATOM 6015 N N . GLY B 1 175 ? -8.484 -23.297 9.789 1 98.31 175 GLY B N 1
ATOM 6016 C CA . GLY B 1 175 ? -7.672 -23.938 8.766 1 98.31 175 GLY B CA 1
ATOM 6017 C C . GLY B 1 175 ? -6.461 -23.125 8.367 1 98.31 175 GLY B C 1
ATOM 6018 O O . GLY B 1 175 ? -5.375 -23.672 8.164 1 98.31 175 GLY B O 1
ATOM 6019 N N . LEU B 1 176 ? -6.66 -21.844 8.227 1 97.81 176 LEU B N 1
ATOM 6020 C CA . LEU B 1 176 ? -5.594 -20.938 7.828 1 97.81 176 LEU B CA 1
ATOM 6021 C C . LEU B 1 176 ? -4.453 -20.969 8.836 1 97.81 176 LEU B C 1
ATOM 6023 O O . LEU B 1 176 ? -3.283 -21.031 8.453 1 97.81 176 LEU B O 1
ATOM 6027 N N . PHE B 1 177 ? -4.793 -20.906 10.148 1 98 177 PHE B N 1
ATOM 6028 C CA . PHE B 1 177 ? -3.785 -20.906 11.195 1 98 177 PHE B CA 1
ATOM 6029 C C . PHE B 1 177 ? -3.057 -22.234 11.25 1 98 177 PHE B C 1
ATOM 6031 O O . PHE B 1 177 ? -1.831 -22.281 11.383 1 98 177 PHE B O 1
ATOM 6038 N N . LEU B 1 178 ? -3.783 -23.25 11.109 1 97.88 178 LEU B N 1
ATOM 6039 C CA . LEU B 1 178 ? -3.201 -24.594 11.125 1 97.88 178 LEU B CA 1
ATOM 6040 C C . LEU B 1 178 ? -2.217 -24.781 9.977 1 97.88 178 LEU B C 1
ATOM 6042 O O . LEU B 1 178 ? -1.14 -25.344 10.164 1 97.88 178 LEU B O 1
ATOM 6046 N N . LYS B 1 179 ? -2.596 -24.266 8.828 1 95.69 179 LYS B N 1
ATOM 6047 C CA . LYS B 1 179 ? -1.713 -24.359 7.668 1 95.69 179 LYS B CA 1
ATOM 6048 C C . LYS B 1 179 ? -0.394 -23.641 7.926 1 95.69 179 LYS B C 1
ATOM 6050 O O . LYS B 1 179 ? 0.679 -24.172 7.637 1 95.69 179 LYS B O 1
ATOM 6055 N N . HIS B 1 180 ? -0.473 -22.469 8.453 1 93.62 180 HIS B N 1
ATOM 6056 C CA . HIS B 1 180 ? 0.718 -21.672 8.727 1 93.62 180 HIS B CA 1
ATOM 6057 C C . HIS B 1 180 ? 1.586 -22.328 9.797 1 93.62 180 HIS B C 1
ATOM 6059 O O . HIS B 1 180 ? 2.805 -22.141 9.812 1 93.62 180 HIS B O 1
ATOM 6065 N N . LEU B 1 181 ? 0.981 -23.125 10.664 1 95 181 LEU B N 1
ATOM 6066 C CA . LEU B 1 181 ? 1.708 -23.797 11.727 1 95 181 LEU B CA 1
ATOM 6067 C C . LEU B 1 181 ? 2.223 -25.156 11.25 1 95 181 LEU B C 1
ATOM 6069 O O . LEU B 1 181 ? 2.758 -25.938 12.039 1 95 181 LEU B O 1
ATOM 6073 N N . GLY B 1 182 ? 1.976 -25.578 10.031 1 92 182 GLY B N 1
ATOM 6074 C CA . GLY B 1 182 ? 2.533 -26.766 9.422 1 92 182 GLY B CA 1
ATOM 6075 C C . GLY B 1 182 ? 1.661 -28 9.609 1 92 182 GLY B C 1
ATOM 6076 O O . GLY B 1 182 ? 2.08 -29.125 9.297 1 92 182 GLY B O 1
ATOM 6077 N N . ARG B 1 183 ? 0.516 -27.812 10.148 1 95.94 183 ARG B N 1
ATOM 6078 C CA . ARG B 1 183 ? -0.421 -28.906 10.328 1 95.94 183 ARG B CA 1
ATOM 6079 C C . ARG B 1 183 ? -1.374 -29.031 9.148 1 95.94 183 ARG B C 1
ATOM 6081 O O . ARG B 1 183 ? -2.57 -28.75 9.273 1 95.94 183 ARG B O 1
ATOM 6088 N N . ARG B 1 184 ? -1.03 -29.594 8.086 1 94.5 184 ARG B N 1
ATOM 6089 C CA . ARG B 1 184 ? -1.67 -29.547 6.773 1 94.5 184 ARG B CA 1
ATOM 6090 C C . ARG B 1 184 ? -2.939 -30.391 6.75 1 94.5 184 ARG B C 1
ATOM 6092 O O . ARG B 1 184 ? -3.957 -29.969 6.188 1 94.5 184 ARG B O 1
ATOM 6099 N N . GLU B 1 185 ? -2.918 -31.516 7.359 1 95.44 185 GLU B N 1
ATOM 6100 C CA . GLU B 1 185 ? -4.066 -32.406 7.316 1 95.44 185 GLU B CA 1
ATOM 6101 C C . GLU B 1 185 ? -5.258 -31.828 8.07 1 95.44 185 GLU B C 1
ATOM 6103 O O . GLU B 1 185 ? -6.387 -31.859 7.57 1 95.44 185 GLU B O 1
ATOM 6108 N N . GLU B 1 186 ? -4.949 -31.312 9.219 1 97.44 186 GLU B N 1
ATOM 6109 C CA . GLU B 1 186 ? -6.012 -30.672 9.984 1 97.44 186 GLU B CA 1
ATOM 6110 C C . GLU B 1 186 ? -6.527 -29.422 9.281 1 97.44 186 GLU B C 1
ATOM 6112 O O . GLU B 1 186 ? -7.715 -29.109 9.359 1 97.44 186 GLU B O 1
ATOM 6117 N N . ALA B 1 187 ? -5.605 -28.719 8.688 1 98 187 ALA B N 1
ATOM 6118 C CA . ALA B 1 187 ? -5.984 -27.531 7.93 1 98 187 ALA B CA 1
ATOM 6119 C C . ALA B 1 187 ? -6.938 -27.891 6.793 1 98 187 ALA B C 1
ATOM 6121 O O . ALA B 1 187 ? -7.941 -27.203 6.582 1 98 187 ALA B O 1
ATOM 6122 N N . ALA B 1 188 ? -6.629 -28.969 6.082 1 97.75 188 ALA B N 1
ATOM 6123 C CA . ALA B 1 188 ? -7.469 -29.422 4.977 1 97.75 188 ALA B CA 1
ATOM 6124 C C . ALA B 1 188 ? -8.859 -29.812 5.469 1 97.75 188 ALA B C 1
ATOM 6126 O O . ALA B 1 188 ? -9.867 -29.484 4.824 1 97.75 188 ALA B O 1
ATOM 6127 N N . GLU B 1 189 ? -8.891 -30.469 6.578 1 96.69 189 GLU B N 1
ATOM 6128 C CA . GLU B 1 189 ? -10.172 -30.859 7.16 1 96.69 189 GLU B CA 1
ATOM 6129 C C . GLU B 1 189 ? -11.008 -29.625 7.504 1 96.69 189 GLU B C 1
ATOM 6131 O O . GLU B 1 189 ? -12.203 -29.578 7.184 1 96.69 189 GLU B O 1
ATOM 6136 N N . SER B 1 190 ? -10.367 -28.703 8.188 1 97.69 190 SER B N 1
ATOM 6137 C CA . SER B 1 190 ? -11.07 -27.484 8.547 1 97.69 190 SER B CA 1
ATOM 6138 C C . SER B 1 190 ? -11.539 -26.719 7.312 1 97.69 190 SER B C 1
ATOM 6140 O O . SER B 1 190 ? -12.633 -26.141 7.305 1 97.69 190 SER B O 1
ATOM 6142 N N . ALA B 1 191 ? -10.75 -26.672 6.297 1 98.12 191 ALA B N 1
ATOM 6143 C CA . ALA B 1 191 ? -11.109 -26.016 5.047 1 98.12 191 ALA B CA 1
ATOM 6144 C C . ALA B 1 191 ? -12.336 -26.672 4.41 1 98.12 191 ALA B C 1
ATOM 6146 O O . ALA B 1 191 ? -13.25 -25.984 3.953 1 98.12 191 ALA B O 1
ATOM 6147 N N . ILE B 1 192 ? -12.383 -27.969 4.422 1 97.5 192 ILE B N 1
ATOM 6148 C CA . ILE B 1 192 ? -13.492 -28.719 3.828 1 97.5 192 ILE B CA 1
ATOM 6149 C C . ILE B 1 192 ? -14.773 -28.422 4.605 1 97.5 192 ILE B C 1
ATOM 6151 O O . ILE B 1 192 ? -15.828 -28.203 4.016 1 97.5 192 ILE B O 1
ATOM 6155 N N . LEU B 1 193 ? -14.641 -28.375 5.891 1 96.31 193 LEU B N 1
ATOM 6156 C CA . LEU B 1 193 ? -15.797 -28.078 6.727 1 96.31 193 LEU B CA 1
ATOM 6157 C C . LEU B 1 193 ? -16.266 -26.641 6.488 1 96.31 193 LEU B C 1
ATOM 6159 O O . LEU B 1 193 ? -17.484 -26.375 6.484 1 96.31 193 LEU B O 1
ATOM 6163 N N . SER B 1 194 ? -15.32 -25.719 6.375 1 97.62 194 SER B N 1
ATOM 6164 C CA . SER B 1 194 ? -15.664 -24.344 6.062 1 97.62 194 SER B CA 1
ATOM 6165 C C . SER B 1 194 ? -16.406 -24.25 4.734 1 97.62 194 SER B C 1
ATOM 6167 O O . SER B 1 194 ? -17.438 -23.562 4.637 1 97.62 194 SER B O 1
ATOM 6169 N N . ILE B 1 195 ? -15.938 -24.969 3.725 1 97.69 195 ILE B N 1
ATOM 6170 C CA . ILE B 1 195 ? -16.547 -24.984 2.396 1 97.69 195 ILE B CA 1
ATOM 6171 C C . ILE B 1 195 ? -17.953 -25.578 2.477 1 97.69 195 ILE B C 1
ATOM 6173 O O . ILE B 1 195 ? -18.875 -25.078 1.83 1 97.69 195 ILE B O 1
ATOM 6177 N N . ALA B 1 196 ? -18.109 -26.531 3.277 1 96 196 ALA B N 1
ATOM 6178 C CA . ALA B 1 196 ? -19.422 -27.172 3.451 1 96 196 ALA B CA 1
ATOM 6179 C C . ALA B 1 196 ? -20.422 -26.188 4.035 1 96 196 ALA B C 1
ATOM 6181 O O . ALA B 1 196 ? -21.625 -26.266 3.736 1 96 196 ALA B O 1
ATOM 6182 N N . GLY B 1 197 ? -19.953 -25.328 4.812 1 94.94 197 GLY B N 1
ATOM 6183 C CA . GLY B 1 197 ? -20.844 -24.359 5.449 1 94.94 197 GLY B CA 1
ATOM 6184 C C . GLY B 1 197 ? -21.141 -23.156 4.57 1 94.94 197 GLY B C 1
ATOM 6185 O O . GLY B 1 197 ? -22.234 -22.594 4.637 1 94.94 197 GLY B O 1
ATOM 6186 N N . PHE B 1 198 ? -20.172 -22.75 3.84 1 96 198 PHE B N 1
ATOM 6187 C CA . PHE B 1 198 ? -20.328 -21.641 2.896 1 96 198 PHE B CA 1
ATOM 6188 C C . PHE B 1 198 ? -19.547 -21.906 1.621 1 96 198 PHE B C 1
ATOM 6190 O O . PHE B 1 198 ? -18.359 -21.547 1.526 1 96 198 PHE B O 1
ATOM 6197 N N . LEU B 1 199 ? -20.188 -22.266 0.647 1 96.25 199 LEU B N 1
ATOM 6198 C CA . LEU B 1 199 ? -19.625 -22.922 -0.528 1 96.25 199 LEU B CA 1
ATOM 6199 C C . LEU B 1 199 ? -18.797 -21.938 -1.353 1 96.25 199 LEU B C 1
ATOM 6201 O O . LEU B 1 199 ? -17.734 -22.297 -1.874 1 96.25 199 LEU B O 1
ATOM 6205 N N . TRP B 1 200 ? -19.156 -20.719 -1.452 1 97.31 200 TRP B N 1
ATOM 6206 C CA . TRP B 1 200 ? -18.641 -19.844 -2.498 1 97.31 200 TRP B CA 1
ATOM 6207 C C . TRP B 1 200 ? -17.594 -18.875 -1.939 1 97.31 200 TRP B C 1
ATOM 6209 O O . TRP B 1 200 ? -17.297 -17.844 -2.553 1 97.31 200 TRP B O 1
ATOM 6219 N N . ASN B 1 201 ? -17.031 -19.188 -0.743 1 97.94 201 ASN B N 1
ATOM 6220 C CA . ASN B 1 201 ? -15.844 -18.5 -0.266 1 97.94 201 ASN B CA 1
ATOM 6221 C C . ASN B 1 201 ? -14.578 -19.031 -0.934 1 97.94 201 ASN B C 1
ATOM 6223 O O . ASN B 1 201 ? -13.977 -20 -0.45 1 97.94 201 ASN B O 1
ATOM 6227 N N . TRP B 1 202 ? -14.141 -18.375 -1.934 1 98.19 202 TRP B N 1
ATOM 6228 C CA . TRP B 1 202 ? -13.016 -18.844 -2.732 1 98.19 202 TRP B CA 1
ATOM 6229 C C . TRP B 1 202 ? -11.742 -18.891 -1.898 1 98.19 202 TRP B C 1
ATOM 6231 O O . TRP B 1 202 ? -10.852 -19.703 -2.158 1 98.19 202 TRP B O 1
ATOM 6241 N N . SER B 1 203 ? -11.633 -18.078 -0.868 1 98.12 203 SER B N 1
ATOM 6242 C CA . SER B 1 203 ? -10.453 -18.109 -0.001 1 98.12 203 SER B CA 1
ATOM 6243 C C . SER B 1 203 ? -10.312 -19.453 0.688 1 98.12 203 SER B C 1
ATOM 6245 O O . SER B 1 203 ? -9.195 -19.922 0.94 1 98.12 203 SER B O 1
ATOM 6247 N N . ALA B 1 204 ? -11.422 -20.062 1.008 1 98.38 204 ALA B N 1
ATOM 6248 C CA . ALA B 1 204 ? -11.383 -21.391 1.624 1 98.38 204 ALA B CA 1
ATOM 6249 C C . ALA B 1 204 ? -10.883 -22.438 0.637 1 98.38 204 ALA B C 1
ATOM 6251 O O . ALA B 1 204 ? -10.148 -23.344 1.016 1 98.38 204 ALA B O 1
ATOM 6252 N N . TRP B 1 205 ? -11.297 -22.328 -0.57 1 98.12 205 TRP B N 1
ATOM 6253 C CA . TRP B 1 205 ? -10.828 -23.234 -1.614 1 98.12 205 TRP B CA 1
ATOM 6254 C C . TRP B 1 205 ? -9.336 -23.062 -1.853 1 98.12 205 TRP B C 1
ATOM 6256 O O . TRP B 1 205 ? -8.609 -24.047 -2.043 1 98.12 205 TRP B O 1
ATOM 6266 N N . GLU B 1 206 ? -8.898 -21.828 -1.865 1 96.75 206 GLU B N 1
ATOM 6267 C CA . GLU B 1 206 ? -7.469 -21.547 -2.012 1 96.75 206 GLU B CA 1
ATOM 6268 C C . GLU B 1 206 ? -6.676 -22.141 -0.851 1 96.75 206 GLU B C 1
ATOM 6270 O O . GLU B 1 206 ? -5.551 -22.625 -1.039 1 96.75 206 GLU B O 1
ATOM 6275 N N . LEU B 1 207 ? -7.242 -22.031 0.313 1 97.31 207 LEU B N 1
ATOM 6276 C CA . LEU B 1 207 ? -6.621 -22.656 1.478 1 97.31 207 LEU B CA 1
ATOM 6277 C C . LEU B 1 207 ? -6.492 -24.156 1.289 1 97.31 207 LEU B C 1
ATOM 6279 O O . LEU B 1 207 ? -5.434 -24.734 1.547 1 97.31 207 LEU B O 1
ATOM 6283 N N . LEU B 1 208 ? -7.531 -24.766 0.841 1 97.62 208 LEU B N 1
ATOM 6284 C CA . LEU B 1 208 ? -7.504 -26.203 0.59 1 97.62 208 LEU B CA 1
ATOM 6285 C C . LEU B 1 208 ? -6.441 -26.547 -0.447 1 97.62 208 LEU B C 1
ATOM 6287 O O . LEU B 1 208 ? -5.695 -27.516 -0.277 1 97.62 208 LEU B O 1
ATOM 6291 N N . ARG B 1 209 ? -6.391 -25.75 -1.498 1 95.25 209 ARG B N 1
ATOM 6292 C CA . ARG B 1 209 ? -5.379 -25.938 -2.531 1 95.25 209 ARG B CA 1
ATOM 6293 C C . ARG B 1 209 ? -3.975 -25.922 -1.935 1 95.25 209 ARG B C 1
ATOM 6295 O O . ARG B 1 209 ? -3.125 -26.734 -2.299 1 95.25 209 ARG B O 1
ATOM 6302 N N . SER B 1 210 ? -3.766 -25.031 -1.049 1 91.94 210 SER B N 1
ATOM 6303 C CA . SER B 1 210 ? -2.445 -24.859 -0.456 1 91.94 210 SER B CA 1
ATOM 6304 C C . SER B 1 210 ? -2.051 -26.062 0.383 1 91.94 210 SER B C 1
ATOM 6306 O O . SER B 1 210 ? -0.874 -26.25 0.698 1 91.94 210 SER B O 1
ATOM 6308 N N . CYS B 1 211 ? -3.008 -26.891 0.686 1 93.5 211 CYS B N 1
ATOM 6309 C CA . CYS B 1 211 ? -2.75 -28.078 1.492 1 93.5 211 CYS B CA 1
ATOM 6310 C C . CYS B 1 211 ? -2.449 -29.281 0.61 1 93.5 211 CYS B C 1
ATOM 6312 O O . CYS B 1 211 ? -2.094 -30.359 1.11 1 93.5 211 CYS B O 1
ATOM 6314 N N . ILE B 1 212 ? -2.584 -29.156 -0.66 1 92.88 212 ILE B N 1
ATOM 6315 C CA . ILE B 1 212 ? -2.406 -30.25 -1.599 1 92.88 212 ILE B CA 1
ATOM 6316 C C . ILE B 1 212 ? -1.032 -30.156 -2.258 1 92.88 212 ILE B C 1
ATOM 6318 O O . ILE B 1 212 ? -0.68 -29.109 -2.818 1 92.88 212 ILE B O 1
ATOM 6322 N N . SER B 1 213 ? -0.299 -31.266 -2.193 1 85.62 213 SER B N 1
ATOM 6323 C CA . SER B 1 213 ? 1.062 -31.219 -2.717 1 85.62 213 SER B CA 1
ATOM 6324 C C . SER B 1 213 ? 1.227 -32.125 -3.924 1 85.62 213 SER B C 1
ATOM 6326 O O . SER B 1 213 ? 2.189 -32 -4.684 1 85.62 213 SER B O 1
ATOM 6328 N N . ASP B 1 214 ? 0.254 -33.094 -4.09 1 86.12 214 ASP B N 1
ATOM 6329 C CA . ASP B 1 214 ? 0.418 -34.031 -5.191 1 86.12 214 ASP B CA 1
ATOM 6330 C C . ASP B 1 214 ? -0.935 -34.5 -5.723 1 86.12 214 ASP B C 1
ATOM 6332 O O . ASP B 1 214 ? -1.98 -34.094 -5.199 1 86.12 214 ASP B O 1
ATOM 6336 N N . ASN B 1 215 ? -0.858 -35.281 -6.762 1 87.56 215 ASN B N 1
ATOM 6337 C CA . ASN B 1 215 ? -2.051 -35.719 -7.461 1 87.56 215 ASN B CA 1
ATOM 6338 C C . ASN B 1 215 ? -2.855 -36.719 -6.609 1 87.56 215 ASN B C 1
ATOM 6340 O O . ASN B 1 215 ? -4.086 -36.75 -6.691 1 87.56 215 ASN B O 1
ATOM 6344 N N . GLU B 1 216 ? -2.186 -37.531 -5.848 1 90.06 216 GLU B N 1
ATOM 6345 C CA . GLU B 1 216 ? -2.863 -38.531 -5.004 1 90.06 216 GLU B CA 1
ATOM 6346 C C . GLU B 1 216 ? -3.727 -37.844 -3.949 1 90.06 216 GLU B C 1
ATOM 6348 O O . GLU B 1 216 ? -4.879 -38.219 -3.736 1 90.06 216 GLU B O 1
ATOM 6353 N N . GLN B 1 217 ? -3.166 -36.844 -3.35 1 91.5 217 GLN B N 1
ATOM 6354 C CA . GLN B 1 217 ? -3.912 -36.094 -2.357 1 91.5 217 GLN B CA 1
ATOM 6355 C C . GLN B 1 217 ? -5.113 -35.375 -2.99 1 91.5 217 GLN B C 1
ATOM 6357 O O . GLN B 1 217 ? -6.191 -35.344 -2.398 1 91.5 217 GLN B O 1
ATOM 6362 N N . MET B 1 218 ? -4.863 -34.844 -4.164 1 92.81 218 MET B N 1
ATOM 6363 C CA . MET B 1 218 ? -5.949 -34.188 -4.879 1 92.81 218 MET B CA 1
ATOM 6364 C C . MET B 1 218 ? -7.098 -35.156 -5.141 1 92.81 218 MET B C 1
ATOM 6366 O O . MET B 1 218 ? -8.258 -34.812 -4.887 1 92.81 218 MET B O 1
ATOM 6370 N N . SER B 1 219 ? -6.816 -36.312 -5.637 1 91 219 SER B N 1
ATOM 6371 C CA . SER B 1 219 ? -7.82 -37.312 -5.957 1 91 219 SER B CA 1
ATOM 6372 C C . SER B 1 219 ? -8.578 -37.75 -4.707 1 91 219 SER B C 1
ATOM 6374 O O . SER B 1 219 ? -9.789 -38 -4.766 1 91 219 SER B O 1
ATOM 6376 N N . ALA B 1 220 ? -7.879 -37.812 -3.621 1 91.62 220 ALA B N 1
ATOM 6377 C CA . ALA B 1 220 ? -8.5 -38.219 -2.363 1 91.62 220 ALA B CA 1
ATOM 6378 C C . ALA B 1 220 ? -9.414 -37.094 -1.823 1 91.62 220 ALA B C 1
ATOM 6380 O O . ALA B 1 220 ? -10.539 -37.375 -1.403 1 91.62 220 ALA B O 1
ATOM 6381 N N . LEU B 1 221 ? -8.961 -35.938 -1.873 1 93.12 221 LEU B N 1
ATOM 6382 C CA . LEU B 1 221 ? -9.664 -34.844 -1.238 1 93.12 221 LEU B CA 1
ATOM 6383 C C . LEU B 1 221 ? -10.898 -34.438 -2.045 1 93.12 221 LEU B C 1
ATOM 6385 O O . LEU B 1 221 ? -11.898 -34 -1.478 1 93.12 221 LEU B O 1
ATOM 6389 N N . ILE B 1 222 ? -10.812 -34.562 -3.312 1 92.62 222 ILE B N 1
ATOM 6390 C CA . ILE B 1 222 ? -11.93 -34.156 -4.164 1 92.62 222 ILE B CA 1
ATOM 6391 C C . ILE B 1 222 ? -13.156 -35 -3.82 1 92.62 222 ILE B C 1
ATOM 6393 O O . ILE B 1 222 ? -14.289 -34.531 -3.916 1 92.62 222 ILE B O 1
ATOM 6397 N N . GLN B 1 223 ? -12.945 -36.219 -3.312 1 91.44 223 GLN B N 1
ATOM 6398 C CA . GLN B 1 223 ? -14.023 -37.125 -2.953 1 91.44 223 GLN B CA 1
ATOM 6399 C C . GLN B 1 223 ? -14.656 -36.719 -1.623 1 91.44 223 GLN B C 1
ATOM 6401 O O . GLN B 1 223 ? -15.773 -37.156 -1.314 1 91.44 223 GLN B O 1
ATOM 6406 N N . LEU B 1 224 ? -13.953 -35.938 -0.913 1 93.06 224 LEU B N 1
ATOM 6407 C CA . LEU B 1 224 ? -14.406 -35.562 0.42 1 93.06 224 LEU B CA 1
ATOM 6408 C C . LEU B 1 224 ? -15.164 -34.25 0.382 1 93.06 224 LEU B C 1
ATOM 6410 O O . LEU B 1 224 ? -15.734 -33.812 1.39 1 93.06 224 LEU B O 1
ATOM 6414 N N . LEU B 1 225 ? -15.188 -33.625 -0.773 1 94.56 225 LEU B N 1
ATOM 6415 C CA . LEU B 1 225 ? -15.844 -32.312 -0.898 1 94.56 225 LEU B CA 1
ATOM 6416 C C . LEU B 1 225 ? -17.359 -32.469 -0.771 1 94.56 225 LEU B C 1
ATOM 6418 O O . LEU B 1 225 ? -17.922 -33.5 -1.075 1 94.56 225 LEU B O 1
ATOM 6422 N N . PRO B 1 226 ? -18.062 -31.422 -0.321 1 92.75 226 PRO B N 1
ATOM 6423 C CA . PRO B 1 226 ? -19.516 -31.5 -0.082 1 92.75 226 PRO B CA 1
ATOM 6424 C C . PRO B 1 226 ? -20.328 -31.453 -1.373 1 92.75 226 PRO B C 1
ATOM 6426 O O . PRO B 1 226 ? -21.531 -31.656 -1.35 1 92.75 226 PRO B O 1
ATOM 6429 N N . ILE B 1 227 ? -19.734 -31.172 -2.518 1 92.38 227 ILE B N 1
ATOM 6430 C CA . ILE B 1 227 ? -20.422 -31.109 -3.799 1 92.38 227 ILE B CA 1
ATOM 6431 C C . ILE B 1 227 ? -19.781 -32.094 -4.785 1 92.38 227 ILE B C 1
ATOM 6433 O O . ILE B 1 227 ? -18.609 -32.438 -4.648 1 92.38 227 ILE B O 1
ATOM 6437 N N . PRO B 1 228 ? -20.594 -32.469 -5.68 1 91.44 228 PRO B N 1
ATOM 6438 C CA . PRO B 1 228 ? -20.094 -33.5 -6.602 1 91.44 228 PRO B CA 1
ATOM 6439 C C . PRO B 1 228 ? -18.984 -33 -7.5 1 91.44 228 PRO B C 1
ATOM 6441 O O . PRO B 1 228 ? -18.766 -31.781 -7.609 1 91.44 228 PRO B O 1
ATOM 6444 N N . GLU B 1 229 ? -18.312 -33.906 -8.148 1 91.56 229 GLU B N 1
ATOM 6445 C CA . GLU B 1 229 ? -17.156 -33.625 -8.992 1 91.56 229 GLU B CA 1
ATOM 6446 C C . GLU B 1 229 ? -17.562 -32.844 -10.242 1 91.56 229 GLU B C 1
ATOM 6448 O O . GLU B 1 229 ? -16.766 -32.062 -10.789 1 91.56 229 GLU B O 1
ATOM 6453 N N . ASN B 1 230 ? -18.797 -32.969 -10.656 1 92.25 230 ASN B N 1
ATOM 6454 C CA . ASN B 1 230 ? -19.234 -32.312 -11.891 1 92.25 230 ASN B CA 1
ATOM 6455 C C . ASN B 1 230 ? -19.766 -30.906 -11.617 1 92.25 230 ASN B C 1
ATOM 6457 O O . ASN B 1 230 ? -20.141 -30.172 -12.547 1 92.25 230 ASN B O 1
ATOM 6461 N N . HIS B 1 231 ? -19.828 -30.578 -10.336 1 94.62 231 HIS B N 1
ATOM 6462 C CA . HIS B 1 231 ? -20.188 -29.203 -10.008 1 94.62 231 HIS B CA 1
ATOM 6463 C C . HIS B 1 231 ? -19.172 -28.219 -10.547 1 94.62 231 HIS B C 1
ATOM 6465 O O . HIS B 1 231 ? -17.953 -28.438 -10.438 1 94.62 231 HIS B O 1
ATOM 6471 N N . PRO B 1 232 ? -19.609 -27.125 -11.195 1 96.19 232 PRO B N 1
ATOM 6472 C CA . PRO B 1 232 ? -18.688 -26.156 -11.789 1 96.19 232 PRO B CA 1
ATOM 6473 C C . PRO B 1 232 ? -17.625 -25.656 -10.812 1 96.19 232 PRO B C 1
ATOM 6475 O O . PRO B 1 232 ? -16.469 -25.5 -11.188 1 96.19 232 PRO B O 1
ATOM 6478 N N . LEU B 1 233 ? -18 -25.453 -9.578 1 96.38 233 LEU B N 1
ATOM 6479 C CA . LEU B 1 233 ? -17.062 -24.969 -8.578 1 96.38 233 LEU B CA 1
ATOM 6480 C C . LEU B 1 233 ? -15.977 -25.984 -8.297 1 96.38 233 LEU B C 1
ATOM 6482 O O . LEU B 1 233 ? -14.805 -25.641 -8.156 1 96.38 233 LEU B O 1
ATOM 6486 N N . THR B 1 234 ? -16.344 -27.25 -8.148 1 96.06 234 THR B N 1
ATOM 6487 C CA . THR B 1 234 ? -15.367 -28.312 -7.969 1 96.06 234 THR B CA 1
ATOM 6488 C C . THR B 1 234 ? -14.43 -28.406 -9.172 1 96.06 234 THR B C 1
ATOM 6490 O O . THR B 1 234 ? -13.227 -28.625 -9.016 1 96.06 234 THR B O 1
ATOM 6493 N N . GLN B 1 235 ? -15.023 -28.266 -10.297 1 96.69 235 GLN B N 1
ATOM 6494 C CA . GLN B 1 235 ? -14.227 -28.328 -11.516 1 96.69 235 GLN B CA 1
ATOM 6495 C C . GLN B 1 235 ? -13.234 -27.172 -11.602 1 96.69 235 GLN B C 1
ATOM 6497 O O . GLN B 1 235 ? -12.086 -27.359 -12 1 96.69 235 GLN B O 1
ATOM 6502 N N . MET B 1 236 ? -13.656 -25.969 -11.25 1 97.25 236 MET B N 1
ATOM 6503 C CA . MET B 1 236 ? -12.75 -24.828 -11.227 1 97.25 236 MET B CA 1
ATOM 6504 C C . MET B 1 236 ? -11.609 -25.062 -10.25 1 97.25 236 MET B C 1
ATOM 6506 O O . MET B 1 236 ? -10.461 -24.719 -10.539 1 97.25 236 MET B O 1
ATOM 6510 N N . PHE B 1 237 ? -11.992 -25.641 -9.109 1 97.5 237 PHE B N 1
ATOM 6511 C CA . PHE B 1 237 ? -10.992 -25.953 -8.094 1 97.5 237 PHE B CA 1
ATOM 6512 C C . PHE B 1 237 ? -9.969 -26.953 -8.633 1 97.5 237 PHE B C 1
ATOM 6514 O O . PHE B 1 237 ? -8.766 -26.781 -8.445 1 97.5 237 PHE B O 1
ATOM 6521 N N . GLN B 1 238 ? -10.445 -27.875 -9.289 1 96.62 238 GLN B N 1
ATOM 6522 C CA . GLN B 1 238 ? -9.578 -28.922 -9.852 1 96.62 238 GLN B CA 1
ATOM 6523 C C . GLN B 1 238 ? -8.641 -28.328 -10.898 1 96.62 238 GLN B C 1
ATOM 6525 O O . GLN B 1 238 ? -7.438 -28.609 -10.891 1 96.62 238 GLN B O 1
ATOM 6530 N N . ILE B 1 239 ? -9.164 -27.578 -11.836 1 97.12 239 ILE B N 1
ATOM 6531 C CA . ILE B 1 239 ? -8.352 -26.969 -12.891 1 97.12 239 ILE B CA 1
ATOM 6532 C C . ILE B 1 239 ? -7.254 -26.125 -12.273 1 97.12 239 ILE B C 1
ATOM 6534 O O . ILE B 1 239 ? -6.082 -26.234 -12.641 1 97.12 239 ILE B O 1
ATOM 6538 N N . LYS B 1 240 ? -7.617 -25.297 -11.328 1 96.5 240 LYS B N 1
ATOM 6539 C CA . LYS B 1 240 ? -6.668 -24.391 -10.68 1 96.5 240 LYS B CA 1
ATOM 6540 C C . LYS B 1 240 ? -5.586 -25.172 -9.945 1 96.5 240 LYS B C 1
ATOM 6542 O O . LYS B 1 240 ? -4.395 -24.891 -10.094 1 96.5 240 LYS B O 1
ATOM 6547 N N . THR B 1 241 ? -6 -26.125 -9.141 1 95.19 241 THR B N 1
ATOM 6548 C CA . THR B 1 241 ? -5.07 -26.906 -8.32 1 95.19 241 THR B CA 1
ATOM 6549 C C . THR B 1 241 ? -4.082 -27.656 -9.203 1 95.19 241 THR B C 1
ATOM 6551 O O . THR B 1 241 ? -2.875 -27.625 -8.961 1 95.19 241 THR B O 1
ATOM 6554 N N . MET B 1 242 ? -4.582 -28.297 -10.227 1 93.25 242 MET B N 1
ATOM 6555 C CA . MET B 1 242 ? -3.73 -29.094 -11.109 1 93.25 242 MET B CA 1
ATOM 6556 C C . MET B 1 242 ? -2.777 -28.203 -11.898 1 93.25 242 MET B C 1
ATOM 6558 O O . MET B 1 242 ? -1.647 -28.594 -12.188 1 93.25 242 MET B O 1
ATOM 6562 N N . SER B 1 243 ? -3.299 -27.062 -12.273 1 93.06 243 SER B N 1
ATOM 6563 C CA . SER B 1 243 ? -2.438 -26.094 -12.938 1 93.06 243 SER B CA 1
ATOM 6564 C C . SER B 1 243 ? -1.319 -25.625 -12.016 1 93.06 243 SER B C 1
ATOM 6566 O O . SER B 1 243 ? -0.152 -25.594 -12.406 1 93.06 243 SER B O 1
ATOM 6568 N N . ASP B 1 244 ? -1.64 -25.297 -10.758 1 88.38 244 ASP B N 1
ATOM 6569 C CA . ASP B 1 244 ? -0.67 -24.812 -9.781 1 88.38 244 ASP B CA 1
ATOM 6570 C C . ASP B 1 244 ? 0.407 -25.859 -9.508 1 88.38 244 ASP B C 1
ATOM 6572 O O . ASP B 1 244 ? 1.565 -25.516 -9.266 1 88.38 244 ASP B O 1
ATOM 6576 N N . LEU B 1 245 ? -0.037 -27.078 -9.523 1 83.94 245 LEU B N 1
ATOM 6577 C CA . LEU B 1 245 ? 0.89 -28.188 -9.266 1 83.94 245 LEU B CA 1
ATOM 6578 C C . LEU B 1 245 ? 1.661 -28.562 -10.523 1 83.94 245 LEU B C 1
ATOM 6580 O O . LEU B 1 245 ? 2.527 -29.438 -10.492 1 83.94 245 LEU B O 1
ATOM 6584 N N . GLN B 1 246 ? 1.283 -27.969 -11.68 1 82.94 246 GLN B N 1
ATOM 6585 C CA . GLN B 1 246 ? 1.893 -28.234 -12.977 1 82.94 246 GLN B CA 1
ATOM 6586 C C . GLN B 1 246 ? 1.66 -29.688 -13.398 1 82.94 246 GLN B C 1
ATOM 6588 O O . GLN B 1 246 ? 2.561 -30.328 -13.945 1 82.94 246 GLN B O 1
ATOM 6593 N N . LEU B 1 247 ? 0.47 -30.156 -13.039 1 84.94 247 LEU B N 1
ATOM 6594 C CA . LEU B 1 247 ? 0.119 -31.547 -13.344 1 84.94 247 LEU B CA 1
ATOM 6595 C C . LEU B 1 247 ? -1.106 -31.609 -14.25 1 84.94 247 LEU B C 1
ATOM 6597 O O . LEU B 1 247 ? -1.609 -32.688 -14.547 1 84.94 247 LEU B O 1
ATOM 6601 N N . ALA B 1 248 ? -1.472 -30.484 -14.68 1 90.19 248 ALA B N 1
ATOM 6602 C CA . ALA B 1 248 ? -2.68 -30.438 -15.5 1 90.19 248 ALA B CA 1
ATOM 6603 C C . ALA B 1 248 ? -2.453 -31.109 -16.859 1 90.19 248 ALA B C 1
ATOM 6605 O O . ALA B 1 248 ? -1.364 -31.016 -17.422 1 90.19 248 ALA B O 1
ATOM 6606 N N . SER B 1 249 ? -3.479 -31.812 -17.312 1 88.25 249 SER B N 1
ATOM 6607 C CA . SER B 1 249 ? -3.445 -32.531 -18.578 1 88.25 249 SER B CA 1
ATOM 6608 C C . SER B 1 249 ? -4.566 -32.062 -19.516 1 88.25 249 SER B C 1
ATOM 6610 O O . SER B 1 249 ? -5.141 -31 -19.312 1 88.25 249 SER B O 1
ATOM 6612 N N . ASP B 1 250 ? -4.844 -32.875 -20.5 1 92.56 250 ASP B N 1
ATOM 6613 C CA . ASP B 1 250 ? -5.914 -32.594 -21.453 1 92.56 250 ASP B CA 1
ATOM 6614 C C . ASP B 1 250 ? -7.281 -32.625 -20.766 1 92.56 250 ASP B C 1
ATOM 6616 O O . ASP B 1 250 ? -8.211 -31.938 -21.188 1 92.56 250 ASP B O 1
ATOM 6620 N N . HIS B 1 251 ? -7.266 -33.344 -19.719 1 94.12 251 HIS B N 1
ATOM 6621 C CA . HIS B 1 251 ? -8.516 -33.438 -18.984 1 94.12 251 HIS B CA 1
ATOM 6622 C C . HIS B 1 251 ? -8.945 -32.094 -18.438 1 94.12 251 HIS B C 1
ATOM 6624 O O . HIS B 1 251 ? -10.102 -31.672 -18.578 1 94.12 251 HIS B O 1
ATOM 6630 N N . GLU B 1 252 ? -8.039 -31.406 -17.797 1 95.81 252 GLU B N 1
ATOM 6631 C CA . GLU B 1 252 ? -8.336 -30.094 -17.219 1 95.81 252 GLU B CA 1
ATOM 6632 C C . GLU B 1 252 ? -8.664 -29.078 -18.312 1 95.81 252 GLU B C 1
ATOM 6634 O O . GLU B 1 252 ? -9.5 -28.188 -18.109 1 95.81 252 GLU B O 1
ATOM 6639 N N . MET B 1 253 ? -8.078 -29.25 -19.5 1 96.25 253 MET B N 1
ATOM 6640 C CA . MET B 1 253 ? -8.383 -28.375 -20.641 1 96.25 253 MET B CA 1
ATOM 6641 C C . MET B 1 253 ? -9.82 -28.578 -21.109 1 96.25 253 MET B C 1
ATOM 6643 O O . MET B 1 253 ? -10.508 -27.609 -21.422 1 96.25 253 MET B O 1
ATOM 6647 N N . THR B 1 254 ? -10.195 -29.797 -21.078 1 96.69 254 THR B N 1
ATOM 6648 C CA . THR B 1 254 ? -11.555 -30.141 -21.484 1 96.69 254 THR B CA 1
ATOM 6649 C C . THR B 1 254 ? -12.562 -29.609 -20.484 1 96.69 254 THR B C 1
ATOM 6651 O O . THR B 1 254 ? -13.625 -29.094 -20.859 1 96.69 254 THR B O 1
ATOM 6654 N N . LEU B 1 255 ? -12.266 -29.766 -19.219 1 96.88 255 LEU B N 1
ATOM 6655 C CA . LEU B 1 255 ? -13.125 -29.219 -18.172 1 96.88 255 LEU B CA 1
ATOM 6656 C C . LEU B 1 255 ? -13.281 -27.703 -18.344 1 96.88 255 LEU B C 1
ATOM 6658 O O . LEU B 1 255 ? -14.383 -27.172 -18.234 1 96.88 255 LEU B O 1
ATOM 6662 N N . ALA B 1 256 ? -12.18 -27.016 -18.578 1 97.75 256 ALA B N 1
ATOM 6663 C CA . ALA B 1 256 ? -12.211 -25.562 -18.75 1 97.75 256 ALA B CA 1
ATOM 6664 C C . ALA B 1 256 ? -13.047 -25.172 -19.969 1 97.75 256 ALA B C 1
ATOM 6666 O O . ALA B 1 256 ? -13.797 -24.203 -19.922 1 97.75 256 ALA B O 1
ATOM 6667 N N . ALA B 1 257 ? -12.875 -25.938 -21.016 1 96.62 257 ALA B N 1
ATOM 6668 C CA . ALA B 1 257 ? -13.648 -25.672 -22.234 1 96.62 257 ALA B CA 1
ATOM 6669 C C . ALA B 1 257 ? -15.141 -25.812 -21.969 1 96.62 257 ALA B C 1
ATOM 6671 O O . ALA B 1 257 ? -15.945 -25.031 -22.484 1 96.62 257 ALA B O 1
ATOM 6672 N N . LYS B 1 258 ? -15.469 -26.781 -21.234 1 96.75 258 LYS B N 1
ATOM 6673 C CA . LYS B 1 258 ? -16.875 -26.984 -20.875 1 96.75 258 LYS B CA 1
ATOM 6674 C C . LYS B 1 258 ? -17.406 -25.812 -20.062 1 96.75 258 LYS B C 1
ATOM 6676 O O . LYS B 1 258 ? -18.516 -25.328 -20.312 1 96.75 258 LYS B O 1
ATOM 6681 N N . LEU B 1 259 ? -16.656 -25.375 -19.109 1 97.5 259 LEU B N 1
ATOM 6682 C CA . LEU B 1 259 ? -17.062 -24.281 -18.234 1 97.5 259 LEU B CA 1
ATOM 6683 C C . LEU B 1 259 ? -17.188 -22.969 -19.016 1 97.5 259 LEU B C 1
ATOM 6685 O O . LEU B 1 259 ? -17.875 -22.047 -18.594 1 97.5 259 LEU B O 1
ATOM 6689 N N . LEU B 1 260 ? -16.516 -22.875 -20.172 1 97.5 260 LEU B N 1
ATOM 6690 C CA . LEU B 1 260 ? -16.516 -21.656 -20.984 1 97.5 260 LEU B CA 1
ATOM 6691 C C . LEU B 1 260 ? -17.625 -21.688 -22.016 1 97.5 260 LEU B C 1
ATOM 6693 O O . LEU B 1 260 ? -17.797 -20.734 -22.797 1 97.5 260 LEU B O 1
ATOM 6697 N N . GLU B 1 261 ? -18.438 -22.656 -21.984 1 96.31 261 GLU B N 1
ATOM 6698 C CA . GLU B 1 261 ? -19.578 -22.766 -22.906 1 96.31 261 GLU B CA 1
ATOM 6699 C C . GLU B 1 261 ? -20.609 -21.688 -22.609 1 96.31 261 GLU B C 1
ATOM 6701 O O . GLU B 1 261 ? -20.656 -21.141 -21.516 1 96.31 261 GLU B O 1
ATOM 6706 N N . PRO B 1 262 ? -21.5 -21.375 -23.484 1 94.5 262 PRO B N 1
ATOM 6707 C CA . PRO B 1 262 ? -22.453 -20.266 -23.375 1 94.5 262 PRO B CA 1
ATOM 6708 C C . PRO B 1 262 ? -23.422 -20.422 -22.203 1 94.5 262 PRO B C 1
ATOM 6710 O O . PRO B 1 262 ? -23.922 -19.422 -21.672 1 94.5 262 PRO B O 1
ATOM 6713 N N . ASN B 1 263 ? -23.609 -21.609 -21.797 1 93.12 263 ASN B N 1
ATOM 6714 C CA . ASN B 1 263 ? -24.594 -21.844 -20.75 1 93.12 263 ASN B CA 1
ATOM 6715 C C . ASN B 1 263 ? -23.938 -21.891 -19.375 1 93.12 263 ASN B C 1
ATOM 6717 O O . ASN B 1 263 ? -24.625 -22.078 -18.359 1 93.12 263 ASN B O 1
ATOM 6721 N N . TYR B 1 264 ? -22.672 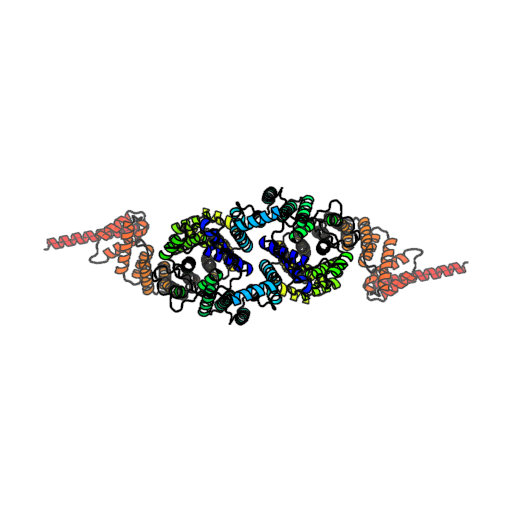-21.719 -19.344 1 95.94 264 TYR B N 1
ATOM 6722 C CA . TYR B 1 264 ? -21.922 -21.734 -18.094 1 95.94 264 TYR B CA 1
ATOM 6723 C C . TYR B 1 264 ? -21.312 -20.359 -17.812 1 95.94 264 TYR B C 1
ATOM 6725 O O . TYR B 1 264 ? -22.031 -19.406 -17.516 1 95.94 264 TYR B O 1
ATOM 6733 N N . PHE B 1 265 ? -19.953 -20.266 -18.078 1 97.19 265 PHE B N 1
ATOM 6734 C CA . PHE B 1 265 ? -19.25 -19.016 -17.844 1 97.19 265 PHE B CA 1
ATOM 6735 C C . PHE B 1 265 ? -18.453 -18.594 -19.078 1 97.19 265 PHE B C 1
ATOM 6737 O O . PHE B 1 265 ? -17.219 -18.531 -19.031 1 97.19 265 PHE B O 1
ATOM 6744 N N . PRO B 1 266 ? -19.031 -18.266 -20.156 1 94.5 266 PRO B N 1
ATOM 6745 C CA . PRO B 1 266 ? -18.391 -18.094 -21.453 1 94.5 266 PRO B CA 1
ATOM 6746 C C . PRO B 1 266 ? -17.328 -17 -21.469 1 94.5 266 PRO B C 1
ATOM 6748 O O . PRO B 1 266 ? -16.328 -17.094 -22.188 1 94.5 266 PRO B O 1
ATOM 6751 N N . LYS B 1 267 ? -17.438 -15.844 -20.797 1 93.38 267 LYS B N 1
ATOM 6752 C CA . LYS B 1 267 ? -16.484 -14.727 -20.828 1 93.38 267 LYS B CA 1
ATOM 6753 C C . LYS B 1 267 ? -15.711 -14.633 -19.516 1 93.38 267 LYS B C 1
ATOM 6755 O O . LYS B 1 267 ? -15.523 -13.531 -18.984 1 93.38 267 LYS B O 1
ATOM 6760 N N . ASN B 1 268 ? -15.234 -15.875 -19.188 1 96.12 268 ASN B N 1
ATOM 6761 C CA . ASN B 1 268 ? -14.492 -15.922 -17.938 1 96.12 268 ASN B CA 1
ATOM 6762 C C . ASN B 1 268 ? -12.992 -15.812 -18.172 1 96.12 268 ASN B C 1
ATOM 6764 O O . ASN B 1 268 ? -12.336 -16.781 -18.547 1 96.12 268 ASN B O 1
ATOM 6768 N N . ASP B 1 269 ? -12.406 -14.672 -17.938 1 95.12 269 ASP B N 1
ATOM 6769 C CA . ASP B 1 269 ? -10.992 -14.422 -18.188 1 95.12 269 ASP B CA 1
ATOM 6770 C C . ASP B 1 269 ? -10.102 -15.258 -17.281 1 95.12 269 ASP B C 1
ATOM 6772 O O . ASP B 1 269 ? -9 -15.641 -17.656 1 95.12 269 ASP B O 1
ATOM 6776 N N . PHE B 1 270 ? -10.594 -15.602 -16.125 1 95.06 270 PHE B N 1
ATOM 6777 C CA . PHE B 1 270 ? -9.867 -16.438 -15.172 1 95.06 270 PHE B CA 1
ATOM 6778 C C . PHE B 1 270 ? -9.594 -17.812 -15.758 1 95.06 270 PHE B C 1
ATOM 6780 O O . PHE B 1 270 ? -8.477 -18.328 -15.672 1 95.06 270 PHE B O 1
ATOM 6787 N N . LEU B 1 271 ? -10.555 -18.375 -16.359 1 97.69 271 LEU B N 1
ATOM 6788 C CA . LEU B 1 271 ? -10.43 -19.703 -16.953 1 97.69 271 LEU B CA 1
ATOM 6789 C C . LEU B 1 271 ? -9.492 -19.672 -18.141 1 97.69 271 LEU B C 1
ATOM 6791 O O . LEU B 1 271 ? -8.727 -20.609 -18.359 1 97.69 271 LEU B O 1
ATOM 6795 N N . TYR B 1 272 ? -9.578 -18.656 -18.938 1 97.38 272 TYR B N 1
ATOM 6796 C CA . TYR B 1 272 ? -8.633 -18.516 -20.047 1 97.38 272 TYR B CA 1
ATOM 6797 C C . TYR B 1 272 ? -7.207 -18.406 -19.516 1 97.38 272 TYR B C 1
ATOM 6799 O O . TYR B 1 272 ? -6.273 -18.938 -20.125 1 97.38 272 TYR B O 1
ATOM 6807 N N . GLY B 1 273 ? -7.051 -17.656 -18.422 1 97.38 273 GLY B N 1
ATOM 6808 C CA . GLY B 1 273 ? -5.742 -17.594 -17.797 1 97.38 273 GLY B CA 1
ATOM 6809 C C . GLY B 1 273 ? -5.219 -18.953 -17.375 1 97.38 273 GLY B C 1
ATOM 6810 O O . GLY B 1 273 ? -4.051 -19.266 -17.594 1 97.38 273 GLY B O 1
ATOM 6811 N N . LEU B 1 274 ? -6.074 -19.75 -16.797 1 97.5 274 LEU B N 1
ATOM 6812 C CA . LEU B 1 274 ? -5.691 -21.094 -16.359 1 97.5 274 LEU B CA 1
ATOM 6813 C C . LEU B 1 274 ? -5.324 -21.969 -17.547 1 97.5 274 LEU B C 1
ATOM 6815 O O . LEU B 1 274 ? -4.367 -22.734 -17.484 1 97.5 274 LEU B O 1
ATOM 6819 N N . ARG B 1 275 ? -6.062 -21.844 -18.609 1 97.69 275 ARG B N 1
ATOM 6820 C CA . ARG B 1 275 ? -5.738 -22.578 -19.828 1 97.69 275 ARG B CA 1
ATOM 6821 C C . ARG B 1 275 ? -4.352 -22.203 -20.344 1 97.69 275 ARG B C 1
ATOM 6823 O O . ARG B 1 275 ? -3.59 -23.062 -20.781 1 97.69 275 ARG B O 1
ATOM 6830 N N . GLY B 1 276 ? -4.094 -20.891 -20.328 1 97.12 276 GLY B N 1
ATOM 6831 C CA . GLY B 1 276 ? -2.76 -20.453 -20.703 1 97.12 276 GLY B CA 1
ATOM 6832 C C . GLY B 1 276 ? -1.663 -21.078 -19.859 1 97.12 276 GLY B C 1
ATOM 6833 O O . GLY B 1 276 ? -0.637 -21.5 -20.391 1 97.12 276 GLY B O 1
ATOM 6834 N N . CYS B 1 277 ? -1.883 -21.172 -18.594 1 96 277 CYS B N 1
ATOM 6835 C CA . CYS B 1 277 ? -0.915 -21.766 -17.672 1 96 277 CYS B CA 1
ATOM 6836 C C . CYS B 1 277 ? -0.722 -23.25 -17.984 1 96 277 CYS B C 1
ATOM 6838 O O . CYS B 1 277 ? 0.404 -23.75 -17.953 1 96 277 CYS B O 1
ATOM 6840 N N . ILE B 1 278 ? -1.802 -23.922 -18.203 1 95.62 278 ILE B N 1
ATOM 6841 C CA . ILE B 1 278 ? -1.744 -25.344 -18.516 1 95.62 278 ILE B CA 1
ATOM 6842 C C . ILE B 1 278 ? -0.934 -25.578 -19.781 1 95.62 278 ILE B C 1
ATOM 6844 O O . ILE B 1 278 ? -0.062 -26.453 -19.828 1 95.62 278 ILE B O 1
ATOM 6848 N N . MET B 1 279 ? -1.16 -24.781 -20.781 1 94.5 279 MET B N 1
ATOM 6849 C CA . MET B 1 279 ? -0.435 -24.906 -22.047 1 94.5 279 MET B CA 1
ATOM 6850 C C . MET B 1 279 ? 1.045 -24.578 -21.859 1 94.5 279 MET B C 1
ATOM 6852 O O . MET B 1 279 ? 1.906 -25.234 -22.453 1 94.5 279 MET B O 1
ATOM 6856 N N . TYR B 1 280 ? 1.306 -23.609 -21.062 1 91.88 280 TYR B N 1
ATOM 6857 C CA . TYR B 1 280 ? 2.689 -23.266 -20.766 1 91.88 280 TYR B CA 1
ATOM 6858 C C . TYR B 1 280 ? 3.408 -24.422 -20.078 1 91.88 280 TYR B C 1
ATOM 6860 O O . TYR B 1 280 ? 4.523 -24.781 -20.469 1 91.88 280 TYR B O 1
ATOM 6868 N N . ASN B 1 281 ? 2.754 -25.016 -19.125 1 85 281 ASN B N 1
ATOM 6869 C CA . ASN B 1 281 ? 3.346 -26.125 -18.375 1 85 281 ASN B CA 1
ATOM 6870 C C . ASN B 1 281 ? 3.527 -27.359 -19.25 1 85 281 ASN B C 1
ATOM 6872 O O . ASN B 1 281 ? 4.383 -28.203 -18.984 1 85 281 ASN B O 1
ATOM 6876 N N . SER B 1 282 ? 2.73 -27.422 -20.297 1 86.56 282 SER B N 1
ATOM 6877 C CA . SER B 1 282 ? 2.848 -28.516 -21.25 1 86.56 282 SER B CA 1
ATOM 6878 C C . SER B 1 282 ? 3.885 -28.203 -22.328 1 86.56 282 SER B C 1
ATOM 6880 O O . SER B 1 282 ? 3.982 -28.922 -23.328 1 86.56 282 SER B O 1
ATOM 6882 N N . HIS B 1 283 ? 4.488 -27.062 -22.234 1 82.25 283 HIS B N 1
ATOM 6883 C CA . HIS B 1 283 ? 5.574 -26.609 -23.094 1 82.25 283 HIS B CA 1
ATOM 6884 C C . HIS B 1 283 ? 5.066 -26.281 -24.484 1 82.25 283 HIS B C 1
ATOM 6886 O O . HIS B 1 283 ? 5.797 -26.422 -25.469 1 82.25 283 HIS B O 1
ATOM 6892 N N . ASP B 1 284 ? 3.83 -26 -24.562 1 89.94 284 ASP B N 1
ATOM 6893 C CA . ASP B 1 284 ? 3.268 -25.438 -25.781 1 89.94 284 ASP B CA 1
ATOM 6894 C C . ASP B 1 284 ? 3.127 -23.922 -25.688 1 89.94 284 ASP B C 1
ATOM 6896 O O . ASP B 1 284 ? 2.033 -23.406 -25.453 1 89.94 284 ASP B O 1
ATOM 6900 N N . MET B 1 285 ? 4.121 -23.25 -26 1 89.94 285 MET B N 1
ATOM 6901 C CA . MET B 1 285 ? 4.215 -21.797 -25.797 1 89.94 285 MET B CA 1
ATOM 6902 C C . MET B 1 285 ? 3.262 -21.047 -26.719 1 89.94 285 MET B C 1
ATOM 6904 O O . MET B 1 285 ? 2.672 -20.047 -26.328 1 89.94 285 MET B O 1
ATOM 6908 N N . GLY B 1 286 ? 3.213 -21.516 -27.891 1 92.06 286 GLY B N 1
ATOM 6909 C CA . GLY B 1 286 ? 2.32 -20.859 -28.828 1 92.06 286 GLY B CA 1
ATOM 6910 C C . GLY B 1 286 ? 0.871 -20.859 -28.375 1 92.06 286 GLY B C 1
ATOM 6911 O O . GLY B 1 286 ? 0.2 -19.828 -28.422 1 92.06 286 GLY B O 1
ATOM 6912 N N . ALA B 1 287 ? 0.475 -22.062 -28 1 95.25 287 ALA B N 1
ATOM 6913 C CA . ALA B 1 287 ? -0.9 -22.188 -27.531 1 95.25 287 ALA B CA 1
ATOM 6914 C C . ALA B 1 287 ? -1.116 -21.375 -26.25 1 95.25 287 ALA B C 1
ATOM 6916 O O . ALA B 1 287 ? -2.197 -20.828 -26.031 1 95.25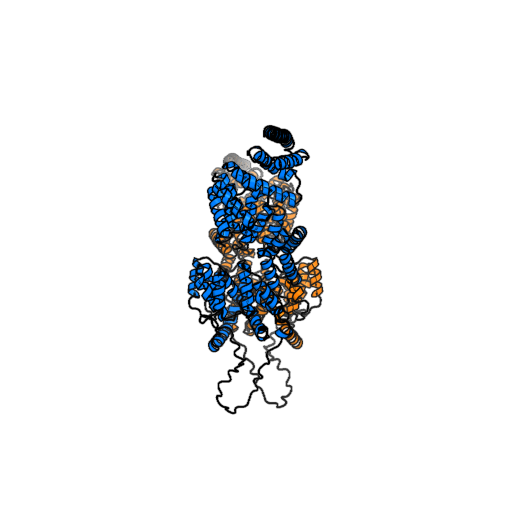 287 ALA B O 1
ATOM 6917 N N . ALA B 1 288 ? -0.178 -21.359 -25.391 1 96.06 288 ALA B N 1
ATOM 6918 C CA . ALA B 1 288 ? -0.261 -20.578 -24.156 1 96.06 288 ALA B CA 1
ATOM 6919 C C . ALA B 1 288 ? -0.496 -19.094 -24.469 1 96.06 288 ALA B C 1
ATOM 6921 O O . ALA B 1 288 ? -1.372 -18.469 -23.875 1 96.06 288 ALA B O 1
ATOM 6922 N N . VAL B 1 289 ? 0.271 -18.562 -25.438 1 95.56 289 VAL B N 1
ATOM 6923 C CA . VAL B 1 289 ? 0.172 -17.156 -25.812 1 95.56 289 VAL B CA 1
ATOM 6924 C C . VAL B 1 289 ? -1.234 -16.859 -26.328 1 95.56 289 VAL B C 1
ATOM 6926 O O . VAL B 1 289 ? -1.817 -15.828 -25.984 1 95.56 289 VAL B O 1
ATOM 6929 N N . VAL B 1 290 ? -1.761 -17.781 -27.094 1 96.69 290 VAL B N 1
ATOM 6930 C CA . VAL B 1 290 ? -3.094 -17.594 -27.656 1 96.69 290 VAL B CA 1
ATOM 6931 C C . VAL B 1 290 ? -4.121 -17.5 -26.531 1 96.69 290 VAL B C 1
ATOM 6933 O O . VAL B 1 290 ? -4.996 -16.625 -26.547 1 96.69 290 VAL B O 1
ATOM 6936 N N . GLU B 1 291 ? -4.051 -18.391 -25.578 1 97.19 291 GLU B N 1
ATOM 6937 C CA . GLU B 1 291 ? -4.984 -18.391 -24.469 1 97.19 291 GLU B CA 1
ATOM 6938 C C . GLU B 1 291 ? -4.855 -17.125 -23.625 1 97.19 291 GLU B C 1
ATOM 6940 O O . GLU B 1 291 ? -5.859 -16.562 -23.188 1 97.19 291 GLU B O 1
ATOM 6945 N N . PHE B 1 292 ? -3.676 -16.672 -23.359 1 97 292 PHE B N 1
ATOM 6946 C CA . PHE B 1 292 ? -3.463 -15.445 -22.578 1 97 292 PHE B CA 1
ATOM 6947 C C . PHE B 1 292 ? -3.971 -14.227 -23.344 1 97 292 PHE B C 1
ATOM 6949 O O . PHE B 1 292 ? -4.492 -13.289 -22.734 1 97 292 PHE B O 1
ATOM 6956 N N . GLU B 1 293 ? -3.795 -14.234 -24.625 1 96.12 293 GLU B N 1
ATOM 6957 C CA . GLU B 1 293 ? -4.305 -13.125 -25.422 1 96.12 293 GLU B CA 1
ATOM 6958 C C . GLU B 1 293 ? -5.828 -13.078 -25.391 1 96.12 293 GLU B C 1
ATOM 6960 O O . GLU B 1 293 ? -6.418 -11.992 -25.375 1 96.12 293 GLU B O 1
ATOM 6965 N N . ARG B 1 294 ? -6.422 -14.242 -25.391 1 96.75 294 ARG B N 1
ATOM 6966 C CA . ARG B 1 294 ? -7.871 -14.297 -25.203 1 96.75 294 ARG B CA 1
ATOM 6967 C C . ARG B 1 294 ? -8.273 -13.727 -23.844 1 96.75 294 ARG B C 1
ATOM 6969 O O . ARG B 1 294 ? -9.273 -13.016 -23.75 1 96.75 294 ARG B O 1
ATOM 6976 N N . MET B 1 295 ? -7.566 -14.094 -22.828 1 96.75 295 MET B N 1
ATOM 6977 C CA . MET B 1 295 ? -7.777 -13.547 -21.5 1 96.75 295 MET B CA 1
ATOM 6978 C C . MET B 1 295 ? -7.734 -12.023 -21.516 1 96.75 295 MET B C 1
ATOM 6980 O O . MET B 1 295 ? -8.633 -11.359 -20.984 1 96.75 295 MET B O 1
ATOM 6984 N N . LEU B 1 296 ? -6.785 -11.43 -22.266 1 95.38 296 LEU B N 1
ATOM 6985 C CA . LEU B 1 296 ? -6.551 -9.992 -22.281 1 95.38 296 LEU B CA 1
ATOM 6986 C C . LEU B 1 296 ? -7.547 -9.289 -23.188 1 95.38 296 LEU B C 1
ATOM 6988 O O . LEU B 1 296 ? -7.805 -8.094 -23.031 1 95.38 296 LEU B O 1
ATOM 6992 N N . GLU B 1 297 ? -8.055 -10.008 -24.125 1 95.62 297 GLU B N 1
ATOM 6993 C CA . GLU B 1 297 ? -9.125 -9.461 -24.953 1 95.62 297 GLU B CA 1
ATOM 6994 C C . GLU B 1 297 ? -10.383 -9.203 -24.141 1 95.62 297 GLU B C 1
ATOM 6996 O O . GLU B 1 297 ? -11.094 -8.219 -24.359 1 95.62 297 GLU B O 1
ATOM 7001 N N . LEU B 1 298 ? -10.586 -10.133 -23.25 1 93.69 298 LEU B N 1
ATOM 7002 C CA . LEU B 1 298 ? -11.758 -10.016 -22.406 1 93.69 298 LEU B CA 1
ATOM 7003 C C . LEU B 1 298 ? -11.547 -8.969 -21.312 1 93.69 298 LEU B C 1
ATOM 7005 O O . LEU B 1 298 ? -12.469 -8.219 -20.969 1 93.69 298 LEU B O 1
ATOM 7009 N N . ASP B 1 299 ? -10.375 -8.938 -20.781 1 93.5 299 ASP B N 1
ATOM 7010 C CA . ASP B 1 299 ? -10 -7.988 -19.734 1 93.5 299 ASP B CA 1
ATOM 7011 C C . ASP B 1 299 ? -8.57 -7.484 -19.953 1 93.5 299 ASP B C 1
ATOM 7013 O O . ASP B 1 299 ? -7.621 -8.039 -19.391 1 93.5 299 ASP B O 1
ATOM 7017 N N . PRO B 1 300 ? -8.477 -6.383 -20.594 1 92.81 300 PRO B N 1
ATOM 7018 C CA . PRO B 1 300 ? -7.148 -5.855 -20.922 1 92.81 300 PRO B CA 1
ATOM 7019 C C . PRO B 1 300 ? -6.332 -5.488 -19.688 1 92.81 300 PRO B C 1
ATOM 7021 O O . PRO B 1 300 ? -5.113 -5.32 -19.766 1 92.81 300 PRO B O 1
ATOM 7024 N N . TRP B 1 301 ? -6.918 -5.375 -18.578 1 91.75 301 TRP B N 1
ATOM 7025 C CA . TRP B 1 301 ? -6.23 -4.941 -17.359 1 91.75 301 TRP B CA 1
ATOM 7026 C C . TRP B 1 301 ? -6 -6.117 -16.422 1 91.75 301 TRP B C 1
ATOM 7028 O O . TRP B 1 301 ? -5.613 -5.926 -15.258 1 91.75 301 TRP B O 1
ATOM 7038 N N . HIS B 1 302 ? -6.18 -7.289 -16.922 1 93.12 302 HIS B N 1
ATOM 7039 C CA . HIS B 1 302 ? -6.008 -8.5 -16.125 1 93.12 302 HIS B CA 1
ATOM 7040 C C . HIS B 1 302 ? -4.562 -8.656 -15.68 1 93.12 302 HIS B C 1
ATOM 7042 O O . HIS B 1 302 ? -3.637 -8.531 -16.484 1 93.12 302 HIS B O 1
ATOM 7048 N N . ILE B 1 303 ? -4.352 -8.953 -14.398 1 93.38 303 ILE B N 1
ATOM 7049 C CA . ILE B 1 303 ? -2.984 -8.984 -13.891 1 93.38 303 ILE B CA 1
ATOM 7050 C C . ILE B 1 303 ? -2.615 -10.414 -13.5 1 93.38 303 ILE B C 1
ATOM 7052 O O . ILE B 1 303 ? -1.467 -10.836 -13.672 1 93.38 303 ILE B O 1
ATOM 7056 N N . GLU B 1 304 ? -3.518 -11.203 -13.016 1 92.31 304 GLU B N 1
ATOM 7057 C CA . GLU B 1 304 ? -3.227 -12.57 -12.602 1 92.31 304 GLU B CA 1
ATOM 7058 C C . GLU B 1 304 ? -2.678 -13.398 -13.758 1 92.31 304 GLU B C 1
ATOM 7060 O O . GLU B 1 304 ? -3.18 -13.312 -14.875 1 92.31 304 GLU B O 1
ATOM 7065 N N . TYR B 1 305 ? -1.594 -14.078 -13.586 1 94.69 305 TYR B N 1
ATOM 7066 C CA . TYR B 1 305 ? -0.943 -15.031 -14.477 1 94.69 305 TYR B CA 1
ATOM 7067 C C . TYR B 1 305 ? -0.133 -14.312 -15.547 1 94.69 305 TYR B C 1
ATOM 7069 O O . TYR B 1 305 ? 0.433 -14.953 -16.438 1 94.69 305 TYR B O 1
ATOM 7077 N N . VAL B 1 306 ? -0.028 -13.023 -15.508 1 95.44 306 VAL B N 1
ATOM 7078 C CA . VAL B 1 306 ? 0.689 -12.312 -16.562 1 95.44 306 VAL B CA 1
ATOM 7079 C C . VAL B 1 306 ? 2.18 -12.641 -16.484 1 95.44 306 VAL B C 1
ATOM 7081 O O . VAL B 1 306 ? 2.906 -12.492 -17.469 1 95.44 306 VAL B O 1
ATOM 7084 N N . ASP B 1 307 ? 2.637 -13 -15.336 1 94.31 307 ASP B N 1
ATOM 7085 C CA . ASP B 1 307 ? 4.016 -13.469 -15.211 1 94.31 307 ASP B CA 1
ATOM 7086 C C . ASP B 1 307 ? 4.258 -14.688 -16.094 1 94.31 307 ASP B C 1
ATOM 7088 O O . ASP B 1 307 ? 5.234 -14.727 -16.859 1 94.31 307 ASP B O 1
ATOM 7092 N N . VAL B 1 308 ? 3.336 -15.633 -16.047 1 94.31 308 VAL B N 1
ATOM 7093 C CA . VAL B 1 308 ? 3.447 -16.828 -16.875 1 94.31 308 VAL B CA 1
ATOM 7094 C C . VAL B 1 308 ? 3.359 -16.438 -18.344 1 94.31 308 VAL B C 1
ATOM 7096 O O . VAL B 1 308 ? 4.078 -17 -19.188 1 94.31 308 VAL B O 1
ATOM 7099 N N . TYR B 1 309 ? 2.49 -15.531 -18.609 1 95.5 309 TYR B N 1
ATOM 7100 C CA . TYR B 1 309 ? 2.381 -15 -19.969 1 95.5 309 TYR B CA 1
ATOM 7101 C C . TYR B 1 309 ? 3.721 -14.453 -20.438 1 95.5 309 TYR B C 1
ATOM 7103 O O . TYR B 1 309 ? 4.121 -14.695 -21.594 1 95.5 309 TYR B O 1
ATOM 7111 N N . SER B 1 310 ? 4.406 -13.727 -19.594 1 94.62 310 SER B N 1
ATOM 7112 C CA . SER B 1 310 ? 5.699 -13.156 -19.953 1 94.62 310 SER B CA 1
ATOM 7113 C C . SER B 1 310 ? 6.711 -14.25 -20.281 1 94.62 310 SER B C 1
ATOM 7115 O O . SER B 1 310 ? 7.547 -14.086 -21.172 1 94.62 310 SER B O 1
ATOM 7117 N N . PHE B 1 311 ? 6.637 -15.375 -19.609 1 90.38 311 PHE B N 1
ATOM 7118 C CA . PHE B 1 311 ? 7.527 -16.5 -19.875 1 90.38 311 PHE B CA 1
ATOM 7119 C C . PHE B 1 311 ? 7.223 -17.125 -21.234 1 90.38 311 PHE B C 1
ATOM 7121 O O . PHE B 1 311 ? 8.141 -17.484 -21.969 1 90.38 311 PHE B O 1
ATOM 7128 N N . ALA B 1 312 ? 6.004 -17.203 -21.484 1 91.94 312 ALA B N 1
ATOM 7129 C CA . ALA B 1 312 ? 5.574 -17.766 -22.766 1 91.94 312 ALA B CA 1
ATOM 7130 C C . ALA B 1 312 ? 6.008 -16.891 -23.922 1 91.94 312 ALA B C 1
ATOM 7132 O O . ALA B 1 312 ? 6.387 -17.391 -24.984 1 91.94 312 ALA B O 1
ATOM 7133 N N . LEU B 1 313 ? 5.941 -15.594 -23.719 1 91 313 LEU B N 1
ATOM 7134 C CA . LEU B 1 313 ? 6.336 -14.641 -24.766 1 91 313 LEU B CA 1
ATOM 7135 C C . LEU B 1 313 ? 7.836 -14.719 -25.031 1 91 313 LEU B C 1
ATOM 7137 O O . LEU B 1 313 ? 8.273 -14.578 -26.172 1 91 313 LEU B O 1
ATOM 7141 N N . HIS B 1 314 ? 8.625 -14.836 -24.094 1 80.25 314 HIS B N 1
ATOM 7142 C CA . HIS B 1 314 ? 10.078 -14.906 -24.203 1 80.25 314 HIS B CA 1
ATOM 7143 C C . HIS B 1 314 ? 10.508 -16.047 -25.125 1 80.25 314 HIS B C 1
ATOM 7145 O O . HIS B 1 314 ? 11.328 -15.844 -26.016 1 80.25 314 HIS B O 1
ATOM 7151 N N . VAL B 1 315 ? 9.93 -17.062 -24.922 1 70.44 315 VAL B N 1
ATOM 7152 C CA . VAL B 1 315 ? 10.328 -18.25 -25.672 1 70.44 315 VAL B CA 1
ATOM 7153 C C . VAL B 1 315 ? 9.891 -18.109 -27.125 1 70.44 315 VAL B C 1
ATOM 7155 O O . VAL B 1 315 ? 10.578 -18.594 -28.047 1 70.44 315 VAL B O 1
ATOM 7158 N N . ASN B 1 316 ? 8.891 -17.25 -27.328 1 70.62 316 ASN B N 1
ATOM 7159 C CA . ASN B 1 316 ? 8.32 -17.125 -28.656 1 70.62 316 ASN B CA 1
ATOM 7160 C C . ASN B 1 316 ? 8.844 -15.883 -29.375 1 70.62 316 ASN B C 1
ATOM 7162 O O . ASN B 1 316 ? 8.211 -15.383 -30.312 1 70.62 316 ASN B O 1
ATOM 7166 N N . GLU B 1 317 ? 9.883 -15.344 -28.906 1 65.62 317 GLU B N 1
ATOM 7167 C CA . GLU B 1 317 ? 10.633 -14.242 -29.516 1 65.62 317 GLU B CA 1
ATOM 7168 C C . GLU B 1 317 ? 9.805 -12.961 -29.547 1 65.62 317 GLU B C 1
ATOM 7170 O O . GLU B 1 317 ? 9.891 -12.18 -30.5 1 65.62 317 GLU B O 1
ATOM 7175 N N . GLY B 1 318 ? 9.117 -12.742 -28.578 1 76.75 318 GLY B N 1
ATOM 7176 C CA . GLY B 1 318 ? 8.273 -11.555 -28.578 1 76.75 318 GLY B CA 1
ATOM 7177 C C . GLY B 1 318 ? 8.82 -10.438 -27.703 1 76.75 318 GLY B C 1
ATOM 7178 O O . GLY B 1 318 ? 8.117 -9.93 -26.828 1 76.75 318 GLY B O 1
ATOM 7179 N N . THR B 1 319 ? 10.008 -9.992 -28.016 1 81.44 319 THR B N 1
ATOM 7180 C CA . THR B 1 319 ? 10.688 -9.016 -27.172 1 81.44 319 THR B CA 1
ATOM 7181 C C . THR B 1 319 ? 10.008 -7.652 -27.266 1 81.44 319 THR B C 1
ATOM 7183 O O . THR B 1 319 ? 9.898 -6.941 -26.266 1 81.44 319 THR B O 1
ATOM 7186 N N . ARG B 1 320 ? 9.531 -7.41 -28.406 1 87.31 320 ARG B N 1
ATOM 7187 C CA . ARG B 1 320 ? 8.859 -6.125 -28.562 1 87.31 320 ARG B CA 1
ATOM 7188 C C . ARG B 1 320 ? 7.578 -6.07 -27.75 1 87.31 320 ARG B C 1
ATOM 7190 O O . ARG B 1 320 ? 7.309 -5.074 -27.062 1 87.31 320 ARG B O 1
ATOM 7197 N N . LYS B 1 321 ? 6.875 -7.16 -27.859 1 91.31 321 LYS B N 1
ATOM 7198 C CA . LYS B 1 321 ? 5.633 -7.234 -27.109 1 91.31 321 LYS B CA 1
ATOM 7199 C C . LYS B 1 321 ? 5.906 -7.23 -25.609 1 91.31 321 LYS B C 1
ATOM 7201 O O . LYS B 1 321 ? 5.184 -6.594 -24.828 1 91.31 321 LYS B O 1
ATOM 7206 N N . LEU B 1 322 ? 6.902 -7.879 -25.203 1 92.06 322 LEU B N 1
ATOM 7207 C CA . LEU B 1 322 ? 7.305 -7.914 -23.812 1 92.06 322 LEU B CA 1
ATOM 7208 C C . LEU B 1 322 ? 7.648 -6.512 -23.312 1 92.06 322 LEU B C 1
ATOM 7210 O O . LEU B 1 322 ? 7.266 -6.133 -22.203 1 92.06 322 LEU B O 1
ATOM 7214 N N . SER B 1 323 ? 8.336 -5.785 -24.078 1 93 323 SER B N 1
ATOM 7215 C CA . SER B 1 323 ? 8.727 -4.426 -23.734 1 93 323 SER B CA 1
ATOM 7216 C C . SER B 1 323 ? 7.512 -3.518 -23.578 1 93 323 SER B C 1
ATOM 7218 O O . SER B 1 323 ? 7.375 -2.82 -22.578 1 93 323 SER B O 1
ATOM 7220 N N . ARG B 1 324 ? 6.703 -3.549 -24.547 1 94.12 324 ARG B N 1
ATOM 7221 C CA . ARG B 1 324 ? 5.512 -2.709 -24.531 1 94.12 324 ARG B CA 1
ATOM 7222 C C . ARG B 1 324 ? 4.633 -3.039 -23.328 1 94.12 324 ARG B C 1
ATOM 7224 O O . ARG B 1 324 ? 4.215 -2.143 -22.594 1 94.12 324 ARG B O 1
ATOM 7231 N N . LEU B 1 325 ? 4.371 -4.32 -23.109 1 94.19 325 LEU B N 1
ATOM 7232 C CA . LEU B 1 325 ? 3.486 -4.754 -22.031 1 94.19 325 LEU B CA 1
ATOM 7233 C C . LEU B 1 325 ? 4.105 -4.461 -20.656 1 94.19 325 LEU B C 1
ATOM 7235 O O . LEU B 1 325 ? 3.391 -4.16 -19.703 1 94.19 325 LEU B O 1
ATOM 7239 N N . SER B 1 326 ? 5.422 -4.559 -20.578 1 95.06 326 SER B N 1
ATOM 7240 C CA . SER B 1 326 ? 6.098 -4.246 -19.328 1 95.06 326 SER B CA 1
ATOM 7241 C C . SER B 1 326 ? 5.816 -2.811 -18.891 1 95.06 326 SER B C 1
ATOM 7243 O O . SER B 1 326 ? 5.547 -2.555 -17.719 1 95.06 326 SER B O 1
ATOM 7245 N N . ARG B 1 327 ? 5.879 -1.901 -19.781 1 93.94 327 ARG B N 1
ATOM 7246 C CA . ARG B 1 327 ? 5.613 -0.497 -19.5 1 93.94 327 ARG B CA 1
ATOM 7247 C C . ARG B 1 327 ? 4.148 -0.284 -19.109 1 93.94 327 ARG B C 1
ATOM 7249 O O . ARG B 1 327 ? 3.85 0.446 -18.172 1 93.94 327 ARG B O 1
ATOM 7256 N N . GLU B 1 328 ? 3.334 -0.902 -19.828 1 94 328 GLU B N 1
ATOM 7257 C CA . GLU B 1 328 ? 1.9 -0.766 -19.594 1 94 328 GLU B CA 1
ATOM 7258 C C . GLU B 1 328 ? 1.514 -1.303 -18.219 1 94 328 GLU B C 1
ATOM 7260 O O . GLU B 1 328 ? 0.731 -0.677 -17.5 1 94 328 GLU B O 1
ATOM 7265 N N . TYR B 1 329 ? 2.025 -2.42 -17.828 1 94.62 329 TYR B N 1
ATOM 7266 C CA . TYR B 1 329 ? 1.677 -3.037 -16.547 1 94.62 329 TYR B CA 1
ATOM 7267 C C . TYR B 1 329 ? 2.258 -2.246 -15.383 1 94.62 329 TYR B C 1
ATOM 7269 O O . TYR B 1 329 ? 1.653 -2.176 -14.312 1 94.62 329 TYR B O 1
ATOM 7277 N N . LEU B 1 330 ? 3.422 -1.626 -15.594 1 92.69 330 LEU B N 1
ATOM 7278 C CA . LEU B 1 330 ? 3.992 -0.773 -14.555 1 92.69 330 LEU B CA 1
ATOM 7279 C C . LEU B 1 330 ? 3.094 0.429 -14.289 1 92.69 330 LEU B C 1
ATOM 7281 O O . LEU B 1 330 ? 2.943 0.854 -13.141 1 92.69 330 LEU B O 1
ATOM 7285 N N . LEU B 1 331 ? 2.525 0.929 -15.328 1 88.56 331 LEU B N 1
ATOM 7286 C CA . LEU B 1 331 ? 1.62 2.066 -15.203 1 88.56 331 LEU B CA 1
ATOM 7287 C C . LEU B 1 331 ? 0.302 1.64 -14.562 1 88.56 331 LEU B C 1
ATOM 7289 O O . LEU B 1 331 ? -0.326 2.422 -13.844 1 88.56 331 LEU B O 1
ATOM 7293 N N . LEU B 1 332 ? -0.036 0.406 -14.836 1 89.88 332 LEU B N 1
ATOM 7294 C CA . LEU B 1 332 ? -1.292 -0.122 -14.312 1 89.88 332 LEU B CA 1
ATOM 7295 C C . LEU B 1 332 ? -1.208 -0.344 -12.812 1 89.88 332 LEU B C 1
ATOM 7297 O O . LEU B 1 332 ? -2.057 0.14 -12.055 1 89.88 332 LEU B O 1
ATOM 7301 N N . ASN B 1 333 ? -0.234 -1.076 -12.359 1 89.25 333 ASN B N 1
ATOM 7302 C CA . ASN B 1 333 ? -0.066 -1.352 -10.938 1 89.25 333 ASN B CA 1
ATOM 7303 C C . ASN B 1 333 ? 1.334 -1.874 -10.625 1 89.25 333 ASN B C 1
ATOM 7305 O O . ASN B 1 333 ? 1.573 -3.082 -10.672 1 89.25 333 ASN B O 1
ATOM 7309 N N . LYS B 1 334 ? 2.164 -1.089 -10.195 1 89.5 334 LYS B N 1
ATOM 7310 C CA . LYS B 1 334 ? 3.557 -1.443 -9.945 1 89.5 334 LYS B CA 1
ATOM 7311 C C . LYS B 1 334 ? 3.695 -2.24 -8.648 1 89.5 334 LYS B C 1
ATOM 7313 O O . LYS B 1 334 ? 4.715 -2.893 -8.422 1 89.5 334 LYS B O 1
ATOM 7318 N N . ASP B 1 335 ? 2.689 -2.301 -7.84 1 88.44 335 ASP B N 1
ATOM 7319 C CA . ASP B 1 335 ? 2.791 -2.912 -6.52 1 88.44 335 ASP B CA 1
ATOM 7320 C C . ASP B 1 335 ? 2.203 -4.32 -6.52 1 88.44 335 ASP B C 1
ATOM 7322 O O . ASP B 1 335 ? 1.822 -4.84 -5.469 1 88.44 335 ASP B O 1
ATOM 7326 N N . ARG B 1 336 ? 2.064 -4.977 -7.656 1 93.19 336 ARG B N 1
ATOM 7327 C CA . ARG B 1 336 ? 1.66 -6.371 -7.793 1 93.19 336 ARG B CA 1
ATOM 7328 C C . ARG B 1 336 ? 2.857 -7.262 -8.117 1 93.19 336 ARG B C 1
ATOM 7330 O O . ARG B 1 336 ? 3.646 -6.945 -9.008 1 93.19 336 ARG B O 1
ATOM 7337 N N . PRO B 1 337 ? 3.012 -8.328 -7.387 1 95.56 337 PRO B N 1
ATOM 7338 C CA . PRO B 1 337 ? 4.168 -9.188 -7.625 1 95.56 337 PRO B CA 1
ATOM 7339 C C . PRO B 1 337 ? 4.211 -9.742 -9.047 1 95.56 337 PRO B C 1
ATOM 7341 O O . PRO B 1 337 ? 5.293 -9.906 -9.617 1 95.56 337 PRO B O 1
ATOM 7344 N N . GLU B 1 338 ? 3.096 -10.016 -9.664 1 96.12 338 GLU B N 1
ATOM 7345 C CA . GLU B 1 338 ? 3.035 -10.531 -11.031 1 96.12 338 GLU B CA 1
ATOM 7346 C C . GLU B 1 338 ? 3.621 -9.531 -12.023 1 96.12 338 GLU B C 1
ATOM 7348 O O . GLU B 1 338 ? 4.32 -9.922 -12.961 1 96.12 338 GLU B O 1
ATOM 7353 N N . VAL B 1 339 ? 3.324 -8.281 -11.75 1 96.12 339 VAL B N 1
ATOM 7354 C CA . VAL B 1 339 ? 3.82 -7.223 -12.617 1 96.12 339 VAL B CA 1
ATOM 7355 C C . VAL B 1 339 ? 5.336 -7.094 -12.469 1 96.12 339 VAL B C 1
ATOM 7357 O O . VAL B 1 339 ? 6.059 -6.98 -13.453 1 96.12 339 VAL B O 1
ATOM 7360 N N . ALA B 1 340 ? 5.77 -7.129 -11.219 1 97 340 ALA B N 1
ATOM 7361 C CA . ALA B 1 340 ? 7.207 -7.07 -10.969 1 97 340 ALA B CA 1
ATOM 7362 C C . ALA B 1 340 ? 7.93 -8.227 -11.656 1 97 340 ALA B C 1
ATOM 7364 O O . ALA B 1 340 ? 8.992 -8.039 -12.25 1 97 340 ALA B O 1
ATOM 7365 N N . CYS B 1 341 ? 7.402 -9.367 -11.578 1 96.62 341 CYS B N 1
ATOM 7366 C CA . CYS B 1 341 ? 7.992 -10.539 -12.211 1 96.62 341 CYS B CA 1
ATOM 7367 C C . CYS B 1 341 ? 7.988 -10.391 -13.734 1 96.62 341 CYS B C 1
ATOM 7369 O O . CYS B 1 341 ? 8.953 -10.781 -14.398 1 96.62 341 CYS B O 1
ATOM 7371 N N . PHE B 1 342 ? 6.918 -9.859 -14.266 1 96.62 342 PHE B N 1
ATOM 7372 C CA . PHE B 1 342 ? 6.816 -9.602 -15.695 1 96.62 342 PHE B CA 1
ATOM 7373 C C . PHE B 1 342 ? 7.941 -8.688 -16.172 1 96.62 342 PHE B C 1
ATOM 7375 O O . PHE B 1 342 ? 8.625 -8.992 -17.141 1 96.62 342 PHE B O 1
ATOM 7382 N N . VAL B 1 343 ? 8.18 -7.641 -15.5 1 96.56 343 VAL B N 1
ATOM 7383 C CA . VAL B 1 343 ? 9.203 -6.66 -15.859 1 96.56 343 VAL B CA 1
ATOM 7384 C C . VAL B 1 343 ? 10.586 -7.266 -15.664 1 96.56 343 VAL B C 1
ATOM 7386 O O . VAL B 1 343 ? 11.5 -7.023 -16.453 1 96.56 343 VAL B O 1
ATOM 7389 N N . GLY B 1 344 ? 10.734 -8.008 -14.594 1 96.56 344 GLY B N 1
ATOM 7390 C CA . GLY B 1 344 ? 11.984 -8.719 -14.383 1 96.56 344 GLY B CA 1
ATOM 7391 C C . GLY B 1 344 ? 12.344 -9.641 -15.531 1 96.56 344 GLY B C 1
ATOM 7392 O O . GLY B 1 344 ? 13.5 -9.695 -15.961 1 96.56 344 GLY B O 1
ATOM 7393 N N . ASN B 1 345 ? 11.406 -10.336 -16 1 94.56 345 ASN B N 1
ATOM 7394 C CA . ASN B 1 345 ? 11.625 -11.227 -17.125 1 94.56 345 ASN B CA 1
ATOM 7395 C C . ASN B 1 345 ? 12.031 -10.461 -18.375 1 94.56 345 ASN B C 1
ATOM 7397 O O . ASN B 1 345 ? 12.875 -10.922 -19.156 1 94.56 345 ASN B O 1
ATOM 7401 N N . TYR B 1 346 ? 11.352 -9.344 -18.562 1 94.94 346 TYR B N 1
ATOM 7402 C CA . TYR B 1 346 ? 11.719 -8.492 -19.688 1 94.94 346 TYR B CA 1
ATOM 7403 C C . TYR B 1 346 ? 13.195 -8.117 -19.625 1 94.94 346 TYR B C 1
ATOM 7405 O O . TYR B 1 346 ? 13.922 -8.258 -20.625 1 94.94 346 TYR B O 1
ATOM 7413 N N . TYR B 1 347 ? 13.688 -7.703 -18.453 1 95.25 347 TYR B N 1
ATOM 7414 C CA . TYR B 1 347 ? 15.086 -7.328 -18.297 1 95.25 347 TYR B CA 1
ATOM 7415 C C . TYR B 1 347 ? 15.992 -8.547 -18.406 1 95.25 347 TYR B C 1
ATOM 7417 O O . TYR B 1 347 ? 17.109 -8.453 -18.938 1 95.25 347 TYR B O 1
ATOM 7425 N N . SER B 1 348 ? 15.531 -9.656 -17.953 1 94.19 348 SER B N 1
ATOM 7426 C CA . SER B 1 348 ? 16.297 -10.891 -18.031 1 94.19 348 SER B CA 1
ATOM 7427 C C . SER B 1 348 ? 16.562 -11.297 -19.469 1 94.19 348 SER B C 1
ATOM 7429 O O . SER B 1 348 ? 17.672 -11.664 -19.828 1 94.19 348 SER B O 1
ATOM 7431 N N . VAL B 1 349 ? 15.547 -11.203 -20.266 1 91.62 349 VAL B N 1
ATOM 7432 C CA . VAL B 1 349 ? 15.633 -11.586 -21.672 1 91.62 349 VAL B CA 1
ATOM 7433 C C . VAL B 1 349 ? 16.625 -10.68 -22.391 1 91.62 349 VAL B C 1
ATOM 7435 O O . VAL B 1 349 ? 17.312 -11.117 -23.312 1 91.62 349 VAL B O 1
ATOM 7438 N N . ARG B 1 350 ? 16.797 -9.5 -21.891 1 91.69 350 ARG B N 1
ATOM 7439 C CA . ARG B 1 350 ? 17.703 -8.523 -22.484 1 91.69 350 ARG B CA 1
ATOM 7440 C C . ARG B 1 350 ? 19.078 -8.578 -21.828 1 91.69 350 ARG B C 1
ATOM 7442 O O . ARG B 1 350 ? 19.953 -7.777 -22.156 1 91.69 350 ARG B O 1
ATOM 7449 N N . SER B 1 351 ? 19.25 -9.461 -20.875 1 93.44 351 SER B N 1
ATOM 7450 C CA . SER B 1 351 ? 20.5 -9.719 -20.172 1 93.44 351 SER B CA 1
ATOM 7451 C C . SER B 1 351 ? 20.891 -8.523 -19.312 1 93.44 351 SER B C 1
ATOM 7453 O O . SER B 1 351 ? 22.078 -8.242 -19.125 1 93.44 351 SER B O 1
ATOM 7455 N N . TYR B 1 352 ? 19.875 -7.738 -18.984 1 95.62 352 TYR B N 1
ATOM 7456 C CA . TYR B 1 352 ? 20.094 -6.73 -17.953 1 95.62 352 TYR B CA 1
ATOM 7457 C C . TYR B 1 352 ? 19.906 -7.328 -16.562 1 95.62 352 TYR B C 1
ATOM 7459 O O . TYR B 1 352 ? 18.891 -7.094 -15.906 1 95.62 352 TYR B O 1
ATOM 7467 N N . HIS B 1 353 ? 20.922 -7.957 -16.078 1 96.88 353 HIS B N 1
ATOM 7468 C CA . HIS B 1 353 ? 20.828 -8.844 -14.922 1 96.88 353 HIS B CA 1
ATOM 7469 C C . HIS B 1 353 ? 20.562 -8.047 -13.641 1 96.88 353 HIS B C 1
ATOM 7471 O O . HIS B 1 353 ? 19.766 -8.461 -12.805 1 96.88 353 HIS B O 1
ATOM 7477 N N . ILE B 1 354 ? 21.156 -6.91 -13.539 1 96.5 354 ILE B N 1
ATOM 7478 C CA . ILE B 1 354 ? 21.016 -6.105 -12.328 1 96.5 354 ILE B CA 1
ATOM 7479 C C . ILE B 1 354 ? 19.594 -5.598 -12.203 1 96.5 354 ILE B C 1
ATOM 7481 O O . ILE B 1 354 ? 18.984 -5.676 -11.133 1 96.5 354 ILE B O 1
ATOM 7485 N N . ASP B 1 355 ? 19.094 -5.156 -13.336 1 97.06 355 ASP B N 1
ATOM 7486 C CA . ASP B 1 355 ? 17.734 -4.66 -13.344 1 97.06 355 ASP B CA 1
ATOM 7487 C C . ASP B 1 355 ? 16.734 -5.793 -13.117 1 97.06 355 ASP B C 1
ATOM 7489 O O . ASP B 1 355 ? 15.727 -5.617 -12.422 1 97.06 355 ASP B O 1
ATOM 7493 N N . ALA B 1 356 ? 17 -6.898 -13.719 1 97.31 356 ALA B N 1
ATOM 7494 C CA . ALA B 1 356 ? 16.141 -8.055 -13.523 1 97.31 356 ALA B CA 1
ATOM 7495 C C . ALA B 1 356 ? 16.047 -8.445 -12.047 1 97.31 356 ALA B C 1
ATOM 7497 O O . ALA B 1 356 ? 14.961 -8.664 -11.523 1 97.31 356 ALA B O 1
ATOM 7498 N N . ILE B 1 357 ? 17.219 -8.469 -11.398 1 97.75 357 ILE B N 1
ATOM 7499 C CA . ILE B 1 357 ? 17.281 -8.844 -9.992 1 97.75 357 ILE B CA 1
ATOM 7500 C C . ILE B 1 357 ? 16.5 -7.848 -9.148 1 97.75 357 ILE B C 1
ATOM 7502 O O . ILE B 1 357 ? 15.789 -8.234 -8.211 1 97.75 357 ILE B O 1
ATOM 7506 N N . LYS B 1 358 ? 16.609 -6.637 -9.523 1 97 358 LYS B N 1
ATOM 7507 C CA . LYS B 1 358 ? 15.875 -5.59 -8.82 1 97 358 LYS B CA 1
ATOM 7508 C C . LYS B 1 358 ? 14.375 -5.867 -8.828 1 97 358 LYS B C 1
ATOM 7510 O O . LYS B 1 358 ? 13.719 -5.762 -7.789 1 97 358 LYS B O 1
ATOM 7515 N N . TYR B 1 359 ? 13.828 -6.242 -9.922 1 97.25 359 TYR B N 1
ATOM 7516 C CA . TYR B 1 359 ? 12.391 -6.453 -10.047 1 97.25 359 TYR B CA 1
ATOM 7517 C C . TYR B 1 359 ? 11.984 -7.805 -9.477 1 97.25 359 TYR B C 1
ATOM 7519 O O . TYR B 1 359 ? 10.906 -7.938 -8.898 1 97.25 359 TYR B O 1
ATOM 7527 N N . PHE B 1 360 ? 12.828 -8.812 -9.602 1 97.5 360 PHE B N 1
ATOM 7528 C CA . PHE B 1 360 ? 12.516 -10.086 -8.961 1 97.5 360 PHE B CA 1
ATOM 7529 C C . PHE B 1 360 ? 12.523 -9.945 -7.445 1 97.5 360 PHE B C 1
ATOM 7531 O O . PHE B 1 360 ? 11.688 -10.531 -6.758 1 97.5 360 PHE B O 1
ATOM 7538 N N . LYS B 1 361 ? 13.508 -9.219 -6.996 1 96.88 361 LYS B N 1
ATOM 7539 C CA . LYS B 1 361 ? 13.555 -8.945 -5.562 1 96.88 361 LYS B CA 1
ATOM 7540 C C . LYS B 1 361 ? 12.297 -8.211 -5.102 1 96.88 361 LYS B C 1
ATOM 7542 O O . LYS B 1 361 ? 11.75 -8.516 -4.039 1 96.88 361 LYS B O 1
ATOM 7547 N N . ARG B 1 362 ? 11.883 -7.277 -5.902 1 95.75 362 ARG B N 1
ATOM 7548 C CA . ARG B 1 362 ? 10.641 -6.566 -5.598 1 95.75 362 ARG B CA 1
ATOM 7549 C C . ARG B 1 362 ? 9.461 -7.523 -5.551 1 95.75 362 ARG B C 1
ATOM 7551 O O . ARG B 1 362 ? 8.594 -7.402 -4.684 1 95.75 362 ARG B O 1
ATOM 7558 N N . ALA B 1 363 ? 9.328 -8.422 -6.469 1 96.06 363 ALA B N 1
ATOM 7559 C CA . ALA B 1 363 ? 8.258 -9.414 -6.488 1 96.06 363 ALA B CA 1
ATOM 7560 C C . ALA B 1 363 ? 8.25 -10.227 -5.195 1 96.06 363 ALA B C 1
ATOM 7562 O O . ALA B 1 363 ? 7.188 -10.469 -4.617 1 96.06 363 ALA B O 1
ATOM 7563 N N . VAL B 1 364 ? 9.422 -10.539 -4.68 1 94.75 364 VAL B N 1
ATOM 7564 C CA . VAL B 1 364 ? 9.562 -11.344 -3.473 1 94.75 364 VAL B CA 1
ATOM 7565 C C . VAL B 1 364 ? 9.203 -10.508 -2.246 1 94.75 364 VAL B C 1
ATOM 7567 O O . VAL B 1 364 ? 8.633 -11.016 -1.283 1 94.75 364 VAL B O 1
ATOM 7570 N N . ASP B 1 365 ? 9.555 -9.211 -2.285 1 91.75 365 ASP B N 1
ATOM 7571 C CA . ASP B 1 365 ? 9.211 -8.312 -1.192 1 91.75 365 ASP B CA 1
ATOM 7572 C C . ASP B 1 365 ? 7.695 -8.18 -1.05 1 91.75 365 ASP B C 1
ATOM 7574 O O . ASP B 1 365 ? 7.18 -8.062 0.063 1 91.75 365 ASP B O 1
ATOM 7578 N N . LEU B 1 366 ? 7.078 -8.211 -2.148 1 90.12 366 LEU B N 1
ATOM 7579 C CA . LEU B 1 366 ? 5.625 -8.078 -2.164 1 90.12 366 LEU B CA 1
ATOM 7580 C C . LEU B 1 366 ? 4.949 -9.383 -1.773 1 90.12 366 LEU B C 1
ATOM 7582 O O . LEU B 1 366 ? 3.9 -9.375 -1.127 1 90.12 366 LEU B O 1
ATOM 7586 N N . ASP B 1 367 ? 5.539 -10.5 -2.213 1 90.88 367 ASP B N 1
ATOM 7587 C CA . ASP B 1 367 ? 5.051 -11.836 -1.867 1 90.88 367 ASP B CA 1
ATOM 7588 C C . ASP B 1 367 ? 6.211 -12.781 -1.571 1 90.88 367 ASP B C 1
ATOM 7590 O O . ASP B 1 367 ? 6.766 -13.398 -2.484 1 90.88 367 ASP B O 1
ATOM 7594 N N . PRO B 1 368 ? 6.414 -12.961 -0.378 1 88.88 368 PRO B N 1
ATOM 7595 C CA . PRO B 1 368 ? 7.574 -13.766 0.015 1 88.88 368 PRO B CA 1
ATOM 7596 C C . PRO B 1 368 ? 7.449 -15.227 -0.413 1 88.88 368 PRO B C 1
ATOM 7598 O O . PRO B 1 368 ? 8.438 -15.969 -0.386 1 88.88 368 PRO B O 1
ATOM 7601 N N . THR B 1 369 ? 6.301 -15.664 -0.878 1 86.31 369 THR B N 1
ATOM 7602 C CA . THR B 1 369 ? 6.113 -17.062 -1.262 1 86.31 369 THR B CA 1
ATOM 7603 C C . THR B 1 369 ? 6.18 -17.219 -2.779 1 86.31 369 THR B C 1
ATOM 7605 O O . THR B 1 369 ? 5.797 -18.25 -3.316 1 86.31 369 THR B O 1
ATOM 7608 N N . TYR B 1 370 ? 6.652 -16.188 -3.402 1 90.94 370 TYR B N 1
ATOM 7609 C CA . TYR B 1 370 ? 6.73 -16.219 -4.859 1 90.94 370 TYR B CA 1
ATOM 7610 C C . TYR B 1 370 ? 7.938 -17.016 -5.32 1 90.94 370 TYR B C 1
ATOM 7612 O O . TYR B 1 370 ? 8.984 -16.453 -5.645 1 90.94 370 TYR B O 1
ATOM 7620 N N . ASP B 1 371 ? 7.875 -18.281 -5.504 1 90.62 371 ASP B N 1
ATOM 7621 C CA . ASP B 1 371 ? 8.977 -19.203 -5.746 1 90.62 371 ASP B CA 1
ATOM 7622 C C . ASP B 1 371 ? 9.602 -18.953 -7.121 1 90.62 371 ASP B C 1
ATOM 7624 O O . ASP B 1 371 ? 10.828 -19 -7.266 1 90.62 371 ASP B O 1
ATOM 7628 N N . THR B 1 372 ? 8.75 -18.703 -8.102 1 91.81 372 THR B N 1
ATOM 7629 C CA . THR B 1 372 ? 9.25 -18.484 -9.453 1 91.81 372 THR B CA 1
ATOM 7630 C C . THR B 1 372 ? 10.195 -17.297 -9.5 1 91.81 372 THR B C 1
ATOM 7632 O O . THR B 1 372 ? 11.25 -17.344 -10.141 1 91.81 372 THR B O 1
ATOM 7635 N N . ALA B 1 373 ? 9.805 -16.266 -8.867 1 95.19 373 ALA B N 1
ATOM 7636 C CA . ALA B 1 373 ? 10.648 -15.07 -8.836 1 95.19 373 ALA B CA 1
ATOM 7637 C C . ALA B 1 373 ? 11.977 -15.359 -8.148 1 95.19 373 ALA B C 1
ATOM 7639 O O . ALA B 1 373 ? 13.023 -14.867 -8.578 1 95.19 373 ALA B O 1
ATOM 7640 N N . LEU B 1 374 ? 11.984 -16.141 -7.117 1 95.81 374 LEU B N 1
ATOM 7641 C CA . LEU B 1 374 ? 13.195 -16.531 -6.402 1 95.81 374 LEU B CA 1
ATOM 7642 C C . LEU B 1 374 ? 14.117 -17.359 -7.293 1 95.81 374 LEU B C 1
ATOM 7644 O O . LEU B 1 374 ? 15.32 -17.125 -7.336 1 95.81 374 LEU B O 1
ATOM 7648 N N . THR B 1 375 ? 13.547 -18.234 -7.969 1 95.31 375 THR B N 1
ATOM 7649 C CA . THR B 1 375 ? 14.32 -19.094 -8.867 1 95.31 375 THR B CA 1
ATOM 7650 C C . THR B 1 375 ? 14.961 -18.281 -9.984 1 95.31 375 THR B C 1
ATOM 7652 O O . THR B 1 375 ? 16.141 -18.453 -10.297 1 95.31 375 THR B O 1
ATOM 7655 N N . LEU B 1 376 ? 14.203 -17.422 -10.539 1 95.31 376 LEU B N 1
ATOM 7656 C CA . LEU B 1 376 ? 14.711 -16.594 -11.617 1 95.31 376 LEU B CA 1
ATOM 7657 C C . LEU B 1 376 ? 15.797 -15.641 -11.109 1 95.31 376 LEU B C 1
ATOM 7659 O O . LEU B 1 376 ? 16.766 -15.367 -11.812 1 95.31 376 LEU B O 1
ATOM 7663 N N . MET B 1 377 ? 15.602 -15.172 -9.961 1 97.06 377 MET B N 1
ATOM 7664 C CA . MET B 1 377 ? 16.641 -14.359 -9.32 1 97.06 377 MET B CA 1
ATOM 7665 C C . MET B 1 377 ? 17.938 -15.148 -9.18 1 97.06 377 MET B C 1
ATOM 7667 O O . MET B 1 377 ? 19.016 -14.617 -9.422 1 97.06 377 MET B O 1
ATOM 7671 N N . GLY B 1 378 ? 17.859 -16.375 -8.758 1 97.38 378 GLY B N 1
ATOM 7672 C CA . GLY B 1 378 ? 19.016 -17.25 -8.695 1 97.38 378 GLY B CA 1
ATOM 7673 C C . GLY B 1 378 ? 19.719 -17.406 -10.031 1 97.38 378 GLY B C 1
ATOM 7674 O O . GLY B 1 378 ? 20.953 -17.344 -10.102 1 97.38 378 GLY B O 1
ATOM 7675 N N . HIS B 1 379 ? 18.922 -17.594 -11.023 1 96.44 379 HIS B N 1
ATOM 7676 C CA . HIS B 1 379 ? 19.484 -17.703 -12.367 1 96.44 379 HIS B CA 1
ATOM 7677 C C . HIS B 1 379 ? 20.266 -16.453 -12.75 1 96.44 379 HIS B C 1
ATOM 7679 O O . HIS B 1 379 ? 21.328 -16.547 -13.359 1 96.44 379 HIS B O 1
ATOM 7685 N N . GLU B 1 380 ? 19.719 -15.336 -12.422 1 97.38 380 GLU B N 1
ATOM 7686 C CA . GLU B 1 380 ? 20.391 -14.086 -12.727 1 97.38 380 GLU B CA 1
ATOM 7687 C C . GLU B 1 380 ? 21.703 -13.969 -11.953 1 97.38 380 GLU B C 1
ATOM 7689 O O . GLU B 1 380 ? 22.703 -13.477 -12.484 1 97.38 380 GLU B O 1
ATOM 7694 N N . TYR B 1 381 ? 21.719 -14.422 -10.742 1 97.62 381 TYR B N 1
ATOM 7695 C CA . TYR B 1 381 ? 22.938 -14.398 -9.945 1 97.62 381 TYR B CA 1
ATOM 7696 C C . TYR B 1 381 ? 24 -15.32 -10.531 1 97.62 381 TYR B C 1
ATOM 7698 O O . TYR B 1 381 ? 25.188 -15.016 -10.484 1 97.62 381 TYR B O 1
ATOM 7706 N N . ILE B 1 382 ? 23.562 -16.422 -11.078 1 96.88 382 ILE B N 1
ATOM 7707 C CA . ILE B 1 382 ? 24.469 -17.344 -11.734 1 96.88 382 ILE B CA 1
ATOM 7708 C C . ILE B 1 382 ? 25.125 -16.656 -12.938 1 96.88 382 ILE B C 1
ATOM 7710 O O . ILE B 1 382 ? 26.328 -16.766 -13.148 1 96.88 382 ILE B O 1
ATOM 7714 N N . GLU B 1 383 ? 24.25 -15.961 -13.656 1 95.88 383 GLU B N 1
ATOM 7715 C CA . GLU B 1 383 ? 24.75 -15.234 -14.82 1 95.88 383 GLU B CA 1
ATOM 7716 C C . GLU B 1 383 ? 25.766 -14.172 -14.406 1 95.88 383 GLU B C 1
ATOM 7718 O O . GLU B 1 383 ? 26.719 -13.898 -15.141 1 95.88 383 GLU B O 1
ATOM 7723 N N . MET B 1 384 ? 25.609 -13.711 -13.25 1 96.44 384 MET B N 1
ATOM 7724 C CA . MET B 1 384 ? 26.5 -12.688 -12.727 1 96.44 384 MET B CA 1
ATOM 7725 C C . MET B 1 384 ? 27.656 -13.312 -11.953 1 96.44 384 MET B C 1
ATOM 7727 O O . MET B 1 384 ? 28.484 -12.602 -11.367 1 96.44 384 MET B O 1
ATOM 7731 N N . LYS B 1 385 ? 27.719 -14.617 -11.82 1 95.81 385 LYS B N 1
ATOM 7732 C CA . LYS B 1 385 ? 28.734 -15.398 -11.141 1 95.81 385 LYS B CA 1
ATOM 7733 C C . LYS B 1 385 ? 28.766 -15.102 -9.648 1 95.81 385 LYS B C 1
ATOM 7735 O O . LYS B 1 385 ? 29.828 -15.055 -9.031 1 95.81 385 LYS B O 1
ATOM 7740 N N . ASN B 1 386 ? 27.656 -14.742 -9.219 1 96.62 386 ASN B N 1
ATOM 7741 C CA . ASN B 1 386 ? 27.484 -14.602 -7.777 1 96.62 386 ASN B CA 1
ATOM 7742 C C . ASN B 1 386 ? 26.859 -15.852 -7.156 1 96.62 386 ASN B C 1
ATOM 7744 O O . ASN B 1 386 ? 25.656 -15.883 -6.883 1 96.62 386 ASN B O 1
ATOM 7748 N N . ALA B 1 387 ? 27.719 -16.797 -6.832 1 96.56 387 ALA B N 1
ATOM 7749 C CA . ALA B 1 387 ? 27.281 -18.125 -6.402 1 96.56 387 ALA B CA 1
ATOM 7750 C C . ALA B 1 387 ? 26.578 -18.062 -5.043 1 96.56 387 ALA B C 1
ATOM 7752 O O . ALA B 1 387 ? 25.594 -18.75 -4.816 1 96.56 387 ALA B O 1
ATOM 7753 N N . GLN B 1 388 ? 27.094 -17.25 -4.195 1 96.5 388 GLN B N 1
ATOM 7754 C CA . GLN B 1 388 ? 26.547 -17.188 -2.842 1 96.5 388 GLN B CA 1
ATOM 7755 C C . GLN B 1 388 ? 25.109 -16.672 -2.85 1 96.5 388 GLN B C 1
ATOM 7757 O O . GLN B 1 388 ? 24.234 -17.266 -2.213 1 96.5 388 GLN B O 1
ATOM 7762 N N . ALA B 1 389 ? 24.922 -15.641 -3.564 1 97.31 389 ALA B N 1
ATOM 7763 C CA . ALA B 1 389 ? 23.578 -15.086 -3.652 1 97.31 389 ALA B CA 1
ATOM 7764 C C . ALA B 1 389 ? 22.625 -16.062 -4.352 1 97.31 389 ALA B C 1
ATOM 7766 O O . ALA B 1 389 ? 21.453 -16.156 -3.984 1 97.31 389 ALA B O 1
ATOM 7767 N N . ALA B 1 390 ? 23.109 -16.75 -5.332 1 97.88 390 ALA B N 1
ATOM 7768 C CA . ALA B 1 390 ? 22.312 -17.75 -6.035 1 97.88 390 ALA B CA 1
ATOM 7769 C C . ALA B 1 390 ? 21.875 -18.859 -5.094 1 97.88 390 ALA B C 1
ATOM 7771 O O . ALA B 1 390 ? 20.703 -19.266 -5.098 1 97.88 390 ALA B O 1
ATOM 7772 N N . ILE B 1 391 ? 22.812 -19.297 -4.277 1 97.75 391 ILE B N 1
ATOM 7773 C CA . ILE B 1 391 ? 22.547 -20.375 -3.332 1 97.75 391 ILE B CA 1
ATOM 7774 C C . ILE B 1 391 ? 21.453 -19.938 -2.367 1 97.75 391 ILE B C 1
ATOM 7776 O O . ILE B 1 391 ? 20.516 -20.703 -2.102 1 97.75 391 ILE B O 1
ATOM 7780 N N . THR B 1 392 ? 21.562 -18.734 -1.937 1 96.94 392 THR B N 1
ATOM 7781 C CA . THR B 1 392 ? 20.562 -18.219 -1.008 1 96.94 392 THR B CA 1
ATOM 7782 C C . THR B 1 392 ? 19.188 -18.188 -1.66 1 96.94 392 THR B C 1
ATOM 7784 O O . THR B 1 392 ? 18.203 -18.594 -1.051 1 96.94 392 THR B O 1
ATOM 7787 N N . ALA B 1 393 ? 19.125 -17.75 -2.854 1 97.25 393 ALA B N 1
ATOM 7788 C CA . ALA B 1 393 ? 17.859 -17.656 -3.578 1 97.25 393 ALA B CA 1
ATOM 7789 C C . ALA B 1 393 ? 17.25 -19.031 -3.807 1 97.25 393 ALA B C 1
ATOM 7791 O O . ALA B 1 393 ? 16.047 -19.234 -3.584 1 97.25 393 ALA B O 1
ATOM 7792 N N . TYR B 1 394 ? 18.047 -19.969 -4.215 1 97.06 394 TYR B N 1
ATOM 7793 C CA . TYR B 1 394 ? 17.547 -21.297 -4.5 1 97.06 394 TYR B CA 1
ATOM 7794 C C . TYR B 1 394 ? 17.109 -22.016 -3.221 1 97.06 394 TYR B C 1
ATOM 7796 O O . TYR B 1 394 ? 16.125 -22.766 -3.219 1 97.06 394 TYR B O 1
ATOM 7804 N N . ARG B 1 395 ? 17.812 -21.797 -2.182 1 96.19 395 ARG B N 1
ATOM 7805 C CA . ARG B 1 395 ? 17.438 -22.391 -0.907 1 96.19 395 ARG B CA 1
ATOM 7806 C C . ARG B 1 395 ? 16.078 -21.859 -0.438 1 96.19 395 ARG B C 1
ATOM 7808 O O . ARG B 1 395 ? 15.258 -22.625 0.088 1 96.19 395 ARG B O 1
ATOM 7815 N N . GLN B 1 396 ? 15.883 -20.609 -0.634 1 94.88 396 GLN B N 1
ATOM 7816 C CA . GLN B 1 396 ? 14.594 -20.031 -0.294 1 94.88 396 GLN B CA 1
ATOM 7817 C C . GLN B 1 396 ? 13.477 -20.641 -1.14 1 94.88 396 GLN B C 1
ATOM 7819 O O . GLN B 1 396 ? 12.375 -20.875 -0.644 1 94.88 396 GLN B O 1
ATOM 7824 N N . THR B 1 397 ? 13.742 -20.844 -2.393 1 94.38 397 THR B N 1
ATOM 7825 C CA . THR B 1 397 ? 12.773 -21.5 -3.273 1 94.38 397 THR B CA 1
ATOM 7826 C C . THR B 1 397 ? 12.398 -22.875 -2.744 1 94.38 397 THR B C 1
ATOM 7828 O O . THR B 1 397 ? 11.219 -23.234 -2.707 1 94.38 397 THR B O 1
ATOM 7831 N N . LEU B 1 398 ? 13.375 -23.594 -2.277 1 91.88 398 LEU B N 1
ATOM 7832 C CA . LEU B 1 398 ? 13.164 -24.969 -1.828 1 91.88 398 LEU B CA 1
ATOM 7833 C C . LEU B 1 398 ? 12.445 -24.984 -0.482 1 91.88 398 LEU B C 1
ATOM 7835 O O . LEU B 1 398 ? 11.789 -25.984 -0.142 1 91.88 398 LEU B O 1
ATOM 7839 N N . ASP B 1 399 ? 12.531 -23.891 0.268 1 87.81 399 ASP B N 1
ATOM 7840 C CA . ASP B 1 399 ? 11.758 -23.75 1.502 1 87.81 399 ASP B CA 1
ATOM 7841 C C . ASP B 1 399 ? 10.266 -23.641 1.208 1 87.81 399 ASP B C 1
ATOM 7843 O O . ASP B 1 399 ? 9.438 -24.047 2.02 1 87.81 399 ASP B O 1
ATOM 7847 N N . ILE B 1 400 ? 10 -23.078 0.125 1 83.81 400 ILE B N 1
ATOM 7848 C CA . ILE B 1 400 ? 8.609 -22.875 -0.27 1 83.81 400 ILE B CA 1
ATOM 7849 C C . ILE B 1 400 ? 8.102 -24.125 -1.006 1 83.81 400 ILE B C 1
ATOM 7851 O O . ILE B 1 400 ? 7.016 -24.625 -0.709 1 83.81 400 ILE B O 1
ATOM 7855 N N . ARG B 1 401 ? 8.969 -24.562 -1.988 1 83.69 401 ARG B N 1
ATOM 7856 C CA . ARG B 1 401 ? 8.641 -25.734 -2.793 1 83.69 401 ARG B CA 1
ATOM 7857 C C . ARG B 1 401 ? 9.797 -26.719 -2.811 1 83.69 401 ARG B C 1
ATOM 7859 O O . ARG B 1 401 ? 10.695 -26.625 -3.652 1 83.69 401 ARG B O 1
ATOM 7866 N N . ARG B 1 402 ? 9.594 -27.703 -2.148 1 84.62 402 ARG B N 1
ATOM 7867 C CA . ARG B 1 402 ? 10.688 -28.641 -1.921 1 84.62 402 ARG B CA 1
ATOM 7868 C C . ARG B 1 402 ? 10.984 -29.453 -3.18 1 84.62 402 ARG B C 1
ATOM 7870 O O . ARG B 1 402 ? 12.117 -29.906 -3.379 1 84.62 402 ARG B O 1
ATOM 7877 N N . ASP B 1 403 ? 10.094 -29.531 -4.051 1 84.75 403 ASP B N 1
ATOM 7878 C CA . ASP B 1 403 ? 10.281 -30.422 -5.203 1 84.75 403 ASP B CA 1
ATOM 7879 C C . ASP B 1 403 ? 10.484 -29.609 -6.484 1 84.75 403 ASP B C 1
ATOM 7881 O O . ASP B 1 403 ? 10.242 -30.109 -7.582 1 84.75 403 ASP B O 1
ATOM 7885 N N . ASP B 1 404 ? 10.969 -28.453 -6.348 1 87.81 404 ASP B N 1
ATOM 7886 C CA . ASP B 1 404 ? 11.234 -27.625 -7.527 1 87.81 404 ASP B CA 1
ATOM 7887 C C . ASP B 1 404 ? 12.555 -28.016 -8.18 1 87.81 404 ASP B C 1
ATOM 7889 O O . ASP B 1 404 ? 13.633 -27.641 -7.711 1 87.81 404 ASP B O 1
ATOM 7893 N N . HIS B 1 405 ? 12.484 -28.688 -9.297 1 88.88 405 HIS B N 1
ATOM 7894 C CA . HIS B 1 405 ? 13.672 -29.203 -9.969 1 88.88 405 HIS B CA 1
ATOM 7895 C C . HIS B 1 405 ? 14.57 -28.062 -10.453 1 88.88 405 HIS B C 1
ATOM 7897 O O . HIS B 1 405 ? 15.789 -28.219 -10.562 1 88.88 405 HIS B O 1
ATOM 7903 N N . ARG B 1 406 ? 14.008 -26.906 -10.75 1 90.5 406 ARG B N 1
ATOM 7904 C CA . ARG B 1 406 ? 14.789 -25.781 -11.227 1 90.5 406 ARG B CA 1
ATOM 7905 C C . ARG B 1 406 ? 15.734 -25.266 -10.141 1 90.5 406 ARG B C 1
ATOM 7907 O O . ARG B 1 406 ? 16.891 -24.922 -10.43 1 90.5 406 ARG B O 1
ATOM 7914 N N . ALA B 1 407 ? 15.172 -25.266 -8.984 1 95.06 407 ALA B N 1
ATOM 7915 C CA . ALA B 1 407 ? 15.992 -24.797 -7.863 1 95.06 407 ALA B CA 1
ATOM 7916 C C . ALA B 1 407 ? 17.094 -25.812 -7.535 1 95.06 407 ALA B C 1
ATOM 7918 O O . ALA B 1 407 ? 18.219 -25.422 -7.223 1 95.06 407 ALA B O 1
ATOM 7919 N N . TRP B 1 408 ? 16.797 -27.062 -7.594 1 95.62 408 TRP B N 1
ATOM 7920 C CA . TRP B 1 408 ? 17.812 -28.094 -7.363 1 95.62 408 TRP B CA 1
ATOM 7921 C C . TRP B 1 408 ? 18.906 -28.031 -8.422 1 95.62 408 TRP B C 1
ATOM 7923 O O . TRP B 1 408 ? 20.094 -28.078 -8.094 1 95.62 408 TRP B O 1
ATOM 7933 N N . TYR B 1 409 ? 18.484 -27.953 -9.648 1 96.06 409 TYR B N 1
ATOM 7934 C CA . TYR B 1 409 ? 19.422 -27.797 -10.742 1 96.06 409 TYR B CA 1
ATOM 7935 C C . TYR B 1 409 ? 20.266 -26.531 -10.57 1 96.06 409 TYR B C 1
ATOM 7937 O O . TYR B 1 409 ? 21.484 -26.547 -10.773 1 96.06 409 TYR B O 1
ATOM 7945 N N . GLY B 1 410 ? 19.578 -25.516 -10.164 1 97.12 410 GLY B N 1
ATOM 7946 C CA . GLY B 1 410 ? 20.266 -24.25 -9.938 1 97.12 410 GLY B CA 1
ATOM 7947 C C . GLY B 1 410 ? 21.312 -24.328 -8.844 1 97.12 410 GLY B C 1
ATOM 7948 O O . GLY B 1 410 ? 22.406 -23.75 -8.969 1 97.12 410 GLY B O 1
ATOM 7949 N N . LEU B 1 411 ? 21.047 -25.031 -7.754 1 97.5 411 LEU B N 1
ATOM 7950 C CA . LEU B 1 411 ? 22.031 -25.234 -6.695 1 97.5 411 LEU B CA 1
ATOM 7951 C C . LEU B 1 411 ? 23.25 -25.984 -7.223 1 97.5 411 LEU B C 1
ATOM 7953 O O . LEU B 1 411 ? 24.391 -25.656 -6.871 1 97.5 411 LEU B O 1
ATOM 7957 N N . GLY B 1 412 ? 22.969 -26.953 -8.039 1 97.75 412 GLY B N 1
ATOM 7958 C CA . GLY B 1 412 ? 24.078 -27.641 -8.688 1 97.75 412 GLY B CA 1
ATOM 7959 C C . GLY B 1 412 ? 24.969 -26.703 -9.492 1 97.75 412 GLY B C 1
ATOM 7960 O O . GLY B 1 412 ? 26.203 -26.766 -9.375 1 97.75 412 GLY B O 1
ATOM 7961 N N . GLN B 1 413 ? 24.344 -25.891 -10.242 1 97.25 413 GLN B N 1
ATOM 7962 C CA . GLN B 1 413 ? 25.078 -24.922 -11.055 1 97.25 413 GLN B CA 1
ATOM 7963 C C . GLN B 1 413 ? 25.891 -23.969 -10.18 1 97.25 413 GLN B C 1
ATOM 7965 O O . GLN B 1 413 ? 27.031 -23.625 -10.516 1 97.25 413 GLN B O 1
ATOM 7970 N N . ALA B 1 414 ? 25.297 -23.531 -9.133 1 97.69 414 ALA B N 1
ATOM 7971 C CA . ALA B 1 414 ? 25.984 -22.609 -8.227 1 97.69 414 ALA B CA 1
ATOM 7972 C C . ALA B 1 414 ? 27.219 -23.266 -7.609 1 97.69 414 ALA B C 1
ATOM 7974 O O . ALA B 1 414 ? 28.281 -22.641 -7.531 1 97.69 414 ALA B O 1
ATOM 7975 N N . TYR B 1 415 ? 27.156 -24.469 -7.238 1 97 415 TYR B N 1
ATOM 7976 C CA . TYR B 1 415 ? 28.281 -25.172 -6.629 1 97 415 TYR B CA 1
ATOM 7977 C C . TYR B 1 415 ? 29.344 -25.516 -7.668 1 97 415 TYR B C 1
ATOM 7979 O O . TYR B 1 415 ? 30.531 -25.562 -7.355 1 97 415 TYR B O 1
ATOM 7987 N N . GLU B 1 416 ? 28.859 -25.719 -8.82 1 95.62 416 GLU B N 1
ATOM 7988 C CA . GLU B 1 416 ? 29.828 -25.891 -9.906 1 95.62 416 GLU B CA 1
ATOM 7989 C C . GLU B 1 416 ? 30.656 -24.625 -10.102 1 95.62 416 GLU B C 1
ATOM 7991 O O . GLU B 1 416 ? 31.859 -24.688 -10.352 1 95.62 416 GLU B O 1
ATOM 7996 N N . LEU B 1 417 ? 30 -23.516 -10.023 1 95.19 417 LEU B N 1
ATOM 7997 C CA . LEU B 1 417 ? 30.688 -22.234 -10.141 1 95.19 417 LEU B CA 1
ATOM 7998 C C . LEU B 1 417 ? 31.734 -22.078 -9.047 1 95.19 417 LEU B C 1
ATOM 8000 O O . LEU B 1 417 ? 32.75 -21.406 -9.25 1 95.19 417 LEU B O 1
ATOM 8004 N N . LEU B 1 418 ? 31.484 -22.703 -7.914 1 95.31 418 LEU B N 1
ATOM 8005 C CA . LEU B 1 418 ? 32.438 -22.672 -6.797 1 95.31 418 LEU B CA 1
ATOM 8006 C C . LEU B 1 418 ? 33.438 -23.812 -6.898 1 95.31 418 LEU B C 1
ATOM 8008 O O . LEU B 1 418 ? 34.219 -24.031 -5.977 1 95.31 418 LEU B O 1
ATOM 8012 N N . SER B 1 419 ? 33.406 -24.578 -7.992 1 94.75 419 SER B N 1
ATOM 8013 C CA . SER B 1 419 ? 34.281 -25.703 -8.281 1 94.75 419 SER B CA 1
ATOM 8014 C C . SER B 1 419 ? 34.094 -26.812 -7.258 1 94.75 419 SER B C 1
ATOM 8016 O O . SER B 1 419 ? 35.062 -27.516 -6.926 1 94.75 419 SER B O 1
ATOM 8018 N N . MET B 1 420 ? 32.938 -26.812 -6.719 1 96 420 MET B N 1
ATOM 8019 C CA . MET B 1 420 ? 32.562 -27.891 -5.805 1 96 420 MET B CA 1
ATOM 8020 C C . MET B 1 420 ? 31.719 -28.938 -6.516 1 96 420 MET B C 1
ATOM 8022 O O . MET B 1 420 ? 30.531 -29.062 -6.242 1 96 420 MET B O 1
ATOM 8026 N N . HIS B 1 421 ? 32.312 -29.766 -7.254 1 96 421 HIS B N 1
ATOM 8027 C CA . HIS B 1 421 ? 31.641 -30.672 -8.195 1 96 421 HIS B CA 1
ATOM 8028 C C . HIS B 1 421 ? 30.969 -31.828 -7.465 1 96 421 HIS B C 1
ATOM 8030 O O . HIS B 1 421 ? 29.938 -32.312 -7.91 1 96 421 HIS B O 1
ATOM 8036 N N . ASP B 1 422 ? 31.516 -32.188 -6.332 1 95.44 422 ASP B N 1
ATOM 8037 C CA . ASP B 1 422 ? 30.844 -33.219 -5.559 1 95.44 422 ASP B CA 1
ATOM 8038 C C . ASP B 1 422 ? 29.484 -32.75 -5.055 1 95.44 422 ASP B C 1
ATOM 8040 O O . ASP B 1 422 ? 28.5 -33.469 -5.168 1 95.44 422 ASP B O 1
ATOM 8044 N N . ASN B 1 423 ? 29.625 -31.625 -4.496 1 95.94 423 ASN B N 1
ATOM 8045 C CA . ASN B 1 423 ? 28.359 -31.031 -4.039 1 95.94 423 ASN B CA 1
ATOM 8046 C C . ASN B 1 423 ? 27.391 -30.828 -5.191 1 95.94 423 ASN B C 1
ATOM 8048 O O . ASN B 1 423 ? 26.188 -31.109 -5.059 1 95.94 423 ASN B O 1
ATOM 8052 N N . ALA B 1 424 ? 27.844 -30.328 -6.293 1 97.31 424 ALA B N 1
ATOM 8053 C CA . ALA B 1 424 ? 27.016 -30.078 -7.469 1 97.31 424 ALA B CA 1
ATOM 8054 C C . ALA B 1 424 ? 26.328 -31.359 -7.938 1 97.31 424 ALA B C 1
ATOM 8056 O O . ALA B 1 424 ? 25.141 -31.328 -8.289 1 97.31 424 ALA B O 1
ATOM 8057 N N . LEU B 1 425 ? 27.094 -32.375 -7.914 1 96.62 425 LEU B N 1
ATOM 8058 C CA . LEU B 1 425 ? 26.578 -33.688 -8.359 1 96.62 425 LEU B CA 1
ATOM 8059 C C . LEU B 1 425 ? 25.391 -34.125 -7.504 1 96.62 425 LEU B C 1
ATOM 8061 O O . LEU B 1 425 ? 24.406 -34.625 -8.031 1 96.62 425 LEU B O 1
ATOM 8065 N N . HIS B 1 426 ? 25.562 -33.906 -6.273 1 96.06 426 HIS B N 1
ATOM 8066 C CA . HIS B 1 426 ? 24.469 -34.25 -5.367 1 96.06 426 HIS B CA 1
ATOM 8067 C C . HIS B 1 426 ? 23.172 -33.531 -5.789 1 96.06 426 HIS B C 1
ATOM 8069 O O . HIS B 1 426 ? 22.125 -34.188 -5.863 1 96.06 426 HIS B O 1
ATOM 8075 N N . TYR B 1 427 ? 23.25 -32.344 -6.082 1 97.19 427 TYR B N 1
ATOM 8076 C CA . TYR B 1 427 ? 22.078 -31.562 -6.426 1 97.19 427 TYR B CA 1
ATOM 8077 C C . TYR B 1 427 ? 21.578 -31.922 -7.82 1 97.19 427 TYR B C 1
ATOM 8079 O O . TYR B 1 427 ? 20.359 -32 -8.039 1 97.19 427 TYR B O 1
ATOM 8087 N N . PHE B 1 428 ? 22.422 -32.125 -8.734 1 96.81 428 PHE B N 1
ATOM 8088 C CA . PHE B 1 428 ? 22.016 -32.5 -10.078 1 96.81 428 PHE B CA 1
ATOM 8089 C C . PHE B 1 428 ? 21.297 -33.844 -10.062 1 96.81 428 PHE B C 1
ATOM 8091 O O . PHE B 1 428 ? 20.266 -34.031 -10.719 1 96.81 428 PHE B O 1
ATOM 8098 N N . LEU B 1 429 ? 21.828 -34.719 -9.32 1 96.25 429 LEU B N 1
ATOM 8099 C CA . LEU B 1 429 ? 21.234 -36.062 -9.242 1 96.25 429 LEU B CA 1
ATOM 8100 C C . LEU B 1 429 ? 19.844 -35.969 -8.586 1 96.25 429 LEU B C 1
ATOM 8102 O O . LEU B 1 429 ? 18.938 -36.688 -8.992 1 96.25 429 LEU B O 1
ATOM 8106 N N . HIS B 1 430 ? 19.766 -35.156 -7.633 1 95.81 430 HIS B N 1
ATOM 8107 C CA . HIS B 1 430 ? 18.453 -34.969 -7.035 1 95.81 430 HIS B CA 1
ATOM 8108 C C . HIS B 1 430 ? 17.469 -34.406 -8.047 1 95.81 430 HIS B C 1
ATOM 8110 O O . HIS B 1 430 ? 16.297 -34.812 -8.086 1 95.81 430 HIS B O 1
ATOM 8116 N N . ALA B 1 431 ? 17.844 -33.469 -8.797 1 94.62 431 ALA B N 1
ATOM 8117 C CA . ALA B 1 431 ? 16.984 -32.875 -9.82 1 94.62 431 ALA B CA 1
ATOM 8118 C C . ALA B 1 431 ? 16.531 -33.938 -10.828 1 94.62 431 ALA B C 1
ATOM 8120 O O . ALA B 1 431 ? 15.383 -33.938 -11.273 1 94.62 431 ALA B O 1
ATOM 8121 N N . THR B 1 432 ? 17.375 -34.875 -11.195 1 93.56 432 THR B N 1
ATOM 8122 C CA . THR B 1 432 ? 17.031 -35.938 -12.133 1 93.56 432 THR B CA 1
ATOM 8123 C C . THR B 1 432 ? 15.969 -36.875 -11.547 1 93.56 432 THR B C 1
ATOM 8125 O O . THR B 1 432 ? 15.172 -37.469 -12.281 1 93.56 432 THR B O 1
ATOM 8128 N N . SER B 1 433 ? 15.992 -36.969 -10.266 1 93.19 433 SER B N 1
ATOM 8129 C CA . SER B 1 433 ? 14.984 -37.781 -9.617 1 93.19 433 SER B CA 1
ATOM 8130 C C . SER B 1 433 ? 13.594 -37.156 -9.727 1 93.19 433 SER B C 1
ATOM 8132 O O . SER B 1 433 ? 12.586 -37.875 -9.734 1 93.19 433 SER B O 1
ATOM 8134 N N . ILE B 1 434 ? 13.602 -35.875 -9.773 1 87.06 434 ILE B N 1
ATOM 8135 C CA . ILE B 1 434 ? 12.336 -35.156 -9.891 1 87.06 434 ILE B CA 1
ATOM 8136 C C . ILE B 1 434 ? 11.859 -35.188 -11.344 1 87.06 434 ILE B C 1
ATOM 8138 O O . ILE B 1 434 ? 10.68 -35.406 -11.609 1 87.06 434 ILE B O 1
ATOM 8142 N N . VAL B 1 435 ? 12.812 -34.938 -12.227 1 87 435 VAL B N 1
ATOM 8143 C CA . VAL B 1 435 ? 12.5 -34.969 -13.656 1 87 435 VAL B CA 1
ATOM 8144 C C . VAL B 1 435 ? 13.445 -35.906 -14.375 1 87 435 VAL B C 1
ATOM 8146 O O . VAL B 1 435 ? 14.359 -35.469 -15.086 1 87 435 VAL B O 1
ATOM 8149 N N . PRO B 1 436 ? 13.086 -37.031 -14.422 1 88.81 436 PRO B N 1
ATOM 8150 C CA . PRO B 1 436 ? 14.008 -38.031 -14.922 1 88.81 436 PRO B CA 1
ATOM 8151 C C . PRO B 1 436 ? 14.18 -38 -16.438 1 88.81 436 PRO B C 1
ATOM 8153 O O . PRO B 1 436 ? 15.141 -38.531 -16.969 1 88.81 436 PRO B O 1
ATOM 8156 N N . TYR B 1 437 ? 13.422 -37.375 -17.125 1 84.69 437 TYR B N 1
ATOM 8157 C CA . TYR B 1 437 ? 13.5 -37.406 -18.578 1 84.69 437 TYR B CA 1
ATOM 8158 C C . TYR B 1 437 ? 14 -36.062 -19.125 1 84.69 437 TYR B C 1
ATOM 8160 O O . TYR B 1 437 ? 14 -35.844 -20.344 1 84.69 437 TYR B O 1
ATOM 8168 N N . ASP B 1 438 ? 14.383 -35.25 -18.266 1 86.38 438 ASP B N 1
ATOM 8169 C CA . ASP B 1 438 ? 14.977 -34 -18.719 1 86.38 438 ASP B CA 1
ATOM 8170 C C . ASP B 1 438 ? 16.469 -34.156 -19 1 86.38 438 ASP B C 1
ATOM 8172 O O . ASP B 1 438 ? 17.25 -34.438 -18.094 1 86.38 438 ASP B O 1
ATOM 8176 N N . MET B 1 439 ? 16.828 -33.875 -20.219 1 89.06 439 MET B N 1
ATOM 8177 C CA . MET B 1 439 ? 18.188 -34.188 -20.672 1 89.06 439 MET B CA 1
ATOM 8178 C C . MET B 1 439 ? 19.203 -33.219 -20.031 1 89.06 439 MET B C 1
ATOM 8180 O O . MET B 1 439 ? 20.359 -33.594 -19.859 1 89.06 439 MET B O 1
ATOM 8184 N N . ARG B 1 440 ? 18.812 -31.984 -19.641 1 87.62 440 ARG B N 1
ATOM 8185 C CA . ARG B 1 440 ? 19.719 -30.969 -19.141 1 87.62 440 ARG B CA 1
ATOM 8186 C C . ARG B 1 440 ? 20.328 -31.391 -17.797 1 87.62 440 ARG B C 1
ATOM 8188 O O . ARG B 1 440 ? 21.484 -31.062 -17.5 1 87.62 440 ARG B O 1
ATOM 8195 N N . MET B 1 441 ? 19.531 -32.062 -17.078 1 92.62 441 MET B N 1
ATOM 8196 C CA . MET B 1 441 ? 19.969 -32.5 -15.75 1 92.62 441 MET B CA 1
ATOM 8197 C C . MET B 1 441 ? 21.016 -33.594 -15.852 1 92.62 441 MET B C 1
ATOM 8199 O O . MET B 1 441 ? 22.016 -33.594 -15.141 1 92.62 441 MET B O 1
ATOM 8203 N N . TRP B 1 442 ? 20.703 -34.438 -16.734 1 94.69 442 TRP B N 1
ATOM 8204 C CA . TRP B 1 442 ? 21.609 -35.562 -16.938 1 94.69 442 TRP B CA 1
ATOM 8205 C C . TRP B 1 442 ? 22.938 -35.094 -17.531 1 94.69 442 TRP B C 1
ATOM 8207 O O . TRP B 1 442 ? 24 -35.594 -17.188 1 94.69 442 TRP B O 1
ATOM 8217 N N . GLN B 1 443 ? 22.859 -34.219 -18.422 1 95.12 443 GLN B N 1
ATOM 8218 C CA . GLN B 1 443 ? 24.078 -33.688 -19.016 1 95.12 443 GLN B CA 1
ATOM 8219 C C . GLN B 1 443 ? 24.938 -33 -17.984 1 95.12 443 GLN B C 1
ATOM 8221 O O . GLN B 1 443 ? 26.172 -33.125 -18 1 95.12 443 GLN B O 1
ATOM 8226 N N . ALA B 1 444 ? 24.297 -32.281 -17.141 1 95.94 444 ALA B N 1
ATOM 8227 C CA . ALA B 1 444 ? 25.031 -31.594 -16.078 1 95.94 444 ALA B CA 1
ATOM 8228 C C . ALA B 1 444 ? 25.703 -32.594 -15.133 1 95.94 444 ALA B C 1
ATOM 8230 O O . ALA B 1 444 ? 26.859 -32.406 -14.758 1 95.94 444 ALA B O 1
ATOM 8231 N N . ALA B 1 445 ? 25.031 -33.594 -14.773 1 96.69 445 ALA B N 1
ATOM 8232 C CA . ALA B 1 445 ? 25.594 -34.625 -13.93 1 96.69 445 ALA B CA 1
ATOM 8233 C C . ALA B 1 445 ? 26.766 -35.312 -14.625 1 96.69 445 ALA B C 1
ATOM 8235 O O . ALA B 1 445 ? 27.781 -35.594 -14.008 1 96.69 445 ALA B O 1
ATOM 8236 N N . GLY B 1 446 ? 26.594 -35.594 -15.898 1 96.5 446 GLY B N 1
ATOM 8237 C CA . GLY B 1 446 ? 27.656 -36.188 -16.688 1 96.5 446 GLY B CA 1
ATOM 8238 C C . GLY B 1 446 ? 28.938 -35.375 -16.703 1 96.5 446 GLY B C 1
ATOM 8239 O O . GLY B 1 446 ? 30.031 -35.906 -16.547 1 96.5 446 GLY B O 1
ATOM 8240 N N . HIS B 1 447 ? 28.719 -34.125 -16.891 1 95.62 447 HIS B N 1
ATOM 8241 C CA . HIS B 1 447 ? 29.859 -33.219 -16.891 1 95.62 447 HIS B CA 1
ATOM 8242 C C . HIS B 1 447 ? 30.578 -33.25 -15.547 1 95.62 447 HIS B C 1
ATOM 8244 O O . HIS B 1 447 ? 31.812 -33.25 -15.5 1 95.62 447 HIS B O 1
ATOM 8250 N N . CYS B 1 448 ? 29.906 -33.219 -14.492 1 96.12 448 CYS B N 1
ATOM 8251 C CA . CYS B 1 448 ? 30.516 -33.219 -13.164 1 96.12 448 CYS B CA 1
ATOM 8252 C C . CYS B 1 448 ? 31.297 -34.531 -12.938 1 96.12 448 CYS B C 1
ATOM 8254 O O . CYS B 1 448 ? 32.406 -34.5 -12.398 1 96.12 448 CYS B O 1
ATOM 8256 N N . TYR B 1 449 ? 30.734 -35.625 -13.359 1 96.81 449 TYR B N 1
ATOM 8257 C CA . TYR B 1 449 ? 31.422 -36.875 -13.242 1 96.81 449 TYR B CA 1
ATOM 8258 C C . TYR B 1 449 ? 32.719 -36.875 -14.039 1 96.81 449 TYR B C 1
ATOM 8260 O O . TYR B 1 449 ? 33.75 -37.406 -13.594 1 96.81 449 TYR B O 1
ATOM 8268 N N . GLU B 1 450 ? 32.625 -36.25 -15.172 1 95.88 450 GLU B N 1
ATOM 8269 C CA . GLU B 1 450 ? 33.812 -36.156 -16.016 1 95.88 450 GLU B CA 1
ATOM 8270 C C . GLU B 1 450 ? 34.938 -35.375 -15.312 1 95.88 450 GLU B C 1
ATOM 8272 O O . GLU B 1 450 ? 36.094 -35.781 -15.312 1 95.88 450 GLU B O 1
ATOM 8277 N N . VAL B 1 451 ? 34.594 -34.312 -14.734 1 95.69 451 VAL B N 1
ATOM 8278 C CA . VAL B 1 451 ? 35.531 -33.438 -14.062 1 95.69 451 VAL B CA 1
ATOM 8279 C C . VAL B 1 451 ? 36.125 -34.156 -12.836 1 95.69 451 VAL B C 1
ATOM 8281 O O . VAL B 1 451 ? 37.281 -33.969 -12.5 1 95.69 451 VAL B O 1
ATOM 8284 N N . LEU B 1 452 ? 35.344 -34.969 -12.211 1 95.75 452 LEU B N 1
ATOM 8285 C CA . LEU B 1 452 ? 35.781 -35.719 -11.016 1 95.75 452 LEU B CA 1
ATOM 8286 C C . LEU B 1 452 ? 36.562 -36.938 -11.375 1 95.75 452 LEU B C 1
ATOM 8288 O O . LEU B 1 452 ? 37.094 -37.625 -10.492 1 95.75 452 LEU B O 1
ATOM 8292 N N . GLY B 1 453 ? 36.625 -37.281 -12.688 1 94.75 453 GLY B N 1
ATOM 8293 C CA . GLY B 1 453 ? 37.438 -38.406 -13.156 1 94.75 453 GLY B CA 1
ATOM 8294 C C . GLY B 1 453 ? 36.656 -39.719 -13.141 1 94.75 453 GLY B C 1
ATOM 8295 O O . GLY B 1 453 ? 37.25 -40.781 -13.344 1 94.75 453 GLY B O 1
ATOM 8296 N N . ARG B 1 454 ? 35.438 -39.656 -12.867 1 96.69 454 ARG B N 1
ATOM 8297 C CA . ARG B 1 454 ? 34.594 -40.844 -12.891 1 96.69 454 ARG B CA 1
ATOM 8298 C C . ARG B 1 454 ? 33.938 -41.031 -14.258 1 96.69 454 ARG B C 1
ATOM 8300 O O . ARG B 1 454 ? 32.75 -40.812 -14.414 1 96.69 454 ARG B O 1
ATOM 8307 N N . ILE B 1 455 ? 34.656 -41.562 -15.172 1 97.06 455 ILE B N 1
ATOM 8308 C CA . ILE B 1 455 ? 34.344 -41.562 -16.594 1 97.06 455 ILE B CA 1
ATOM 8309 C C . ILE B 1 455 ? 33.188 -42.5 -16.891 1 97.06 455 ILE B C 1
ATOM 8311 O O . ILE B 1 455 ? 32.312 -42.219 -17.703 1 97.06 455 ILE B O 1
ATOM 8315 N N . ARG B 1 456 ? 33.188 -43.625 -16.25 1 96.75 456 ARG B N 1
ATOM 8316 C CA . ARG B 1 456 ? 32.125 -44.594 -16.5 1 96.75 456 ARG B CA 1
ATOM 8317 C C . ARG B 1 456 ? 30.766 -44.062 -16.109 1 96.75 456 ARG B C 1
ATOM 8319 O O . ARG B 1 456 ? 29.781 -44.219 -16.828 1 96.75 456 ARG B O 1
ATOM 8326 N N . GLN B 1 457 ? 30.766 -43.469 -14.953 1 96.81 457 GLN B N 1
ATOM 8327 C CA . GLN B 1 457 ? 29.516 -42.844 -14.508 1 96.81 457 GLN B CA 1
ATOM 8328 C C . GLN B 1 457 ? 29.094 -41.688 -15.43 1 96.81 457 GLN B C 1
ATOM 8330 O O . GLN B 1 457 ? 27.906 -41.5 -15.688 1 96.81 457 GLN B O 1
ATOM 8335 N N . ALA B 1 458 ? 29.984 -40.938 -15.906 1 97.38 458 ALA B N 1
ATOM 8336 C CA . ALA B 1 458 ? 29.703 -39.844 -16.859 1 97.38 458 ALA B CA 1
ATOM 8337 C C . ALA B 1 458 ? 29.031 -40.406 -18.109 1 97.38 458 ALA B C 1
ATOM 8339 O O . ALA B 1 458 ? 28.062 -39.812 -18.609 1 97.38 458 ALA B O 1
ATOM 8340 N N . ILE B 1 459 ? 29.578 -41.5 -18.594 1 97.19 459 ILE B N 1
ATOM 8341 C CA . ILE B 1 459 ? 29.062 -42.125 -19.812 1 97.19 459 ILE B CA 1
ATOM 8342 C C . ILE B 1 459 ? 27.609 -42.562 -19.578 1 97.19 459 ILE B C 1
ATOM 8344 O O . ILE B 1 459 ? 26.75 -42.344 -20.438 1 97.19 459 ILE B O 1
ATOM 8348 N N . GLU B 1 460 ? 27.391 -43.125 -18.453 1 96.81 460 GLU B N 1
ATOM 8349 C CA . GLU B 1 460 ? 26.031 -43.562 -18.125 1 96.81 460 GLU B CA 1
ATOM 8350 C C . GLU B 1 460 ? 25.062 -42.375 -18.125 1 96.81 460 GLU B C 1
ATOM 8352 O O . GLU B 1 460 ? 23.938 -42.469 -18.609 1 96.81 460 GLU B O 1
ATOM 8357 N N . CYS B 1 461 ? 25.484 -41.281 -17.594 1 96.75 461 CYS B N 1
ATOM 8358 C CA . CYS B 1 461 ? 24.641 -40.094 -17.547 1 96.75 461 CYS B CA 1
ATOM 8359 C C . CYS B 1 461 ? 24.375 -39.531 -18.938 1 96.75 461 CYS B C 1
ATOM 8361 O O . CYS B 1 461 ? 23.25 -39.188 -19.266 1 96.75 461 CYS B O 1
ATOM 8363 N N . TYR B 1 462 ? 25.359 -39.469 -19.75 1 95.94 462 TYR B N 1
ATOM 8364 C CA . TYR B 1 462 ? 25.188 -38.969 -21.109 1 95.94 462 TYR B CA 1
ATOM 8365 C C . TYR B 1 462 ? 24.281 -39.875 -21.922 1 95.94 462 TYR B C 1
ATOM 8367 O O . TYR B 1 462 ? 23.484 -39.406 -22.734 1 95.94 462 TYR B O 1
ATOM 8375 N N . LYS B 1 463 ? 24.391 -41.125 -21.703 1 95 463 LYS B N 1
ATOM 8376 C CA . LYS B 1 463 ? 23.516 -42.062 -22.391 1 95 463 LYS B CA 1
ATOM 8377 C C . LYS B 1 463 ? 22.062 -41.875 -21.984 1 95 463 LYS B C 1
ATOM 8379 O O . LYS B 1 463 ? 21.156 -41.906 -22.844 1 95 463 LYS B O 1
ATOM 8384 N N . ARG B 1 464 ? 21.891 -41.656 -20.766 1 94.44 464 ARG B N 1
ATOM 8385 C CA . ARG B 1 464 ? 20.547 -41.375 -20.281 1 94.44 464 ARG B CA 1
ATOM 8386 C C . ARG B 1 464 ? 19.984 -40.094 -20.875 1 94.44 464 ARG B C 1
ATOM 8388 O O . ARG B 1 464 ? 18.781 -40 -21.141 1 94.44 464 ARG B O 1
ATOM 8395 N N . SER B 1 465 ? 20.781 -39.125 -21 1 93.81 465 SER B N 1
ATOM 8396 C CA . SER B 1 465 ? 20.344 -37.844 -21.578 1 93.81 465 SER B CA 1
ATOM 8397 C C . SER B 1 465 ? 19.859 -38.031 -23.016 1 93.81 465 SER B C 1
ATOM 8399 O O . SER B 1 465 ? 19 -37.281 -23.484 1 93.81 465 SER B O 1
ATOM 8401 N N . LEU B 1 466 ? 20.344 -39 -23.734 1 91.5 466 LEU B N 1
ATOM 8402 C CA . LEU B 1 466 ? 20.016 -39.25 -25.141 1 91.5 466 LEU B CA 1
ATOM 8403 C C . LEU B 1 466 ? 18.641 -39.875 -25.281 1 91.5 466 LEU B C 1
ATOM 8405 O O . LEU B 1 466 ? 18.031 -39.812 -26.359 1 91.5 466 LEU B O 1
ATOM 8409 N N . ILE B 1 467 ? 18.125 -40.438 -24.203 1 89.25 467 ILE B N 1
ATOM 8410 C CA . ILE B 1 467 ? 16.828 -41.094 -24.25 1 89.25 467 ILE B CA 1
ATOM 8411 C C . ILE B 1 467 ? 15.75 -40.062 -24.609 1 89.25 467 ILE B C 1
ATOM 8413 O O . ILE B 1 467 ? 14.859 -40.344 -25.406 1 89.25 467 ILE B O 1
ATOM 8417 N N . SER B 1 468 ? 15.883 -38.938 -24 1 82.81 468 SER B N 1
ATOM 8418 C CA . SER B 1 468 ? 14.859 -37.906 -24.203 1 82.81 468 SER B CA 1
ATOM 8419 C C . SER B 1 468 ? 15.32 -36.844 -25.219 1 82.81 468 SER B C 1
ATOM 8421 O O . SER B 1 468 ? 14.547 -35.969 -25.594 1 82.81 468 SER B O 1
ATOM 8423 N N . ALA B 1 469 ? 16.484 -36.969 -25.688 1 81.81 469 ALA B N 1
ATOM 8424 C CA . ALA B 1 469 ? 17.047 -35.969 -26.594 1 81.81 469 ALA B CA 1
ATOM 8425 C C . ALA B 1 469 ? 16.516 -36.125 -28.016 1 81.81 469 ALA B C 1
ATOM 8427 O O . ALA B 1 469 ? 16.031 -37.219 -28.375 1 81.81 469 ALA B O 1
ATOM 8428 N N . ASN B 1 470 ? 16.562 -35.094 -28.734 1 82.25 470 ASN B N 1
ATOM 8429 C CA . ASN B 1 470 ? 16.312 -35.156 -30.172 1 82.25 470 ASN B CA 1
ATOM 8430 C C . ASN B 1 470 ? 17.266 -36.156 -30.844 1 82.25 470 ASN B C 1
ATOM 8432 O O . ASN B 1 470 ? 18.469 -36.156 -30.578 1 82.25 470 ASN B O 1
ATOM 8436 N N . PRO B 1 471 ? 16.641 -36.938 -31.594 1 83.12 471 PRO B N 1
ATOM 8437 C CA . PRO B 1 471 ? 17.484 -37.938 -32.281 1 83.12 471 PRO B CA 1
ATOM 8438 C C . PRO B 1 471 ? 18.578 -37.281 -33.125 1 83.12 471 PRO B C 1
ATOM 8440 O O . PRO B 1 471 ? 19.594 -37.938 -33.438 1 83.12 471 PRO B O 1
ATOM 8443 N N . ARG B 1 472 ? 18.453 -36.094 -33.406 1 88.06 472 ARG B N 1
ATOM 8444 C CA . ARG B 1 472 ? 19.406 -35.406 -34.281 1 88.06 472 ARG B CA 1
ATOM 8445 C C . ARG B 1 472 ? 20.5 -34.719 -33.469 1 88.06 472 ARG B C 1
ATOM 8447 O O . ARG B 1 472 ? 21.344 -34 -34.031 1 88.06 472 ARG B O 1
ATOM 8454 N N . GLU B 1 473 ? 20.422 -34.969 -32.219 1 88.62 473 GLU B N 1
ATOM 8455 C CA . GLU B 1 473 ? 21.391 -34.344 -31.328 1 88.62 473 GLU B CA 1
ATOM 8456 C C . GLU B 1 473 ? 22.781 -34.938 -31.516 1 88.62 473 GLU B C 1
ATOM 8458 O O . GLU B 1 473 ? 22.938 -36.156 -31.516 1 88.62 473 GLU B O 1
ATOM 8463 N N . THR B 1 474 ? 23.891 -34.125 -31.703 1 91.69 474 THR B N 1
ATOM 8464 C CA . THR B 1 474 ? 25.219 -34.656 -32 1 91.69 474 THR B CA 1
ATOM 8465 C C . THR B 1 474 ? 26.203 -34.25 -30.922 1 91.69 474 THR B C 1
ATOM 8467 O O . THR B 1 474 ? 27.266 -34.875 -30.781 1 91.69 474 THR B O 1
ATOM 8470 N N . ILE B 1 475 ? 25.891 -33.281 -30.141 1 90.88 475 ILE B N 1
ATOM 8471 C CA . ILE B 1 475 ? 26.859 -32.75 -29.172 1 90.88 475 ILE B CA 1
ATOM 8472 C C . ILE B 1 475 ? 27.109 -33.781 -28.078 1 90.88 475 ILE B C 1
ATOM 8474 O O . ILE B 1 475 ? 28.266 -34.031 -27.734 1 90.88 475 ILE B O 1
ATOM 8478 N N . VAL B 1 476 ? 26.078 -34.344 -27.547 1 93.38 476 VAL B N 1
ATOM 8479 C CA . VAL B 1 476 ? 26.219 -35.312 -26.484 1 93.38 476 VAL B CA 1
ATOM 8480 C C . VAL B 1 476 ? 26.906 -36.562 -27.031 1 93.38 476 VAL B C 1
ATOM 8482 O O . VAL B 1 476 ? 27.703 -37.188 -26.328 1 93.38 476 VAL B O 1
ATOM 8485 N N . LYS B 1 477 ? 26.641 -36.938 -28.266 1 95 477 LYS B N 1
ATOM 8486 C CA . LYS B 1 477 ? 27.266 -38.094 -28.891 1 95 477 LYS B CA 1
ATOM 8487 C C . LYS B 1 477 ? 28.766 -37.875 -29.062 1 95 477 LYS B C 1
ATOM 8489 O O . LYS B 1 477 ? 29.562 -38.812 -28.938 1 95 477 LYS B O 1
ATOM 8494 N N . LEU B 1 478 ? 29.109 -36.688 -29.406 1 94.62 478 LEU B N 1
ATOM 8495 C CA . LEU B 1 478 ? 30.516 -36.344 -29.516 1 94.62 478 LEU B CA 1
ATOM 8496 C C . LEU B 1 478 ? 31.219 -36.5 -28.172 1 94.62 478 LEU B C 1
ATOM 8498 O O . LEU B 1 478 ? 32.344 -36.969 -28.094 1 94.62 478 LEU B O 1
ATOM 8502 N N . ASN B 1 479 ? 30.594 -36.094 -27.156 1 94.56 479 ASN B N 1
ATOM 8503 C CA . ASN B 1 479 ? 31.141 -36.219 -25.812 1 94.56 479 ASN B CA 1
ATOM 8504 C C . ASN B 1 479 ? 31.328 -37.688 -25.422 1 94.56 479 ASN B C 1
ATOM 8506 O O . ASN B 1 479 ? 32.344 -38.062 -24.812 1 94.56 479 ASN B O 1
ATOM 8510 N N . LEU B 1 480 ? 30.359 -38.469 -25.75 1 96.38 480 LEU B N 1
ATOM 8511 C CA . LEU B 1 480 ? 30.438 -39.906 -25.469 1 96.38 480 LEU B CA 1
ATOM 8512 C C . LEU B 1 480 ? 31.609 -40.531 -26.203 1 96.38 480 LEU B C 1
ATOM 8514 O O . LEU B 1 480 ? 32.344 -41.344 -25.641 1 96.38 480 LEU B O 1
ATOM 8518 N N . ALA B 1 481 ? 31.766 -40.125 -27.438 1 96.5 481 ALA B N 1
ATOM 8519 C CA . ALA B 1 481 ? 32.906 -40.656 -28.219 1 96.5 481 ALA B CA 1
ATOM 8520 C C . ALA B 1 481 ? 34.219 -40.312 -27.547 1 96.5 481 ALA B C 1
ATOM 8522 O O . ALA B 1 481 ? 35.094 -41.188 -27.406 1 96.5 481 ALA B O 1
ATOM 8523 N N . ARG B 1 482 ? 34.281 -39.125 -27.172 1 95.88 482 ARG B N 1
ATOM 8524 C CA . ARG B 1 482 ? 35.5 -38.688 -26.516 1 95.88 482 ARG B CA 1
ATOM 8525 C C . ARG B 1 482 ? 35.75 -39.469 -25.234 1 95.88 482 ARG B C 1
ATOM 8527 O O . ARG B 1 482 ? 36.906 -39.844 -24.969 1 95.88 482 ARG B O 1
ATOM 8534 N N . LEU B 1 483 ? 34.812 -39.719 -24.469 1 97.12 483 LEU B N 1
ATOM 8535 C CA . LEU B 1 483 ? 34.938 -40.406 -23.188 1 97.12 483 LEU B CA 1
ATOM 8536 C C . LEU B 1 483 ? 35.281 -41.875 -23.391 1 97.12 483 LEU B C 1
ATOM 8538 O O . LEU B 1 483 ? 36.062 -42.438 -22.625 1 97.12 483 LEU B O 1
ATOM 8542 N N . TYR B 1 484 ? 34.781 -42.5 -24.359 1 96.69 484 TYR B N 1
ATOM 8543 C CA . TYR B 1 484 ? 35.125 -43.875 -24.656 1 96.69 484 TYR B CA 1
ATOM 8544 C C . TYR B 1 484 ? 36.594 -44 -25.094 1 96.69 484 TYR B C 1
ATOM 8546 O O . TYR B 1 484 ? 37.281 -44.969 -24.734 1 96.69 484 TYR B O 1
ATOM 8554 N N . TYR B 1 485 ? 37.062 -43.031 -25.797 1 95 485 TYR B N 1
ATOM 8555 C CA . TYR B 1 485 ? 38.469 -43 -26.156 1 95 485 TYR B CA 1
ATOM 8556 C C . TYR B 1 485 ? 39.344 -42.906 -24.922 1 95 485 TYR B C 1
ATOM 8558 O O . TYR B 1 485 ? 40.375 -43.562 -24.828 1 95 485 TYR B O 1
ATOM 8566 N N . LYS B 1 486 ? 38.844 -42.125 -24.016 1 95 486 LYS B N 1
ATOM 8567 C CA . LYS B 1 486 ? 39.594 -41.938 -22.781 1 95 486 LYS B CA 1
ATOM 8568 C C . LYS B 1 486 ? 39.656 -43.25 -22 1 95 486 LYS B C 1
ATOM 8570 O O . LYS B 1 486 ? 40.656 -43.5 -21.297 1 95 486 LYS B O 1
ATOM 8575 N N . LEU B 1 487 ? 38.75 -44.094 -22.094 1 95.81 487 LEU B N 1
ATOM 8576 C CA . LEU B 1 487 ? 38.688 -45.375 -21.406 1 95.81 487 LEU B CA 1
ATOM 8577 C C . LEU B 1 487 ? 39.438 -46.469 -22.188 1 95.81 487 LEU B C 1
ATOM 8579 O O . LEU B 1 487 ? 39.625 -47.594 -21.703 1 95.81 487 LEU B O 1
ATOM 8583 N N . GLY B 1 488 ? 39.844 -46.156 -23.453 1 94.12 488 GLY B N 1
ATOM 8584 C CA . GLY B 1 488 ? 40.5 -47.125 -24.312 1 94.12 488 GLY B CA 1
ATOM 8585 C C . GLY B 1 488 ? 39.531 -48 -25.062 1 94.12 488 GLY B C 1
ATOM 8586 O O . GLY B 1 488 ? 39.938 -49 -25.688 1 94.12 488 GLY B O 1
ATOM 8587 N N . GLU B 1 489 ? 38.312 -47.656 -24.938 1 95.44 489 GLU B N 1
ATOM 8588 C CA . GLU B 1 489 ? 37.312 -48.406 -25.688 1 95.44 489 GLU B CA 1
ATOM 8589 C C . GLU B 1 489 ? 37.062 -47.781 -27.047 1 95.44 489 GLU B C 1
ATOM 8591 O O . GLU B 1 489 ? 36.031 -47.188 -27.297 1 95.44 489 GLU B O 1
ATOM 8596 N N . VAL B 1 490 ? 37.875 -48.062 -27.953 1 94 490 VAL B N 1
ATOM 8597 C CA . VAL B 1 490 ? 37.938 -47.375 -29.25 1 94 490 VAL B CA 1
ATOM 8598 C C . VAL B 1 490 ? 36.75 -47.75 -30.125 1 94 490 VAL B C 1
ATOM 8600 O O . VAL B 1 490 ? 36.219 -46.906 -30.828 1 94 490 VAL B O 1
ATOM 8603 N N . MET B 1 491 ? 36.406 -49 -30 1 93.38 491 MET B N 1
ATOM 8604 C CA . MET B 1 491 ? 35.312 -49.469 -30.844 1 93.38 491 MET B CA 1
ATOM 8605 C C . MET B 1 491 ? 34.031 -48.719 -30.531 1 93.38 491 MET B C 1
ATOM 8607 O O . MET B 1 491 ? 33.312 -48.344 -31.438 1 93.38 491 MET B O 1
ATOM 8611 N N . GLU B 1 492 ? 33.812 -48.594 -29.281 1 95.69 492 GLU B N 1
ATOM 8612 C CA . GLU B 1 492 ? 32.625 -47.875 -28.875 1 95.69 492 GLU B CA 1
ATOM 8613 C C . GLU B 1 492 ? 32.688 -46.406 -29.297 1 95.69 492 GLU B C 1
ATOM 8615 O O . GLU B 1 492 ? 31.688 -45.812 -29.734 1 95.69 492 GLU B O 1
ATOM 8620 N N . GLY B 1 493 ? 33.75 -45.781 -29.125 1 96.38 493 GLY B N 1
ATOM 8621 C CA . GLY B 1 493 ? 33.969 -44.406 -29.562 1 96.38 493 GLY B CA 1
ATOM 8622 C C . GLY B 1 493 ? 33.688 -44.188 -31.047 1 96.38 493 GLY B C 1
ATOM 8623 O O . GLY B 1 493 ? 33.031 -43.25 -31.438 1 96.38 493 GLY B O 1
ATOM 8624 N N . VAL B 1 494 ? 34.219 -45.094 -31.828 1 95.12 494 VAL B N 1
ATOM 8625 C CA . VAL B 1 494 ? 34.062 -45 -33.281 1 95.12 494 VAL B CA 1
ATOM 8626 C C . VAL B 1 494 ? 32.594 -45.188 -33.656 1 95.12 494 VAL B C 1
ATOM 8628 O O . VAL B 1 494 ? 32.125 -44.594 -34.625 1 95.12 494 VAL B O 1
ATOM 8631 N N . SER B 1 495 ? 31.984 -46.094 -32.938 1 96.06 495 SER B N 1
ATOM 8632 C CA . SER B 1 495 ? 30.562 -46.281 -33.188 1 96.06 495 SER B CA 1
ATOM 8633 C C . SER B 1 495 ? 29.781 -45 -33.062 1 96.06 495 SER B C 1
ATOM 8635 O O . SER B 1 495 ? 28.875 -44.719 -33.844 1 96.06 495 SER B O 1
ATOM 8637 N N . PHE B 1 496 ? 30.062 -44.188 -32.094 1 96.38 496 PHE B N 1
ATOM 8638 C CA . PHE B 1 496 ? 29.375 -42.906 -31.891 1 96.38 496 PHE B CA 1
ATOM 8639 C C . PHE B 1 496 ? 29.766 -41.906 -33 1 96.38 496 PHE B C 1
ATOM 8641 O O . PHE B 1 496 ? 28.938 -41.125 -33.438 1 96.38 496 PHE B O 1
ATOM 8648 N N . HIS B 1 497 ? 31.016 -41.844 -33.375 1 96 497 HIS B N 1
ATOM 8649 C CA . HIS B 1 497 ? 31.422 -41.031 -34.5 1 96 497 HIS B CA 1
ATOM 8650 C C . HIS B 1 497 ? 30.672 -41.375 -35.75 1 96 497 HIS B C 1
ATOM 8652 O O . HIS B 1 497 ? 30.297 -40.5 -36.531 1 96 497 HIS B O 1
ATOM 8658 N N . ARG B 1 498 ? 30.484 -42.656 -35.938 1 95.56 498 ARG B N 1
ATOM 8659 C CA . ARG B 1 498 ? 29.75 -43.094 -37.094 1 95.56 498 ARG B CA 1
ATOM 8660 C C . ARG B 1 498 ? 28.312 -42.594 -37.062 1 95.56 498 ARG B C 1
ATOM 8662 O O . ARG B 1 498 ? 27.781 -42.156 -38.094 1 95.56 498 ARG B O 1
ATOM 8669 N N . ARG B 1 499 ? 27.75 -42.656 -35.938 1 95.31 499 ARG B N 1
ATOM 8670 C CA . ARG B 1 499 ? 26.391 -42.125 -35.812 1 95.31 499 ARG B CA 1
ATOM 8671 C C . ARG B 1 499 ? 26.328 -40.656 -36.094 1 95.31 499 ARG B C 1
ATOM 8673 O O . ARG B 1 499 ? 25.344 -40.156 -36.656 1 95.31 499 ARG B O 1
ATOM 8680 N N . ILE B 1 500 ? 27.266 -39.875 -35.656 1 96.06 500 ILE B N 1
ATOM 8681 C CA . ILE B 1 500 ? 27.344 -38.438 -35.875 1 96.06 500 ILE B CA 1
ATOM 8682 C C . ILE B 1 500 ? 27.406 -38.156 -37.375 1 96.06 500 ILE B C 1
ATOM 8684 O O . ILE B 1 500 ? 26.75 -37.25 -37.875 1 96.06 500 ILE B O 1
ATOM 8688 N N . ILE B 1 501 ? 28.156 -39 -38.062 1 95.06 501 ILE B N 1
ATOM 8689 C CA . ILE B 1 501 ? 28.297 -38.812 -39.5 1 95.06 501 ILE B CA 1
ATOM 8690 C C . ILE B 1 501 ? 26.969 -39.094 -40.188 1 95.06 501 ILE B C 1
ATOM 8692 O O . ILE B 1 501 ? 26.547 -38.344 -41.062 1 95.06 501 ILE B O 1
ATOM 8696 N N . GLU B 1 502 ? 26.375 -40.125 -39.781 1 95.06 502 GLU B N 1
ATOM 8697 C CA . GLU B 1 502 ? 25.094 -40.5 -40.375 1 95.06 502 GLU B CA 1
ATOM 8698 C C . GLU B 1 502 ? 24.047 -39.406 -40.188 1 95.06 502 GLU B C 1
ATOM 8700 O O . GLU B 1 502 ? 23.328 -39.062 -41.125 1 95.06 502 GLU B O 1
ATOM 8705 N N . ILE B 1 503 ? 24 -38.906 -39 1 94.75 503 ILE B N 1
ATOM 8706 C CA . ILE B 1 503 ? 23.047 -37.844 -38.656 1 94.75 503 ILE B CA 1
ATOM 8707 C C . ILE B 1 503 ? 23.375 -36.594 -39.469 1 94.75 503 ILE B C 1
ATOM 8709 O O . ILE B 1 503 ? 22.484 -35.938 -40 1 94.75 503 ILE B O 1
ATOM 8713 N N . SER B 1 504 ? 24.609 -36.25 -39.531 1 94.5 504 SER B N 1
ATOM 8714 C CA . SER B 1 504 ? 25.047 -35.031 -40.219 1 94.5 504 SER B CA 1
ATOM 8715 C C . SER B 1 504 ? 24.797 -35.094 -41.719 1 94.5 504 SER B C 1
ATOM 8717 O O . SER B 1 504 ? 24.406 -34.125 -42.344 1 94.5 504 SER B O 1
ATOM 8719 N N . GLN B 1 505 ? 24.953 -36.281 -42.219 1 92.75 505 GLN B N 1
ATOM 8720 C CA . GLN B 1 505 ? 24.688 -36.469 -43.625 1 92.75 505 GLN B CA 1
ATOM 8721 C C . GLN B 1 505 ? 23.188 -36.438 -43.938 1 92.75 505 GLN B C 1
ATOM 8723 O O . GLN B 1 505 ? 22.766 -35.844 -44.938 1 92.75 505 GLN B O 1
ATOM 8728 N N . ALA B 1 506 ? 22.5 -37.031 -43.062 1 93.5 506 ALA B N 1
ATOM 8729 C CA . ALA B 1 506 ? 21.047 -37.031 -43.219 1 93.5 506 ALA B CA 1
ATOM 8730 C C . ALA B 1 506 ? 20.5 -35.594 -43.125 1 93.5 506 ALA B C 1
ATOM 8732 O O . ALA B 1 506 ? 19.531 -35.25 -43.844 1 93.5 506 ALA B O 1
ATOM 8733 N N . GLU B 1 507 ? 21.125 -34.812 -42.312 1 93 507 GLU B N 1
ATOM 8734 C CA . GLU B 1 507 ? 20.672 -33.438 -42.125 1 93 507 GLU B CA 1
ATOM 8735 C C . GLU B 1 507 ? 21.375 -32.5 -43.062 1 93 507 GLU B C 1
ATOM 8737 O O . GLU B 1 507 ? 21.141 -31.281 -43.031 1 93 507 GLU B O 1
ATOM 8742 N N . GLN B 1 508 ? 22.234 -33.062 -44 1 90.88 508 GLN B N 1
ATOM 8743 C CA . GLN B 1 508 ? 23 -32.312 -44.969 1 90.88 508 GLN B CA 1
ATOM 8744 C C . GLN B 1 508 ? 23.781 -31.172 -44.312 1 90.88 508 GLN B C 1
ATOM 8746 O O . GLN B 1 508 ? 23.734 -30.031 -44.781 1 90.88 508 GLN B O 1
ATOM 8751 N N . ARG B 1 509 ? 24.406 -31.516 -43.156 1 92.88 509 ARG B N 1
ATOM 8752 C CA . ARG B 1 509 ? 25.234 -30.547 -42.469 1 92.88 509 ARG B CA 1
ATOM 8753 C C . ARG B 1 509 ? 26.547 -30.328 -43.188 1 92.88 509 ARG B C 1
ATOM 8755 O O . ARG B 1 509 ? 26.938 -31.125 -44.062 1 92.88 509 ARG B O 1
ATOM 8762 N N . ASP B 1 510 ? 27.172 -29.203 -42.906 1 92.5 510 ASP B N 1
ATOM 8763 C CA . ASP B 1 510 ? 28.484 -28.922 -43.469 1 92.5 510 ASP B CA 1
ATOM 8764 C C . ASP B 1 510 ? 29.531 -29.922 -43 1 92.5 510 ASP B C 1
ATOM 8766 O O . ASP B 1 510 ? 29.547 -30.281 -41.812 1 92.5 510 ASP B O 1
ATOM 8770 N N . ILE B 1 511 ? 30.312 -30.406 -43.844 1 90.62 511 ILE B N 1
ATOM 8771 C CA . ILE B 1 511 ? 31.328 -31.406 -43.531 1 90.62 511 ILE B CA 1
ATOM 8772 C C . ILE B 1 511 ? 32.281 -30.891 -42.469 1 90.62 511 ILE B C 1
ATOM 8774 O O . ILE B 1 511 ? 32.812 -31.672 -41.688 1 90.62 511 ILE B O 1
ATOM 8778 N N . ALA B 1 512 ? 32.438 -29.547 -42.406 1 90.5 512 ALA B N 1
ATOM 8779 C CA . ALA B 1 512 ? 33.312 -28.938 -41.406 1 90.5 512 ALA B CA 1
ATOM 8780 C C . ALA B 1 512 ? 32.844 -29.25 -40 1 90.5 512 ALA B C 1
ATOM 8782 O O . ALA B 1 512 ? 33.625 -29.359 -39.062 1 90.5 512 ALA B O 1
ATOM 8783 N N . ASP B 1 513 ? 31.547 -29.516 -39.875 1 90.69 513 ASP B N 1
ATOM 8784 C CA . ASP B 1 513 ? 30.953 -29.734 -38.562 1 90.69 513 ASP B CA 1
ATOM 8785 C C . ASP B 1 513 ? 31.25 -31.141 -38.031 1 90.69 513 ASP B C 1
ATOM 8787 O O . ASP B 1 513 ? 31.219 -31.375 -36.844 1 90.69 513 ASP B O 1
ATOM 8791 N N . TYR B 1 514 ? 31.484 -32.062 -39.031 1 93.81 514 TYR B N 1
ATOM 8792 C CA . TYR B 1 514 ? 31.688 -33.438 -38.562 1 93.81 514 TYR B CA 1
ATOM 8793 C C . TYR B 1 514 ? 32.938 -34.031 -39.219 1 93.81 514 TYR B C 1
ATOM 8795 O O . TYR B 1 514 ? 33.031 -35.25 -39.344 1 93.81 514 TYR B O 1
ATOM 8803 N N . ALA B 1 515 ? 33.906 -33.219 -39.531 1 94.38 515 ALA B N 1
ATOM 8804 C CA . ALA B 1 515 ? 35.156 -33.656 -40.156 1 94.38 515 ALA B CA 1
ATOM 8805 C C . ALA B 1 515 ? 35.969 -34.5 -39.188 1 94.38 515 ALA B C 1
ATOM 8807 O O . ALA B 1 515 ? 36.562 -35.531 -39.594 1 94.38 515 ALA B O 1
ATOM 8808 N N . LYS B 1 516 ? 35.969 -34.031 -38 1 93.19 516 LYS B N 1
ATOM 8809 C CA . LYS B 1 516 ? 36.719 -34.781 -37 1 93.19 516 LYS B CA 1
ATOM 8810 C C . LYS B 1 516 ? 36.219 -36.188 -36.844 1 93.19 516 LYS B C 1
ATOM 8812 O O . LYS B 1 516 ? 37 -37.125 -36.656 1 93.19 516 LYS B O 1
ATOM 8817 N N . SER B 1 517 ? 34.969 -36.344 -36.906 1 95.81 517 SER B N 1
ATOM 8818 C CA . SER B 1 517 ? 34.375 -37.656 -36.781 1 95.81 517 SER B CA 1
ATOM 8819 C C . SER B 1 517 ? 34.719 -38.531 -37.969 1 95.81 517 SER B C 1
ATOM 8821 O O . SER B 1 517 ? 34.969 -39.75 -37.812 1 95.81 517 SER B O 1
ATOM 8823 N N . CYS B 1 518 ? 34.812 -37.969 -39.062 1 95.44 518 CYS B N 1
ATOM 8824 C CA . CYS B 1 518 ? 35.219 -38.719 -40.25 1 95.44 518 CYS B CA 1
ATOM 8825 C C . CYS B 1 518 ? 36.656 -39.219 -40.156 1 95.44 518 CYS B C 1
ATOM 8827 O O . CYS B 1 518 ? 36.938 -40.375 -40.5 1 95.44 518 CYS B O 1
ATOM 8829 N N . ILE B 1 519 ? 37.406 -38.406 -39.656 1 94.88 519 ILE B N 1
ATOM 8830 C CA . ILE B 1 519 ? 38.812 -38.75 -39.531 1 94.88 519 ILE B CA 1
ATOM 8831 C C . ILE B 1 519 ? 38.969 -39.875 -38.5 1 94.88 519 ILE B C 1
ATOM 8833 O O . ILE B 1 519 ? 39.75 -40.812 -38.719 1 94.88 519 ILE B O 1
ATOM 8837 N N . GLU B 1 520 ? 38.25 -39.812 -37.469 1 94.94 520 GLU B N 1
ATOM 8838 C CA . GLU B 1 520 ? 38.344 -40.812 -36.438 1 94.94 520 GLU B CA 1
ATOM 8839 C C . GLU B 1 520 ? 37.844 -42.188 -36.938 1 94.94 520 GLU B C 1
ATOM 8841 O O . GLU B 1 520 ? 38.438 -43.219 -36.625 1 94.94 520 GLU B O 1
ATOM 8846 N N . VAL B 1 521 ? 36.844 -42.219 -37.656 1 95.81 521 VAL B N 1
ATOM 8847 C CA . VAL B 1 521 ? 36.344 -43.5 -38.219 1 95.81 521 VAL B CA 1
ATOM 8848 C C . VAL B 1 521 ? 37.312 -44.031 -39.25 1 95.81 521 VAL B C 1
ATOM 8850 O O . VAL B 1 521 ? 37.594 -45.25 -39.25 1 95.81 521 VAL B O 1
ATOM 8853 N N . ALA B 1 522 ? 37.844 -43.156 -39.969 1 95.31 522 ALA B N 1
ATOM 8854 C CA . ALA B 1 522 ? 38.812 -43.562 -41 1 95.31 522 ALA B CA 1
ATOM 8855 C C . ALA B 1 522 ? 40.062 -44.125 -40.344 1 95.31 522 ALA B C 1
ATOM 8857 O O . ALA B 1 522 ? 40.594 -45.156 -40.781 1 95.31 522 ALA B O 1
ATOM 8858 N N . ALA B 1 523 ? 40.5 -43.469 -39.406 1 94.31 523 ALA B N 1
ATOM 8859 C CA . ALA B 1 523 ? 41.688 -43.906 -38.688 1 94.31 523 ALA B CA 1
ATOM 8860 C C . ALA B 1 523 ? 41.469 -45.312 -38.094 1 94.31 523 ALA B C 1
ATOM 8862 O O . ALA B 1 523 ? 42.375 -46.125 -38.094 1 94.31 523 ALA B O 1
ATOM 8863 N N . TYR B 1 524 ? 40.312 -45.5 -37.625 1 94.56 524 TYR B N 1
ATOM 8864 C CA . TYR B 1 524 ? 40 -46.812 -37.031 1 94.56 524 TYR B CA 1
ATOM 8865 C C . TYR B 1 524 ? 39.938 -47.906 -38.094 1 94.56 524 TYR B C 1
ATOM 8867 O O . TYR B 1 524 ? 40.469 -49 -37.906 1 94.56 524 TYR B O 1
ATOM 8875 N N . GLN B 1 525 ? 39.375 -47.562 -39.188 1 93.44 525 GLN B N 1
ATOM 8876 C CA . GLN B 1 525 ? 39.219 -48.531 -40.25 1 93.44 525 GLN B CA 1
ATOM 8877 C C . GLN B 1 525 ? 40.594 -48.875 -40.875 1 93.44 525 GLN B C 1
ATOM 8879 O O . GLN B 1 525 ? 40.781 -50 -41.375 1 93.44 525 GLN B O 1
ATOM 8884 N N . MET B 1 526 ? 41.5 -48 -40.719 1 92.31 526 MET B N 1
ATOM 8885 C CA . MET B 1 526 ? 42.844 -48.219 -41.219 1 92.31 526 MET B CA 1
ATOM 8886 C C . MET B 1 526 ? 43.688 -49.031 -40.25 1 92.31 526 MET B C 1
ATOM 8888 O O . MET B 1 526 ? 44.625 -49.719 -40.656 1 92.31 526 MET B O 1
ATOM 8892 N N . ALA B 1 527 ? 43.312 -49 -39.062 1 90.25 527 ALA B N 1
ATOM 8893 C CA . ALA B 1 527 ? 44.094 -49.625 -38.031 1 90.25 527 ALA B CA 1
ATOM 8894 C C . ALA B 1 527 ? 43.656 -51.062 -37.781 1 90.25 527 ALA B C 1
ATOM 8896 O O . ALA B 1 527 ? 44.438 -51.906 -37.375 1 90.25 527 ALA B O 1
ATOM 8897 N N . VAL B 1 528 ? 42.5 -51.406 -38.125 1 90.62 528 VAL B N 1
ATOM 8898 C CA . VAL B 1 528 ? 41.969 -52.719 -37.844 1 90.62 528 VAL B CA 1
ATOM 8899 C C . VAL B 1 528 ? 42.219 -53.656 -39.031 1 90.62 528 VAL B C 1
ATOM 8901 O O . VAL B 1 528 ? 42.125 -53.219 -40.188 1 90.62 528 VAL B O 1
ATOM 8904 N N . PRO B 1 529 ? 42.75 -54.875 -38.938 1 86.44 529 PRO B N 1
ATOM 8905 C CA . PRO B 1 529 ? 43.125 -55.781 -40.031 1 86.44 529 PRO B CA 1
ATOM 8906 C C . PRO B 1 529 ? 41.969 -56 -41 1 86.44 529 PRO B C 1
ATOM 8908 O O . PRO B 1 529 ? 42.219 -56.031 -42.219 1 86.44 529 PRO B O 1
ATOM 8911 N N . ASP B 1 530 ? 40.75 -56.125 -40.625 1 85.19 530 ASP B N 1
ATOM 8912 C CA . ASP B 1 530 ? 39.594 -56.344 -41.531 1 85.19 530 ASP B CA 1
ATOM 8913 C C . ASP B 1 530 ? 38.75 -55.094 -41.625 1 85.19 530 ASP B C 1
ATOM 8915 O O . ASP B 1 530 ? 37.531 -55.188 -41.75 1 85.19 530 ASP B O 1
ATOM 8919 N N . GLY B 1 531 ? 39.5 -53.969 -41.688 1 89.19 531 GLY B N 1
ATOM 8920 C CA . GLY B 1 531 ? 38.781 -52.719 -41.719 1 89.19 531 GLY B CA 1
ATOM 8921 C C . GLY B 1 531 ? 38.312 -52.344 -43.125 1 89.19 531 GLY B C 1
ATOM 8922 O O . GLY B 1 531 ? 38.844 -52.812 -44.125 1 89.19 531 GLY B O 1
ATOM 8923 N N . ASP B 1 532 ? 37.25 -51.594 -43.25 1 92.31 532 ASP B N 1
ATOM 8924 C CA . ASP B 1 532 ? 36.688 -51.125 -44.5 1 92.31 532 ASP B CA 1
ATOM 8925 C C . ASP B 1 532 ? 37.5 -49.938 -45.062 1 92.31 532 ASP B C 1
ATOM 8927 O O . ASP B 1 532 ? 37.156 -48.781 -44.812 1 92.31 532 ASP B O 1
ATOM 8931 N N . LEU B 1 533 ? 38.469 -50.188 -45.875 1 93.12 533 LEU B N 1
ATOM 8932 C CA . LEU B 1 533 ? 39.375 -49.188 -46.375 1 93.12 533 LEU B CA 1
ATOM 8933 C C . LEU B 1 533 ? 38.656 -48.281 -47.375 1 93.12 533 LEU B C 1
ATOM 8935 O O . LEU B 1 533 ? 39.031 -47.094 -47.531 1 93.12 533 LEU B O 1
ATOM 8939 N N . ASN B 1 534 ? 37.656 -48.875 -48.031 1 92.88 534 ASN B N 1
ATOM 8940 C CA . ASN B 1 534 ? 36.875 -48.062 -48.969 1 92.88 534 ASN B CA 1
ATOM 8941 C C . ASN B 1 534 ? 36.125 -46.938 -48.219 1 92.88 534 ASN B C 1
ATOM 8943 O O . ASN B 1 534 ? 36.062 -45.812 -48.719 1 92.88 534 ASN B O 1
ATOM 8947 N N . LEU B 1 535 ? 35.625 -47.344 -47.125 1 93.38 535 LEU B N 1
ATOM 8948 C CA . LEU B 1 535 ? 34.906 -46.375 -46.312 1 93.38 535 LEU B CA 1
ATOM 8949 C C . LEU B 1 535 ? 35.875 -45.281 -45.812 1 93.38 535 LEU B C 1
ATOM 8951 O O . LEU B 1 535 ? 35.5 -44.094 -45.812 1 93.38 535 LEU B O 1
ATOM 8955 N N . ALA B 1 536 ? 36.938 -45.656 -45.375 1 94.75 536 ALA B N 1
ATOM 8956 C CA . ALA B 1 536 ? 37.969 -44.719 -44.906 1 94.75 536 ALA B CA 1
ATOM 8957 C C . ALA B 1 536 ? 38.344 -43.75 -46.031 1 94.75 536 ALA B C 1
ATOM 8959 O O . ALA B 1 536 ? 38.469 -42.531 -45.781 1 94.75 536 ALA B O 1
ATOM 8960 N N . GLN B 1 537 ? 38.5 -44.312 -47.25 1 93.75 537 GLN B N 1
ATOM 8961 C CA . GLN B 1 537 ? 38.875 -43.5 -48.375 1 93.75 537 GLN B CA 1
ATOM 8962 C C . GLN B 1 537 ? 37.781 -42.5 -48.688 1 93.75 537 GLN B C 1
ATOM 8964 O O . GLN B 1 537 ? 38.062 -41.312 -49 1 93.75 537 GLN B O 1
ATOM 8969 N N . GLU B 1 538 ? 36.656 -42.969 -48.625 1 94.38 538 GLU B N 1
ATOM 8970 C CA . GLU B 1 538 ? 35.5 -42.094 -48.906 1 94.38 538 GLU B CA 1
ATOM 8971 C C . GLU B 1 538 ? 35.438 -40.938 -47.938 1 94.38 538 GLU B C 1
ATOM 8973 O O . GLU B 1 538 ? 35.281 -39.781 -48.344 1 94.38 538 GLU B O 1
ATOM 8978 N N . TYR B 1 539 ? 35.5 -41.219 -46.625 1 95.12 539 TYR B N 1
ATOM 8979 C CA . TYR B 1 539 ? 35.406 -40.188 -45.594 1 95.12 539 TYR B CA 1
ATOM 8980 C C . TYR B 1 539 ? 36.594 -39.219 -45.688 1 95.12 539 TYR B C 1
ATOM 8982 O O . TYR B 1 539 ? 36.406 -38 -45.594 1 95.12 539 TYR B O 1
ATOM 8990 N N . LEU B 1 540 ? 37.719 -39.688 -45.938 1 94.62 540 LEU B N 1
ATOM 8991 C CA . LEU B 1 540 ? 38.906 -38.875 -46.031 1 94.62 540 LEU B CA 1
ATOM 8992 C C . LEU B 1 540 ? 38.875 -38 -47.25 1 94.62 540 LEU B C 1
ATOM 8994 O O . LEU B 1 540 ? 39.312 -36.844 -47.219 1 94.62 540 LEU B O 1
ATOM 8998 N N . SER B 1 541 ? 38.344 -38.594 -48.375 1 94.69 541 SER B N 1
ATOM 8999 C CA . SER B 1 541 ? 38.219 -37.812 -49.594 1 94.69 541 SER B CA 1
ATOM 9000 C C . SER B 1 541 ? 37.281 -36.625 -49.406 1 94.69 541 SER B C 1
ATOM 9002 O O . SER B 1 541 ? 37.531 -35.531 -49.906 1 94.69 541 SER B O 1
ATOM 9004 N N . SER B 1 542 ? 36.25 -36.938 -48.719 1 94.06 542 SER B N 1
ATOM 9005 C CA . SER B 1 542 ? 35.281 -35.875 -48.469 1 94.06 542 SER B CA 1
ATOM 9006 C C . SER B 1 542 ? 35.844 -34.75 -47.625 1 94.06 542 SER B C 1
ATOM 9008 O O . SER B 1 542 ? 35.562 -33.594 -47.875 1 94.06 542 SER B O 1
ATOM 9010 N N . VAL B 1 543 ? 36.562 -35.062 -46.594 1 95.12 543 VAL B N 1
ATOM 9011 C CA . VAL B 1 543 ? 37.156 -34.062 -45.688 1 95.12 543 VAL B CA 1
ATOM 9012 C C . VAL B 1 543 ? 38.25 -33.312 -46.438 1 95.12 543 VAL B C 1
ATOM 9014 O O . VAL B 1 543 ? 38.406 -32.094 -46.281 1 95.12 543 VAL B O 1
ATOM 9017 N N . ALA B 1 544 ? 39.031 -34.031 -47.219 1 92.94 544 ALA B N 1
ATOM 9018 C CA . ALA B 1 544 ? 40.125 -33.438 -47.969 1 92.94 544 ALA B CA 1
ATOM 9019 C C . ALA B 1 544 ? 39.625 -32.438 -49 1 92.94 544 ALA B C 1
ATOM 9021 O O . ALA B 1 544 ? 40.344 -31.469 -49.312 1 92.94 544 ALA B O 1
ATOM 9022 N N . ALA B 1 545 ? 38.5 -32.656 -49.531 1 91.69 545 ALA B N 1
ATOM 9023 C CA . ALA B 1 545 ? 37.906 -31.766 -50.531 1 91.69 545 ALA B CA 1
ATOM 9024 C C . ALA B 1 545 ? 37.219 -30.578 -49.906 1 91.69 545 ALA B C 1
ATOM 9026 O O . ALA B 1 545 ? 36.75 -29.672 -50.594 1 91.69 545 ALA B O 1
ATOM 9027 N N . SER B 1 546 ? 37.219 -30.562 -48.656 1 90.31 546 SER B N 1
ATOM 9028 C CA . SER B 1 546 ? 36.438 -29.531 -47.969 1 90.31 546 SER B CA 1
ATOM 9029 C C . SER B 1 546 ? 37.344 -28.422 -47.438 1 90.31 546 SER B C 1
ATOM 9031 O O . SER B 1 546 ? 38.562 -28.422 -47.719 1 90.31 546 SER B O 1
ATOM 9033 N N . ASN B 1 547 ? 36.844 -27.422 -46.844 1 86.5 547 ASN B N 1
ATOM 9034 C CA . ASN B 1 547 ? 37.594 -26.312 -46.281 1 86.5 547 ASN B CA 1
ATOM 9035 C C . ASN B 1 547 ? 37.719 -26.453 -44.75 1 86.5 547 ASN B C 1
ATOM 9037 O O . ASN B 1 547 ? 37.875 -25.453 -44.062 1 86.5 547 ASN B O 1
ATOM 9041 N N . SER B 1 548 ? 37.688 -27.703 -44.344 1 87.5 548 SER B N 1
ATOM 9042 C CA . SER B 1 548 ? 37.781 -27.922 -42.906 1 87.5 548 SER B CA 1
ATOM 9043 C C . SER B 1 548 ? 39.188 -27.781 -42.406 1 87.5 548 SER B C 1
ATOM 9045 O O . SER B 1 548 ? 40.156 -27.812 -43.219 1 87.5 548 SER B O 1
ATOM 9047 N N . GLU B 1 549 ? 39.406 -27.547 -41.156 1 88.19 549 GLU B N 1
ATOM 9048 C CA . GLU B 1 549 ? 40.719 -27.391 -40.531 1 88.19 549 GLU B CA 1
ATOM 9049 C C . GLU B 1 549 ? 41.5 -28.688 -40.562 1 88.19 549 GLU B C 1
ATOM 9051 O O . GLU B 1 549 ? 42.75 -28.656 -40.531 1 88.19 549 GLU B O 1
ATOM 9056 N N . ASP B 1 550 ? 40.812 -29.766 -40.781 1 89 550 ASP B N 1
ATOM 9057 C CA . ASP B 1 550 ? 41.469 -31.062 -40.75 1 89 550 ASP B CA 1
ATOM 9058 C C . ASP B 1 550 ? 41.875 -31.531 -42.125 1 89 550 ASP B C 1
ATOM 9060 O O . ASP B 1 550 ? 42.156 -32.719 -42.344 1 89 550 ASP B O 1
ATOM 9064 N N . VAL B 1 551 ? 41.938 -30.656 -43 1 91.19 551 VAL B N 1
ATOM 9065 C CA . VAL B 1 551 ? 42.156 -31 -44.406 1 91.19 551 VAL B CA 1
ATOM 9066 C C . VAL B 1 551 ? 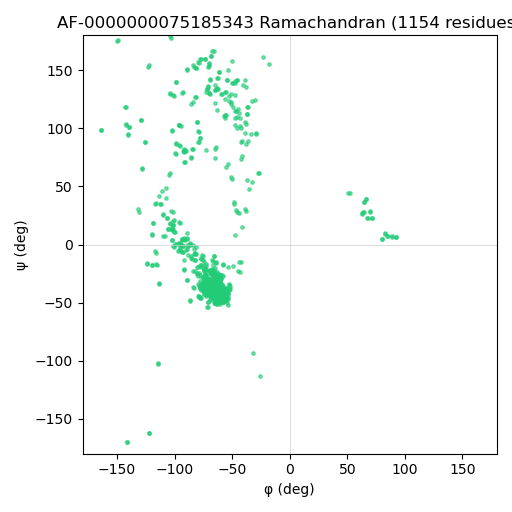43.562 -31.594 -44.562 1 91.19 551 VAL B C 1
ATOM 9068 O O . VAL B 1 551 ? 43.719 -32.562 -45.312 1 91.19 551 VAL B O 1
ATOM 9071 N N . VAL B 1 552 ? 44.531 -31.047 -43.906 1 92 552 VAL B N 1
ATOM 9072 C CA . VAL B 1 552 ? 45.906 -31.484 -44.031 1 92 552 VAL B CA 1
ATOM 9073 C C . VAL B 1 552 ? 46.031 -32.906 -43.5 1 92 552 VAL B C 1
ATOM 9075 O O . VAL B 1 552 ? 46.656 -33.781 -44.156 1 92 552 VAL B O 1
ATOM 9078 N N . ARG B 1 553 ? 45.469 -33.062 -42.438 1 92.56 553 ARG B N 1
ATOM 9079 C CA . ARG B 1 553 ? 45.531 -34.375 -41.844 1 92.56 553 ARG B CA 1
ATOM 9080 C C . ARG B 1 553 ? 44.781 -35.406 -42.719 1 92.56 553 ARG B C 1
ATOM 9082 O O . ARG B 1 553 ? 45.281 -36.531 -42.906 1 92.56 553 ARG B O 1
ATOM 9089 N N . ALA B 1 554 ? 43.719 -35.062 -43.188 1 94.12 554 ALA B N 1
ATOM 9090 C CA . ALA B 1 554 ? 42.906 -35.938 -44.031 1 94.12 554 ALA B CA 1
ATOM 9091 C C . ALA B 1 554 ? 43.656 -36.281 -45.344 1 94.12 554 ALA B C 1
ATOM 9093 O O . ALA B 1 554 ? 43.594 -37.438 -45.812 1 94.12 554 ALA B O 1
ATOM 9094 N N . THR B 1 555 ? 44.344 -35.344 -45.812 1 93.69 555 THR B N 1
ATOM 9095 C CA . THR B 1 555 ? 45.062 -35.531 -47.062 1 93.69 555 THR B CA 1
ATOM 9096 C C . THR B 1 555 ? 46.219 -36.5 -46.875 1 93.69 555 THR B C 1
ATOM 9098 O O . THR B 1 555 ? 46.469 -37.375 -47.719 1 93.69 555 THR B O 1
ATOM 9101 N N . ASN B 1 556 ? 46.875 -36.312 -45.812 1 94 556 ASN B N 1
ATOM 9102 C CA . ASN B 1 556 ? 47.969 -37.219 -45.5 1 94 556 ASN B CA 1
ATOM 9103 C C . ASN B 1 556 ? 47.469 -38.656 -45.281 1 94 556 ASN B C 1
ATOM 9105 O O . ASN B 1 556 ? 48.094 -39.594 -45.75 1 94 556 ASN B O 1
ATOM 9109 N N . MET B 1 557 ? 46.438 -38.719 -44.688 1 94.75 557 MET B N 1
ATOM 9110 C CA . MET B 1 557 ? 45.844 -40.031 -44.406 1 94.75 557 MET B CA 1
ATOM 9111 C C . MET B 1 557 ? 45.281 -40.688 -45.688 1 94.75 557 MET B C 1
ATOM 9113 O O . MET B 1 557 ? 45.312 -41.906 -45.812 1 94.75 557 MET B O 1
ATOM 9117 N N . LEU B 1 558 ? 44.844 -39.875 -46.5 1 93.62 558 LEU B N 1
ATOM 9118 C CA . LEU B 1 558 ? 44.312 -40.344 -47.75 1 93.62 558 LEU B CA 1
ATOM 9119 C C . LEU B 1 558 ? 45.375 -41 -48.625 1 93.62 558 LEU B C 1
ATOM 9121 O O . LEU B 1 558 ? 45.125 -42.031 -49.25 1 93.62 558 LEU B O 1
ATOM 9125 N N . LYS B 1 559 ? 46.594 -40.469 -48.531 1 93.38 559 LYS B N 1
ATOM 9126 C CA . LYS B 1 559 ? 47.719 -41.062 -49.25 1 93.38 559 LYS B CA 1
ATOM 9127 C C . LYS B 1 559 ? 48.031 -42.438 -48.688 1 93.38 559 LYS B C 1
ATOM 9129 O O . LYS B 1 559 ? 48.281 -43.375 -49.438 1 93.38 559 LYS B O 1
ATOM 9134 N N . ASN B 1 560 ? 47.906 -42.438 -47.5 1 92.75 560 ASN B N 1
ATOM 9135 C CA . ASN B 1 560 ? 48.25 -43.688 -46.844 1 92.75 560 ASN B CA 1
ATOM 9136 C C . ASN B 1 560 ? 47.188 -44.75 -47.125 1 92.75 560 ASN B C 1
ATOM 9138 O O . ASN B 1 560 ? 47.531 -45.938 -47.281 1 92.75 560 ASN B O 1
ATOM 9142 N N . VAL B 1 561 ? 45.969 -44.375 -47.156 1 92.44 561 VAL B N 1
ATOM 9143 C CA . VAL B 1 561 ? 44.906 -45.344 -47.375 1 92.44 561 VAL B CA 1
ATOM 9144 C C . VAL B 1 561 ? 44.938 -45.844 -48.812 1 92.44 561 VAL B C 1
ATOM 9146 O O . VAL B 1 561 ? 44.688 -47.031 -49.062 1 92.44 561 VAL B O 1
ATOM 9149 N N . THR B 1 562 ? 45.344 -45 -49.656 1 90.5 562 THR B N 1
ATOM 9150 C CA . THR B 1 562 ? 45.438 -45.375 -51.031 1 90.5 562 THR B CA 1
ATOM 9151 C C . THR B 1 562 ? 46.562 -46.406 -51.219 1 90.5 562 THR B C 1
ATOM 9153 O O . THR B 1 562 ? 46.438 -47.344 -52 1 90.5 562 THR B O 1
ATOM 9156 N N . ARG B 1 563 ? 47.531 -46.219 -50.469 1 89.44 563 ARG B N 1
ATOM 9157 C CA . ARG B 1 563 ? 48.656 -47.156 -50.5 1 89.44 563 ARG B CA 1
ATOM 9158 C C . ARG B 1 563 ? 48.281 -48.5 -49.906 1 89.44 563 ARG B C 1
ATOM 9160 O O . ARG B 1 563 ? 48.656 -49.531 -50.438 1 89.44 563 ARG B O 1
ATOM 9167 N N . LEU B 1 564 ? 47.469 -48.406 -49 1 89.88 564 LEU B N 1
ATOM 9168 C CA . LEU B 1 564 ? 47.031 -49.625 -48.344 1 89.88 564 LEU B CA 1
ATOM 9169 C C . LEU B 1 564 ? 46.062 -50.406 -49.25 1 89.88 564 LEU B C 1
ATOM 9171 O O . LEU B 1 564 ? 46.125 -51.656 -49.281 1 89.88 564 LEU B O 1
ATOM 9175 N N . ILE B 1 565 ? 45.312 -49.781 -49.938 1 89.56 565 ILE B N 1
ATOM 9176 C CA . ILE B 1 565 ? 44.375 -50.438 -50.844 1 89.56 565 ILE B CA 1
ATOM 9177 C C . ILE B 1 565 ? 45.125 -51.062 -52 1 89.56 565 ILE B C 1
ATOM 9179 O O . ILE B 1 565 ? 44.812 -52.188 -52.438 1 89.56 565 ILE B O 1
ATOM 9183 N N . ALA B 1 566 ? 46.156 -50.438 -52.406 1 85.88 566 ALA B N 1
ATOM 9184 C CA . ALA B 1 566 ? 46.969 -50.938 -53.531 1 85.88 566 ALA B CA 1
ATOM 9185 C C . ALA B 1 566 ? 47.75 -52.188 -53.125 1 85.88 566 ALA B C 1
ATOM 9187 O O . ALA B 1 566 ? 47.875 -53.125 -53.906 1 85.88 566 ALA B O 1
ATOM 9188 N N . LYS B 1 567 ? 48.125 -52.188 -52 1 83.31 567 LYS B N 1
ATOM 9189 C CA . LYS B 1 567 ? 48.875 -53.344 -51.5 1 83.31 567 LYS B CA 1
ATOM 9190 C C . LYS B 1 567 ? 47.969 -54.562 -51.344 1 83.31 567 LYS B C 1
ATOM 9192 O O . LYS B 1 567 ? 48.375 -55.688 -51.594 1 83.31 567 LYS B O 1
ATOM 9197 N N . GLN B 1 568 ? 46.844 -54.375 -50.969 1 80.06 568 GLN B N 1
ATOM 9198 C CA . GLN B 1 568 ? 45.906 -55.469 -50.812 1 80.06 568 GLN B CA 1
ATOM 9199 C C . GLN B 1 568 ? 45.438 -56.062 -52.156 1 80.06 568 GLN B C 1
ATOM 9201 O O . GLN B 1 568 ? 45.219 -57.25 -52.281 1 80.06 568 GLN B O 1
ATOM 9206 N N . THR B 1 569 ? 45.344 -55.156 -53.094 1 75.94 569 THR B N 1
ATOM 9207 C CA . THR B 1 569 ? 45 -55.594 -54.438 1 75.94 569 THR B CA 1
ATOM 9208 C C . THR B 1 569 ? 46.156 -56.375 -55.062 1 75.94 569 THR B C 1
ATOM 9210 O O . THR B 1 569 ? 45.938 -57.375 -55.75 1 75.94 569 THR B O 1
ATOM 9213 N N . THR B 1 570 ? 47.406 -55.969 -54.781 1 71.81 570 THR B N 1
ATOM 9214 C CA . THR B 1 570 ? 48.531 -56.656 -55.344 1 71.81 570 THR B CA 1
ATOM 9215 C C . THR B 1 570 ? 48.781 -58 -54.594 1 71.81 570 THR B C 1
ATOM 9217 O O . THR B 1 570 ? 49.188 -58.969 -55.219 1 71.81 570 THR B O 1
ATOM 9220 N N . ALA B 1 571 ? 48.562 -58.094 -53.438 1 68.38 571 ALA B N 1
ATOM 9221 C CA . ALA B 1 571 ? 48.75 -59.344 -52.688 1 68.38 571 ALA B CA 1
ATOM 9222 C C . ALA B 1 571 ? 47.656 -60.375 -53.062 1 68.38 571 ALA B C 1
ATOM 9224 O O . ALA B 1 571 ? 47.938 -61.562 -53.125 1 68.38 571 ALA B O 1
ATOM 9225 N N . GLY B 1 572 ? 46.531 -59.812 -53.25 1 61.81 572 GLY B N 1
ATOM 9226 C CA . GLY B 1 572 ? 45.5 -60.719 -53.688 1 61.81 572 GLY B CA 1
ATOM 9227 C C . GLY B 1 572 ? 45.75 -61.25 -55.094 1 61.81 572 GLY B C 1
ATOM 9228 O O . GLY B 1 572 ? 45.406 -62.375 -55.406 1 61.81 572 GLY B O 1
ATOM 9229 N N . GLU B 1 573 ? 46.375 -60.406 -55.938 1 64.12 573 GLU B N 1
ATOM 9230 C CA . GLU B 1 573 ? 46.719 -60.875 -57.281 1 64.12 573 GLU B CA 1
ATOM 9231 C C . GLU B 1 573 ? 47.875 -61.875 -57.25 1 64.12 573 GLU B C 1
ATOM 9233 O O . GLU B 1 573 ? 47.906 -62.812 -58.031 1 64.12 573 GLU B O 1
ATOM 9238 N N . THR B 1 574 ? 48.75 -61.688 -56.375 1 61.38 574 THR B N 1
ATOM 9239 C CA . THR B 1 574 ? 49.844 -62.625 -56.312 1 61.38 574 THR B CA 1
ATOM 9240 C C . THR B 1 574 ? 49.344 -63.938 -55.719 1 61.38 574 THR B C 1
ATOM 9242 O O . THR B 1 574 ? 49.812 -65 -56.094 1 61.38 574 THR B O 1
ATOM 9245 N N . ASP B 1 575 ? 48.562 -63.906 -54.844 1 58.16 575 ASP B N 1
ATOM 9246 C CA . ASP B 1 575 ? 48.094 -65.188 -54.281 1 58.16 575 ASP B CA 1
ATOM 9247 C C . ASP B 1 575 ? 47.156 -65.875 -55.281 1 58.16 575 ASP B C 1
ATOM 9249 O O . ASP B 1 575 ? 47.031 -67.125 -55.25 1 58.16 575 ASP B O 1
ATOM 9253 N N . ALA B 1 576 ? 46.594 -65.312 -56.25 1 59.53 576 ALA B N 1
ATOM 9254 C CA . ALA B 1 576 ? 45.812 -65.938 -57.281 1 59.53 576 ALA B CA 1
ATOM 9255 C C . ALA B 1 576 ? 46.688 -66.625 -58.344 1 59.53 576 ALA B C 1
ATOM 9257 O O . ALA B 1 576 ? 46.344 -67.625 -58.938 1 59.53 576 ALA B O 1
ATOM 9258 N N . VAL B 1 577 ? 47.844 -66.062 -58.562 1 56.56 577 VAL B N 1
ATOM 9259 C CA . VAL B 1 577 ? 48.719 -66.688 -59.531 1 56.56 577 VAL B CA 1
ATOM 9260 C C . VAL B 1 577 ? 49.375 -67.938 -58.906 1 56.56 577 VAL B C 1
ATOM 9262 O O . VAL B 1 577 ? 49.688 -68.875 -59.594 1 56.56 577 VAL B O 1
ATOM 9265 N N . GLU B 1 578 ? 49.562 -67.75 -57.688 1 51.53 578 GLU B N 1
ATOM 9266 C CA . GLU B 1 578 ? 50.219 -68.938 -57.125 1 51.53 578 GLU B CA 1
ATOM 9267 C C . GLU B 1 578 ? 49.188 -70.062 -56.781 1 51.53 578 GLU B C 1
ATOM 9269 O O . GLU B 1 578 ? 49.562 -71.188 -56.5 1 51.53 578 GLU B O 1
ATOM 9274 N N . ALA B 1 579 ? 48.031 -69.75 -56.969 1 47.44 579 ALA B N 1
ATOM 9275 C CA . ALA B 1 579 ? 47.062 -70.812 -56.75 1 47.44 579 ALA B CA 1
ATOM 9276 C C . ALA B 1 579 ? 46.656 -71.5 -58.062 1 47.44 579 ALA B C 1
ATOM 9278 O O . ALA B 1 579 ? 46.438 -70.75 -59.062 1 47.44 579 ALA B O 1
#

Radius of gyration: 43.36 Å; Cα contacts (8 Å, |Δi|>4): 1566; chains: 2; bounding box: 114×153×109 Å

Sequence (1158 aa):
MASYVDASMAADIRAAVQECSERGLYKAAQWAADLLLTIPEAKRNTRPPTTETTFSTSTPARNTANALTSFMESPTKSPARHPHAASLKSLPPELLQHEVQLEALEEDEIAMARAWMDTREYTRIAPALRNCRSSKARFLEVYSRYAHNSSPTELRELLRLVRDTADPWLLFLKGLFLKHLGRREEAAESAILSIAGFLWNWSAWELLRSCISDNEQMSALIQLLPIPENHPLTQMFQIKTMSDLQLASDHEMTLAAKLLEPNYFPKNDFLYGLRGCIMYNSHDMGAAVVEFERMLELDPWHIEYVDVYSFALHVNEGTRKLSRLSREYLLLNKDRPEVACFVGNYYSVRSYHIDAIKYFKRAVDLDPTYDTALTLMGHEYIEMKNAQAAITAYRQTLDIRRDDHRAWYGLGQAYELLSMHDNALHYFLHATSIVPYDMRMWQAAGHCYEVLGRIRQAIECYKRSLISANPRETIVKLNLARLYYKLGEVMEGVSFHRRIIEISQAEQRDIADYAKSCIEVAAYQMAVPDGDLNLAQEYLSSVAASNSEDVVRATNMLKNVTRLIAKQTTAGETDAVEAMASYVDASMAADIRAAVQECSERGLYKAAQWAADLLLTIPEAKRNTRPPTTETTFSTSTPARNTANALTSFMESPTKSPARHPHAASLKSLPPELLQHEVQLEALEEDEIAMARAWMDTREYTRIAPALRNCRSSKARFLEVYSRYAHNSSPTELRELLRLVRDTADPWLLFLKGLFLKHLGRREEAAESAILSIAGFLWNWSAWELLRSCISDNEQMSALIQLLPIPENHPLTQMFQIKTMSDLQLASDHEMTLAAKLLEPNYFPKNDFLYGLRGCIMYNSHDMGAAVVEFERMLELDPWHIEYVDVYSFALHVNEGTRKLSRLSREYLLLNKDRPEVACFVGNYYSVRSYHIDAIKYFKRAVDLDPTYDTALTLMGHEYIEMKNAQAAITAYRQTLDIRRDDHRAWYGLGQAYELLSMHDNALHYFLHATSIVPYDMRMWQAAGHCYEVLGRIRQAIECYKRSLISANPRETIVKLNLARLYYKLGEVMEGVSFHRRIIEISQAEQRDIADYAKSCIEVAAYQMAVPDGDLNLAQEYLSSVAASNSEDVVRATNMLKNVTRLIAKQTTAGETDAVEA

pLDDT: mean 88.75, std 16.7, range [17.38, 98.62]

InterPro domains:
  IPR007192 Cdc23 [PF04049] (11-146)
  IPR007192 Cdc23 [PF04049] (165-272)
  IPR011990 Tetratricopeptide-like helical domain superfamily [G3DSA:1.25.40.10] (7-150)
  IPR011990 Tetratricopeptide-like helical domain superfamily [G3DSA:1.25.40.10] (151-332)
  IPR011990 Tetratricopeptide-like helical domain superfamily [G3DSA:1.25.40.10] (334-558)
  IPR011990 Tetratricopeptide-like helical domain superfamily [SSF48452] (266-371)
  IPR011990 Tetratricopeptide-like helical domain superfamily [SSF48452] (337-504)
  IPR019734 Tetratricopeptide repeat [PF13181] (440-466)
  IPR019734 Tetratricopeptide repeat [PS50005] (337-370)
  IPR019734 Tetratricopeptide repeat [PS50005] (371-404)
  IPR019734 Tetratricopeptide repeat [PS50005] (405-438)
  IPR019734 Tetratricopeptide repeat [SM00028] (337-370)
  IPR019734 Tetratricopeptide repeat [SM00028] (371-404)
  IPR019734 Tetratricopeptide repeat [SM00028] (405-438)
  IPR019734 Tetratricopeptide repeat [SM00028] (439-472)
  IPR019734 Tetratricopeptide repeat [SM00028] (474-507)

Nearest PDB structures (foldseek):
  6q6h-assembly1_U  TM=8.640E-01  e=5.678E-20  Homo sapiens
  9gaw-assembly1_U  TM=8.657E-01  e=6.549E-19  Homo sapiens
  8a61-assembly1_D  TM=7.992E-01  e=4.280E-19  Saccharomyces cerevisiae
  8a61-assembly1_P  TM=7.847E-01  e=1.706E-17  Saccharomyces cerevisiae
  2xpi-assembly1_A  TM=6.420E-01  e=1.083E-10  Schizosaccharomyces pombe

Foldseek 3Di:
DPPLQAQVVLVLLVVQLVLCLLLLVNVLNVVSVLQSVLADPVRNPPPDPPPPPPPPDPPVDDDDDDPPVCPPPPPPPPDPQDPQADAQDEPDPVVVVVLVVLCVVCVVLSVVLSVCSVVLVLVPNQVSLVPRDHPSSVSSNLVSQCSVDVDLVSLVVSLVSLVPPQALSSLLSNLVSCVSNVNLVSSLVSLLSSCSHRVSRVSSLVSNLLSDQDDVVVVVSLSRHNDHCLNLSNLVSVLVSCLVNLNDDVVNVVSLVVCLDNNHRVLRLVSLLSVLSNCVSVVNLVSSLVSNVSSCVSPVLDQPNVLVNLVSCLVVVNLVVLVVVLVVNCVSPVLALSSLSSVLSSCVSVLVLVSSLVSLVSSCVSPVLPLVSLLVNLVSCVVVLNLVSSLVSLVSSCVNPVLDLSSLQSNLSSCVSVVNLVRSLVSLVSSCVSVVQALVSLQSNLVSCVVVVNLVSSLVSLVSSCVNDDLLDLPSLQVNLVSCVVVVNLVSSLVSLVSNVVSCVVVVHACLVSLVSLQSNLVVLVPDPNRDLVSSLVSLVSLLPHPHPCNVVSVVVNVVSVVVVVVVVVVVVVVVVVD/DPPLQAQVVLVLLVVQLVLCLLLLVNVLNVVSVLQSVLADPVRNPPPDPDPPPPPPPPPVPDPPDDPPVCPVPPPPPPDPQDPQADAQDEPDPVVVVVLVVLCVVCVVLSVVLSVCSVVLVLVPNQVSLVPRDHPSSVSSNLVSQCSVDVDLVSLVVSLVSLVPPQALSSLLSNLVSCVSNVNLVSSLVSLLSSCSHRVSRVSSLVSNLLSDQDDVVVVVSLSRHNDHCLNLSNLVSVLVSCLVNLNDDVVNVVSLVVCLDNNHRVLRLVSLLSVLSNCVSVVNLVVSLVSNVSSCVSPVLDQPNVLVNLVSCLVVVNLVVLVVVLVVNCVSPVLALSSLSSVLSSCVSVLVLVSSLVSLVSSCVSPVLPLVSLLVNLVSCLVVLNLVSSLVSLVSSCVNPVLPLSSLQSNLSSCVSVVNLVRSLVSLVSSCVSPVQALVSLQSNLVSCVVVVNLVSSLVSLVSSCVNDDLLDLPSLQVNLVSCVVVVNLVSSLVSLVSNVVSCVVVVHACLVSLVSLQSNLVVLVPDPNRDLVSSLVSLVVSCPHPHPCNVVSVVSNVVSVVVVVVVVVVVVVVVVVD